Protein AF-0000000084989402 (afdb_homodimer)

Sequence (852 aa):
MFQDAVAAAALVILVGGLLFKSRFPKIPAWSIMAFSSFVVVIGRLIPIDRLASAIDIDVILFLIGMFSIVSMAESSGLLDAIAYWFLWRARSTRGLLLTLSFLFGLLAAFTVNDAVALMGPPIVAAVARVAGIEMAPLLLLLCFAVTIGSVTTPIGNPQNVLIAVQSGMRTPLLTFLEFLLAPTLVNLALLPFLIERWYKLPKKAIAIAYIPAEAIRNKRDAYLAGGGLLAVVLSLLVNDILALMGLPHVENIGYIPFLAAAAIYIFSSNPRRVVEGVNWGTIIFFLTMFITMRGIWVSGLLQPAINFLMPQAEGPIPGIFAIMAESLLFSQLLSNVPFTELFIQYMKGLGYGSGDAWAWLTLAMAATIAGNLTLLGAASNIIVLEVAESKYLTTIKFSEFFKRGIIITSLNAVVYLPFLLLAARLMFQDAVAAAALVILVGGLLFKSRFPKIPAWSIMAFSSFVVVIGRLIPIDRLASAIDIDVILFLIGMFSIVSMAESSGLLDAIAYWFLWRARSTRGLLLTLSFLFGLLAAFTVNDAVALMGPPIVAAVARVAGIEMAPLLLLLCFAVTIGSVTTPIGNPQNVLIAVQSGMRTPLLTFLEFLLAPTLVNLALLPFLIERWYKLPKKAIAIAYIPAEAIRNKRDAYLAGGGLLAVVLSLLVNDILALMGLPHVENIGYIPFLAAAAIYIFSSNPRRVVEGVNWGTIIFFLTMFITMRGIWVSGLLQPAINFLMPQAEGPIPGIFAIMAESLLFSQLLSNVPFTELFIQYMKGLGYGSGDAWAWLTLAMAATIAGNLTLLGAASNIIVLEVAESKYLTTIKFSEFFKRGIIITSLNAVVYLPFLLLAARL

InterPro domains:
  IPR000802 Arsenical pump membrane protein, ArsB [PR00758] (103-127)
  IPR000802 Arsenical pump membrane protein, ArsB [PR00758] (278-302)
  IPR000802 Arsenical pump membrane protein, ArsB [PR00758] (396-420)
  IPR004680 Citrate transporter-like domain [PF03600] (30-367)

Nearest PDB structures (foldseek):
  7jsj-assembly1_A  TM=7.282E-01  e=1.092E-09  Homo sapiens
  4f35-assembly2_B  TM=7.763E-01  e=5.722E-09  Vibrio cholerae
  8r34-assembly1_A  TM=6.438E-01  e=8.519E-10  Saccharomyces cerevisiae
  8w6g-assembly1_B  TM=5.547E-01  e=1.950E-09  Homo sapiens
  8thi-assembly1_A  TM=6.101E-01  e=1.045E-04  Haemophilus influenzae Rd KW20

Secondary structure (DSSP, 8-state):
-HHHHHHHHHHHHHHHHHHTGGG-TTS-HHHHHHHHHHHHHHTTSS-GGGHHHHS-HHHHHHHHHHHHHHHHHHHHTHHHHHHHHHHTT--BHHHHHHHHHHHHHHHHHHH-HHHHHHHHHHHHHHHHHHHT--HHHHHHHHHHHHHHHTTSSTTSSHHHHHHHHHS--S-HHHHHHHHHHHHHHHHHHHHHHHHHHHHT----B------GGGG-S-HHHHHHHHHHHHHHHHHHHHHHHHHHTT----S-TTHHHHHHHHHHGGGSS-HHHHHHTS-HHHHHHHHHHHHHHHHHHHHTSSHHHHHHH-SS---HHHHHHHHHHHHHHHHHHH-HHHHHHHHHHHHHHHT--TT-HHHHHHHHHHHHHGGGTSGGG-HHHHHHHHHHHHHH-----HHHHHHHHHHHHHHHHHHHHHHHHHHHH-/-HHHHHHHHHHHHHHHHHHTGGG-TTS-HHHHHHHHHHHHHHTTSS-GGGHHHHS-HHHHHHHHHHHHHHHHHHHHTHHHHHHHHHHTT--BHHHHHHHHHHHHHHHHHHH-HHHHHHHHHHHHHHHHHHHT--HHHHHHHHHHHHHHHTTSSTTSSHHHHHHHHHS--S-HHHHHHHHHHHHHHHHHHHHHHHHHHHHT----B------GGGG-S-HHHHHHHHHHHHHHHHHHHHHHHHHHTT----S-TTHHHHHHHHHHGGGSS-HHHHHHTS-HHHHHHHHHHHHHHHHHHHHTSSHHHHHHH-SS---HHHHHHHHHHHHHHHHHHH-HHHHHHHHHHHHHHHT--TT-HHHHHHHHHHHHHGGGTSGGG-HHHHHHHHHHHHHH-----HHHHHHHHHHHHHHHHHHHHHHHHHHHH-

Foldseek 3Di:
DLLLVLLVVLLCLLLVCLVCCVVPVVDDSLVSLQVSLVSLDVSPLDDPVCLVVLADVLLLLLQLLLLLLLLLQVVQLVLVLQLVVQCQPQWKPLSNLLSLLCSLLQCLLQSPLQSSLQVVLVVLVLQCVQQVHDSQLVLLSNQLSLLLSNLQACRNYSLSVVLLQLQQALQRGCLSNVQRVVLSSVLSSVSSVVSCVVVVDDIDTTRDDDDSVVSGNHPQSNCLSVVLSVQLSVLSNVLSVCSVVVHDHDSSSSVSSSVSSVVCLVVDPDSVSSSVSRPVSVSSSSSSLSSSLSSSLSSCNCVVVLCVLPVADDAQPSLLVSLLVQLLPCCSRNALRSSSNNVSVVNVVRPRHNLPSLNSSSSSQNSSLSCQQWCSRDPSSVSNQVCCCPPPVDHDDRVNSNVVSVVSSVVSSVSSVVSSVVVSVD/DLLLVLLVVLLCLLLVCLVCCVVPVVDDSLVSLQVSLVSLDVSPLDDPVCLVVLADVLLLLLQLLLLLLLLLQVVQLVLVLQLVVQCQPQWKPLSNLLSLLCSLLQCLLQSPLQSSLQVVLVVLVLQCVQQVHDSQLSLLSNQLSLLLSNLQACRNYSLSVVLLQLQQALQRGCLSNVQRVVLSSVLSSVSSVVSCVVVVDDIDTTRDDDDSVVSGNHPQSNCLSVVLSVQLSVLSNVLSVCSVVVHDHDSSSSVSSSVSSVVCLVVDPDSVSSSVSRPVSVSSSSSSLSSSLSSSLSSCNCVVVLCVLPVADDAQPSLLVSLLVQLLPCCSRNALRSSSNNVSVVNVVRPRHNLPSLNSSSSSQSSSLSCQQWCSNDPSSVSNQVCCCPPPVDHDDGVNSNVVSVVSSVVSSVSSVVSSVVVSVD

Organism: Thermoproteus tenax (strain ATCC 35583 / DSM 2078 / JCM 9277 / NBRC 100435 / Kra 1) (NCBI:txid768679)

pLDDT: mean 93.12, std 5.14, range [68.19, 98.69]

Structure (mmCIF, N/CA/C/O backbone):
data_AF-0000000084989402-model_v1
#
loop_
_entity.id
_entity.type
_entity.pdbx_description
1 polymer 'Arsenite transport protein'
#
loop_
_atom_site.group_PDB
_atom_site.id
_atom_site.type_symbol
_atom_site.label_atom_id
_atom_site.label_alt_id
_atom_site.label_comp_id
_atom_site.label_asym_id
_atom_site.label_entity_id
_atom_site.label_seq_id
_atom_site.pdbx_PDB_ins_code
_atom_site.Cartn_x
_atom_site.Cartn_y
_atom_site.Cartn_z
_atom_site.occupancy
_atom_site.B_iso_or_equiv
_atom_site.auth_seq_id
_atom_site.auth_comp_id
_atom_site.auth_asym_id
_atom_site.auth_atom_id
_atom_site.pdbx_PDB_model_num
ATOM 1 N N . MET A 1 1 ? -13.898 -7.117 31.312 1 73.25 1 MET A N 1
ATOM 2 C CA . MET A 1 1 ? -12.625 -7.074 32.031 1 73.25 1 MET A CA 1
ATOM 3 C C . MET A 1 1 ? -11.469 -7.453 31.109 1 73.25 1 MET A C 1
ATOM 5 O O . MET A 1 1 ? -10.508 -6.695 30.969 1 73.25 1 MET A O 1
ATOM 9 N N . PHE A 1 2 ? -11.594 -8.602 30.406 1 84.25 2 PHE A N 1
ATOM 10 C CA . PHE A 1 2 ? -10.508 -9.047 29.531 1 84.25 2 PHE A C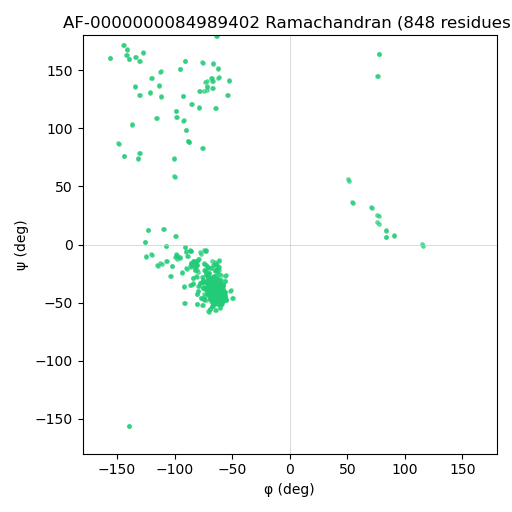A 1
ATOM 11 C C . PHE A 1 2 ? -10.305 -8.07 28.375 1 84.25 2 PHE A C 1
ATOM 13 O O . PHE A 1 2 ? -9.172 -7.691 28.078 1 84.25 2 PHE A O 1
ATOM 20 N N . GLN A 1 3 ? -11.375 -7.523 27.906 1 87.69 3 GLN A N 1
ATOM 21 C CA . GLN A 1 3 ? -11.305 -6.594 26.781 1 87.69 3 GLN A CA 1
ATOM 22 C C . GLN A 1 3 ? -10.672 -5.273 27.188 1 87.69 3 GLN A C 1
ATOM 24 O O . GLN A 1 3 ? -9.914 -4.676 26.422 1 87.69 3 GLN A O 1
ATOM 29 N N . ASP A 1 4 ? -10.93 -4.922 28.375 1 90.06 4 ASP A N 1
ATOM 30 C CA . ASP A 1 4 ? -10.336 -3.693 28.891 1 90.06 4 ASP A CA 1
ATOM 31 C C . ASP A 1 4 ? -8.82 -3.844 29.062 1 90.06 4 ASP A C 1
ATOM 33 O O . ASP A 1 4 ? -8.062 -2.914 28.766 1 90.06 4 ASP A O 1
ATOM 37 N N . ALA A 1 5 ? -8.492 -4.984 29.531 1 92.38 5 ALA A N 1
ATOM 38 C CA . ALA A 1 5 ? -7.074 -5.258 29.719 1 92.38 5 ALA A CA 1
ATOM 39 C C . ALA A 1 5 ? -6.328 -5.262 28.391 1 92.38 5 ALA A C 1
ATOM 41 O O . ALA A 1 5 ? -5.203 -4.766 28.297 1 92.38 5 ALA A O 1
ATOM 42 N N . VAL A 1 6 ? -6.938 -5.828 27.422 1 93.75 6 VAL A N 1
ATOM 43 C CA . VAL A 1 6 ? -6.328 -5.883 26.094 1 93.75 6 VAL A CA 1
ATOM 44 C C . VAL A 1 6 ? -6.211 -4.473 25.516 1 93.75 6 VAL A C 1
ATOM 46 O O . VAL A 1 6 ? -5.176 -4.109 24.953 1 93.75 6 VAL A O 1
ATOM 49 N N . ALA A 1 7 ? -7.27 -3.76 25.656 1 94.62 7 ALA A N 1
ATOM 50 C CA . ALA A 1 7 ? -7.25 -2.379 25.188 1 94.62 7 ALA A CA 1
ATOM 51 C C . ALA A 1 7 ? -6.172 -1.569 25.891 1 94.62 7 ALA A C 1
ATOM 53 O O . ALA A 1 7 ? -5.469 -0.773 25.266 1 94.62 7 ALA A O 1
ATOM 54 N N . ALA A 1 8 ? -6.094 -1.786 27.141 1 94.69 8 ALA A N 1
ATOM 55 C CA . ALA A 1 8 ? -5.066 -1.11 27.922 1 94.69 8 ALA A CA 1
ATOM 56 C C . ALA A 1 8 ? -3.668 -1.515 27.469 1 94.69 8 ALA A C 1
ATOM 58 O O . ALA A 1 8 ? -2.773 -0.672 27.359 1 94.69 8 ALA A O 1
ATOM 59 N N . ALA A 1 9 ? -3.496 -2.75 27.234 1 94.94 9 ALA A N 1
ATOM 60 C CA . ALA A 1 9 ? -2.207 -3.236 26.75 1 94.94 9 ALA A CA 1
ATOM 61 C C . ALA A 1 9 ? -1.853 -2.604 25.406 1 94.94 9 ALA A C 1
ATOM 63 O O . ALA A 1 9 ? -0.71 -2.191 25.188 1 94.94 9 ALA A O 1
ATOM 64 N N . ALA A 1 10 ? -2.832 -2.611 24.516 1 94.31 10 ALA A N 1
ATOM 65 C CA . ALA A 1 10 ? -2.615 -2.002 23.219 1 94.31 10 ALA A CA 1
ATOM 66 C C . ALA A 1 10 ? -2.236 -0.529 23.344 1 94.31 10 ALA A C 1
ATOM 68 O O . ALA A 1 10 ? -1.354 -0.04 22.641 1 94.31 10 ALA A O 1
ATOM 69 N N . LEU A 1 11 ? -2.877 0.136 24.25 1 92.5 11 LEU A N 1
ATOM 70 C CA . LEU A 1 11 ? -2.604 1.55 24.484 1 92.5 11 LEU A CA 1
ATOM 71 C C . LEU A 1 11 ? -1.215 1.744 25.094 1 92.5 11 LEU A C 1
ATOM 73 O O . LEU A 1 11 ? -0.502 2.682 24.719 1 92.5 11 LEU A O 1
ATOM 77 N N . VAL A 1 12 ? -0.851 0.929 25.953 1 93.25 12 VAL A N 1
ATOM 78 C CA . VAL A 1 12 ? 0.464 0.997 26.578 1 93.25 12 VAL A CA 1
ATOM 79 C C . VAL A 1 12 ? 1.55 0.765 25.531 1 93.25 12 VAL A C 1
ATOM 81 O O . VAL A 1 12 ? 2.582 1.441 25.547 1 93.25 12 VAL A O 1
ATOM 84 N N . ILE A 1 13 ? 1.305 -0.145 24.688 1 92.56 13 ILE A N 1
ATOM 85 C CA . ILE A 1 13 ? 2.252 -0.425 23.609 1 92.56 13 ILE A CA 1
ATOM 86 C C . ILE A 1 13 ? 2.367 0.792 22.688 1 92.56 13 ILE A C 1
ATOM 88 O O . ILE A 1 13 ? 3.473 1.212 22.344 1 92.56 13 ILE A O 1
ATOM 92 N N . LEU A 1 14 ? 1.223 1.276 22.391 1 89.69 14 LEU A N 1
ATOM 93 C CA . LEU A 1 14 ? 1.199 2.406 21.469 1 89.69 14 LEU A CA 1
ATOM 94 C C . LEU A 1 14 ? 1.843 3.637 22.094 1 89.69 14 LEU A C 1
ATOM 96 O O . LEU A 1 14 ? 2.768 4.219 21.531 1 89.69 14 LEU A O 1
ATOM 100 N N . VAL A 1 15 ? 1.414 4.047 23.281 1 88.5 15 VAL A N 1
ATOM 101 C CA . VAL A 1 15 ? 1.886 5.25 23.953 1 88.5 15 VAL A CA 1
ATOM 102 C C . VAL A 1 15 ? 3.332 5.059 24.406 1 88.5 15 VAL A C 1
ATOM 104 O O . VAL A 1 15 ? 4.18 5.922 24.172 1 88.5 15 VAL A O 1
ATOM 107 N N . GLY A 1 16 ? 3.59 3.92 25.016 1 87.75 16 GLY A N 1
ATOM 108 C CA . GLY A 1 16 ? 4.949 3.621 25.438 1 87.75 16 GLY A CA 1
ATOM 109 C C . GLY A 1 16 ? 5.93 3.545 24.281 1 87.75 16 GLY A C 1
ATOM 110 O O . GLY A 1 16 ? 7.039 4.074 24.359 1 87.75 16 GLY A O 1
ATOM 111 N N . GLY A 1 17 ? 5.488 2.842 23.266 1 85.88 17 GLY A N 1
ATOM 112 C CA . GLY A 1 17 ? 6.336 2.744 22.078 1 85.88 17 GLY A CA 1
ATOM 113 C C . GLY A 1 17 ? 6.652 4.094 21.469 1 85.88 17 GLY A C 1
ATOM 114 O O . GLY A 1 17 ? 7.793 4.344 21.062 1 85.88 17 GLY A O 1
ATOM 115 N N . LEU A 1 18 ? 5.664 4.926 21.406 1 78.75 18 LEU A N 1
ATOM 116 C CA . LEU A 1 18 ? 5.855 6.242 20.812 1 78.75 18 LEU A CA 1
ATOM 117 C C . LEU A 1 18 ? 6.703 7.133 21.703 1 78.75 18 LEU A C 1
ATOM 119 O O . LEU A 1 18 ? 7.527 7.91 21.219 1 78.75 18 LEU A O 1
ATOM 123 N N . LEU A 1 19 ? 6.574 7.012 23 1 78.06 19 LEU A N 1
ATOM 124 C CA . LEU A 1 19 ? 7.332 7.805 23.969 1 78.06 19 LEU A CA 1
ATOM 125 C C . LEU A 1 19 ? 8.797 7.379 23.984 1 78.06 19 LEU A C 1
ATOM 127 O O . LEU A 1 19 ? 9.688 8.211 24.156 1 78.06 19 LEU A O 1
ATOM 131 N N . PHE A 1 20 ? 9 6.086 23.766 1 79.44 20 PHE A N 1
ATOM 132 C CA . PHE A 1 20 ? 10.359 5.578 23.875 1 79.44 20 PHE A CA 1
ATOM 133 C C . PHE A 1 20 ? 11.008 5.441 22.5 1 79.44 20 PHE A C 1
ATOM 135 O O . PHE A 1 20 ? 12.102 4.895 22.391 1 79.44 20 PHE A O 1
ATOM 142 N N . LYS A 1 21 ? 10.312 5.918 21.625 1 77.31 21 LYS A N 1
ATOM 143 C CA . LYS A 1 21 ? 10.805 5.793 20.25 1 77.31 21 LYS A CA 1
ATOM 144 C C . LYS A 1 21 ? 12.164 6.473 20.094 1 77.31 21 LYS A C 1
ATOM 146 O O . LYS A 1 21 ? 13.008 6.004 19.328 1 77.31 21 LYS A O 1
ATOM 151 N N . SER A 1 22 ? 12.383 7.531 20.797 1 68.44 22 SER A N 1
ATOM 152 C CA . SER A 1 22 ? 13.633 8.273 20.703 1 68.44 22 SER A CA 1
ATOM 153 C C . SER A 1 22 ? 14.812 7.43 21.156 1 68.44 22 SER A C 1
ATOM 155 O O . SER A 1 22 ? 15.938 7.617 20.688 1 68.44 22 SER A O 1
ATOM 157 N N . ARG A 1 23 ? 14.562 6.469 22.031 1 74.19 23 ARG A N 1
ATOM 158 C CA . ARG A 1 23 ? 15.617 5.602 22.547 1 74.19 23 ARG A CA 1
ATOM 159 C C . ARG A 1 23 ? 15.922 4.469 21.562 1 74.19 23 ARG A C 1
ATOM 161 O O . ARG A 1 23 ? 17 3.881 21.609 1 74.19 23 ARG A O 1
ATOM 168 N N . PHE A 1 24 ? 14.914 4.297 20.672 1 79.62 24 PHE A N 1
ATOM 169 C CA . PHE A 1 24 ? 15.086 3.223 19.703 1 79.62 24 PHE A CA 1
ATOM 170 C C . PHE A 1 24 ? 14.812 3.727 18.297 1 79.62 24 PHE A C 1
ATOM 172 O O . PHE A 1 24 ? 13.812 3.359 17.672 1 79.62 24 PHE A O 1
ATOM 179 N N . PRO A 1 25 ? 15.75 4.367 17.781 1 73.75 25 PRO A N 1
ATOM 180 C CA . PRO A 1 25 ? 15.531 5.023 16.5 1 73.75 25 PRO A CA 1
ATOM 181 C C . PRO A 1 25 ? 15.312 4.027 15.359 1 73.75 25 PRO A C 1
ATOM 183 O O . PRO A 1 25 ? 14.742 4.383 14.32 1 73.75 25 PRO A O 1
ATOM 186 N N . LYS A 1 26 ? 15.664 2.852 15.539 1 81.5 26 LYS A N 1
ATOM 187 C CA . LYS A 1 26 ? 15.547 1.863 14.469 1 81.5 26 LYS A CA 1
ATOM 188 C C . LYS A 1 26 ? 14.117 1.337 14.367 1 81.5 26 LYS A C 1
ATOM 190 O O . LYS A 1 26 ? 13.75 0.723 13.359 1 81.5 26 LYS A O 1
ATOM 195 N N . ILE A 1 27 ? 13.336 1.607 15.375 1 88.38 27 ILE A N 1
ATOM 196 C CA . ILE A 1 27 ? 11.961 1.126 15.375 1 88.38 27 ILE A CA 1
ATOM 197 C C . ILE A 1 27 ? 11.023 2.24 14.922 1 88.38 27 ILE A C 1
ATOM 199 O O . ILE A 1 27 ? 10.781 3.201 15.656 1 88.38 27 ILE A O 1
ATOM 203 N N . PRO A 1 28 ? 10.523 2.053 13.781 1 90.25 28 PRO A N 1
ATOM 204 C CA . PRO A 1 28 ? 9.625 3.102 13.305 1 90.25 28 PRO A CA 1
ATOM 205 C C . PRO A 1 28 ? 8.25 3.055 13.977 1 90.25 28 PRO A C 1
ATOM 207 O O . PRO A 1 28 ? 7.844 2.004 14.484 1 90.25 28 PRO A O 1
ATOM 210 N N . ALA A 1 29 ? 7.566 4.203 13.977 1 88.75 29 ALA A N 1
ATOM 211 C CA . ALA A 1 29 ? 6.27 4.344 14.633 1 88.75 29 ALA A CA 1
ATOM 212 C C . ALA A 1 29 ? 5.246 3.375 14.039 1 88.75 29 ALA A C 1
ATOM 214 O O . ALA A 1 29 ? 4.395 2.85 14.75 1 88.75 29 ALA A O 1
ATOM 215 N N . TRP A 1 30 ? 5.355 3.189 12.711 1 93 30 TRP A N 1
ATOM 216 C CA . TRP A 1 30 ? 4.359 2.348 12.055 1 93 30 TRP A CA 1
ATOM 217 C C . TRP A 1 30 ? 4.484 0.898 12.516 1 93 30 TRP A C 1
ATOM 219 O O . TRP A 1 30 ? 3.494 0.164 12.547 1 93 30 TRP A O 1
ATOM 229 N N . SER A 1 31 ? 5.707 0.393 12.883 1 95.88 31 SER A N 1
ATOM 230 C CA . SER A 1 31 ? 5.871 -0.975 13.359 1 95.88 31 SER A CA 1
ATOM 231 C C . SER A 1 31 ? 5.246 -1.155 14.742 1 95.88 31 SER A C 1
ATOM 233 O O . SER A 1 31 ? 4.73 -2.229 15.062 1 95.88 31 SER A O 1
ATOM 235 N N . ILE A 1 32 ? 5.258 -0.112 15.547 1 94.19 32 ILE A N 1
ATOM 236 C CA . ILE A 1 32 ? 4.617 -0.132 16.859 1 94.19 32 ILE A CA 1
ATOM 237 C C . ILE A 1 32 ? 3.102 -0.213 16.688 1 94.19 32 ILE A C 1
ATOM 239 O O . ILE A 1 32 ? 2.438 -1.007 17.359 1 94.19 32 ILE A O 1
ATOM 243 N N . MET A 1 33 ? 2.648 0.627 15.797 1 94.75 33 MET A N 1
ATOM 244 C CA . MET A 1 33 ? 1.22 0.615 15.508 1 94.75 33 MET A CA 1
ATOM 245 C C . MET A 1 33 ? 0.781 -0.755 15 1 94.75 33 MET A C 1
ATOM 247 O O . MET A 1 33 ? -0.278 -1.254 15.383 1 94.75 33 MET A O 1
ATOM 251 N N . ALA A 1 34 ? 1.598 -1.354 14.172 1 97 34 ALA A N 1
ATOM 252 C CA . ALA A 1 34 ? 1.294 -2.67 13.617 1 97 34 ALA A CA 1
ATOM 253 C C . ALA A 1 34 ? 1.207 -3.723 14.719 1 97 34 ALA A C 1
ATOM 255 O O . ALA A 1 34 ? 0.292 -4.551 14.727 1 97 34 ALA A O 1
ATOM 256 N N . PHE A 1 35 ? 2.119 -3.709 15.578 1 97.38 35 PHE A N 1
ATOM 257 C CA . PHE A 1 35 ? 2.098 -4.668 16.672 1 97.38 35 PHE A CA 1
ATOM 258 C C . PHE A 1 35 ? 0.873 -4.457 17.562 1 97.38 35 PHE A C 1
ATOM 260 O O . PHE A 1 35 ? 0.25 -5.422 18 1 97.38 35 PHE A O 1
ATOM 267 N N . SER A 1 36 ? 0.568 -3.23 17.828 1 96.12 36 SER A N 1
ATOM 268 C CA . SER A 1 36 ? -0.635 -2.92 18.594 1 96.12 36 SER A CA 1
ATOM 269 C C . SER A 1 36 ? -1.881 -3.482 17.922 1 96.12 36 SER A C 1
ATOM 271 O O . SER A 1 36 ? -2.791 -3.971 18.594 1 96.12 36 SER A O 1
ATOM 273 N N . SER A 1 37 ? -1.945 -3.326 16.609 1 96.94 37 SER A N 1
ATOM 274 C CA . SER A 1 37 ? -3.072 -3.871 15.859 1 96.94 37 SER A CA 1
ATOM 275 C C . SER A 1 37 ? -3.164 -5.387 16.031 1 96.94 37 SER A C 1
ATOM 277 O O . SER A 1 37 ? -4.262 -5.938 16.125 1 96.94 37 SER A O 1
ATOM 279 N N . PHE A 1 38 ? -2.006 -6.051 15.992 1 97.5 38 PHE A N 1
ATOM 280 C CA . PHE A 1 38 ? -1.961 -7.492 16.219 1 97.5 38 PHE A CA 1
ATOM 281 C C . PHE A 1 38 ? -2.547 -7.848 17.578 1 97.5 38 PHE A C 1
ATOM 283 O O . PHE A 1 38 ? -3.367 -8.766 17.688 1 97.5 38 PHE A O 1
ATOM 290 N N . VAL A 1 39 ? -2.201 -7.137 18.594 1 96.75 39 VAL A N 1
ATOM 291 C CA . VAL A 1 39 ? -2.658 -7.379 19.969 1 96.75 39 VAL A CA 1
ATOM 292 C C . VAL A 1 39 ? -4.172 -7.195 20.047 1 96.75 39 VAL A C 1
ATOM 294 O O . VAL A 1 39 ? -4.867 -8 20.656 1 96.75 39 VAL A O 1
ATOM 297 N N . VAL A 1 40 ? -4.656 -6.223 19.391 1 96.25 40 VAL A N 1
ATOM 298 C CA . VAL A 1 40 ? -6.078 -5.902 19.406 1 96.25 40 VAL A CA 1
ATOM 299 C C . VAL A 1 40 ? -6.871 -7.027 18.75 1 96.25 40 VAL A C 1
ATOM 301 O O . VAL A 1 40 ? -7.953 -7.395 19.219 1 96.25 40 VAL A O 1
ATOM 304 N N . VAL A 1 41 ? -6.359 -7.562 17.719 1 95.75 41 VAL A N 1
ATOM 305 C CA . VAL A 1 41 ? -7.078 -8.586 16.953 1 95.75 41 VAL A CA 1
ATOM 306 C C . VAL A 1 41 ? -7.008 -9.922 17.688 1 95.75 41 VAL A C 1
ATOM 308 O O . VAL A 1 41 ? -8.016 -10.609 17.844 1 95.75 41 VAL A O 1
ATOM 311 N N . ILE A 1 42 ? -5.793 -10.281 18.156 1 94.5 42 ILE A N 1
ATOM 312 C CA . ILE A 1 42 ? -5.621 -11.555 18.844 1 94.5 42 ILE A CA 1
ATOM 313 C C . ILE A 1 42 ? -6.355 -11.523 20.188 1 94.5 42 ILE A C 1
ATOM 315 O O . ILE A 1 42 ? -6.844 -12.555 20.656 1 94.5 42 ILE A O 1
ATOM 319 N N . GLY A 1 43 ? -6.441 -10.359 20.75 1 94.69 43 GLY A N 1
ATOM 320 C CA . GLY A 1 43 ? -7.184 -10.195 21.984 1 94.69 43 GLY A CA 1
ATOM 321 C C . GLY A 1 43 ? -8.688 -10.156 21.781 1 94.69 43 GLY A C 1
ATOM 322 O O . GLY A 1 43 ? -9.445 -10.07 22.75 1 94.69 43 GLY A O 1
ATOM 323 N N . ARG A 1 44 ? -9.219 -10.141 20.562 1 92.81 44 ARG A N 1
ATOM 324 C CA . ARG A 1 44 ? -10.609 -10.297 20.156 1 92.81 44 ARG A CA 1
ATOM 325 C C . ARG A 1 44 ? -11.414 -9.031 20.438 1 92.81 44 ARG A C 1
ATOM 327 O O . ARG A 1 44 ? -12.609 -9.102 20.719 1 92.81 44 ARG A O 1
ATOM 334 N N . LEU A 1 45 ? -10.656 -7.902 20.469 1 93.44 45 LEU A N 1
ATOM 335 C CA . LEU A 1 45 ? -11.391 -6.645 20.547 1 93.44 45 LEU A CA 1
ATOM 336 C C . LEU A 1 45 ? -12.164 -6.398 19.25 1 93.44 45 LEU A C 1
ATOM 338 O O . LEU A 1 45 ? -13.195 -5.723 19.266 1 93.44 45 LEU A O 1
ATOM 342 N N . ILE A 1 46 ? -11.578 -6.863 18.172 1 92.19 46 ILE A N 1
ATOM 343 C CA . ILE A 1 46 ? -12.227 -6.859 16.859 1 92.19 46 ILE A CA 1
ATOM 344 C C . ILE A 1 46 ? -12.117 -8.242 16.219 1 92.19 46 ILE A C 1
ATOM 346 O O . ILE A 1 46 ? -11.039 -8.836 16.203 1 92.19 46 ILE A O 1
ATOM 350 N N . PRO A 1 47 ? -13.328 -8.703 15.797 1 90.75 47 PRO A N 1
ATOM 351 C CA . PRO A 1 47 ? -13.25 -9.984 15.086 1 90.75 47 PRO A CA 1
ATOM 352 C C . PRO A 1 47 ? -12.414 -9.898 13.812 1 90.75 47 PRO A C 1
ATOM 354 O O . PRO A 1 47 ? -12.469 -8.891 13.102 1 90.75 47 PRO A O 1
ATOM 357 N N . ILE A 1 48 ? -11.711 -10.938 13.523 1 89.75 48 ILE A N 1
ATOM 358 C CA . ILE A 1 48 ? -10.805 -10.977 12.383 1 89.75 48 ILE A CA 1
ATOM 359 C C . ILE A 1 48 ? -11.586 -10.734 11.094 1 89.75 48 ILE A C 1
ATOM 361 O O . ILE A 1 48 ? -11.133 -9.992 10.219 1 89.75 48 ILE A O 1
ATOM 365 N N . ASP A 1 49 ? -12.742 -11.227 10.992 1 88 49 ASP A N 1
ATOM 366 C CA . ASP A 1 49 ? -13.523 -11.148 9.758 1 88 49 ASP A CA 1
ATOM 367 C C . ASP A 1 49 ? -14.078 -9.742 9.547 1 88 49 ASP A C 1
ATOM 369 O O . ASP A 1 49 ? -14.578 -9.43 8.461 1 88 49 ASP A O 1
ATOM 373 N N . ARG A 1 50 ? -13.883 -8.82 10.516 1 89.19 50 ARG A N 1
ATOM 374 C CA . ARG A 1 50 ? -14.406 -7.457 10.398 1 89.19 50 ARG A CA 1
ATOM 375 C C . ARG A 1 50 ? -13.273 -6.453 10.188 1 89.19 50 ARG A C 1
ATOM 377 O O . ARG A 1 50 ? -13.477 -5.246 10.328 1 89.19 50 ARG A O 1
ATOM 384 N N . LEU A 1 51 ? -12.148 -6.961 9.883 1 92.31 51 LEU A N 1
ATOM 385 C CA . LEU A 1 51 ? -11 -6.074 9.711 1 92.31 51 LEU A CA 1
ATOM 386 C C . LEU A 1 51 ? -11.211 -5.145 8.523 1 92.31 51 LEU A C 1
ATOM 388 O O . LEU A 1 51 ? -10.852 -3.967 8.578 1 92.31 51 LEU A O 1
ATOM 392 N N . ALA A 1 52 ? -11.805 -5.68 7.52 1 89.94 52 ALA A N 1
ATOM 393 C CA . ALA A 1 52 ? -12.031 -4.875 6.32 1 89.94 52 ALA A CA 1
ATOM 394 C C . ALA A 1 52 ? -12.938 -3.686 6.621 1 89.94 52 ALA A C 1
ATOM 396 O O . ALA A 1 52 ? -12.734 -2.594 6.086 1 89.94 52 ALA A O 1
ATOM 397 N N . SER A 1 53 ? -13.906 -3.939 7.461 1 91.12 53 SER A N 1
ATOM 398 C CA . SER A 1 53 ? -14.867 -2.885 7.777 1 91.12 53 SER A CA 1
ATOM 399 C C . SER A 1 53 ? -14.227 -1.799 8.641 1 91.12 53 SER A C 1
ATOM 401 O O . SER A 1 53 ? -14.734 -0.678 8.711 1 91.12 53 SER A O 1
ATOM 403 N N . ALA A 1 54 ? -13.141 -2.137 9.273 1 93.5 54 ALA A N 1
ATOM 404 C CA . ALA A 1 54 ? -12.445 -1.17 10.117 1 93.5 54 ALA A CA 1
ATOM 405 C C . ALA A 1 54 ? -11.547 -0.26 9.281 1 93.5 54 ALA A C 1
ATOM 407 O O . ALA A 1 54 ? -11.242 0.862 9.688 1 93.5 54 ALA A O 1
ATOM 408 N N . ILE A 1 55 ? -11.188 -0.677 8.148 1 95 55 ILE A N 1
ATOM 409 C CA . ILE A 1 55 ? -10.219 0.036 7.324 1 95 55 ILE A CA 1
ATOM 410 C C . ILE A 1 55 ? -10.945 0.978 6.371 1 95 55 ILE A C 1
ATOM 412 O O . ILE A 1 55 ? -11.898 0.573 5.695 1 95 55 ILE A O 1
ATOM 416 N N . ASP A 1 56 ? -10.602 2.207 6.336 1 94.56 56 ASP A N 1
ATOM 417 C CA . ASP A 1 56 ? -11.156 3.188 5.406 1 94.56 56 ASP A CA 1
ATOM 418 C C . ASP A 1 56 ? -10.344 3.24 4.113 1 94.56 56 ASP A C 1
ATOM 420 O O . ASP A 1 56 ? -9.375 3.994 4.016 1 94.56 56 ASP A O 1
ATOM 424 N N . ILE A 1 57 ? -10.781 2.596 3.119 1 94.44 57 ILE A N 1
ATOM 425 C CA . ILE A 1 57 ? -10.062 2.447 1.856 1 94.44 57 ILE A CA 1
ATOM 426 C C . ILE A 1 57 ? -9.984 3.799 1.15 1 94.44 57 ILE A C 1
ATOM 428 O O . ILE A 1 57 ? -9.047 4.051 0.389 1 94.44 57 ILE A O 1
ATOM 432 N N . ASP A 1 58 ? -10.945 4.652 1.393 1 94.44 58 ASP A N 1
ATOM 433 C CA . ASP A 1 58 ? -10.945 5.988 0.812 1 94.44 58 ASP A CA 1
ATOM 434 C C . ASP A 1 58 ? -9.695 6.77 1.223 1 94.44 58 ASP A C 1
ATOM 436 O O . ASP A 1 58 ? -9.016 7.344 0.376 1 94.44 58 ASP A O 1
ATOM 440 N N . VAL A 1 59 ? -9.367 6.645 2.475 1 94.31 59 VAL A N 1
ATOM 441 C CA . VAL A 1 59 ? -8.203 7.336 3.014 1 94.31 59 VAL A CA 1
ATOM 442 C C . VAL A 1 59 ? -6.926 6.695 2.473 1 94.31 59 VAL A C 1
ATOM 444 O O . VAL A 1 59 ? -5.984 7.398 2.098 1 94.31 59 VAL A O 1
ATOM 447 N N . ILE A 1 60 ? -6.898 5.383 2.391 1 96.06 60 ILE A N 1
ATOM 448 C CA . ILE A 1 60 ? -5.715 4.652 1.955 1 96.06 60 ILE A CA 1
ATOM 449 C C . ILE A 1 60 ? -5.391 5.004 0.506 1 96.06 60 ILE A C 1
ATOM 451 O O . ILE A 1 60 ? -4.238 5.277 0.169 1 96.06 60 ILE A O 1
ATOM 455 N N . LEU A 1 61 ? -6.383 5.012 -0.355 1 96.5 61 LEU A N 1
ATOM 456 C CA . LEU A 1 61 ? -6.168 5.328 -1.763 1 96.5 61 LEU A CA 1
ATOM 457 C C . LEU A 1 61 ? -5.75 6.785 -1.934 1 96.5 61 LEU A C 1
ATOM 459 O O . LEU A 1 61 ? -4.945 7.105 -2.809 1 96.5 61 LEU A O 1
ATOM 463 N N . PHE A 1 62 ? -6.324 7.668 -1.102 1 95.12 62 PHE A N 1
ATOM 464 C CA . PHE A 1 62 ? -5.918 9.07 -1.106 1 95.12 62 PHE A CA 1
ATOM 465 C C . PHE A 1 62 ? -4.414 9.195 -0.875 1 95.12 62 PHE A C 1
ATOM 467 O O . PHE A 1 62 ? -3.721 9.883 -1.626 1 95.12 62 PHE A O 1
ATOM 474 N N . LEU A 1 63 ? -3.965 8.477 0.135 1 95.19 63 LEU A N 1
ATOM 475 C CA . LEU A 1 63 ? -2.568 8.57 0.543 1 95.19 63 LEU A CA 1
ATOM 476 C C . LEU A 1 63 ? -1.651 7.965 -0.515 1 95.19 63 LEU A C 1
ATOM 478 O O . LEU A 1 63 ? -0.617 8.547 -0.851 1 95.19 63 LEU A O 1
ATOM 482 N N . ILE A 1 64 ? -2.043 6.832 -1.048 1 96.88 64 ILE A N 1
ATOM 483 C CA . ILE A 1 64 ? -1.235 6.203 -2.086 1 96.88 64 ILE A CA 1
ATOM 484 C C . ILE A 1 64 ? -1.089 7.152 -3.273 1 96.88 64 ILE A C 1
ATOM 486 O O . ILE A 1 64 ? 0.012 7.336 -3.797 1 96.88 64 ILE A O 1
ATOM 490 N N . GLY A 1 65 ? -2.154 7.723 -3.688 1 97.25 65 GLY A N 1
ATOM 491 C CA . GLY A 1 65 ? -2.129 8.648 -4.809 1 97.25 65 GLY A CA 1
ATOM 492 C C . GLY A 1 65 ? -1.272 9.875 -4.551 1 97.25 65 GLY A C 1
ATOM 493 O O . GLY A 1 65 ? -0.386 10.195 -5.344 1 97.25 65 GLY A O 1
ATOM 494 N N . MET A 1 66 ? -1.513 10.516 -3.43 1 95.69 66 MET A N 1
ATOM 495 C CA . MET A 1 66 ? -0.805 11.75 -3.105 1 95.69 66 MET A CA 1
ATOM 496 C C . MET A 1 66 ? 0.686 11.492 -2.914 1 95.69 66 MET A C 1
ATOM 498 O O . MET A 1 66 ? 1.521 12.242 -3.418 1 95.69 66 MET A O 1
ATOM 502 N N . PHE A 1 67 ? 1.032 10.445 -2.168 1 95.69 67 PHE A N 1
ATOM 503 C CA . PHE A 1 67 ? 2.434 10.125 -1.919 1 95.69 67 PHE A CA 1
ATOM 504 C C . PHE A 1 67 ? 3.156 9.805 -3.221 1 95.69 67 PHE A C 1
ATOM 506 O O . PHE A 1 67 ? 4.34 10.109 -3.373 1 95.69 67 PHE A O 1
ATOM 513 N N . SER A 1 68 ? 2.43 9.203 -4.164 1 97.5 68 SER A N 1
ATOM 514 C CA . SER A 1 68 ? 3.023 8.898 -5.461 1 97.5 68 SER A CA 1
ATOM 515 C C . SER A 1 68 ? 3.369 10.172 -6.223 1 97.5 68 SER A C 1
ATOM 517 O O . SER A 1 68 ? 4.473 10.297 -6.762 1 97.5 68 SER A O 1
ATOM 519 N N . ILE A 1 69 ? 2.461 11.07 -6.25 1 97.5 69 ILE A N 1
ATOM 520 C CA . ILE A 1 69 ? 2.652 12.32 -6.969 1 97.5 69 ILE A CA 1
ATOM 521 C C . ILE A 1 69 ? 3.764 13.133 -6.309 1 97.5 69 ILE A C 1
ATOM 523 O O . ILE A 1 69 ? 4.641 13.672 -6.992 1 97.5 69 ILE A O 1
ATOM 527 N N . VAL A 1 70 ? 3.748 13.148 -5.027 1 96 70 VAL A N 1
ATOM 528 C CA . VAL A 1 70 ? 4.734 13.914 -4.273 1 96 70 VAL A CA 1
ATOM 529 C C . VAL A 1 70 ? 6.113 13.273 -4.43 1 96 70 VAL A C 1
ATOM 531 O O . VAL A 1 70 ? 7.125 13.977 -4.492 1 96 70 VAL A O 1
ATOM 534 N N . SER A 1 71 ? 6.133 11.953 -4.434 1 95.94 71 SER A N 1
ATOM 535 C CA . SER A 1 71 ? 7.387 11.25 -4.68 1 95.94 71 SER A CA 1
ATOM 536 C C . SER A 1 71 ? 8 11.664 -6.012 1 95.94 71 SER A C 1
ATOM 538 O O . SER A 1 71 ? 9.211 11.906 -6.094 1 95.94 71 SER A O 1
ATOM 540 N N . MET A 1 72 ? 7.191 11.734 -7.027 1 96.69 72 MET A N 1
ATOM 541 C CA . MET A 1 72 ? 7.652 12.172 -8.344 1 96.69 72 MET A CA 1
ATOM 542 C C . MET A 1 72 ? 8.141 13.617 -8.305 1 96.69 72 MET A C 1
ATOM 544 O O . MET A 1 72 ? 9.141 13.953 -8.93 1 96.69 72 MET A O 1
ATOM 548 N N . ALA A 1 73 ? 7.48 14.43 -7.59 1 96.12 73 ALA A N 1
ATOM 549 C CA . ALA A 1 73 ? 7.855 15.836 -7.457 1 96.12 73 ALA A CA 1
ATOM 550 C C . ALA A 1 73 ? 9.203 15.984 -6.754 1 96.12 73 ALA A C 1
ATOM 552 O O . ALA A 1 73 ? 10.039 16.781 -7.164 1 96.12 73 ALA A O 1
ATOM 553 N N . GLU A 1 74 ? 9.367 15.25 -5.73 1 93.12 74 GLU A N 1
ATOM 554 C CA . GLU A 1 74 ? 10.609 15.305 -4.961 1 93.12 74 GLU A CA 1
ATOM 555 C C . GLU A 1 74 ? 11.789 14.781 -5.777 1 93.12 74 GLU A C 1
ATOM 557 O O . GLU A 1 74 ? 12.828 15.438 -5.855 1 93.12 74 GLU A O 1
ATOM 562 N N . SER A 1 75 ? 11.602 13.641 -6.434 1 93.19 75 SER A N 1
ATOM 563 C CA . SER A 1 75 ? 12.703 13.008 -7.16 1 93.19 75 SER A CA 1
ATOM 564 C C . SER A 1 75 ? 13.07 13.797 -8.406 1 93.19 75 SER A C 1
ATOM 566 O O . SER A 1 75 ? 14.219 13.773 -8.852 1 93.19 75 SER A O 1
ATOM 568 N N . SER A 1 76 ? 12.109 14.523 -8.945 1 95.94 76 SER A N 1
ATOM 569 C CA . SER A 1 76 ? 12.359 15.297 -10.164 1 95.94 76 SER A CA 1
ATOM 570 C C . SER A 1 76 ? 13.055 16.609 -9.844 1 95.94 76 SER A C 1
ATOM 572 O O . SER A 1 76 ? 13.586 17.266 -10.742 1 95.94 76 SER A O 1
ATOM 574 N N . GLY A 1 77 ? 13.023 17.047 -8.57 1 94.25 77 GLY A N 1
ATOM 575 C CA . GLY A 1 77 ? 13.60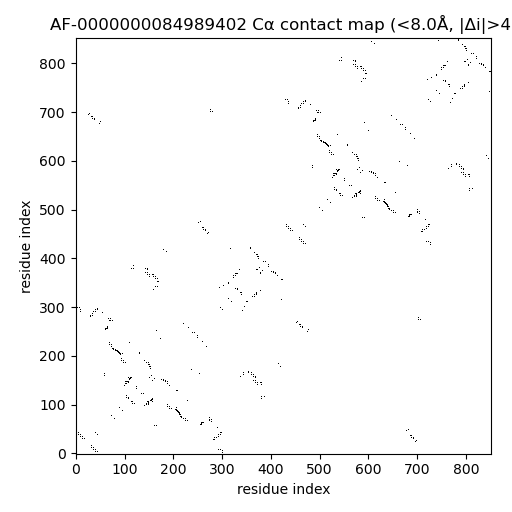9 18.328 -8.172 1 94.25 77 GLY A CA 1
ATOM 576 C C . GLY A 1 77 ? 12.633 19.484 -8.25 1 94.25 77 GLY A C 1
ATOM 577 O O . GLY A 1 77 ? 13.008 20.641 -8.016 1 94.25 77 GLY A O 1
ATOM 578 N N . LEU A 1 78 ? 11.43 19.156 -8.484 1 94.38 78 LEU A N 1
ATOM 579 C CA . LEU A 1 78 ? 10.422 20.203 -8.648 1 94.38 78 LEU A CA 1
ATOM 580 C C . LEU A 1 78 ? 10.266 21.016 -7.367 1 94.38 78 LEU A C 1
ATOM 582 O O . LEU A 1 78 ? 10.195 22.25 -7.406 1 94.38 78 LEU A O 1
ATOM 586 N N . LEU A 1 79 ? 10.227 20.406 -6.234 1 92.44 79 LEU A N 1
ATOM 587 C CA . LEU A 1 79 ? 10.023 21.094 -4.961 1 92.44 79 LEU A CA 1
ATOM 588 C C . LEU A 1 79 ? 11.211 22 -4.645 1 92.44 79 LEU A C 1
ATOM 590 O O . LEU A 1 79 ? 11.016 23.125 -4.164 1 92.44 79 LEU A O 1
ATOM 594 N N . ASP A 1 80 ? 12.359 21.531 -4.941 1 91.31 80 ASP A N 1
ATOM 595 C CA . ASP A 1 80 ? 13.555 22.344 -4.785 1 91.31 80 ASP A CA 1
ATOM 596 C C . ASP A 1 80 ? 13.5 23.578 -5.691 1 91.31 80 ASP A C 1
ATOM 598 O O . ASP A 1 80 ? 13.82 24.688 -5.27 1 91.31 80 ASP A O 1
ATOM 602 N N . ALA A 1 81 ? 13.109 23.328 -6.891 1 92.19 81 ALA A N 1
ATOM 603 C CA . ALA A 1 81 ? 13.039 24.422 -7.863 1 92.19 81 ALA A CA 1
ATOM 604 C C . ALA A 1 81 ? 12.055 25.5 -7.41 1 92.19 81 ALA A C 1
ATOM 606 O O . ALA A 1 81 ? 12.328 26.688 -7.543 1 92.19 81 ALA A O 1
ATOM 607 N N . ILE A 1 82 ? 10.984 25.078 -6.891 1 91.56 82 ILE A N 1
ATOM 608 C CA . ILE A 1 82 ? 9.984 26.016 -6.387 1 91.56 82 ILE A CA 1
ATOM 609 C C . ILE A 1 82 ? 10.562 26.797 -5.211 1 91.56 82 ILE A C 1
ATOM 611 O O . ILE A 1 82 ? 10.414 28.016 -5.145 1 91.56 82 ILE A O 1
ATOM 615 N N . ALA A 1 83 ? 11.203 26.109 -4.336 1 89.31 83 ALA A N 1
ATOM 616 C CA . ALA A 1 83 ? 11.781 26.75 -3.158 1 89.31 83 ALA A CA 1
ATOM 617 C C . ALA A 1 83 ? 12.828 27.781 -3.557 1 89.31 83 ALA A C 1
ATOM 619 O O . ALA A 1 83 ? 12.789 28.922 -3.08 1 89.31 83 ALA A O 1
ATOM 620 N N . TYR A 1 84 ? 13.656 27.453 -4.465 1 88.25 84 TYR A N 1
ATOM 621 C CA . TYR A 1 84 ? 14.727 28.359 -4.875 1 88.25 84 TYR A CA 1
ATOM 622 C C . TYR A 1 84 ? 14.18 29.531 -5.664 1 88.25 84 TYR A C 1
ATOM 624 O O . TYR A 1 84 ? 14.711 30.656 -5.582 1 88.25 84 TYR A O 1
ATOM 632 N N . TRP A 1 85 ? 13.141 29.297 -6.359 1 89.12 85 TRP A N 1
ATOM 633 C CA . TRP A 1 85 ? 12.516 30.391 -7.109 1 89.12 85 TRP A CA 1
ATOM 634 C C . TRP A 1 85 ? 12.031 31.484 -6.172 1 89.12 85 TRP A C 1
ATOM 636 O O . TRP A 1 85 ? 12.164 32.688 -6.477 1 89.12 85 TRP A O 1
ATOM 646 N N . PHE A 1 86 ? 11.562 31.141 -5.016 1 87.38 86 PHE A N 1
ATOM 647 C CA . PHE A 1 86 ? 11.047 32.125 -4.062 1 87.38 86 PHE A CA 1
ATOM 648 C C . PHE A 1 86 ? 12.18 32.719 -3.242 1 87.38 86 PHE A C 1
ATOM 650 O O . PHE A 1 86 ? 12.141 33.906 -2.908 1 87.38 86 PHE A O 1
ATOM 657 N N . LEU A 1 87 ? 13.125 31.969 -2.996 1 86.44 87 LEU A N 1
ATOM 658 C CA . LEU A 1 87 ? 14.227 32.438 -2.154 1 86.44 87 LEU A CA 1
ATOM 659 C C . LEU A 1 87 ? 15.078 33.469 -2.885 1 86.44 87 LEU A C 1
ATOM 661 O O . LEU A 1 87 ? 15.68 34.344 -2.256 1 86.44 87 LEU A O 1
ATOM 665 N N . TRP A 1 88 ? 15.07 33.281 -4.164 1 83.44 88 TRP A N 1
ATOM 666 C CA . TRP A 1 88 ? 15.859 34.219 -4.973 1 83.44 88 TRP A CA 1
ATOM 667 C C . TRP A 1 88 ? 15.359 35.656 -4.816 1 83.44 88 TRP A C 1
ATOM 669 O O . TRP A 1 88 ? 16.109 36.594 -5.039 1 83.44 88 TRP A O 1
ATOM 679 N N . ARG A 1 89 ? 14.211 35.844 -4.266 1 81.5 89 ARG A N 1
ATOM 680 C CA . ARG A 1 89 ? 13.594 37.156 -4.184 1 81.5 89 ARG A CA 1
ATOM 681 C C . ARG A 1 89 ? 13.836 37.812 -2.816 1 81.5 89 ARG A C 1
ATOM 683 O O . ARG A 1 89 ? 13.617 39 -2.637 1 81.5 89 ARG A O 1
ATOM 690 N N . ALA A 1 90 ? 14.312 36.969 -1.92 1 85.75 90 ALA A N 1
ATOM 691 C CA . ALA A 1 90 ? 14.539 37.5 -0.576 1 85.75 90 ALA A CA 1
ATOM 692 C C . ALA A 1 90 ? 15.75 38.438 -0.546 1 85.75 90 ALA A C 1
ATOM 694 O O . ALA A 1 90 ? 16.797 38.125 -1.111 1 85.75 90 ALA A O 1
ATOM 695 N N . ARG A 1 91 ? 15.594 39.656 0.097 1 86.56 91 ARG A N 1
ATOM 696 C CA . ARG A 1 91 ? 16.641 40.656 0.076 1 86.56 91 ARG A CA 1
ATOM 697 C C . ARG A 1 91 ? 17.109 41 1.489 1 86.56 91 ARG A C 1
ATOM 699 O O . ARG A 1 91 ? 18.016 41.812 1.673 1 86.56 91 ARG A O 1
ATOM 706 N N . SER A 1 92 ? 16.469 40.531 2.447 1 89.94 92 SER A N 1
ATOM 707 C CA . SER A 1 92 ? 16.797 40.781 3.846 1 89.94 92 SER A CA 1
ATOM 708 C C . SER A 1 92 ? 16.578 39.562 4.699 1 89.94 92 SER A C 1
ATOM 710 O O . SER A 1 92 ? 15.938 38.594 4.258 1 89.94 92 SER A O 1
ATOM 712 N N . THR A 1 93 ? 17.172 39.625 5.852 1 90.5 93 THR A N 1
ATOM 713 C CA . THR A 1 93 ? 16.984 38.531 6.781 1 90.5 93 THR A CA 1
ATOM 714 C C . THR A 1 93 ? 15.508 38.312 7.094 1 90.5 93 THR A C 1
ATOM 716 O O . THR A 1 93 ? 15.023 37.188 7.098 1 90.5 93 THR A O 1
ATOM 719 N N . ARG A 1 94 ? 14.859 39.406 7.375 1 90.94 94 ARG A N 1
ATOM 720 C CA . ARG A 1 94 ? 13.438 39.312 7.66 1 90.94 94 ARG A CA 1
ATOM 721 C C . ARG A 1 94 ? 12.664 38.812 6.445 1 90.94 94 ARG A C 1
ATOM 723 O O . ARG A 1 94 ? 11.75 38 6.582 1 90.94 94 ARG A O 1
ATOM 730 N N . GLY A 1 95 ? 12.977 39.344 5.336 1 92.38 95 GLY A N 1
ATOM 731 C CA . GLY A 1 95 ? 12.359 38.875 4.109 1 92.38 95 GLY A CA 1
ATOM 732 C C . GLY A 1 95 ? 12.586 37.406 3.855 1 92.38 95 GLY A C 1
ATOM 733 O O . GLY A 1 95 ? 11.703 36.688 3.363 1 92.38 95 GLY A O 1
ATOM 734 N N . LEU A 1 96 ? 13.781 36.969 4.195 1 93.06 96 LEU A N 1
ATOM 735 C CA . LEU A 1 96 ? 14.141 35.594 4.027 1 93.06 96 LEU A CA 1
ATOM 736 C C . LEU A 1 96 ? 13.305 34.688 4.938 1 93.06 96 LEU A C 1
ATOM 738 O O . LEU A 1 96 ? 12.781 33.656 4.5 1 93.06 96 LEU A O 1
ATOM 742 N N . LEU A 1 97 ? 13.141 35.125 6.148 1 95.5 97 LEU A N 1
ATOM 743 C CA . LEU A 1 97 ? 12.367 34.344 7.113 1 95.5 97 LEU A CA 1
ATOM 744 C C . LEU A 1 97 ? 10.898 34.281 6.703 1 95.5 97 LEU A C 1
ATOM 746 O O . LEU A 1 97 ? 10.273 33.219 6.809 1 95.5 97 LEU A O 1
ATOM 750 N N . LEU A 1 98 ? 10.406 35.406 6.242 1 95.75 98 LEU A N 1
ATOM 751 C CA . LEU A 1 98 ? 9.023 35.438 5.777 1 95.75 98 LEU A CA 1
ATOM 752 C C . LEU A 1 98 ? 8.82 34.531 4.57 1 95.75 98 LEU A C 1
ATOM 754 O O . LEU A 1 98 ? 7.844 33.781 4.504 1 95.75 98 LEU A O 1
ATOM 758 N N . THR A 1 99 ? 9.75 34.594 3.697 1 95.25 99 THR A N 1
ATOM 759 C CA . THR A 1 99 ? 9.672 33.781 2.496 1 95.25 99 THR A CA 1
ATOM 760 C C . THR A 1 99 ? 9.711 32.312 2.855 1 95.25 99 THR A C 1
ATOM 762 O O . THR A 1 99 ? 8.906 31.516 2.348 1 95.25 99 THR A O 1
ATOM 765 N N . LEU A 1 100 ? 10.586 31.953 3.719 1 96.44 100 LEU A N 1
ATOM 766 C CA . LEU A 1 100 ? 10.727 30.547 4.125 1 96.44 100 LEU A CA 1
ATOM 767 C C . LEU A 1 100 ? 9.469 30.062 4.836 1 96.44 100 LEU A C 1
ATOM 769 O O . LEU A 1 100 ? 9 28.953 4.59 1 96.44 100 LEU A O 1
ATOM 773 N N . SER A 1 101 ? 9 30.922 5.695 1 97.69 101 SER A N 1
ATOM 774 C CA . SER A 1 101 ? 7.797 30.562 6.445 1 97.69 101 SER A CA 1
ATOM 775 C C . SER A 1 101 ? 6.621 30.297 5.516 1 97.69 101 SER A C 1
ATOM 777 O O . SER A 1 101 ? 5.965 29.25 5.617 1 97.69 101 SER A O 1
ATOM 779 N N . PHE A 1 102 ? 6.367 31.219 4.613 1 97.44 102 PHE A N 1
ATOM 780 C CA . PHE A 1 102 ? 5.258 31.078 3.68 1 97.44 102 PHE A CA 1
ATOM 781 C C . PHE A 1 102 ? 5.504 29.922 2.711 1 97.44 102 PHE A C 1
ATOM 783 O O . PHE A 1 102 ? 4.582 29.172 2.379 1 97.44 102 PHE A O 1
ATOM 790 N N . LEU A 1 103 ? 6.695 29.781 2.312 1 96.19 103 LEU A N 1
ATOM 791 C CA . LEU A 1 103 ? 7.031 28.75 1.348 1 96.19 103 LEU A CA 1
ATOM 792 C C . LEU A 1 103 ? 6.801 27.359 1.939 1 96.19 103 LEU A C 1
ATOM 794 O O . LEU A 1 103 ? 6.07 26.547 1.366 1 96.19 103 LEU A O 1
ATOM 798 N N . PHE A 1 104 ? 7.445 27.078 3.066 1 97.44 104 PHE A N 1
ATOM 799 C CA . PHE A 1 104 ? 7.316 25.766 3.686 1 97.44 104 PHE A CA 1
ATOM 800 C C . PHE A 1 104 ? 5.875 25.5 4.113 1 97.44 104 PHE A C 1
ATOM 802 O O . PHE A 1 104 ? 5.367 24.391 3.957 1 97.44 104 PHE A O 1
ATOM 809 N N . GLY A 1 105 ? 5.25 26.516 4.613 1 97.88 105 GLY A N 1
ATOM 810 C CA . GLY A 1 105 ? 3.867 26.375 5.043 1 97.88 105 GLY A CA 1
ATOM 811 C C . GLY A 1 105 ? 2.916 26.078 3.9 1 97.88 105 GLY A C 1
ATOM 812 O O . GLY A 1 105 ? 2.131 25.125 3.975 1 97.88 105 GLY A O 1
ATOM 813 N N . LEU A 1 106 ? 2.988 26.859 2.875 1 96.62 106 LEU A N 1
ATOM 814 C CA . LEU A 1 106 ? 2.061 26.703 1.76 1 96.62 106 LEU A CA 1
ATOM 815 C C . LEU A 1 106 ? 2.367 25.438 0.97 1 96.62 106 LEU A C 1
ATOM 817 O O . LEU A 1 106 ? 1.456 24.797 0.443 1 96.62 106 LEU A O 1
ATOM 821 N N . LEU A 1 107 ? 3.609 25.109 0.878 1 96.12 107 LEU A N 1
ATOM 822 C CA . LEU A 1 107 ? 3.947 23.844 0.244 1 96.12 107 LEU A CA 1
ATOM 823 C C . LEU A 1 107 ? 3.371 22.672 1.03 1 96.12 107 LEU A C 1
ATOM 825 O O . LEU A 1 107 ? 2.877 21.703 0.442 1 96.12 107 LEU A O 1
ATOM 829 N N . ALA A 1 108 ? 3.477 22.766 2.322 1 96.94 108 ALA A N 1
ATOM 830 C CA . ALA A 1 108 ? 2.943 21.703 3.172 1 96.94 108 ALA A CA 1
ATOM 831 C C . ALA A 1 108 ? 1.433 21.578 3.002 1 96.94 108 ALA A C 1
ATOM 833 O O . ALA A 1 108 ? 0.887 20.469 3.082 1 96.94 108 ALA A O 1
ATOM 834 N N . ALA A 1 109 ? 0.77 22.672 2.762 1 97.19 109 ALA A N 1
ATOM 835 C CA . ALA A 1 109 ? -0.682 22.703 2.598 1 97.19 109 ALA A CA 1
ATOM 836 C C . ALA A 1 109 ? -1.108 21.875 1.38 1 97.19 109 ALA A C 1
ATOM 838 O O . ALA A 1 109 ? -2.195 21.297 1.365 1 97.19 109 ALA A O 1
ATOM 839 N N . PHE A 1 110 ? -0.131 21.703 0.417 1 95.31 110 PHE A N 1
ATOM 840 C CA . PHE A 1 110 ? -0.589 21.109 -0.837 1 95.31 110 PHE A CA 1
ATOM 841 C C . PHE A 1 110 ? 0.228 19.875 -1.184 1 95.31 110 PHE A C 1
ATOM 843 O O . PHE A 1 110 ? -0.103 19.156 -2.125 1 95.31 110 PHE A O 1
ATOM 850 N N . THR A 1 111 ? 1.292 19.562 -0.556 1 92.94 111 THR A N 1
ATOM 851 C CA . THR A 1 111 ? 2.125 18.406 -0.859 1 92.94 111 THR A CA 1
ATOM 852 C C . THR A 1 111 ? 2.279 17.516 0.369 1 92.94 111 THR A C 1
ATOM 854 O O . THR A 1 111 ? 3.139 16.641 0.396 1 92.94 111 THR A O 1
ATOM 857 N N . VAL A 1 112 ? 1.508 17.75 1.354 1 90.12 112 VAL A N 1
ATOM 858 C CA . VAL A 1 112 ? 1.56 17 2.605 1 90.12 112 VAL A CA 1
ATOM 859 C C . VAL A 1 112 ? 2.754 17.453 3.436 1 90.12 112 VAL A C 1
ATOM 861 O O . VAL A 1 112 ? 3.832 17.719 2.893 1 90.12 112 VAL A O 1
ATOM 864 N N . ASN A 1 113 ? 2.637 17.469 4.656 1 94.69 113 ASN A N 1
ATOM 865 C CA . ASN A 1 113 ? 3.643 18.047 5.547 1 94.69 113 ASN A CA 1
ATOM 866 C C . ASN A 1 113 ? 4.902 17.188 5.594 1 94.69 113 ASN A C 1
ATOM 868 O O . ASN A 1 113 ? 6.016 17.703 5.633 1 94.69 113 ASN A O 1
ATOM 872 N N . ASP A 1 114 ? 4.816 15.898 5.387 1 90.19 114 ASP A N 1
ATOM 873 C CA . ASP A 1 114 ? 5.973 15.016 5.457 1 90.19 114 ASP A CA 1
ATOM 874 C C . ASP A 1 114 ? 6.934 15.273 4.297 1 90.19 114 ASP A C 1
ATOM 876 O O . ASP A 1 114 ? 8.156 15.18 4.461 1 90.19 114 ASP A O 1
ATOM 880 N N . ALA A 1 115 ? 6.41 15.508 3.234 1 90.69 115 ALA A N 1
ATOM 881 C CA . ALA A 1 115 ? 7.242 15.766 2.061 1 90.69 115 ALA A CA 1
ATOM 882 C C . ALA A 1 115 ? 8.094 17.016 2.254 1 90.69 115 ALA A C 1
ATOM 884 O O . ALA A 1 115 ? 9.281 17.031 1.925 1 90.69 115 ALA A O 1
ATOM 885 N N . VAL A 1 116 ? 7.488 18.016 2.783 1 94.75 116 VAL A N 1
ATOM 886 C CA . VAL A 1 116 ? 8.188 19.281 3.014 1 94.75 116 VAL A CA 1
ATOM 887 C C . VAL A 1 116 ? 9.195 19.109 4.145 1 94.75 116 VAL A C 1
ATOM 889 O O . VAL A 1 116 ? 10.289 19.672 4.105 1 94.75 116 VAL A O 1
ATOM 892 N N . ALA A 1 117 ? 8.828 18.312 5.09 1 94.62 117 ALA A N 1
ATOM 893 C CA . ALA A 1 117 ? 9.734 18.031 6.195 1 94.62 117 ALA A CA 1
ATOM 894 C C . ALA A 1 117 ? 11.008 17.344 5.699 1 94.62 117 ALA A C 1
ATOM 896 O O . ALA A 1 117 ? 12.094 17.562 6.254 1 94.62 117 ALA A O 1
ATOM 897 N N . LEU A 1 118 ? 10.914 16.609 4.691 1 90.44 118 LEU A N 1
ATOM 898 C CA . LEU A 1 118 ? 12.055 15.883 4.148 1 90.44 118 LEU A CA 1
ATOM 899 C C . LEU A 1 118 ? 12.922 16.797 3.289 1 90.44 118 LEU A C 1
ATOM 901 O O . LEU A 1 118 ? 14.156 16.75 3.359 1 90.44 118 LEU A O 1
ATOM 905 N N . MET A 1 119 ? 12.359 17.609 2.49 1 92.06 119 MET A N 1
ATOM 906 C CA . MET A 1 119 ? 13.125 18.422 1.548 1 92.06 119 MET A CA 1
ATOM 907 C C . MET A 1 119 ? 13.609 19.703 2.211 1 92.06 119 MET A C 1
ATOM 909 O O . MET A 1 119 ? 14.539 20.344 1.719 1 92.06 119 MET A O 1
ATOM 913 N N . GLY A 1 120 ? 13.062 20.078 3.303 1 95.44 120 GLY A N 1
ATOM 914 C CA . GLY A 1 120 ? 13.266 21.359 3.939 1 95.44 120 GLY A CA 1
ATOM 915 C C . GLY A 1 120 ? 14.672 21.547 4.488 1 95.44 120 GLY A C 1
ATOM 916 O O . GLY A 1 120 ? 15.336 22.531 4.195 1 95.44 120 GLY A O 1
ATOM 917 N N . PRO A 1 121 ? 15.164 20.5 5.148 1 95.38 121 PRO A N 1
ATOM 918 C CA . PRO A 1 121 ? 16.453 20.688 5.828 1 95.38 121 PRO A CA 1
ATOM 919 C C . PRO A 1 121 ? 17.594 21.016 4.863 1 95.38 121 PRO A C 1
ATOM 921 O O . PRO A 1 121 ? 18.391 21.922 5.129 1 95.38 121 PRO A O 1
ATOM 924 N N . PRO A 1 122 ? 17.672 20.359 3.752 1 92.94 122 PRO A N 1
ATOM 925 C CA . PRO A 1 122 ? 18.719 20.766 2.812 1 92.94 122 PRO A CA 1
ATOM 926 C C . PRO A 1 122 ? 18.594 22.219 2.357 1 92.94 122 PRO A C 1
ATOM 928 O O . PRO A 1 122 ? 19.594 22.906 2.184 1 92.94 122 PRO A O 1
ATOM 931 N N . ILE A 1 123 ? 17.484 22.641 2.164 1 92.88 123 ILE A N 1
ATOM 932 C CA . ILE A 1 123 ? 17.234 24 1.735 1 92.88 123 ILE A CA 1
ATOM 933 C C . ILE A 1 123 ? 17.609 24.969 2.854 1 92.88 123 ILE A C 1
ATOM 935 O O . ILE A 1 123 ? 18.266 25.984 2.609 1 92.88 123 ILE A O 1
ATOM 939 N N . VAL A 1 124 ? 17.172 24.641 4.016 1 94.81 124 VAL A N 1
ATOM 940 C CA . VAL A 1 124 ? 17.484 25.438 5.195 1 94.81 124 VAL A CA 1
ATOM 941 C C . VAL A 1 124 ? 19 25.531 5.367 1 94.81 124 VAL A C 1
ATOM 943 O O . VAL A 1 124 ? 19.531 26.609 5.672 1 94.81 124 VAL A O 1
ATOM 946 N N . ALA A 1 125 ? 19.688 24.422 5.18 1 94 125 ALA A N 1
ATOM 947 C CA . ALA A 1 125 ? 21.141 24.391 5.305 1 94 125 ALA A CA 1
ATOM 948 C C . ALA A 1 125 ? 21.797 25.312 4.273 1 94 125 ALA A C 1
ATOM 950 O O . ALA A 1 125 ? 22.734 26.047 4.594 1 94 125 ALA A O 1
ATOM 951 N N . ALA A 1 126 ? 21.312 25.234 3.119 1 90.31 126 ALA A N 1
ATOM 952 C CA . ALA A 1 126 ? 21.859 26.062 2.049 1 90.31 126 ALA A CA 1
ATOM 953 C C . ALA A 1 126 ? 21.625 27.547 2.33 1 90.31 126 ALA A C 1
ATOM 955 O O . ALA A 1 126 ? 22.531 28.375 2.16 1 90.31 126 ALA A O 1
ATOM 956 N N . VAL A 1 127 ? 20.5 27.828 2.75 1 91.38 127 VAL A N 1
ATOM 957 C CA . VAL A 1 127 ? 20.125 29.219 3.023 1 91.38 127 VAL A CA 1
ATOM 958 C C . VAL A 1 127 ? 20.922 29.734 4.219 1 91.38 127 VAL A C 1
ATOM 960 O O . VAL A 1 127 ? 21.375 30.891 4.215 1 91.38 127 VAL A O 1
ATOM 963 N N . ALA A 1 128 ? 21.016 28.891 5.191 1 92.69 128 ALA A N 1
ATOM 964 C CA . ALA A 1 128 ? 21.766 29.266 6.379 1 92.69 128 ALA A CA 1
ATOM 965 C C . ALA A 1 128 ? 23.203 29.625 6.02 1 92.69 128 ALA A C 1
ATOM 967 O O . ALA A 1 128 ? 23.75 30.609 6.523 1 92.69 128 ALA A O 1
ATOM 968 N N . ARG A 1 129 ? 23.75 28.875 5.176 1 89.62 129 ARG A N 1
ATOM 969 C CA . ARG A 1 129 ? 25.141 29.094 4.746 1 89.62 129 ARG A CA 1
ATOM 970 C C . ARG A 1 129 ? 25.281 30.406 3.986 1 89.62 129 ARG A C 1
ATOM 972 O O . ARG A 1 129 ? 26.188 31.188 4.254 1 89.62 129 ARG A O 1
ATOM 979 N N . VAL A 1 130 ? 24.422 30.641 3.158 1 85.56 130 VAL A N 1
ATOM 980 C CA . VAL A 1 130 ? 24.516 31.812 2.291 1 85.56 130 VAL A CA 1
ATOM 981 C C . VAL A 1 130 ? 24.203 33.062 3.094 1 85.56 130 VAL A C 1
ATOM 983 O O . VAL A 1 130 ? 24.828 34.125 2.887 1 85.56 130 VAL A O 1
ATOM 986 N N . ALA A 1 131 ? 23.266 32.938 3.957 1 88.88 131 ALA A N 1
ATOM 987 C CA . ALA A 1 131 ? 22.828 34.094 4.73 1 88.88 131 ALA A CA 1
ATOM 988 C C . ALA A 1 131 ? 23.719 34.344 5.938 1 88.88 131 ALA A C 1
ATOM 990 O O . ALA A 1 131 ? 23.688 35.406 6.551 1 88.88 131 ALA A O 1
ATOM 991 N N . GLY A 1 132 ? 24.516 33.344 6.246 1 88.69 132 GLY A N 1
ATOM 992 C CA . GLY A 1 132 ? 25.375 33.469 7.414 1 88.69 132 GLY A CA 1
ATOM 993 C C . GLY A 1 132 ? 24.609 33.406 8.727 1 88.69 132 GLY A C 1
ATOM 994 O O . GLY A 1 132 ? 24.906 34.188 9.648 1 88.69 132 GLY A O 1
ATOM 995 N N . ILE A 1 133 ? 23.594 32.719 8.766 1 91.06 133 ILE A N 1
ATOM 996 C CA . ILE A 1 133 ? 22.766 32.531 9.945 1 91.06 133 ILE A CA 1
ATOM 997 C C . ILE A 1 133 ? 22.891 31.094 10.422 1 91.06 133 ILE A C 1
ATOM 999 O O . ILE A 1 133 ? 23.156 30.188 9.625 1 91.06 133 ILE A O 1
ATOM 1003 N N . GLU A 1 134 ? 22.766 30.906 11.703 1 92.81 134 GLU A N 1
ATOM 1004 C CA . GLU A 1 134 ? 22.766 29.547 12.227 1 92.81 134 GLU A CA 1
ATOM 1005 C C . GLU A 1 134 ? 21.594 28.75 11.688 1 92.81 134 GLU A C 1
ATOM 1007 O O . GLU A 1 134 ? 20.5 29.297 11.477 1 92.81 134 GLU A O 1
ATOM 1012 N N . MET A 1 135 ? 21.75 27.5 11.586 1 94.75 135 MET A N 1
ATOM 1013 C CA . MET A 1 135 ? 20.75 26.625 10.992 1 94.75 135 MET A CA 1
ATOM 1014 C C . MET A 1 135 ? 19.578 26.391 11.961 1 94.75 135 MET A C 1
ATOM 1016 O O . MET A 1 135 ? 18.438 26.219 11.531 1 94.75 135 MET A O 1
ATOM 1020 N N . ALA A 1 136 ? 19.828 26.469 13.242 1 94.12 136 ALA A N 1
ATOM 1021 C CA . ALA A 1 136 ? 18.891 26.062 14.281 1 94.12 136 ALA A CA 1
ATOM 1022 C C . ALA A 1 136 ? 17.609 26.891 14.203 1 94.12 136 ALA A C 1
ATOM 1024 O O . ALA A 1 136 ? 16.5 26.328 14.188 1 94.12 136 ALA A O 1
ATOM 1025 N N . PRO A 1 137 ? 17.734 28.219 14.125 1 95.19 137 PRO A N 1
ATOM 1026 C CA . PRO A 1 137 ? 16.516 29.016 14.031 1 95.19 137 PRO A CA 1
ATOM 1027 C C . PRO A 1 137 ? 15.711 28.719 12.773 1 95.19 137 PRO A C 1
ATOM 1029 O O . PRO A 1 137 ? 14.477 28.734 12.797 1 95.19 137 PRO A O 1
ATOM 1032 N N . LEU A 1 138 ? 16.359 28.391 11.703 1 96.19 138 LEU A N 1
ATOM 1033 C CA . LEU A 1 138 ? 15.68 28.109 10.445 1 96.19 138 LEU A CA 1
ATOM 1034 C C . LEU A 1 138 ? 15.031 26.734 10.469 1 96.19 138 LEU A C 1
ATOM 1036 O O . LEU A 1 138 ? 13.984 26.531 9.844 1 96.19 138 LEU A O 1
ATOM 1040 N N . LEU A 1 139 ? 15.672 25.844 11.18 1 96.62 139 LEU A N 1
ATOM 1041 C CA . LEU A 1 139 ? 15.07 24.516 11.359 1 96.62 139 LEU A CA 1
ATOM 1042 C C . LEU A 1 139 ? 13.789 24.609 12.18 1 96.62 139 LEU A C 1
ATOM 1044 O O . LEU A 1 139 ? 12.805 23.938 11.883 1 96.62 139 LEU A O 1
ATOM 1048 N N . LEU A 1 140 ? 13.883 25.406 13.211 1 96.5 140 LEU A N 1
ATOM 1049 C CA . LEU A 1 140 ? 12.703 25.609 14.039 1 96.5 140 LEU A CA 1
ATOM 1050 C C . LEU A 1 140 ? 11.578 26.25 13.227 1 96.5 140 LEU A C 1
ATOM 1052 O O . LEU A 1 140 ? 10.414 25.875 13.359 1 96.5 140 LEU A O 1
ATOM 1056 N N . LEU A 1 141 ? 11.93 27.219 12.43 1 97.56 141 LEU A N 1
ATOM 1057 C CA . LEU A 1 141 ? 10.969 27.844 11.531 1 97.56 141 LEU A CA 1
ATOM 1058 C C . LEU A 1 141 ? 10.344 26.812 10.594 1 97.56 141 LEU A C 1
ATOM 1060 O O . LEU A 1 141 ? 9.133 26.828 10.375 1 97.56 141 LEU A O 1
ATOM 1064 N N . LEU A 1 142 ? 11.172 25.969 10.07 1 97.69 142 LEU A N 1
ATOM 1065 C CA . LEU A 1 142 ? 10.719 24.922 9.172 1 97.69 142 LEU A CA 1
ATOM 1066 C C . LEU A 1 142 ? 9.688 24.031 9.859 1 97.69 142 LEU A C 1
ATOM 1068 O O . LEU A 1 142 ? 8.609 23.781 9.312 1 97.69 142 LEU A O 1
ATOM 1072 N N . CYS A 1 143 ? 9.969 23.578 11.055 1 97.38 143 CYS A N 1
ATOM 1073 C CA . CYS A 1 143 ? 9.078 22.688 11.797 1 97.38 143 CYS A CA 1
ATOM 1074 C C . CYS A 1 143 ? 7.719 23.344 12.023 1 97.38 143 CYS A C 1
ATOM 1076 O O . CYS A 1 143 ? 6.688 22.766 11.695 1 97.38 143 CYS A O 1
ATOM 1078 N N . PHE A 1 144 ? 7.746 24.547 12.508 1 98.31 144 PHE A N 1
ATOM 1079 C CA . PHE A 1 144 ? 6.504 25.234 12.859 1 98.31 144 PHE A CA 1
ATOM 1080 C C . PHE A 1 144 ? 5.738 25.625 11.602 1 98.31 144 PHE A C 1
ATOM 1082 O O . PHE A 1 144 ? 4.512 25.531 11.562 1 98.31 144 PHE A O 1
ATOM 1089 N N . ALA A 1 145 ? 6.453 26.094 10.586 1 98.31 145 ALA A N 1
ATOM 1090 C CA . ALA A 1 145 ? 5.809 26.531 9.344 1 98.31 145 ALA A CA 1
ATOM 1091 C C . ALA A 1 145 ? 5.09 25.359 8.664 1 98.31 145 ALA A C 1
ATOM 1093 O O . ALA A 1 145 ? 3.977 25.516 8.164 1 98.31 145 ALA A O 1
ATOM 1094 N N . VAL A 1 146 ? 5.691 24.25 8.656 1 97.94 146 VAL A N 1
ATOM 1095 C CA . VAL A 1 146 ? 5.133 23.062 8.031 1 97.94 146 VAL A CA 1
ATOM 1096 C C . VAL A 1 146 ? 3.844 22.656 8.75 1 97.94 146 VAL A C 1
ATOM 1098 O O . VAL A 1 146 ? 2.83 22.391 8.102 1 97.94 146 VAL A O 1
ATOM 1101 N N . THR A 1 147 ? 3.881 22.656 10.031 1 97.88 147 THR A N 1
ATOM 1102 C CA . THR A 1 147 ? 2.711 22.297 10.828 1 97.88 147 THR A CA 1
ATOM 1103 C C . THR A 1 147 ? 1.6 23.328 10.648 1 97.88 147 THR A C 1
ATOM 1105 O O . THR A 1 147 ? 0.45 22.969 10.383 1 97.88 147 THR A O 1
ATOM 1108 N N . ILE A 1 148 ? 1.953 24.578 10.758 1 98.31 148 ILE A N 1
ATOM 1109 C CA . ILE A 1 148 ? 0.982 25.672 10.641 1 98.31 148 ILE A CA 1
ATOM 1110 C C . ILE A 1 148 ? 0.355 25.656 9.25 1 98.31 148 ILE A C 1
ATOM 1112 O O . ILE A 1 148 ? -0.87 25.688 9.109 1 98.31 148 ILE A O 1
ATOM 1116 N N . GLY A 1 149 ? 1.137 25.547 8.273 1 98.25 149 GLY A N 1
ATOM 1117 C CA . GLY A 1 149 ? 0.659 25.578 6.898 1 98.25 149 GLY A CA 1
ATOM 1118 C C . GLY A 1 149 ? -0.24 24.406 6.555 1 98.25 149 GLY A C 1
ATOM 1119 O O . GLY A 1 149 ? -1.21 24.562 5.809 1 98.25 149 GLY A O 1
ATOM 1120 N N . SER A 1 150 ? 0.024 23.281 7.098 1 97.88 150 SER A N 1
ATOM 1121 C CA . SER A 1 150 ? -0.683 22.047 6.75 1 97.88 150 SER A CA 1
ATOM 1122 C C . SER A 1 150 ? -2.098 22.047 7.316 1 97.88 150 SER A C 1
ATOM 1124 O O . SER A 1 150 ? -2.912 21.203 6.961 1 97.88 150 SER A O 1
ATOM 1126 N N . VAL A 1 151 ? -2.479 23.047 8.109 1 98 151 VAL A N 1
ATOM 1127 C CA . VAL A 1 151 ? -3.818 23.188 8.672 1 98 151 VAL A CA 1
ATOM 1128 C C . VAL A 1 151 ? -4.805 23.562 7.57 1 98 151 VAL A C 1
ATOM 1130 O O . VAL A 1 151 ? -5.984 23.203 7.633 1 98 151 VAL A O 1
ATOM 1133 N N . THR A 1 152 ? -4.375 24.141 6.551 1 97.25 152 THR A N 1
ATOM 1134 C CA . THR A 1 152 ? -5.141 24.969 5.629 1 97.25 152 THR A CA 1
ATOM 1135 C C . THR A 1 152 ? -6.016 24.109 4.723 1 97.25 152 THR A C 1
ATOM 1137 O O . THR A 1 152 ? -7.09 24.531 4.301 1 97.25 152 THR A O 1
ATOM 1140 N N . THR A 1 153 ? -5.543 22.906 4.398 1 97.31 153 THR A N 1
ATOM 1141 C CA . THR A 1 153 ? -6.246 22.094 3.402 1 97.31 153 THR A CA 1
ATOM 1142 C C . THR A 1 153 ? -6.406 20.656 3.889 1 97.31 153 THR A C 1
ATOM 1144 O O . THR A 1 153 ? -5.695 20.219 4.797 1 97.31 153 THR A O 1
ATOM 1147 N N . PRO A 1 154 ? -7.359 19.953 3.246 1 95.81 154 PRO A N 1
ATOM 1148 C CA . PRO A 1 154 ? -7.5 18.531 3.557 1 95.81 154 PRO A CA 1
ATOM 1149 C C . PRO A 1 154 ? -6.27 17.719 3.166 1 95.81 154 PRO A C 1
ATOM 1151 O O . PRO A 1 154 ? -6.059 16.609 3.686 1 95.81 154 PRO A O 1
ATOM 1154 N N . ILE A 1 155 ? -5.438 18.266 2.35 1 94.62 155 ILE A N 1
ATOM 1155 C CA . ILE A 1 155 ? -4.293 17.578 1.764 1 94.62 155 ILE A CA 1
ATOM 1156 C C . ILE A 1 155 ? -3.07 17.734 2.664 1 94.62 155 ILE A C 1
ATOM 1158 O O . ILE A 1 155 ? -2.125 16.953 2.596 1 94.62 155 ILE A O 1
ATOM 1162 N N . GLY A 1 156 ? -3.102 18.672 3.455 1 95.69 156 GLY A N 1
ATOM 1163 C CA . GLY A 1 156 ? -1.917 19.172 4.137 1 95.69 156 GLY A CA 1
ATOM 1164 C C . GLY A 1 156 ? -1.295 18.156 5.07 1 95.69 156 GLY A C 1
ATOM 1165 O O . GLY A 1 156 ? -0.079 18.156 5.277 1 95.69 156 GLY A O 1
ATOM 1166 N N . ASN A 1 157 ? -2.115 17.359 5.66 1 95.19 157 ASN A N 1
ATOM 1167 C CA . ASN A 1 157 ? -1.642 16.328 6.574 1 95.19 157 ASN A CA 1
ATOM 1168 C C . ASN A 1 157 ? -2.645 15.18 6.691 1 95.19 157 ASN A C 1
ATOM 1170 O O . ASN A 1 157 ? -3.809 15.328 6.316 1 95.19 157 ASN A O 1
ATOM 1174 N N . PRO A 1 158 ? -2.215 14.047 7.148 1 93.69 158 PRO A N 1
ATOM 1175 C CA . PRO A 1 158 ? -3.07 12.859 7.172 1 93.69 158 PRO A CA 1
ATOM 1176 C C . PRO A 1 158 ? -4.301 13.039 8.062 1 93.69 158 PRO A C 1
ATOM 1178 O O . PRO A 1 158 ? -5.371 12.508 7.75 1 93.69 158 PRO A O 1
ATOM 1181 N N . GLN A 1 159 ? -4.211 13.656 9.18 1 95.31 159 GLN A N 1
ATOM 1182 C CA . GLN A 1 159 ? -5.383 13.812 10.031 1 95.31 159 GLN A CA 1
ATOM 1183 C C . GLN A 1 159 ? -6.445 14.68 9.359 1 95.31 159 GLN A C 1
ATOM 1185 O O . GLN A 1 159 ? -7.641 14.445 9.523 1 95.31 159 GLN A O 1
ATOM 1190 N N . ASN A 1 160 ? -6.008 15.672 8.57 1 97.25 160 ASN A N 1
ATOM 1191 C CA . ASN A 1 160 ? -6.977 16.453 7.801 1 97.25 160 ASN A CA 1
ATOM 1192 C C . ASN A 1 160 ? -7.648 15.602 6.727 1 97.25 160 ASN A C 1
ATOM 1194 O O . ASN A 1 160 ? -8.82 15.797 6.414 1 97.25 160 ASN A O 1
ATOM 1198 N N . VAL A 1 161 ? -6.926 14.688 6.191 1 94.88 161 VAL A N 1
ATOM 1199 C CA . VAL A 1 161 ? -7.508 13.758 5.227 1 94.88 161 VAL A CA 1
ATOM 1200 C C . VAL A 1 161 ? -8.609 12.938 5.898 1 94.88 161 VAL A C 1
ATOM 1202 O O . VAL A 1 161 ? -9.695 12.781 5.344 1 94.88 161 VAL A O 1
ATOM 1205 N N . LEU A 1 162 ? -8.312 12.453 7.047 1 96.44 162 LEU A N 1
ATOM 1206 C CA . LEU A 1 162 ? -9.297 11.68 7.797 1 96.44 162 LEU A CA 1
ATOM 1207 C C . LEU A 1 162 ? -10.578 12.477 8.016 1 96.44 162 LEU A C 1
ATOM 1209 O O . LEU A 1 162 ? -11.672 11.969 7.773 1 96.44 162 LEU A O 1
ATOM 1213 N N . ILE A 1 163 ? -10.383 13.703 8.422 1 97.5 163 ILE A N 1
ATOM 1214 C CA . ILE A 1 163 ? -11.523 14.547 8.75 1 97.5 163 ILE A CA 1
ATOM 1215 C C . ILE A 1 163 ? -12.312 14.867 7.488 1 97.5 163 ILE A C 1
ATOM 1217 O O . ILE A 1 163 ? -13.547 14.766 7.477 1 97.5 163 ILE A O 1
ATOM 1221 N N . ALA A 1 164 ? -11.617 15.195 6.43 1 95.62 164 ALA A N 1
ATOM 1222 C CA . ALA A 1 164 ? -12.273 15.539 5.172 1 95.62 164 ALA A CA 1
ATOM 1223 C C . ALA A 1 164 ? -13.07 14.352 4.629 1 95.62 164 ALA A C 1
ATOM 1225 O O . ALA A 1 164 ? -14.156 14.531 4.078 1 95.62 164 ALA A O 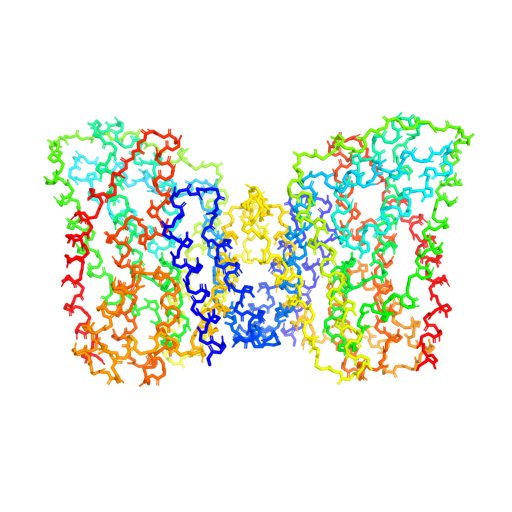1
ATOM 1226 N N . VAL A 1 165 ? -12.57 13.18 4.812 1 92.81 165 VAL A N 1
ATOM 1227 C CA . VAL A 1 165 ? -13.172 11.984 4.227 1 92.81 165 VAL A CA 1
ATOM 1228 C C . VAL A 1 165 ? -14.266 11.453 5.141 1 92.81 165 VAL A C 1
ATOM 1230 O O . VAL A 1 165 ? -15.328 11.031 4.672 1 92.81 165 VAL A O 1
ATOM 1233 N N . GLN A 1 166 ? -14.109 11.562 6.461 1 94.06 166 GLN A N 1
ATOM 1234 C CA . GLN A 1 166 ? -14.984 10.828 7.367 1 94.06 166 GLN A CA 1
ATOM 1235 C C . GLN A 1 166 ? -16.047 11.75 7.957 1 94.06 166 GLN A C 1
ATOM 1237 O O . GLN A 1 166 ? -17.062 11.281 8.492 1 94.06 166 GLN A O 1
ATOM 1242 N N . SER A 1 167 ? -15.859 13.062 7.918 1 93.62 167 SER A N 1
ATOM 1243 C CA . SER A 1 167 ? -16.812 13.992 8.508 1 93.62 167 SER A CA 1
ATOM 1244 C C . SER A 1 167 ? -18.109 14.047 7.707 1 93.62 167 SER A C 1
ATOM 1246 O O . SER A 1 167 ? -19.156 14.422 8.234 1 93.62 167 SER A O 1
ATOM 1248 N N . GLY A 1 168 ? -18 13.75 6.367 1 88.75 168 GLY A N 1
ATOM 1249 C CA . GLY A 1 168 ? -19.156 13.859 5.488 1 88.75 168 GLY A CA 1
ATOM 1250 C C . GLY A 1 168 ? -19.391 15.266 4.977 1 88.75 168 GLY A C 1
ATOM 1251 O O . GLY A 1 168 ? -20.391 15.539 4.316 1 88.75 168 GLY A O 1
ATOM 1252 N N . MET A 1 169 ? -18.469 16.125 5.281 1 91.5 169 MET A N 1
ATOM 1253 C CA . MET A 1 169 ? -18.578 17.5 4.773 1 91.5 169 MET A CA 1
ATOM 1254 C C . MET A 1 169 ? -18.781 17.5 3.262 1 91.5 169 MET A C 1
ATOM 1256 O O . MET A 1 169 ? -18.109 16.75 2.543 1 91.5 169 MET A O 1
ATOM 1260 N N . ARG A 1 170 ? -19.656 18.438 2.838 1 89.19 170 ARG A N 1
ATOM 1261 C CA . ARG A 1 170 ? -20.031 18.469 1.428 1 89.19 170 ARG A CA 1
ATOM 1262 C C . ARG A 1 170 ? -18.922 19.062 0.577 1 89.19 170 ARG A C 1
ATOM 1264 O O . ARG A 1 170 ? -18.734 18.688 -0.578 1 89.19 170 ARG A O 1
ATOM 1271 N N . THR A 1 171 ? -18.25 20.062 1.118 1 95.12 171 THR A N 1
ATOM 1272 C CA . THR A 1 171 ? -17.234 20.812 0.388 1 95.12 171 THR A CA 1
ATOM 1273 C C . THR A 1 171 ? -15.969 20.953 1.225 1 95.12 171 THR A C 1
ATOM 1275 O O . THR A 1 171 ? -15.617 22.062 1.644 1 95.12 171 THR A O 1
ATOM 1278 N N . PRO A 1 172 ? -15.25 19.875 1.346 1 95.69 172 PRO A N 1
ATOM 1279 C CA . PRO A 1 172 ? -14.141 19.891 2.295 1 95.69 172 PRO A CA 1
ATOM 1280 C C . PRO A 1 172 ? -13.055 20.906 1.916 1 95.69 172 PRO A C 1
ATOM 1282 O O . PRO A 1 172 ? -12.625 21.688 2.756 1 95.69 172 PRO A O 1
ATOM 1285 N N . LEU A 1 173 ? -12.609 20.938 0.662 1 96.69 173 LEU A N 1
ATOM 1286 C CA . LEU A 1 173 ? -11.523 21.844 0.291 1 96.69 173 LEU A CA 1
ATOM 1287 C C . LEU A 1 173 ? -11.938 23.297 0.45 1 96.69 173 LEU A C 1
ATOM 1289 O O . LEU A 1 173 ? -11.234 24.094 1.078 1 96.69 173 LEU A O 1
ATOM 1293 N N . LEU A 1 174 ? -13.07 23.656 -0.036 1 96.5 174 LEU A N 1
ATOM 1294 C CA . LEU A 1 174 ? -13.555 25.031 0.033 1 96.5 174 LEU A CA 1
ATOM 1295 C C . LEU A 1 174 ? -13.812 25.453 1.479 1 96.5 174 LEU A C 1
ATOM 1297 O O . LEU A 1 174 ? -13.516 26.578 1.867 1 96.5 174 LEU A O 1
ATOM 1301 N N . THR A 1 175 ? -14.367 24.531 2.225 1 96.38 175 THR A N 1
ATOM 1302 C CA . THR A 1 175 ? -14.664 24.828 3.623 1 96.38 175 THR A CA 1
ATOM 1303 C C . THR A 1 175 ? -13.383 25.078 4.406 1 96.38 175 THR A C 1
ATOM 1305 O O . THR A 1 175 ? -13.305 26.016 5.207 1 96.38 175 THR A O 1
ATOM 1308 N N . PHE A 1 176 ? -12.375 24.25 4.211 1 97.94 176 PHE A N 1
ATOM 1309 C CA . PHE A 1 176 ? -11.086 24.453 4.855 1 97.94 176 PHE A CA 1
ATOM 1310 C C . PHE A 1 176 ? -10.477 25.797 4.461 1 97.94 176 PHE A C 1
ATOM 1312 O O . PHE A 1 176 ? -10.055 26.562 5.324 1 97.94 176 PHE A O 1
ATOM 1319 N N . LEU A 1 177 ? -10.477 26.078 3.176 1 97.31 177 LEU A N 1
ATOM 1320 C CA . LEU A 1 177 ? -9.859 27.297 2.672 1 97.31 177 LEU A CA 1
ATOM 1321 C C . LEU A 1 177 ? -10.609 28.531 3.186 1 97.31 177 LEU A C 1
ATOM 1323 O O . LEU A 1 177 ? -9.984 29.547 3.521 1 97.31 177 LEU A O 1
ATOM 1327 N N . GLU A 1 178 ? -11.852 28.438 3.229 1 96.44 178 GLU A N 1
ATOM 1328 C CA . GLU A 1 178 ? -12.688 29.562 3.607 1 96.44 178 GLU A CA 1
ATOM 1329 C C . GLU A 1 178 ? -12.406 30 5.039 1 96.44 178 GLU A C 1
ATOM 1331 O O . GLU A 1 178 ? -12.359 31.203 5.324 1 96.44 178 GLU A O 1
ATOM 1336 N N . PHE A 1 179 ? -12.141 29.031 5.938 1 97.25 179 PHE A N 1
ATOM 1337 C CA . PHE A 1 179 ? -12.109 29.406 7.344 1 97.25 179 PHE A CA 1
ATOM 1338 C C . PHE A 1 179 ? -10.719 29.234 7.93 1 97.25 179 PHE A C 1
ATOM 1340 O O . PHE A 1 179 ? -10.391 29.828 8.961 1 97.25 179 PHE A O 1
ATOM 1347 N N . LEU A 1 180 ? -9.867 28.469 7.262 1 98.25 180 LEU A N 1
ATOM 1348 C CA . LEU A 1 180 ? -8.586 28.172 7.887 1 98.25 180 LEU A CA 1
ATOM 1349 C C . LEU A 1 180 ? -7.438 28.828 7.137 1 98.25 180 LEU A C 1
ATOM 1351 O O . LEU A 1 180 ? -6.34 28.984 7.676 1 98.25 180 LEU A O 1
ATOM 1355 N N . LEU A 1 181 ? -7.645 29.281 5.91 1 98.19 181 LEU A N 1
ATOM 1356 C CA . LEU A 1 181 ? -6.57 29.859 5.113 1 98.19 181 LEU A CA 1
ATOM 1357 C C . LEU A 1 181 ? -6.105 31.188 5.715 1 98.19 181 LEU A C 1
ATOM 1359 O O . LEU A 1 181 ? -4.914 31.359 5.973 1 98.19 181 LEU A O 1
ATOM 1363 N N . ALA A 1 182 ? -7.027 32.094 5.957 1 98.19 182 ALA A N 1
ATOM 1364 C CA . ALA A 1 182 ? -6.676 33.438 6.426 1 98.19 182 ALA A CA 1
ATOM 1365 C C . ALA A 1 182 ? -5.926 33.375 7.754 1 98.19 182 ALA A C 1
ATOM 1367 O O . ALA A 1 182 ? -4.852 33.969 7.895 1 98.19 182 ALA A O 1
ATOM 1368 N N . PRO A 1 183 ? -6.484 32.656 8.758 1 98.56 183 PRO A N 1
ATOM 1369 C CA . PRO A 1 183 ? -5.734 32.562 10.016 1 98.56 183 PRO A CA 1
ATOM 1370 C C . PRO A 1 183 ? -4.391 31.875 9.859 1 98.56 183 PRO A C 1
ATOM 1372 O O . PRO A 1 183 ? -3.434 32.188 10.57 1 98.56 183 PRO A O 1
ATOM 1375 N N . THR A 1 184 ? -4.293 30.891 9 1 98.69 184 THR A N 1
ATOM 1376 C CA . THR A 1 184 ? -3.018 30.219 8.742 1 98.69 184 THR A CA 1
ATOM 1377 C C . THR A 1 184 ? -1.994 31.203 8.195 1 98.69 184 THR A C 1
ATOM 1379 O O . THR A 1 184 ? -0.834 31.203 8.609 1 98.69 184 THR A O 1
ATOM 1382 N N . LEU A 1 185 ? -2.436 32.062 7.246 1 98.56 185 LEU A N 1
ATOM 1383 C CA . LEU A 1 185 ? -1.542 33.062 6.684 1 98.56 185 LEU A CA 1
ATOM 1384 C C . LEU A 1 185 ? -1.072 34.031 7.762 1 98.56 185 LEU A C 1
ATOM 1386 O O . LEU A 1 185 ? 0.089 34.469 7.766 1 98.56 185 LEU A O 1
ATOM 1390 N N . VAL A 1 186 ? -1.951 34.375 8.656 1 98.56 186 VAL A N 1
ATOM 1391 C CA . VAL A 1 186 ? -1.592 35.25 9.758 1 98.56 186 VAL A CA 1
ATOM 1392 C C . VAL A 1 186 ? -0.553 34.562 10.648 1 98.56 186 VAL A C 1
ATOM 1394 O O . VAL A 1 186 ? 0.443 35.188 11.031 1 98.56 186 VAL A O 1
ATOM 1397 N N . ASN A 1 187 ? -0.789 33.344 10.969 1 98.69 187 ASN A N 1
ATOM 1398 C CA . ASN A 1 187 ? 0.158 32.594 11.789 1 98.69 187 ASN A CA 1
ATOM 1399 C C . ASN A 1 187 ? 1.516 32.469 11.102 1 98.69 187 ASN A C 1
ATOM 1401 O O . ASN A 1 187 ? 2.557 32.562 11.758 1 98.69 187 ASN A O 1
ATOM 1405 N N . LEU A 1 188 ? 1.492 32.188 9.781 1 98.5 188 LEU A N 1
ATOM 1406 C CA . LEU A 1 188 ? 2.734 32.062 9.031 1 98.5 188 LEU A CA 1
ATOM 1407 C C . LEU A 1 188 ? 3.48 33.406 8.984 1 98.5 188 LEU A C 1
ATOM 1409 O O . LEU A 1 188 ? 4.711 33.438 8.93 1 98.5 188 LEU A O 1
ATOM 1413 N N . ALA A 1 189 ? 2.783 34.5 9.023 1 98.06 189 ALA A N 1
ATOM 1414 C CA . ALA A 1 189 ? 3.389 35.812 9.016 1 98.06 189 ALA A CA 1
ATOM 1415 C C . ALA A 1 189 ? 3.975 36.156 10.383 1 98.06 189 ALA A C 1
ATOM 1417 O O . ALA A 1 189 ? 4.977 36.875 10.477 1 98.06 189 ALA A O 1
ATOM 1418 N N . LEU A 1 190 ? 3.4 35.688 11.438 1 98.06 190 LEU A N 1
ATOM 1419 C CA . LEU A 1 190 ? 3.824 36 12.797 1 98.06 190 LEU A CA 1
ATOM 1420 C C . LEU A 1 190 ? 5.023 35.156 13.211 1 98.06 190 LEU A C 1
ATOM 1422 O O . LEU A 1 190 ? 5.848 35.594 14.023 1 98.06 190 LEU A O 1
ATOM 1426 N N . LEU A 1 191 ? 5.121 34 12.641 1 97.94 191 LEU A N 1
ATOM 1427 C CA . LEU A 1 191 ? 6.137 33.031 13.023 1 97.94 191 LEU A CA 1
ATOM 1428 C C . LEU A 1 191 ? 7.539 33.594 12.836 1 97.94 191 LEU A C 1
ATOM 1430 O O . LEU A 1 191 ? 8.367 33.531 13.742 1 97.94 191 LEU A O 1
ATOM 1434 N N . PRO A 1 192 ? 7.855 34.219 11.68 1 96.44 192 PRO A N 1
ATOM 1435 C CA . PRO A 1 192 ? 9.195 34.75 11.469 1 96.44 192 PRO A CA 1
ATOM 1436 C C . PRO A 1 192 ? 9.57 35.812 12.492 1 96.44 192 PRO A C 1
ATOM 1438 O O . PRO A 1 192 ? 10.734 35.906 12.891 1 96.44 192 PRO A O 1
ATOM 1441 N N . PHE A 1 193 ? 8.617 36.594 12.922 1 95.62 193 PHE A N 1
ATOM 1442 C CA . PHE A 1 193 ? 8.875 37.656 13.906 1 95.62 193 PHE A CA 1
ATOM 1443 C C . PHE A 1 193 ? 9.281 37.031 15.242 1 95.62 193 PHE A C 1
ATOM 1445 O O . PHE A 1 193 ? 10.188 37.562 15.906 1 95.62 193 PHE A O 1
ATOM 1452 N N . LEU A 1 194 ? 8.641 36 15.617 1 96.62 194 LEU A N 1
ATOM 1453 C CA . LEU A 1 194 ? 8.977 35.344 16.875 1 96.62 194 LEU A CA 1
ATOM 1454 C C . LEU A 1 194 ? 10.359 34.719 16.797 1 96.62 194 LEU A C 1
ATOM 1456 O O . LEU A 1 194 ? 11.141 34.781 17.75 1 96.62 194 LEU A O 1
ATOM 1460 N N . ILE A 1 195 ? 10.602 34.094 15.672 1 95.81 195 ILE A N 1
ATOM 1461 C CA . ILE A 1 195 ? 11.898 33.438 15.484 1 95.81 195 ILE A CA 1
ATOM 1462 C C . ILE A 1 195 ? 13.008 34.5 15.523 1 95.81 195 ILE A C 1
ATOM 1464 O O . ILE A 1 195 ? 14.039 34.281 16.172 1 95.81 195 ILE A O 1
ATOM 1468 N N . GLU A 1 196 ? 12.828 35.594 14.805 1 94.38 196 GLU A N 1
ATOM 1469 C CA . GLU A 1 196 ? 13.797 36.688 14.781 1 94.38 196 GLU A CA 1
ATOM 1470 C C . GLU A 1 196 ? 14.055 37.219 16.188 1 94.38 196 GLU A C 1
ATOM 1472 O O . GLU A 1 196 ? 15.203 37.5 16.547 1 94.38 196 GLU A O 1
ATOM 1477 N N . ARG A 1 197 ? 13.023 37.375 16.922 1 94.12 197 ARG A N 1
ATOM 1478 C CA . ARG A 1 197 ? 13.125 37.906 18.266 1 94.12 197 ARG A CA 1
ATOM 1479 C C . ARG A 1 197 ? 13.805 36.906 19.203 1 94.12 197 ARG A C 1
ATOM 1481 O O . ARG A 1 197 ? 14.648 37.281 20.031 1 94.12 197 ARG A O 1
ATOM 1488 N N . TRP A 1 198 ? 13.484 35.625 19.141 1 95.31 198 TRP A N 1
ATOM 1489 C CA . TRP A 1 198 ? 14.023 34.625 20.016 1 95.31 198 TRP A CA 1
ATOM 1490 C C . TRP A 1 198 ? 15.516 34.438 19.797 1 95.31 198 TRP A C 1
ATOM 1492 O O . TRP A 1 198 ? 16.266 34.188 20.75 1 95.31 198 TRP A O 1
ATOM 1502 N N . TYR A 1 199 ? 15.938 34.562 18.5 1 94 199 TYR A N 1
ATOM 1503 C CA . TYR A 1 199 ? 17.328 34.219 18.188 1 94 199 TYR A CA 1
ATOM 1504 C C . TYR A 1 199 ? 18.125 35.5 17.906 1 94 199 TYR A C 1
ATOM 1506 O O . TYR A 1 199 ? 19.312 35.438 17.578 1 94 199 TYR A O 1
ATOM 1514 N N . LYS A 1 200 ? 17.5 36.656 17.953 1 92.88 200 LYS A N 1
ATOM 1515 C CA . LYS A 1 200 ? 18.156 37.938 17.703 1 92.88 200 LYS A CA 1
ATOM 1516 C C . LYS A 1 200 ? 18.953 37.906 16.406 1 92.88 200 LYS A C 1
ATOM 1518 O O . LYS A 1 200 ? 20.141 38.25 16.391 1 92.88 200 LYS A O 1
ATOM 1523 N N . LEU A 1 201 ? 18.281 37.594 15.359 1 92 201 LEU A N 1
ATOM 1524 C CA . LEU A 1 201 ? 18.938 37.469 14.062 1 92 201 LEU A CA 1
ATOM 1525 C C . LEU A 1 201 ? 19.297 38.844 13.508 1 92 201 LEU A C 1
ATOM 1527 O O . LEU A 1 201 ? 18.531 39.812 13.68 1 92 201 LEU A O 1
ATOM 1531 N N . PRO A 1 202 ? 20.453 38.906 12.93 1 86.56 202 PRO A N 1
ATOM 1532 C CA . PRO A 1 202 ? 20.891 40.188 12.398 1 86.56 202 PRO A CA 1
ATOM 1533 C C . PRO A 1 202 ? 20.031 40.656 11.219 1 86.56 202 PRO A C 1
ATOM 1535 O O . PRO A 1 202 ? 19.625 39.844 10.391 1 86.56 202 PRO A O 1
ATOM 1538 N N . LYS A 1 203 ? 19.781 41.969 11.211 1 87.75 203 LYS A N 1
ATOM 1539 C CA . LYS A 1 203 ? 19.078 42.562 10.078 1 87.75 203 LYS A CA 1
ATOM 1540 C C . LYS A 1 203 ? 20.047 42.969 8.977 1 87.75 203 LYS A C 1
ATOM 1542 O O . LYS A 1 203 ? 20.641 44.031 9.031 1 87.75 203 LYS A O 1
ATOM 1547 N N . LYS A 1 204 ? 20.297 42.062 8.141 1 86.44 204 LYS A N 1
ATOM 1548 C CA . LYS A 1 204 ? 21.234 42.375 7.074 1 86.44 204 LYS A CA 1
ATOM 1549 C C . LYS A 1 204 ? 20.641 42.062 5.707 1 86.44 204 LYS A C 1
ATOM 1551 O O . LYS A 1 204 ? 19.641 41.344 5.609 1 86.44 204 LYS A O 1
ATOM 1556 N N . ALA A 1 205 ? 21.297 42.594 4.742 1 84.75 205 ALA A N 1
ATOM 1557 C CA . ALA A 1 205 ? 20.953 42.281 3.359 1 84.75 205 ALA A CA 1
ATOM 1558 C C . ALA A 1 205 ? 21.5 40.906 2.945 1 84.75 205 ALA A C 1
ATOM 1560 O O . ALA A 1 205 ? 22.609 40.562 3.33 1 84.75 205 ALA A O 1
ATOM 1561 N N . ILE A 1 206 ? 20.656 40.125 2.35 1 82.62 206 ILE A N 1
ATOM 1562 C CA . ILE A 1 206 ? 21.047 38.812 1.88 1 82.62 206 ILE A CA 1
ATOM 1563 C C . ILE A 1 206 ? 20.812 38.719 0.374 1 82.62 206 ILE A C 1
ATOM 1565 O O . ILE A 1 206 ? 19.812 39.219 -0.141 1 82.62 206 ILE A O 1
ATOM 1569 N N . ALA A 1 207 ? 21.875 38.219 -0.384 1 77.25 207 ALA A N 1
ATOM 1570 C CA . ALA A 1 207 ? 21.734 37.906 -1.803 1 77.25 207 ALA A CA 1
ATOM 1571 C C . ALA A 1 207 ? 21.922 36.438 -2.061 1 77.25 207 ALA A C 1
ATOM 1573 O O . ALA A 1 207 ? 23.031 35.906 -1.872 1 77.25 207 ALA A O 1
ATOM 1574 N N . ILE A 1 208 ? 20.828 35.812 -2.387 1 74.19 208 ILE A N 1
ATOM 1575 C CA . ILE A 1 208 ? 20.891 34.375 -2.66 1 74.19 208 ILE A CA 1
ATOM 1576 C C . ILE A 1 208 ? 20.953 34.156 -4.168 1 74.19 208 ILE A C 1
ATOM 1578 O O . ILE A 1 208 ? 20.078 34.594 -4.91 1 74.19 208 ILE A O 1
ATOM 1582 N N . ALA A 1 209 ? 22.062 33.625 -4.613 1 72.44 209 ALA A N 1
ATOM 1583 C CA . ALA A 1 209 ? 22.266 33.375 -6.035 1 72.44 209 ALA A CA 1
ATOM 1584 C C . ALA A 1 209 ? 22.031 31.906 -6.383 1 72.44 209 ALA A C 1
ATOM 1586 O O . ALA A 1 209 ? 22.953 31.094 -6.352 1 72.44 209 ALA A O 1
ATOM 1587 N N . TYR A 1 210 ? 20.75 31.516 -6.395 1 73.12 210 TYR A N 1
ATOM 1588 C CA . TYR A 1 210 ? 20.453 30.188 -6.895 1 73.12 210 TYR A CA 1
ATOM 1589 C C . TYR A 1 210 ? 19.656 30.25 -8.188 1 73.12 210 TYR A C 1
ATOM 1591 O O . TYR A 1 210 ? 18.797 31.109 -8.352 1 73.12 210 TYR A O 1
ATOM 1599 N N . ILE A 1 211 ? 20.031 29.438 -9.133 1 73.5 211 ILE A N 1
ATOM 1600 C CA . ILE A 1 211 ? 19.25 29.297 -10.359 1 73.5 211 ILE A CA 1
ATOM 1601 C C . ILE A 1 211 ? 18.25 28.156 -10.211 1 73.5 211 ILE A C 1
ATOM 1603 O O . ILE A 1 211 ? 18.641 26.984 -10.227 1 73.5 211 ILE A O 1
ATOM 1607 N N . PRO A 1 212 ? 17.031 28.5 -10.078 1 78.44 212 PRO A N 1
ATOM 1608 C CA . PRO A 1 212 ? 16 27.484 -9.828 1 78.44 212 PRO A CA 1
ATOM 1609 C C . PRO A 1 212 ? 16.047 26.344 -10.836 1 78.44 212 PRO A C 1
ATOM 1611 O O . PRO A 1 212 ? 15.867 25.188 -10.477 1 78.44 212 PRO A O 1
ATOM 1614 N N . ALA A 1 213 ? 16.266 26.562 -12.039 1 78.88 213 ALA A N 1
ATOM 1615 C CA . ALA A 1 213 ? 16.25 25.578 -13.117 1 78.88 213 ALA A CA 1
ATOM 1616 C C . ALA A 1 213 ? 17.312 24.5 -12.883 1 78.88 213 ALA A C 1
ATOM 1618 O O . ALA A 1 213 ? 17.141 23.359 -13.328 1 78.88 213 ALA A O 1
ATOM 1619 N N . GLU A 1 214 ? 18.25 24.891 -12.102 1 82.44 214 GLU A N 1
ATOM 1620 C CA . GLU A 1 214 ? 19.344 23.953 -11.859 1 82.44 214 GLU A CA 1
ATOM 1621 C C . GLU A 1 214 ? 18.938 22.891 -10.844 1 82.44 214 GLU A C 1
ATOM 1623 O O . GLU A 1 214 ? 19.578 21.844 -10.75 1 82.44 214 GLU A O 1
ATOM 1628 N N . ALA A 1 215 ? 17.875 23.188 -10.25 1 88.44 215 ALA A N 1
ATOM 1629 C CA . ALA A 1 215 ? 17.422 22.25 -9.234 1 88.44 215 ALA A CA 1
ATOM 1630 C C . ALA A 1 215 ? 16.594 21.125 -9.852 1 88.44 215 ALA A C 1
ATOM 1632 O O . ALA A 1 215 ? 16.422 20.062 -9.25 1 88.44 215 ALA A O 1
ATOM 1633 N N . ILE A 1 216 ? 16.125 21.281 -11.086 1 92.81 216 ILE A N 1
ATOM 1634 C CA . ILE A 1 216 ? 15.312 20.266 -11.766 1 92.81 216 ILE A CA 1
ATOM 1635 C C . ILE A 1 216 ? 16.203 19.156 -12.289 1 92.81 216 ILE A C 1
ATOM 1637 O O . ILE A 1 216 ? 17.062 19.391 -13.148 1 92.81 216 ILE A O 1
ATOM 1641 N N . ARG A 1 217 ? 16.094 18 -11.898 1 93.38 217 ARG A N 1
ATOM 1642 C CA . ARG A 1 217 ? 16.891 16.828 -12.266 1 93.38 217 ARG A CA 1
ATOM 1643 C C . ARG A 1 217 ? 16.266 16.078 -13.438 1 93.38 217 ARG A C 1
ATOM 1645 O O . ARG A 1 217 ? 16.969 15.375 -14.164 1 93.38 217 ARG A O 1
ATOM 1652 N N . ASN A 1 218 ? 14.875 16.047 -13.461 1 96.12 218 ASN A N 1
ATOM 1653 C CA . ASN A 1 218 ? 14.117 15.414 -14.531 1 96.12 218 ASN A CA 1
ATOM 1654 C C . ASN A 1 218 ? 12.922 16.266 -14.953 1 96.12 218 ASN A C 1
ATOM 1656 O O . ASN A 1 218 ? 11.891 16.266 -14.281 1 96.12 218 ASN A O 1
ATOM 1660 N N . LYS A 1 219 ? 13.023 16.938 -16.078 1 95.69 219 LYS A N 1
ATOM 1661 C CA . LYS A 1 219 ? 12.023 17.891 -16.531 1 95.69 219 LYS A CA 1
ATOM 1662 C C . LYS A 1 219 ? 10.68 17.203 -16.781 1 95.69 219 LYS A C 1
ATOM 1664 O O . LYS A 1 219 ? 9.633 17.719 -16.406 1 95.69 219 LYS A O 1
ATOM 1669 N N . ARG A 1 220 ? 10.734 16.109 -17.359 1 96.12 220 ARG A N 1
ATOM 1670 C CA . ARG A 1 220 ? 9.516 15.375 -17.672 1 96.12 220 ARG A CA 1
ATOM 1671 C C . ARG A 1 220 ? 8.742 15.039 -16.391 1 96.12 220 ARG A C 1
ATOM 1673 O O . ARG A 1 220 ? 7.551 15.328 -16.297 1 96.12 220 ARG A O 1
ATOM 1680 N N . ASP A 1 221 ? 9.453 14.414 -15.516 1 97.06 221 ASP A N 1
ATOM 1681 C CA . ASP A 1 221 ? 8.812 14.016 -14.266 1 97.06 221 ASP A CA 1
ATOM 1682 C C . ASP A 1 221 ? 8.359 15.234 -13.469 1 97.06 221 ASP A C 1
ATOM 1684 O O . ASP A 1 221 ? 7.352 15.18 -12.758 1 97.06 221 ASP A O 1
ATOM 1688 N N . ALA A 1 222 ? 9.086 16.328 -13.57 1 96.94 222 ALA A N 1
ATOM 1689 C CA . ALA A 1 222 ? 8.688 17.562 -12.906 1 96.94 222 ALA A CA 1
ATOM 1690 C C . ALA A 1 222 ? 7.355 18.078 -13.445 1 96.94 222 ALA A C 1
ATOM 1692 O O . ALA A 1 222 ? 6.477 18.469 -12.68 1 96.94 222 ALA A O 1
ATOM 1693 N N . TYR A 1 223 ? 7.207 18.047 -14.75 1 97.06 223 TYR A N 1
ATOM 1694 C CA . TYR A 1 223 ? 5.961 18.484 -15.375 1 97.06 223 TYR A CA 1
ATOM 1695 C C . TYR A 1 223 ? 4.812 17.562 -15.008 1 97.06 223 TYR A C 1
ATOM 1697 O O . TYR A 1 223 ? 3.693 18.016 -14.75 1 97.06 223 TYR A O 1
ATOM 1705 N N . LEU A 1 224 ? 5.098 16.281 -15.008 1 97.44 224 LEU A N 1
ATOM 1706 C CA . LEU A 1 224 ? 4.07 15.305 -14.664 1 97.44 224 LEU A CA 1
ATOM 1707 C C . LEU A 1 224 ? 3.629 15.477 -13.211 1 97.44 224 LEU A C 1
ATOM 1709 O O . LEU A 1 224 ? 2.43 15.469 -12.922 1 97.44 224 LEU A O 1
ATOM 1713 N N . ALA A 1 225 ? 4.594 15.656 -12.359 1 97.31 225 ALA A N 1
ATOM 1714 C CA . ALA A 1 225 ? 4.293 15.828 -10.938 1 97.31 225 ALA A CA 1
ATOM 1715 C C . ALA A 1 225 ? 3.535 17.141 -10.695 1 97.31 225 ALA A C 1
ATOM 1717 O O . ALA A 1 225 ? 2.541 17.156 -9.961 1 97.31 225 ALA A O 1
ATOM 1718 N N . GLY A 1 226 ? 4.09 18.219 -11.25 1 97.19 226 GLY A N 1
ATOM 1719 C CA . GLY A 1 226 ? 3.396 19.484 -11.141 1 97.19 226 GLY A CA 1
ATOM 1720 C C . GLY A 1 226 ? 1.987 19.453 -11.695 1 97.19 226 GLY A C 1
ATOM 1721 O O . GLY A 1 226 ? 1.053 19.969 -11.078 1 97.19 226 GLY A O 1
ATOM 1722 N N . GLY A 1 227 ? 1.856 18.844 -12.859 1 97.38 227 GLY A N 1
ATOM 1723 C CA . GLY A 1 227 ? 0.543 18.656 -13.461 1 97.38 227 GLY A CA 1
ATOM 1724 C C . GLY A 1 227 ? -0.376 17.797 -12.617 1 97.38 227 GLY A C 1
ATOM 1725 O O . GLY A 1 227 ? -1.576 18.062 -12.523 1 97.38 227 GLY A O 1
ATOM 1726 N N . GLY A 1 228 ? 0.169 16.719 -12.062 1 97.69 228 GLY A N 1
ATOM 1727 C CA . GLY A 1 228 ? -0.604 15.852 -11.188 1 97.69 228 GLY A CA 1
ATOM 1728 C C . GLY A 1 228 ? -1.123 16.562 -9.953 1 97.69 228 GLY A C 1
ATOM 1729 O O . GLY A 1 228 ? -2.291 16.422 -9.586 1 97.69 228 GLY A O 1
ATOM 1730 N N . LEU A 1 229 ? -0.227 17.344 -9.312 1 96.75 229 LEU A N 1
ATOM 1731 C CA . LEU A 1 229 ? -0.625 18.125 -8.141 1 96.75 229 LEU A CA 1
ATOM 1732 C C . LEU A 1 229 ? -1.733 19.109 -8.484 1 96.75 229 LEU A C 1
ATOM 1734 O O . LEU A 1 229 ? -2.73 19.203 -7.77 1 96.75 229 LEU A O 1
ATOM 1738 N N . LEU A 1 230 ? -1.554 19.797 -9.539 1 97.12 230 LEU A N 1
ATOM 1739 C CA . LEU A 1 230 ? -2.545 20.766 -9.992 1 97.12 230 LEU A CA 1
ATOM 1740 C C . LEU A 1 230 ? -3.863 20.078 -10.328 1 97.12 230 LEU A C 1
ATOM 1742 O O . LEU A 1 230 ? -4.938 20.594 -10.008 1 97.12 230 LEU A O 1
ATOM 1746 N N . ALA A 1 231 ? -3.744 18.953 -10.984 1 97.38 231 ALA A N 1
ATOM 1747 C CA . ALA A 1 231 ? -4.941 18.219 -11.359 1 97.38 231 ALA A CA 1
ATOM 1748 C C . ALA A 1 231 ? -5.73 17.781 -10.125 1 97.38 231 ALA A C 1
ATOM 1750 O O . ALA A 1 231 ? -6.961 17.828 -10.117 1 97.38 231 ALA A O 1
ATOM 1751 N N . VAL A 1 232 ? -5.055 17.328 -9.133 1 97.12 232 VAL A N 1
ATOM 1752 C CA . VAL A 1 232 ? -5.715 16.891 -7.906 1 97.12 232 VAL A CA 1
ATOM 1753 C C . VAL A 1 232 ? -6.426 18.078 -7.25 1 97.12 232 VAL A C 1
ATOM 1755 O O . VAL A 1 232 ? -7.613 18 -6.922 1 97.12 232 VAL A O 1
ATOM 1758 N N . VAL A 1 233 ? -5.762 19.219 -7.082 1 96.38 233 VAL A N 1
ATOM 1759 C CA . VAL A 1 233 ? -6.32 20.391 -6.43 1 96.38 233 VAL A CA 1
ATOM 1760 C C . VAL A 1 233 ? -7.516 20.906 -7.23 1 96.38 233 VAL A C 1
ATOM 1762 O O . VAL A 1 233 ? -8.57 21.188 -6.66 1 96.38 233 VAL A O 1
ATOM 1765 N N . LEU A 1 234 ? -7.344 21 -8.523 1 97.19 234 LEU A N 1
ATOM 1766 C CA . LEU A 1 234 ? -8.422 21.484 -9.375 1 97.19 234 LEU A CA 1
ATOM 1767 C C . LEU A 1 234 ? -9.609 20.531 -9.352 1 97.19 234 LEU A C 1
ATOM 1769 O O . LEU A 1 234 ? -10.758 20.969 -9.352 1 97.19 234 LEU A O 1
ATOM 1773 N N . SER A 1 235 ? -9.305 19.25 -9.383 1 97 235 SER A N 1
ATOM 1774 C CA . SER A 1 235 ? -10.383 18.266 -9.336 1 97 235 SER A CA 1
ATOM 1775 C C . SER A 1 235 ? -11.164 18.375 -8.023 1 97 235 SER A C 1
ATOM 1777 O O . SER A 1 235 ? -12.391 18.266 -8.023 1 97 235 SER A O 1
ATOM 1779 N N . LEU A 1 236 ? -10.469 18.531 -6.945 1 95.88 236 LEU A N 1
ATOM 1780 C CA . LEU A 1 236 ? -11.125 18.688 -5.656 1 95.88 236 LEU A CA 1
ATOM 1781 C C . LEU A 1 236 ? -11.953 19.969 -5.613 1 95.88 236 LEU A C 1
ATOM 1783 O O . LEU A 1 236 ? -13.062 19.969 -5.074 1 95.88 236 LEU A O 1
ATOM 1787 N N . LEU A 1 237 ? -11.398 21.047 -6.16 1 96 237 LEU A N 1
ATOM 1788 C CA . LEU A 1 237 ? -12.109 22.328 -6.207 1 96 237 LEU A CA 1
ATOM 1789 C C . LEU A 1 237 ? -13.367 22.219 -7.062 1 96 237 LEU A C 1
ATOM 1791 O O . LEU A 1 237 ? -14.445 22.656 -6.648 1 96 237 LEU A O 1
ATOM 1795 N N . VAL A 1 238 ? -13.203 21.672 -8.219 1 96.69 238 VAL A N 1
ATOM 1796 C CA . VAL A 1 238 ? -14.336 21.5 -9.125 1 96.69 238 VAL A CA 1
ATOM 1797 C C . VAL A 1 238 ? -15.391 20.594 -8.469 1 96.69 238 VAL A C 1
ATOM 1799 O O . VAL A 1 238 ? -16.594 20.859 -8.586 1 96.69 238 VAL A O 1
ATOM 1802 N N . ASN A 1 239 ? -14.938 19.531 -7.828 1 95.5 239 ASN A N 1
ATOM 1803 C CA . ASN A 1 239 ? -15.852 18.641 -7.121 1 95.5 239 ASN A CA 1
ATOM 1804 C C . ASN A 1 239 ? -16.672 19.391 -6.066 1 95.5 239 ASN A C 1
ATOM 1806 O O . ASN A 1 239 ? -17.875 19.172 -5.934 1 95.5 239 ASN A O 1
ATOM 1810 N N . ASP A 1 240 ? -16.016 20.266 -5.328 1 96.19 240 ASP A N 1
ATOM 1811 C CA . ASP A 1 240 ? -16.688 21.078 -4.309 1 96.19 240 ASP A CA 1
ATOM 1812 C C . ASP A 1 240 ? -17.703 22.031 -4.941 1 96.19 240 ASP A C 1
ATOM 1814 O O . ASP A 1 240 ? -18.797 22.203 -4.414 1 96.19 240 ASP A O 1
ATOM 1818 N N . ILE A 1 241 ? -17.344 22.609 -6.031 1 96.12 241 ILE A N 1
ATOM 1819 C CA . ILE A 1 241 ? -18.219 23.547 -6.723 1 96.12 241 ILE A CA 1
ATOM 1820 C C . ILE A 1 241 ? -19.453 22.797 -7.242 1 96.12 241 ILE A C 1
ATOM 1822 O O . ILE A 1 241 ? -20.578 23.297 -7.117 1 96.12 241 ILE A O 1
ATOM 1826 N N . LEU A 1 242 ? -19.203 21.656 -7.805 1 95.62 242 LEU A N 1
ATOM 1827 C CA . LEU A 1 242 ? -20.328 20.828 -8.273 1 95.62 242 LEU A CA 1
ATOM 1828 C C . LEU A 1 242 ? -21.266 20.469 -7.125 1 95.62 242 LEU A C 1
ATOM 1830 O O . LEU A 1 242 ? -22.484 20.484 -7.289 1 95.62 242 LEU A O 1
ATOM 1834 N N . ALA A 1 243 ? -20.672 20.156 -6.059 1 93.69 243 ALA A N 1
ATOM 1835 C CA . ALA A 1 243 ? -21.469 19.844 -4.879 1 93.69 243 ALA A CA 1
ATOM 1836 C C . ALA A 1 243 ? -22.328 21.031 -4.461 1 93.69 243 ALA A C 1
ATOM 1838 O O . ALA A 1 243 ? -23.5 20.875 -4.105 1 93.69 243 ALA A O 1
ATOM 1839 N N . LEU A 1 244 ? -21.844 22.266 -4.477 1 93.19 244 LEU A N 1
ATOM 1840 C CA . LEU A 1 244 ? -22.547 23.484 -4.113 1 93.19 244 LEU A CA 1
ATOM 1841 C C . LEU A 1 244 ? -23.703 23.75 -5.074 1 93.19 244 LEU A C 1
ATOM 1843 O O . LEU A 1 244 ? -24.75 24.266 -4.668 1 93.19 244 LEU A O 1
ATOM 1847 N N . MET A 1 245 ? -23.469 23.328 -6.285 1 95.56 245 MET A N 1
ATOM 1848 C CA . MET A 1 245 ? -24.469 23.562 -7.32 1 95.56 245 MET A CA 1
ATOM 1849 C C . MET A 1 245 ? -25.516 22.453 -7.332 1 95.56 245 MET A C 1
ATOM 1851 O O . MET A 1 245 ? -26.469 22.516 -8.117 1 95.56 245 MET A O 1
ATOM 1855 N N . GLY A 1 246 ? -25.328 21.438 -6.539 1 92.19 246 GLY A N 1
ATOM 1856 C CA . GLY A 1 246 ? -26.266 20.328 -6.488 1 92.19 246 GLY A CA 1
ATOM 1857 C C . GLY A 1 246 ? -26.125 19.375 -7.66 1 92.19 246 GLY A C 1
ATOM 1858 O O . GLY A 1 246 ? -27.047 18.625 -7.969 1 92.19 246 GLY A O 1
ATOM 1859 N N . LEU A 1 247 ? -25.047 19.438 -8.312 1 93.69 247 LEU A N 1
ATOM 1860 C CA . LEU A 1 247 ? -24.766 18.562 -9.445 1 93.69 247 LEU A CA 1
ATOM 1861 C C . LEU A 1 247 ? -24.047 17.297 -8.984 1 93.69 247 LEU A C 1
ATOM 1863 O O . LEU A 1 247 ? -23.547 17.234 -7.859 1 93.69 247 LEU A O 1
ATOM 1867 N N . PRO A 1 248 ? -24.156 16.234 -9.844 1 89.88 248 PRO A N 1
ATOM 1868 C CA . PRO A 1 248 ? -23.453 15.008 -9.461 1 89.88 248 PRO A CA 1
ATOM 1869 C C . PRO A 1 248 ? -21.969 15.242 -9.18 1 89.88 248 PRO A C 1
ATOM 1871 O O . PRO A 1 248 ? -21.312 15.969 -9.922 1 89.88 248 PRO A O 1
ATOM 1874 N N . HIS A 1 249 ? -21.516 14.781 -8.039 1 91.81 249 HIS A N 1
ATOM 1875 C CA . HIS A 1 249 ? -20.125 14.922 -7.598 1 91.81 249 HIS A CA 1
ATOM 1876 C C . HIS A 1 249 ? -19.641 13.656 -6.891 1 91.81 249 HIS A C 1
ATOM 1878 O O . HIS A 1 249 ? -20.422 12.719 -6.684 1 91.81 249 HIS A O 1
ATOM 1884 N N . VAL A 1 250 ? -18.375 13.625 -6.691 1 91.31 250 VAL A N 1
ATOM 1885 C CA . VAL A 1 250 ? -17.734 12.477 -6.047 1 91.31 250 VAL A CA 1
ATOM 1886 C C . VAL A 1 250 ? -17.797 12.641 -4.527 1 91.31 250 VAL A C 1
ATOM 1888 O O . VAL A 1 250 ? -17.297 13.633 -3.99 1 91.31 250 VAL A O 1
ATOM 1891 N N . GLU A 1 251 ? -18.391 11.727 -3.885 1 88.75 251 GLU A N 1
ATOM 1892 C CA . GLU A 1 251 ? -18.469 11.781 -2.428 1 88.75 251 GLU A CA 1
ATOM 1893 C C . GLU A 1 251 ? -17.172 11.297 -1.788 1 88.75 251 GLU A C 1
ATOM 1895 O O . GLU A 1 251 ? -16.719 11.867 -0.79 1 88.75 251 GLU A O 1
ATOM 1900 N N . ASN A 1 252 ? -16.625 10.266 -2.361 1 91.56 252 ASN A N 1
ATOM 1901 C CA . ASN A 1 252 ? -15.359 9.719 -1.861 1 91.56 252 ASN A CA 1
ATOM 1902 C C . ASN A 1 252 ? -14.156 10.406 -2.506 1 91.56 252 ASN A C 1
ATOM 1904 O O . ASN A 1 252 ? -13.547 9.859 -3.424 1 91.56 252 ASN A O 1
ATOM 1908 N N . ILE A 1 253 ? -13.719 11.469 -1.883 1 91.88 253 ILE A N 1
ATOM 1909 C CA . ILE A 1 253 ? -12.742 12.352 -2.508 1 91.88 253 ILE A CA 1
ATOM 1910 C C . ILE A 1 253 ? -11.367 11.688 -2.486 1 91.88 253 ILE A C 1
ATOM 1912 O O . ILE A 1 253 ? -10.445 12.125 -3.188 1 91.88 253 ILE A O 1
ATOM 1916 N N . GLY A 1 254 ? -11.211 10.664 -1.673 1 90.75 254 GLY A N 1
ATOM 1917 C CA . GLY A 1 254 ? -9.945 9.945 -1.6 1 90.75 254 GLY A CA 1
ATOM 1918 C C . GLY A 1 254 ? -9.562 9.281 -2.908 1 90.75 254 GLY A C 1
ATOM 1919 O O . GLY A 1 254 ? -8.391 8.992 -3.141 1 90.75 254 GLY A O 1
ATOM 1920 N N . TYR A 1 255 ? -10.484 9.07 -3.824 1 95.44 255 TYR A N 1
ATOM 1921 C CA . TYR A 1 255 ? -10.234 8.367 -5.078 1 95.44 255 TYR A CA 1
ATOM 1922 C C . TYR A 1 255 ? -9.617 9.305 -6.113 1 95.44 255 TYR A C 1
ATOM 1924 O O . TYR A 1 255 ? -9.039 8.852 -7.102 1 95.44 255 TYR A O 1
ATOM 1932 N N . ILE A 1 256 ? -9.711 10.594 -5.836 1 96 256 ILE A N 1
ATOM 1933 C CA . ILE A 1 256 ? -9.297 11.586 -6.82 1 96 256 ILE A CA 1
ATOM 1934 C C . ILE A 1 256 ? -7.777 11.555 -6.98 1 96 256 ILE A C 1
ATOM 1936 O O . ILE A 1 256 ? -7.27 11.367 -8.086 1 96 256 ILE A O 1
ATOM 1940 N N . PRO A 1 257 ? -7.055 11.711 -5.898 1 96.94 257 PRO A N 1
ATOM 1941 C CA . PRO A 1 257 ? -5.602 11.641 -6.078 1 96.94 257 PRO A CA 1
ATOM 1942 C C . PRO A 1 257 ? -5.137 10.281 -6.602 1 96.94 257 PRO A C 1
ATOM 1944 O O . PRO A 1 257 ? -4.16 10.203 -7.348 1 96.94 257 PRO A O 1
ATOM 1947 N N . PHE A 1 258 ? -5.766 9.203 -6.238 1 97.38 258 PHE A N 1
ATOM 1948 C CA . PHE A 1 258 ? -5.395 7.867 -6.688 1 97.38 258 PHE A CA 1
ATOM 1949 C C . PHE A 1 258 ? -5.539 7.746 -8.195 1 97.38 258 PHE A C 1
ATOM 1951 O O . PHE A 1 258 ? -4.652 7.215 -8.875 1 97.38 258 PHE A O 1
ATOM 1958 N N . LEU A 1 259 ? -6.648 8.242 -8.703 1 97.5 259 LEU A N 1
ATOM 1959 C CA . LEU A 1 259 ? -6.898 8.195 -10.141 1 97.5 259 LEU A CA 1
ATOM 1960 C C . LEU A 1 259 ? -5.91 9.078 -10.891 1 97.5 259 LEU A C 1
ATOM 1962 O O . LEU A 1 259 ? -5.477 8.734 -11.992 1 97.5 259 LEU A O 1
ATOM 1966 N N . ALA A 1 260 ? -5.594 10.219 -10.297 1 97.75 260 ALA A N 1
ATOM 1967 C CA . ALA A 1 260 ? -4.594 11.086 -10.914 1 97.75 260 ALA A CA 1
ATOM 1968 C C . ALA A 1 260 ? -3.244 10.383 -11.016 1 97.75 260 ALA A C 1
ATOM 1970 O O . ALA A 1 260 ? -2.58 10.453 -12.055 1 97.75 260 ALA A O 1
ATOM 1971 N N . ALA A 1 261 ? -2.861 9.766 -9.969 1 98.06 261 ALA A N 1
ATOM 1972 C CA . ALA A 1 261 ? -1.607 9.016 -9.984 1 98.06 261 ALA A CA 1
ATOM 1973 C C . ALA A 1 261 ? -1.657 7.879 -11 1 98.06 261 ALA A C 1
ATOM 1975 O O . ALA A 1 261 ? -0.695 7.66 -11.734 1 98.06 261 ALA A O 1
ATOM 1976 N N . ALA A 1 262 ? -2.75 7.16 -11 1 97.62 262 ALA A N 1
ATOM 1977 C CA . ALA A 1 262 ? -2.934 6.047 -11.922 1 97.62 262 ALA A CA 1
ATOM 1978 C C . ALA A 1 262 ? -2.779 6.512 -13.375 1 97.62 262 ALA A C 1
ATOM 1980 O O . ALA A 1 262 ? -2.283 5.766 -14.219 1 97.62 262 ALA A O 1
ATOM 1981 N N . ALA A 1 263 ? -3.111 7.688 -13.664 1 97.38 263 ALA A N 1
ATOM 1982 C CA . ALA A 1 263 ? -3.059 8.242 -15.008 1 97.38 263 ALA A CA 1
ATOM 1983 C C . ALA A 1 263 ? -1.622 8.562 -15.414 1 97.38 263 ALA A C 1
ATOM 1985 O O . ALA A 1 263 ? -1.259 8.438 -16.594 1 97.38 263 ALA A O 1
ATOM 1986 N N . ILE A 1 264 ? -0.796 8.898 -14.461 1 97.19 264 ILE A N 1
ATOM 1987 C CA . ILE A 1 264 ? 0.445 9.531 -14.898 1 97.19 264 ILE A CA 1
ATOM 1988 C C . ILE A 1 264 ? 1.604 8.547 -14.742 1 97.19 264 ILE A C 1
ATOM 1990 O O . ILE A 1 264 ? 2.695 8.781 -15.273 1 97.19 264 ILE A O 1
ATOM 1994 N N . TYR A 1 265 ? 1.445 7.406 -13.992 1 96.44 265 TYR A N 1
ATOM 1995 C CA . TYR A 1 265 ? 2.531 6.465 -13.758 1 96.44 265 TYR A CA 1
ATOM 1996 C C . TYR A 1 265 ? 3.225 6.086 -15.062 1 96.44 265 TYR A C 1
ATOM 1998 O O . TYR A 1 265 ? 4.453 6.129 -15.148 1 96.44 265 TYR A O 1
ATOM 2006 N N . ILE A 1 266 ? 2.428 5.781 -16.062 1 94.75 266 ILE A N 1
ATOM 2007 C CA . ILE A 1 266 ? 2.939 5.191 -17.297 1 94.75 266 ILE A CA 1
ATOM 2008 C C . ILE A 1 266 ? 3.787 6.219 -18.047 1 94.75 266 ILE A C 1
ATOM 2010 O O . ILE A 1 266 ? 4.668 5.852 -18.828 1 94.75 266 ILE A O 1
ATOM 2014 N N . PHE A 1 267 ? 3.645 7.473 -17.781 1 95.75 267 PHE A N 1
ATOM 2015 C CA . PHE A 1 267 ? 4.324 8.531 -18.531 1 95.75 267 PHE A CA 1
ATOM 2016 C C . PHE A 1 267 ? 5.574 8.992 -17.781 1 95.75 267 PHE A C 1
ATOM 2018 O O . PHE A 1 267 ? 6.359 9.781 -18.312 1 95.75 267 PHE A O 1
ATOM 2025 N N . SER A 1 268 ? 5.691 8.523 -16.531 1 96.12 268 SER A N 1
ATOM 2026 C CA . SER A 1 268 ? 6.887 8.867 -15.766 1 96.12 268 SER A CA 1
ATOM 2027 C C . SER A 1 268 ? 8.133 8.227 -16.375 1 96.12 268 SER A C 1
ATOM 2029 O O . SER A 1 268 ? 8.039 7.195 -17.047 1 96.12 268 SER A O 1
ATOM 2031 N N . SER A 1 269 ? 9.344 8.836 -16.109 1 95.06 269 SER A N 1
ATOM 2032 C CA . SER A 1 269 ? 10.609 8.328 -16.625 1 95.06 269 SER A CA 1
ATOM 2033 C C . SER A 1 269 ? 10.977 7.004 -15.977 1 95.06 269 SER A C 1
ATOM 2035 O O . SER A 1 269 ? 11.641 6.164 -16.594 1 95.06 269 SER A O 1
ATOM 2037 N N . ASN A 1 270 ? 10.641 6.852 -14.805 1 93.69 270 ASN A N 1
ATOM 2038 C CA . ASN A 1 270 ? 10.922 5.633 -14.047 1 93.69 270 ASN A CA 1
ATOM 2039 C C . ASN A 1 270 ? 9.836 5.363 -13.008 1 93.69 270 ASN A C 1
ATOM 2041 O O . ASN A 1 270 ? 10.031 5.629 -11.82 1 93.69 270 ASN A O 1
ATOM 2045 N N . PRO A 1 271 ? 8.758 4.672 -13.453 1 95.12 271 PRO A N 1
ATOM 2046 C CA . PRO A 1 271 ? 7.633 4.426 -12.547 1 95.12 271 PRO A CA 1
ATOM 2047 C C . PRO A 1 271 ? 8.047 3.67 -11.289 1 95.12 271 PRO A C 1
ATOM 2049 O O . PRO A 1 271 ? 7.5 3.91 -10.211 1 95.12 271 PRO A O 1
ATOM 2052 N N . ARG A 1 272 ? 8.984 2.785 -11.391 1 93.19 272 ARG A N 1
ATOM 2053 C CA . ARG A 1 272 ? 9.438 2.012 -10.242 1 93.19 272 ARG A CA 1
ATOM 2054 C C . ARG A 1 272 ? 10.055 2.922 -9.18 1 93.19 272 ARG A C 1
ATOM 2056 O O . ARG A 1 272 ? 9.836 2.721 -7.984 1 93.19 272 ARG A O 1
ATOM 2063 N N . ARG A 1 273 ? 10.758 3.883 -9.609 1 93.31 273 ARG A N 1
ATOM 2064 C CA . ARG A 1 273 ? 11.375 4.824 -8.68 1 93.31 273 ARG A CA 1
ATOM 2065 C C . ARG A 1 273 ? 10.32 5.652 -7.957 1 93.31 273 ARG A C 1
ATOM 2067 O O . ARG A 1 273 ? 10.484 6 -6.789 1 93.31 273 ARG A O 1
ATOM 2074 N N . VAL A 1 274 ? 9.234 5.957 -8.672 1 95.44 274 VAL A N 1
ATOM 2075 C CA . VAL A 1 274 ? 8.141 6.715 -8.078 1 95.44 274 VAL A CA 1
ATOM 2076 C C . VAL A 1 274 ? 7.539 5.93 -6.914 1 95.44 274 VAL A C 1
ATOM 2078 O O . VAL A 1 274 ? 7.375 6.469 -5.816 1 95.44 274 VAL A O 1
ATOM 2081 N N . VAL A 1 275 ? 7.301 4.688 -7.125 1 95.69 275 VAL A N 1
ATOM 2082 C CA . VAL A 1 275 ? 6.645 3.852 -6.129 1 95.69 275 VAL A CA 1
ATOM 2083 C C . VAL A 1 275 ? 7.605 3.572 -4.973 1 95.69 275 VAL A C 1
ATOM 2085 O O . VAL A 1 275 ? 7.188 3.484 -3.818 1 95.69 275 VAL A O 1
ATOM 2088 N N . GLU A 1 276 ? 8.898 3.498 -5.32 1 93.38 276 GLU A N 1
ATOM 2089 C CA . GLU A 1 276 ? 9.914 3.297 -4.289 1 93.38 276 GLU A CA 1
ATOM 2090 C C . GLU A 1 276 ? 9.992 4.496 -3.35 1 93.38 276 GLU A C 1
ATOM 2092 O O . GLU A 1 276 ? 10.359 4.355 -2.182 1 93.38 276 GLU A O 1
ATOM 2097 N N . GLY A 1 277 ? 9.633 5.66 -3.832 1 93.38 277 GLY A N 1
ATOM 2098 C CA . GLY A 1 277 ? 9.711 6.875 -3.041 1 93.38 277 GLY A CA 1
ATOM 2099 C C . GLY A 1 277 ? 8.477 7.117 -2.193 1 93.38 277 GLY A C 1
ATOM 2100 O O . GLY A 1 277 ? 8.461 8.023 -1.354 1 93.38 277 GLY A O 1
ATOM 2101 N N . VAL A 1 278 ? 7.461 6.289 -2.355 1 95 278 VAL A N 1
ATOM 2102 C CA . VAL A 1 278 ? 6.238 6.387 -1.569 1 95 278 VAL A CA 1
ATOM 2103 C C . VAL A 1 278 ? 6.504 5.938 -0.135 1 95 278 VAL A C 1
ATOM 2105 O O . VAL A 1 278 ? 7.238 4.969 0.092 1 95 278 VAL A O 1
ATOM 2108 N N . ASN A 1 279 ? 5.992 6.699 0.822 1 92.75 279 ASN A N 1
ATOM 2109 C CA . ASN A 1 279 ? 6.129 6.312 2.223 1 92.75 279 ASN A CA 1
ATOM 2110 C C . ASN A 1 279 ? 5.18 5.176 2.588 1 92.75 279 ASN A C 1
ATOM 2112 O O . ASN A 1 279 ? 4.164 5.398 3.244 1 92.75 279 ASN A O 1
ATOM 2116 N N . TRP A 1 280 ? 5.57 3.982 2.309 1 95 280 TRP A N 1
ATOM 2117 C CA . TRP A 1 280 ? 4.723 2.812 2.521 1 95 280 TRP A CA 1
ATOM 2118 C C . TRP A 1 280 ? 4.594 2.5 4.008 1 95 280 TRP A C 1
ATOM 2120 O O . TRP A 1 280 ? 3.623 1.872 4.438 1 95 280 TRP A O 1
ATOM 2130 N N . GLY A 1 281 ? 5.57 2.898 4.805 1 94 281 GLY A N 1
ATOM 2131 C CA . GLY A 1 281 ? 5.426 2.785 6.246 1 94 281 GLY A CA 1
ATOM 2132 C C . GLY A 1 281 ? 4.199 3.496 6.785 1 94 281 GLY A C 1
ATOM 2133 O O . GLY A 1 281 ? 3.471 2.947 7.617 1 94 281 GLY A O 1
ATOM 2134 N N . THR A 1 282 ? 3.955 4.676 6.219 1 92.06 282 THR A N 1
ATOM 2135 C CA . THR A 1 282 ? 2.791 5.449 6.637 1 92.06 282 THR A CA 1
ATOM 2136 C C . THR A 1 282 ? 1.5 4.754 6.215 1 92.06 282 THR A C 1
ATOM 2138 O O . THR A 1 282 ? 0.506 4.781 6.941 1 92.06 282 THR A O 1
ATOM 2141 N N . ILE A 1 283 ? 1.498 4.125 5.059 1 95.62 283 ILE A N 1
ATOM 2142 C CA . ILE A 1 283 ? 0.318 3.406 4.59 1 95.62 283 ILE A CA 1
ATOM 2143 C C . ILE A 1 283 ? 0.029 2.227 5.52 1 95.62 283 ILE A C 1
ATOM 2145 O O . ILE A 1 283 ? -1.117 2.014 5.922 1 95.62 283 ILE A O 1
ATOM 2149 N N . ILE A 1 284 ? 1.073 1.482 5.891 1 96.56 284 ILE A N 1
ATOM 2150 C CA . ILE A 1 284 ? 0.914 0.382 6.836 1 96.56 284 ILE A CA 1
ATOM 2151 C C . ILE A 1 284 ? 0.438 0.923 8.18 1 96.56 284 ILE A C 1
ATOM 2153 O O . ILE A 1 284 ? -0.394 0.303 8.852 1 96.56 284 ILE A O 1
ATOM 2157 N N . PHE A 1 285 ? 0.988 2.076 8.539 1 94.31 285 PHE A N 1
ATOM 2158 C CA . PHE A 1 285 ? 0.562 2.729 9.773 1 94.31 285 PHE A CA 1
ATOM 2159 C C . PHE A 1 285 ? -0.943 2.969 9.766 1 94.31 285 PHE A C 1
ATOM 2161 O O . PHE A 1 285 ? -1.633 2.639 10.734 1 94.31 285 PHE A O 1
ATOM 2168 N N . PHE A 1 286 ? -1.472 3.461 8.688 1 94.44 286 PHE A N 1
ATOM 2169 C CA . PHE A 1 286 ? -2.889 3.793 8.594 1 94.44 286 PHE A CA 1
ATOM 2170 C C . PHE A 1 286 ? -3.74 2.529 8.578 1 94.44 286 PHE A C 1
ATOM 2172 O O . PHE A 1 286 ? -4.77 2.457 9.25 1 94.44 286 PHE A O 1
ATOM 2179 N N . LEU A 1 287 ? -3.307 1.517 7.809 1 96.69 287 LEU A N 1
ATOM 2180 C CA . LEU A 1 287 ? -4.035 0.253 7.762 1 96.69 287 LEU A CA 1
ATOM 2181 C C . LEU A 1 287 ? -4.195 -0.335 9.156 1 96.69 287 LEU A C 1
ATOM 2183 O O . LEU A 1 287 ? -5.289 -0.756 9.539 1 96.69 287 LEU A O 1
ATOM 2187 N N . THR A 1 288 ? -3.146 -0.301 9.922 1 96.69 288 THR A N 1
ATOM 2188 C CA . THR A 1 288 ? -3.141 -0.933 11.242 1 96.69 288 THR A CA 1
ATOM 2189 C C . THR A 1 288 ? -3.736 -0.001 12.289 1 96.69 288 THR A C 1
ATOM 2191 O O . THR A 1 288 ? -4.336 -0.459 13.266 1 96.69 288 THR A O 1
ATOM 2194 N N . MET A 1 289 ? -3.586 1.304 12.047 1 94.56 289 MET A N 1
ATOM 2195 C CA . MET A 1 289 ? -4.16 2.289 12.961 1 94.56 289 MET A CA 1
ATOM 2196 C C . MET A 1 289 ? -5.68 2.197 12.977 1 94.56 289 MET A C 1
ATOM 2198 O O . MET A 1 289 ? -6.301 2.236 14.039 1 94.56 289 MET A O 1
ATOM 2202 N N . PHE A 1 290 ? -6.293 2.037 11.812 1 95.94 290 PHE A N 1
ATOM 2203 C CA . PHE A 1 290 ? -7.742 1.896 11.734 1 95.94 290 PHE A CA 1
ATOM 2204 C C . PHE A 1 290 ? -8.219 0.707 12.555 1 95.94 290 PHE A C 1
ATOM 2206 O O . PHE A 1 290 ? -9.211 0.803 13.281 1 95.94 290 PHE A O 1
ATOM 2213 N N . ILE A 1 291 ? -7.465 -0.362 12.43 1 96.19 291 ILE A N 1
ATOM 2214 C CA . ILE A 1 291 ? -7.805 -1.58 13.156 1 96.19 291 ILE A CA 1
ATOM 2215 C C . ILE A 1 291 ? -7.645 -1.347 14.664 1 96.19 291 ILE A C 1
ATOM 2217 O O . ILE A 1 291 ? -8.547 -1.653 15.445 1 96.19 291 ILE A O 1
ATOM 2221 N N . THR A 1 292 ? -6.547 -0.778 15.062 1 95.44 292 THR A N 1
ATOM 2222 C CA . THR A 1 292 ? -6.223 -0.564 16.469 1 95.44 292 THR A CA 1
ATOM 2223 C C . THR A 1 292 ? -7.227 0.385 17.109 1 95.44 292 THR A C 1
ATOM 2225 O O . THR A 1 292 ? -7.77 0.091 18.188 1 95.44 292 THR A O 1
ATOM 2228 N N . MET A 1 293 ? -7.48 1.485 16.469 1 94 293 MET A N 1
ATOM 2229 C CA . MET A 1 293 ? -8.344 2.506 17.047 1 94 293 MET A CA 1
ATOM 2230 C C . MET A 1 293 ? -9.797 2.027 17.094 1 94 293 MET A C 1
ATOM 2232 O O . MET A 1 293 ? -10.539 2.379 18.016 1 94 293 MET A O 1
ATOM 2236 N N . ARG A 1 294 ? -10.211 1.22 16.078 1 94 294 ARG A N 1
ATOM 2237 C CA . ARG A 1 294 ? -11.539 0.616 16.141 1 94 294 ARG A CA 1
ATOM 2238 C C . ARG A 1 294 ? -11.664 -0.297 17.359 1 94 294 ARG A C 1
ATOM 2240 O O . ARG A 1 294 ? -12.68 -0.274 18.062 1 94 294 ARG A O 1
ATOM 2247 N N . GLY A 1 295 ? -10.633 -1.086 17.609 1 94.31 295 GLY A N 1
ATOM 2248 C CA . GLY A 1 295 ? -10.633 -1.956 18.781 1 94.31 295 GLY A CA 1
ATOM 2249 C C . GLY A 1 295 ? -10.688 -1.195 20.078 1 94.31 295 GLY A C 1
ATOM 2250 O O . GLY A 1 295 ? -11.469 -1.537 20.969 1 94.31 295 GLY A O 1
ATOM 2251 N N . ILE A 1 296 ? -9.953 -0.194 20.172 1 92.69 296 ILE A N 1
ATOM 2252 C CA . ILE A 1 296 ? -9.914 0.61 21.391 1 92.69 296 ILE A CA 1
ATOM 2253 C C . ILE A 1 296 ? -11.25 1.316 21.578 1 92.69 296 ILE A C 1
ATOM 2255 O O . ILE A 1 296 ? -11.758 1.401 22.703 1 92.69 296 ILE A O 1
ATOM 2259 N N . TRP A 1 297 ? -11.805 1.771 20.531 1 91.94 297 TRP A N 1
ATOM 2260 C CA . TRP A 1 297 ? -13.102 2.43 20.594 1 91.94 297 TRP A CA 1
ATOM 2261 C C . TRP A 1 297 ? -14.172 1.478 21.125 1 91.94 297 TRP A C 1
ATOM 2263 O O . TRP A 1 297 ? -14.961 1.84 22 1 91.94 297 TRP A O 1
ATOM 2273 N N . VAL A 1 298 ? -14.172 0.307 20.594 1 91.81 298 VAL A N 1
ATOM 2274 C CA . VAL A 1 298 ? -15.195 -0.668 20.953 1 91.81 298 VAL A CA 1
ATOM 2275 C C . VAL A 1 298 ? -15.039 -1.083 22.406 1 91.81 298 VAL A C 1
ATOM 2277 O O . VAL A 1 298 ? -16.031 -1.36 23.094 1 91.81 298 VAL A O 1
ATOM 2280 N N . SER A 1 299 ? -13.867 -1.049 22.953 1 92.88 299 SER A N 1
ATOM 2281 C CA . SER A 1 299 ? -13.617 -1.425 24.344 1 92.88 299 SER A CA 1
ATOM 2282 C C . SER A 1 299 ? -14.195 -0.396 25.297 1 92.88 299 SER A C 1
ATOM 2284 O O . SER A 1 299 ? -14.492 -0.715 26.453 1 92.88 299 SER A O 1
ATOM 2286 N N . GLY A 1 300 ? -14.195 0.847 24.859 1 91.94 300 GLY A N 1
ATOM 2287 C CA . GLY A 1 300 ? -14.711 1.926 25.688 1 91.94 300 GLY A CA 1
ATOM 2288 C C . GLY A 1 300 ? -13.695 2.457 26.688 1 91.94 300 GLY A C 1
ATOM 2289 O O . GLY A 1 300 ? -14.031 3.266 27.547 1 91.94 300 GLY A O 1
ATOM 2290 N N . LEU A 1 301 ? -12.547 2.094 26.516 1 91.38 301 LEU A N 1
ATOM 2291 C CA . LEU A 1 301 ? -11.516 2.396 27.5 1 91.38 301 LEU A CA 1
ATOM 2292 C C . LEU A 1 301 ? -11.289 3.9 27.609 1 91.38 301 LEU A C 1
ATOM 2294 O O . LEU A 1 301 ? -11.102 4.43 28.703 1 91.38 301 LEU A O 1
ATOM 2298 N N . LEU A 1 302 ? -11.328 4.637 26.484 1 91.5 302 LEU A N 1
ATOM 2299 C CA . LEU A 1 302 ? -10.922 6.039 26.469 1 91.5 302 LEU A CA 1
ATOM 2300 C C . LEU A 1 302 ? -12.125 6.957 26.641 1 91.5 302 LEU A C 1
ATOM 2302 O O . LEU A 1 302 ? -11.969 8.148 26.922 1 91.5 302 LEU A O 1
ATOM 2306 N N . GLN A 1 303 ? -13.32 6.434 26.547 1 91.38 303 GLN A N 1
ATOM 2307 C CA . GLN A 1 303 ? -14.547 7.219 26.516 1 91.38 303 GLN A CA 1
ATOM 2308 C C . GLN A 1 303 ? -14.75 7.973 27.828 1 91.38 303 GLN A C 1
ATOM 2310 O O . GLN A 1 303 ? -15.133 9.141 27.812 1 91.38 303 GLN A O 1
ATOM 2315 N N . PRO A 1 304 ? -14.406 7.336 28.953 1 92.12 304 PRO A N 1
ATOM 2316 C CA . PRO A 1 304 ? -14.586 8.086 30.203 1 92.12 304 PRO A CA 1
ATOM 2317 C C . PRO A 1 304 ? -13.703 9.328 30.281 1 92.12 304 PRO A C 1
ATOM 2319 O O . PRO A 1 304 ? -14.141 10.375 30.75 1 92.12 304 PRO A O 1
ATOM 2322 N N . ALA A 1 305 ? -12.531 9.273 29.812 1 91.62 305 ALA A N 1
ATOM 2323 C CA . ALA A 1 305 ? -11.625 10.414 29.828 1 91.62 305 ALA A CA 1
ATOM 2324 C C . ALA A 1 305 ? -12.102 11.516 28.891 1 91.62 305 ALA A C 1
ATOM 2326 O O . ALA A 1 305 ? -12.062 12.695 29.234 1 91.62 305 ALA A O 1
ATOM 2327 N N . ILE A 1 306 ? -12.555 11.133 27.734 1 91.5 306 ILE A N 1
ATOM 2328 C CA . ILE A 1 306 ? -13.023 12.078 26.719 1 91.5 306 ILE A CA 1
ATOM 2329 C C . ILE A 1 306 ? -14.352 12.688 27.172 1 91.5 306 ILE A C 1
ATOM 2331 O O . ILE A 1 306 ? -14.586 13.883 26.984 1 91.5 306 ILE A O 1
ATOM 2335 N N . ASN A 1 307 ? -15.172 11.844 27.797 1 93 307 ASN A N 1
ATOM 2336 C CA . ASN A 1 307 ? -16.484 12.266 28.25 1 93 307 ASN A CA 1
ATOM 2337 C C . ASN A 1 307 ? -16.391 13.328 29.344 1 93 307 ASN A C 1
ATOM 2339 O O . ASN A 1 307 ? -17.312 14.125 29.516 1 93 307 ASN A O 1
ATOM 2343 N N . PHE A 1 308 ? -15.305 13.32 29.938 1 91.81 308 PHE A N 1
ATOM 2344 C CA . PHE A 1 308 ? -15.125 14.281 31.016 1 91.81 308 PHE A CA 1
ATOM 2345 C C . PHE A 1 308 ? -15.148 15.711 30.484 1 91.81 308 PHE A C 1
ATOM 2347 O O . PHE A 1 308 ? -15.781 16.594 31.078 1 91.81 308 PHE A O 1
ATOM 2354 N N . LEU A 1 309 ? -14.547 15.984 29.375 1 89.56 309 LEU A N 1
ATOM 2355 C CA . LEU A 1 309 ? -14.461 17.328 28.812 1 89.56 309 LEU A CA 1
ATOM 2356 C C . LEU A 1 309 ? -15.602 17.578 27.828 1 89.56 309 LEU A C 1
ATOM 2358 O O . LEU A 1 309 ? -15.984 18.719 27.594 1 89.56 309 LEU A O 1
ATOM 2362 N N . MET A 1 310 ? -16.141 16.5 27.25 1 92.38 310 MET A N 1
ATOM 2363 C CA . MET A 1 310 ? -17.188 16.625 26.234 1 92.38 310 MET A CA 1
ATOM 2364 C C . MET A 1 310 ? -18.203 15.492 26.359 1 92.38 310 MET A C 1
ATOM 2366 O O . MET A 1 310 ? -18.25 14.594 25.516 1 92.38 310 MET A O 1
ATOM 2370 N N . PRO A 1 311 ? -19.078 15.617 27.391 1 92.56 311 PRO A N 1
ATOM 2371 C CA . PRO A 1 311 ? -20.016 14.531 27.688 1 92.56 311 PRO A CA 1
ATOM 2372 C C . PRO A 1 311 ? -21.156 14.453 26.672 1 92.56 311 PRO A C 1
ATOM 2374 O O . PRO A 1 311 ? -21.844 13.422 26.594 1 92.56 311 PRO A O 1
ATOM 2377 N N . GLN A 1 312 ? -21.406 15.547 26 1 92.56 312 GLN A N 1
ATOM 2378 C CA . GLN A 1 312 ? -22.453 15.609 25 1 92.56 312 GLN A CA 1
ATOM 2379 C C . GLN A 1 312 ? -22.062 16.516 23.844 1 92.56 312 GLN A C 1
ATOM 2381 O O . GLN A 1 312 ? -21.016 17.156 23.875 1 92.56 312 GLN A O 1
ATOM 2386 N N . ALA A 1 313 ? -22.938 16.406 22.906 1 93.06 313 ALA A N 1
ATOM 2387 C CA . ALA A 1 313 ? -22.719 17.359 21.812 1 93.06 313 ALA A CA 1
ATOM 2388 C C . ALA A 1 313 ? -22.906 18.797 22.297 1 93.06 313 ALA A C 1
ATOM 2390 O O . ALA A 1 313 ? -23.969 19.156 22.812 1 93.06 313 ALA A O 1
ATOM 2391 N N . GLU A 1 314 ? -21.828 19.516 22.203 1 91.06 314 GLU A N 1
ATOM 2392 C CA . GLU A 1 314 ? -21.859 20.891 22.672 1 91.06 314 GLU A CA 1
ATOM 2393 C C . GLU A 1 314 ? -22.141 21.859 21.516 1 91.06 314 GLU A C 1
ATOM 2395 O O . GLU A 1 314 ? -21.859 21.562 20.359 1 91.06 314 GLU A O 1
ATOM 2400 N N . GLY A 1 315 ? -22.766 22.953 21.938 1 91.12 315 GLY A N 1
ATOM 2401 C CA . GLY A 1 315 ? -22.875 24.031 20.969 1 91.12 315 GLY A CA 1
ATOM 2402 C C . GLY A 1 315 ? -21.531 24.594 20.531 1 91.12 315 GLY A C 1
ATOM 2403 O O . GLY A 1 315 ? -20.484 24.141 21.016 1 91.12 315 GLY A O 1
ATOM 2404 N N . PRO A 1 316 ? -21.594 25.547 19.656 1 92.69 316 PRO A N 1
ATOM 2405 C CA . PRO A 1 316 ? -20.359 26 19.016 1 92.69 316 PRO A CA 1
ATOM 2406 C C . PRO A 1 316 ? -19.359 26.578 20 1 92.69 316 PRO A C 1
ATOM 2408 O O . PRO A 1 316 ? -18.188 26.188 19.984 1 92.69 316 PRO A O 1
ATOM 2411 N N . ILE A 1 317 ? -19.781 27.406 20.922 1 93.31 317 ILE A N 1
ATOM 2412 C CA . ILE A 1 317 ? -18.812 28.094 21.766 1 93.31 317 ILE A CA 1
ATOM 2413 C C . ILE A 1 317 ? -18.172 27.094 22.734 1 93.31 317 ILE A C 1
ATOM 2415 O O . ILE A 1 317 ? -16.969 26.859 22.703 1 93.31 317 ILE A O 1
ATOM 2419 N N . PRO A 1 318 ? -18.969 26.422 23.516 1 94.81 318 PRO A N 1
ATOM 2420 C CA . PRO A 1 318 ? -18.328 25.438 24.391 1 94.81 318 PRO A CA 1
ATOM 2421 C C . PRO A 1 318 ? -17.688 24.281 23.625 1 94.81 318 PRO A C 1
ATOM 2423 O O . PRO A 1 318 ? -16.672 23.734 24.062 1 94.81 318 PRO A O 1
ATOM 2426 N N . GLY A 1 319 ? -18.266 23.953 22.516 1 96.25 319 GLY A N 1
ATOM 2427 C CA . GLY A 1 319 ? -17.75 22.859 21.719 1 96.25 319 GLY A CA 1
ATOM 2428 C C . GLY A 1 319 ? -16.359 23.125 21.156 1 96.25 319 GLY A C 1
ATOM 2429 O O . GLY A 1 319 ? -15.508 22.25 21.156 1 96.25 319 GLY A O 1
ATOM 2430 N N . ILE A 1 320 ? -16.156 24.344 20.672 1 97.38 320 ILE A N 1
ATOM 2431 C CA . ILE A 1 320 ? -14.859 24.734 20.125 1 97.38 320 ILE A CA 1
ATOM 2432 C C . ILE A 1 320 ? -13.781 24.578 21.188 1 97.38 320 ILE A C 1
ATOM 2434 O O . ILE A 1 320 ? -12.719 24 20.938 1 97.38 320 ILE A O 1
ATOM 2438 N N . PHE A 1 321 ? -14.07 25 22.359 1 96.62 321 PHE A N 1
ATOM 2439 C CA . PHE A 1 321 ? -13.094 24.922 23.438 1 96.62 321 PHE A CA 1
ATOM 2440 C C . PHE A 1 321 ? -12.875 23.484 23.891 1 96.62 321 PHE A C 1
ATOM 2442 O O . PHE A 1 321 ? -11.75 23.078 24.172 1 96.62 321 PHE A O 1
ATOM 2449 N N . ALA A 1 322 ? -13.914 22.734 23.938 1 97.06 322 ALA A N 1
ATOM 2450 C CA . ALA A 1 322 ? -13.805 21.328 24.344 1 97.06 322 ALA A CA 1
ATOM 2451 C C . ALA A 1 322 ? -13.008 20.516 23.328 1 97.06 322 ALA A C 1
ATOM 2453 O O . ALA A 1 322 ? -12.133 19.75 23.703 1 97.06 322 ALA A O 1
ATOM 2454 N N . ILE A 1 323 ? -13.352 20.688 22.078 1 97.94 323 ILE A N 1
ATOM 2455 C CA . ILE A 1 323 ? -12.664 19.969 21 1 97.94 323 ILE A CA 1
ATOM 2456 C C . ILE A 1 323 ? -11.195 20.391 20.969 1 97.94 323 ILE A C 1
ATOM 2458 O O . ILE A 1 323 ? -10.312 19.531 20.812 1 97.94 323 ILE A O 1
ATOM 2462 N N . MET A 1 324 ? -10.961 21.656 21.109 1 97.56 324 MET A N 1
ATOM 2463 C CA . MET A 1 324 ? -9.586 22.156 21.109 1 97.56 324 MET A CA 1
ATOM 2464 C C . MET A 1 324 ? -8.789 21.562 22.266 1 97.56 324 MET A C 1
ATOM 2466 O O . MET A 1 324 ? -7.668 21.094 22.078 1 97.56 324 MET A O 1
ATOM 2470 N N . ALA A 1 325 ? -9.391 21.578 23.438 1 96.38 325 ALA A N 1
ATOM 2471 C CA . ALA A 1 325 ? -8.711 21.062 24.625 1 96.38 325 ALA A CA 1
ATOM 2472 C C . ALA A 1 325 ? -8.422 19.578 24.484 1 96.38 325 ALA A C 1
ATOM 2474 O O . ALA A 1 325 ? -7.316 19.125 24.797 1 96.38 325 ALA A O 1
ATOM 2475 N N . GLU A 1 326 ? -9.383 18.797 24.062 1 96.75 326 GLU A N 1
ATOM 2476 C CA . GLU A 1 326 ? -9.211 17.359 23.859 1 96.75 326 GLU A CA 1
ATOM 2477 C C . GLU A 1 326 ? -8.125 17.078 22.828 1 96.75 326 GLU A C 1
ATOM 2479 O O . GLU A 1 326 ? -7.281 16.203 23.031 1 96.75 326 GLU A O 1
ATOM 2484 N N . SER A 1 327 ? -8.172 17.812 21.734 1 97.12 327 SER A N 1
ATOM 2485 C CA . SER A 1 327 ? -7.219 17.609 20.656 1 97.12 327 SER A CA 1
ATOM 2486 C C . SER A 1 327 ? -5.793 17.906 21.094 1 97.12 327 SER A C 1
ATOM 2488 O O . SER A 1 327 ? -4.875 17.125 20.828 1 97.12 327 SER A O 1
ATOM 2490 N N . LEU A 1 328 ? -5.594 19.047 21.797 1 95.69 328 LEU A N 1
ATOM 2491 C CA . LEU A 1 328 ? -4.266 19.453 22.25 1 95.69 328 LEU A CA 1
ATOM 2492 C C . LEU A 1 328 ? -3.723 18.469 23.281 1 95.69 328 LEU A C 1
ATOM 2494 O O . LEU A 1 328 ? -2.543 18.125 23.25 1 95.69 328 LEU A O 1
ATOM 2498 N N . LEU A 1 329 ? -4.57 17.953 24.109 1 93.69 329 LEU A N 1
ATOM 2499 C CA . LEU A 1 329 ? -4.148 17.078 25.203 1 93.69 329 LEU A CA 1
ATOM 2500 C C . LEU A 1 329 ? -3.916 15.648 24.703 1 93.69 329 LEU A C 1
ATOM 2502 O O . LEU A 1 329 ? -2.824 15.102 24.859 1 93.69 329 LEU A O 1
ATOM 2506 N N . PHE A 1 330 ? -4.879 15.094 24 1 93.75 330 PHE A N 1
ATOM 2507 C CA . PHE A 1 330 ? -4.832 13.672 23.688 1 93.75 330 PHE A CA 1
ATOM 2508 C C . PHE A 1 330 ? -3.939 13.422 22.469 1 93.75 330 PHE A C 1
ATOM 2510 O O . PHE A 1 330 ? -3.467 12.305 22.266 1 93.75 330 PHE A O 1
ATOM 2517 N N . SER A 1 331 ? -3.717 14.438 21.719 1 93.5 331 SER A N 1
ATOM 2518 C CA . SER A 1 331 ? -2.756 14.281 20.625 1 93.5 331 SER A CA 1
ATOM 2519 C C . SER A 1 331 ? -1.344 14.07 21.172 1 93.5 331 SER A C 1
ATOM 2521 O O . SER A 1 331 ? -0.509 13.445 20.516 1 93.5 331 SER A O 1
ATOM 2523 N N . GLN A 1 332 ? -1.096 14.609 22.344 1 89.56 332 GLN A N 1
ATOM 2524 C CA . GLN A 1 332 ? 0.221 14.406 22.938 1 89.56 332 GLN A CA 1
ATOM 2525 C C . GLN A 1 332 ? 0.405 12.961 23.375 1 89.56 332 GLN A C 1
ATOM 2527 O O . GLN A 1 332 ? 1.526 12.445 23.391 1 89.56 332 GLN A O 1
ATOM 2532 N N . LEU A 1 333 ? -0.698 12.359 23.609 1 86.12 333 LEU A N 1
ATOM 2533 C CA . LEU A 1 333 ? -0.652 10.992 24.109 1 86.12 333 LEU A CA 1
ATOM 2534 C C . LEU A 1 333 ? -0.685 9.992 22.969 1 86.12 333 LEU A C 1
ATOM 2536 O O . LEU A 1 333 ? 0.145 9.078 22.906 1 86.12 333 LEU A O 1
ATOM 2540 N N . LEU A 1 334 ? -1.646 10.156 22.047 1 89.12 334 LEU A N 1
ATOM 2541 C CA . LEU A 1 334 ? -1.896 9.18 21 1 89.12 334 LEU A CA 1
ATOM 2542 C C . LEU A 1 334 ? -1.239 9.609 19.688 1 89.12 334 LEU A C 1
ATOM 2544 O O . LEU A 1 334 ? -1.182 8.828 18.734 1 89.12 334 LEU A O 1
ATOM 2548 N N . SER A 1 335 ? -0.73 10.789 19.656 1 88.44 335 SER A N 1
ATOM 2549 C CA . SER A 1 335 ? -0.316 11.414 18.406 1 88.44 335 SER A CA 1
ATOM 2550 C C . SER A 1 335 ? -1.517 11.953 17.625 1 88.44 335 SER A C 1
ATOM 2552 O O . SER A 1 335 ? -2.66 11.602 17.922 1 88.44 335 SER A O 1
ATOM 2554 N N . ASN A 1 336 ? -1.282 12.773 16.703 1 93.69 336 ASN A N 1
ATOM 2555 C CA . ASN A 1 336 ? -2.338 13.539 16.047 1 93.69 336 ASN A CA 1
ATOM 2556 C C . ASN A 1 336 ? -3.264 12.633 15.242 1 93.69 336 ASN A C 1
ATOM 2558 O O . ASN A 1 336 ? -4.488 12.734 15.344 1 93.69 336 ASN A O 1
ATOM 2562 N N . VAL A 1 337 ? -2.711 11.703 14.516 1 93.94 337 VAL A N 1
ATOM 2563 C CA . VAL A 1 337 ? -3.492 10.945 13.547 1 93.94 337 VAL A CA 1
ATOM 2564 C C . VAL A 1 337 ? -4.355 9.914 14.273 1 93.94 337 VAL A C 1
ATOM 2566 O O . VAL A 1 337 ? -5.574 9.891 14.109 1 93.94 337 VAL A O 1
ATOM 2569 N N . PRO A 1 338 ? -3.797 9.086 15.133 1 93.62 338 PRO A N 1
ATOM 2570 C CA . PRO A 1 338 ? -4.629 8.125 15.867 1 93.62 338 PRO A CA 1
ATOM 2571 C C . PRO A 1 338 ? -5.688 8.797 16.734 1 93.62 338 PRO A C 1
ATOM 2573 O O . PRO A 1 338 ? -6.82 8.312 16.828 1 93.62 338 PRO A O 1
ATOM 2576 N N . PHE A 1 339 ? -5.297 9.852 17.359 1 94.75 339 PHE A N 1
ATOM 2577 C CA . PHE A 1 339 ? -6.281 10.578 18.156 1 94.75 339 PHE A CA 1
ATOM 2578 C C . PHE A 1 339 ? -7.434 11.062 17.281 1 94.75 339 PHE A C 1
ATOM 2580 O O . PHE A 1 339 ? -8.602 10.883 17.625 1 94.75 339 PHE A O 1
ATOM 2587 N N . THR A 1 340 ? -7.07 11.68 16.188 1 96.56 340 THR A N 1
ATOM 2588 C CA . THR A 1 340 ? -8.086 12.227 15.289 1 96.56 340 THR A CA 1
ATOM 2589 C C . THR A 1 340 ? -9.047 11.133 14.836 1 96.56 340 THR A C 1
ATOM 2591 O O . THR A 1 340 ? -10.266 11.336 14.82 1 96.56 340 THR A O 1
ATOM 2594 N N . GLU A 1 341 ? -8.523 10.016 14.461 1 95.25 341 GLU A N 1
ATOM 2595 C CA . GLU A 1 341 ? -9.375 8.906 14.031 1 95.25 341 GLU A CA 1
ATOM 2596 C C . GLU A 1 341 ? -10.352 8.5 15.133 1 95.25 341 GLU A C 1
ATOM 2598 O O . GLU A 1 341 ? -11.539 8.32 14.875 1 95.25 341 GLU A O 1
ATOM 2603 N N . LEU A 1 342 ? -9.836 8.383 16.344 1 94.38 342 LEU A N 1
ATOM 2604 C CA . LEU A 1 342 ? -10.664 8 17.484 1 94.38 342 LEU A CA 1
ATOM 2605 C C . LEU A 1 342 ? -11.703 9.07 17.797 1 94.38 342 LEU A C 1
ATOM 2607 O O . LEU A 1 342 ? -12.875 8.758 18.031 1 94.38 342 LEU A O 1
ATOM 2611 N N . PHE A 1 343 ? -11.289 10.273 17.781 1 96.56 343 PHE A N 1
ATOM 2612 C CA . PHE A 1 343 ? -12.156 11.383 18.172 1 96.56 343 PHE A CA 1
ATOM 2613 C C . PHE A 1 343 ? -13.242 11.617 17.125 1 96.56 343 PHE A C 1
ATOM 2615 O O . PHE A 1 343 ? -14.352 12.039 17.469 1 96.56 343 PHE A O 1
ATOM 2622 N N . ILE A 1 344 ? -12.922 11.383 15.883 1 96.94 344 ILE A N 1
ATOM 2623 C CA . ILE A 1 344 ? -13.945 11.453 14.844 1 96.94 344 ILE A CA 1
ATOM 2624 C C . ILE A 1 344 ? -15.094 10.5 15.18 1 96.94 344 ILE A C 1
ATOM 2626 O O . ILE A 1 344 ? -16.266 10.883 15.102 1 96.94 344 ILE A O 1
ATOM 2630 N N . GLN A 1 345 ? -14.75 9.305 15.562 1 94.56 345 GLN A N 1
ATOM 2631 C CA . GLN A 1 345 ? -15.781 8.344 15.922 1 94.56 345 GLN A CA 1
ATOM 2632 C C . GLN A 1 345 ? -16.578 8.812 17.141 1 94.56 345 GLN A C 1
ATOM 2634 O O . GLN A 1 345 ? -17.797 8.656 17.188 1 94.56 345 GLN A O 1
ATOM 2639 N N . TYR A 1 346 ? -15.852 9.367 18.094 1 95.69 346 TYR A N 1
ATOM 2640 C CA . TYR A 1 346 ? -16.484 9.883 19.297 1 95.69 346 TYR A CA 1
ATOM 2641 C C . TYR A 1 346 ? -17.469 10.992 18.953 1 95.69 346 TYR A C 1
ATOM 2643 O O . TYR A 1 346 ? -18.625 10.984 19.406 1 95.69 346 TYR A O 1
ATOM 2651 N N . MET A 1 347 ? -17.031 11.898 18.156 1 97 347 MET A N 1
ATOM 2652 C CA . MET A 1 347 ? -17.859 13.047 17.766 1 97 347 MET A CA 1
ATOM 2653 C C . MET A 1 347 ? -19.078 12.602 16.969 1 97 347 MET A C 1
ATOM 2655 O O . MET A 1 347 ? -20.188 13.094 17.188 1 97 347 MET A O 1
ATOM 2659 N N . LYS A 1 348 ? -18.891 11.688 16.094 1 95.69 348 LYS A N 1
ATOM 2660 C CA . LYS A 1 348 ? -20.016 11.133 15.359 1 95.69 348 LYS A CA 1
ATOM 2661 C C . LYS A 1 348 ? -21.016 10.469 16.297 1 95.69 348 LYS A C 1
ATOM 2663 O O . LYS A 1 348 ? -22.234 10.594 16.109 1 95.69 348 LYS A O 1
ATOM 2668 N N . GLY A 1 349 ? -20.516 9.82 17.234 1 94.38 349 GLY A N 1
ATOM 2669 C CA . GLY A 1 349 ? -21.359 9.188 18.234 1 94.38 349 GLY A CA 1
ATOM 2670 C C . GLY A 1 349 ? -22.188 10.18 19.031 1 94.38 349 GLY A C 1
ATOM 2671 O O . GLY A 1 349 ? -23.297 9.859 19.469 1 94.38 349 GLY A O 1
ATOM 2672 N N . LEU A 1 350 ? -21.688 11.344 19.188 1 95.56 350 LEU A N 1
ATOM 2673 C CA . LEU A 1 350 ? -22.391 12.391 19.922 1 95.56 350 LEU A CA 1
ATOM 2674 C C . LEU A 1 350 ? -23.406 13.094 19.016 1 95.56 350 LEU A C 1
ATOM 2676 O O . LEU A 1 350 ? -24.203 13.898 19.5 1 95.56 350 LEU A O 1
ATOM 2680 N N . GLY A 1 351 ? -23.266 12.852 17.703 1 94.94 351 GLY A N 1
ATOM 2681 C CA . GLY A 1 351 ? -24.266 13.406 16.812 1 94.94 351 GLY A CA 1
ATOM 2682 C C . GLY A 1 351 ? -23.719 14.445 15.867 1 94.94 351 GLY A C 1
ATOM 2683 O O . GLY A 1 351 ? -24.453 15 15.055 1 94.94 351 GLY A O 1
ATOM 2684 N N . TYR A 1 352 ? -22.391 14.727 15.961 1 95.75 352 TYR A N 1
ATOM 2685 C CA . TYR A 1 352 ? -21.812 15.648 14.992 1 95.75 352 TYR A CA 1
ATOM 2686 C C . TYR A 1 352 ? -21.812 15.047 13.594 1 95.75 352 TYR A C 1
ATOM 2688 O O . TYR A 1 352 ? -21.531 13.867 13.422 1 95.75 352 TYR A O 1
ATOM 2696 N N . GLY A 1 353 ? -22.219 15.859 12.617 1 93.5 353 GLY A N 1
ATOM 2697 C CA . GLY A 1 353 ? -22.312 15.367 11.258 1 93.5 353 GLY A CA 1
ATOM 2698 C C . GLY A 1 353 ? -21.828 16.359 10.219 1 93.5 353 GLY A C 1
ATOM 2699 O O . GLY A 1 353 ? -21.031 17.234 10.531 1 93.5 353 GLY A O 1
ATOM 2700 N N . SER A 1 354 ? -22.312 16.188 9.023 1 91.19 354 SER A N 1
ATOM 2701 C CA . SER A 1 354 ? -21.844 16.938 7.863 1 91.19 354 SER A CA 1
ATOM 2702 C C . SER A 1 354 ? -22.141 18.422 8.008 1 91.19 354 SER A C 1
ATOM 2704 O O . SER A 1 354 ? -21.422 19.266 7.453 1 91.19 354 SER A O 1
ATOM 2706 N N . GLY A 1 355 ? -23.078 18.75 8.836 1 91.19 355 GLY A N 1
ATOM 2707 C CA . GLY A 1 355 ? -23.5 20.141 8.992 1 91.19 355 GLY A CA 1
ATOM 2708 C C . GLY A 1 355 ? -22.719 20.875 10.07 1 91.19 355 GLY A C 1
ATOM 2709 O O . GLY A 1 355 ? -22.875 22.094 10.227 1 91.19 355 GLY A O 1
ATOM 2710 N N . ASP A 1 356 ? -21.891 20.203 10.797 1 94.75 356 ASP A N 1
ATOM 2711 C CA . ASP A 1 356 ? -21.141 20.797 11.898 1 94.75 356 ASP A CA 1
ATOM 2712 C C . ASP A 1 356 ? -19.703 21.141 11.469 1 94.75 356 ASP A C 1
ATOM 2714 O O . ASP A 1 356 ? -18.75 20.75 12.125 1 94.75 356 ASP A O 1
ATOM 2718 N N . ALA A 1 357 ? -19.594 21.969 10.445 1 94.81 357 ALA A N 1
ATOM 2719 C CA . ALA A 1 357 ? -18.297 22.312 9.859 1 94.81 357 ALA A CA 1
ATOM 2720 C C . ALA A 1 357 ? -17.359 22.906 10.906 1 94.81 357 ALA A C 1
ATOM 2722 O O . ALA A 1 357 ? -16.172 22.609 10.906 1 94.81 357 ALA A O 1
ATOM 2723 N N . TRP A 1 358 ? -17.953 23.781 11.812 1 96.5 358 TRP A N 1
ATOM 2724 C CA . TRP A 1 358 ? -17.125 24.438 12.82 1 96.5 358 TRP A CA 1
ATOM 2725 C C . TRP A 1 358 ? -16.438 23.422 13.711 1 96.5 358 TRP A C 1
ATOM 2727 O O . TRP A 1 358 ? -15.273 23.594 14.102 1 96.5 358 TRP A O 1
ATOM 2737 N N . ALA A 1 359 ? -17.141 22.328 14.031 1 97.81 359 ALA A N 1
ATOM 2738 C CA . ALA A 1 359 ? -16.594 21.297 14.914 1 97.81 359 ALA A CA 1
ATOM 2739 C C . ALA A 1 359 ? -15.461 20.547 14.234 1 97.81 359 ALA A C 1
ATOM 2741 O O . ALA A 1 359 ? -14.406 20.312 14.836 1 97.81 359 ALA A O 1
ATOM 2742 N N . TRP A 1 360 ? -15.648 20.141 12.969 1 97.94 360 TRP A N 1
ATOM 2743 C CA . TRP A 1 360 ? -14.648 19.406 12.203 1 97.94 360 TRP A CA 1
ATOM 2744 C C . TRP A 1 360 ? -13.422 20.281 11.93 1 97.94 360 TRP A C 1
ATOM 2746 O O . TRP A 1 360 ? -12.289 19.797 12 1 97.94 360 TRP A O 1
ATOM 2756 N N . LEU A 1 361 ? -13.656 21.562 11.633 1 98.12 361 LEU A N 1
ATOM 2757 C CA . LEU A 1 361 ? -12.562 22.5 11.414 1 98.12 361 LEU A CA 1
ATOM 2758 C C . LEU A 1 361 ? -11.758 22.703 12.695 1 98.12 361 LEU A C 1
ATOM 2760 O O . LEU A 1 361 ? -10.531 22.844 12.656 1 98.12 361 LEU A O 1
ATOM 2764 N N . THR A 1 362 ? -12.453 22.766 13.82 1 98.31 362 THR A N 1
ATOM 2765 C CA . THR A 1 362 ? -11.781 22.906 15.102 1 98.31 362 THR A CA 1
ATOM 2766 C C . THR A 1 362 ? -10.883 21.703 15.367 1 98.31 362 THR A C 1
ATOM 2768 O O . THR A 1 362 ? -9.742 21.844 15.805 1 98.31 362 THR A O 1
ATOM 2771 N N . LEU A 1 363 ? -11.422 20.531 15.109 1 98.31 363 LEU A N 1
ATOM 2772 C CA . LEU A 1 363 ? -10.641 19.312 15.273 1 98.31 363 LEU A CA 1
ATOM 2773 C C . LEU A 1 363 ? -9.422 19.312 14.359 1 98.31 363 LEU A C 1
ATOM 2775 O O . LEU A 1 363 ? -8.312 19 14.797 1 98.31 363 LEU A O 1
ATOM 2779 N N . ALA A 1 364 ? -9.602 19.672 13.109 1 98.31 364 ALA A N 1
ATOM 2780 C CA . ALA A 1 364 ? -8.516 19.719 12.133 1 98.31 364 ALA A CA 1
ATOM 2781 C C . ALA A 1 364 ? -7.41 20.656 12.578 1 98.31 364 ALA A C 1
ATOM 2783 O O . ALA A 1 364 ? -6.23 20.297 12.578 1 98.31 364 ALA A O 1
ATOM 2784 N N . MET A 1 365 ? -7.867 21.812 12.969 1 98.25 365 MET A N 1
ATOM 2785 C CA . MET A 1 365 ? -6.926 22.859 13.383 1 98.25 365 MET A CA 1
ATOM 2786 C C . MET A 1 365 ? -6.211 22.469 14.664 1 98.25 365 MET A C 1
ATOM 2788 O O . MET A 1 365 ? -4.977 22.469 14.719 1 98.25 365 MET A O 1
ATOM 2792 N N . ALA A 1 366 ? -6.906 22.047 15.664 1 98.25 366 ALA A N 1
ATOM 2793 C CA . ALA A 1 366 ? -6.355 21.797 16.984 1 98.25 366 ALA A CA 1
ATOM 2794 C C . ALA A 1 366 ? -5.477 20.562 17 1 98.25 366 ALA A C 1
ATOM 2796 O O . ALA A 1 366 ? -4.414 20.547 17.625 1 98.25 366 ALA A O 1
ATOM 2797 N N . ALA A 1 367 ? -5.926 19.516 16.328 1 97.5 367 ALA A N 1
ATOM 2798 C CA . ALA A 1 367 ? -5.109 18.312 16.234 1 97.5 367 ALA A CA 1
ATOM 2799 C C . ALA A 1 367 ? -3.799 18.594 15.5 1 97.5 367 ALA A C 1
ATOM 2801 O O . ALA A 1 367 ? -2.758 18.031 15.844 1 97.5 367 ALA A O 1
ATOM 2802 N N . THR A 1 368 ? -3.838 19.438 14.508 1 97.75 368 THR A N 1
ATOM 2803 C CA . THR A 1 368 ? -2.652 19.734 13.711 1 97.75 368 THR A CA 1
ATOM 2804 C C . THR A 1 368 ? -1.68 20.625 14.492 1 97.75 368 THR A C 1
ATOM 2806 O O . THR A 1 368 ? -0.494 20.297 14.594 1 97.75 368 THR A O 1
ATOM 2809 N N . ILE A 1 369 ? -2.176 21.688 15.117 1 97.88 369 ILE A N 1
ATOM 2810 C CA . ILE A 1 369 ? -1.259 22.609 15.789 1 97.88 369 ILE A CA 1
ATOM 2811 C C . ILE A 1 369 ? -0.729 21.953 17.062 1 97.88 369 ILE A C 1
ATOM 2813 O O . ILE A 1 369 ? 0.266 22.406 17.625 1 97.88 369 ILE A O 1
ATOM 2817 N N . ALA A 1 370 ? -1.403 20.906 17.531 1 96.94 370 ALA A N 1
ATOM 2818 C CA . ALA A 1 370 ? -0.885 20.125 18.656 1 96.94 370 ALA A CA 1
ATOM 2819 C C . ALA A 1 370 ? 0.522 19.609 18.375 1 96.94 370 ALA A C 1
ATOM 2821 O O . ALA A 1 370 ? 1.314 19.406 19.297 1 96.94 370 ALA A O 1
ATOM 2822 N N . GLY A 1 371 ? 0.798 19.469 17.125 1 95.19 371 GLY A N 1
ATOM 2823 C CA . GLY A 1 371 ? 2.107 18.984 16.703 1 95.19 371 GLY A CA 1
ATOM 2824 C C . GLY A 1 371 ? 3.223 19.969 17 1 95.19 371 GLY A C 1
ATOM 2825 O O . GLY A 1 371 ? 4.398 19.594 17.016 1 95.19 371 GLY A O 1
ATOM 2826 N N . ASN A 1 372 ? 2.893 21.172 17.312 1 95.88 372 ASN A N 1
ATOM 2827 C CA . ASN A 1 372 ? 3.883 22.203 17.594 1 95.88 372 ASN A CA 1
ATOM 2828 C C . ASN A 1 372 ? 4.258 22.219 19.078 1 95.88 372 ASN A C 1
ATOM 2830 O O . ASN A 1 372 ? 5.246 22.844 19.469 1 95.88 372 ASN A O 1
ATOM 2834 N N . LEU A 1 373 ? 3.543 21.5 19.875 1 94.38 373 LEU A N 1
ATOM 2835 C CA . LEU A 1 373 ? 3.75 21.562 21.328 1 94.38 373 LEU A CA 1
ATOM 2836 C C . LEU A 1 373 ? 5.039 20.859 21.719 1 94.38 373 LEU A C 1
ATOM 2838 O O . LEU A 1 373 ? 5.809 21.359 22.531 1 94.38 373 LEU A O 1
ATOM 2842 N N . THR A 1 374 ? 5.195 19.688 21.203 1 89.75 374 THR A N 1
ATOM 2843 C CA . THR A 1 374 ? 6.41 18.922 21.469 1 89.75 374 THR A CA 1
ATOM 2844 C C . THR A 1 374 ? 7.027 18.406 20.188 1 89.75 374 THR A C 1
ATOM 2846 O O . THR A 1 374 ? 6.348 18.312 19.156 1 89.75 374 THR A O 1
ATOM 2849 N N . LEU A 1 375 ? 8.273 18.125 20.297 1 82.88 375 LEU A N 1
ATOM 2850 C CA . LEU A 1 375 ? 8.992 17.609 19.141 1 82.88 375 LEU A CA 1
ATOM 2851 C C . LEU A 1 375 ? 8.391 16.281 18.672 1 82.88 375 LEU A C 1
ATOM 2853 O O . LEU A 1 375 ? 8.383 15.992 17.469 1 82.88 375 LEU A O 1
ATOM 2857 N N . LEU A 1 376 ? 7.777 15.609 19.578 1 77.44 376 LEU A N 1
ATOM 2858 C CA . LEU A 1 376 ? 7.195 14.305 19.266 1 77.44 376 LEU A CA 1
ATOM 2859 C C . LEU A 1 376 ? 5.746 14.445 18.812 1 77.44 376 LEU A C 1
ATOM 2861 O O . LEU A 1 376 ? 5.121 13.469 18.406 1 77.44 376 LEU A O 1
ATOM 2865 N N . GLY A 1 377 ? 5.352 15.641 18.844 1 81.81 377 GLY A N 1
ATOM 2866 C CA . GLY A 1 377 ? 3.941 15.867 18.578 1 81.81 377 GLY A CA 1
ATOM 2867 C C . GLY A 1 377 ? 3.572 15.664 17.125 1 81.81 377 GLY A C 1
ATOM 2868 O O . GLY A 1 377 ? 2.406 15.422 16.797 1 81.81 377 GLY A O 1
ATOM 2869 N N . ALA A 1 378 ? 4.547 15.844 16.25 1 85.06 378 ALA A N 1
ATOM 2870 C CA . ALA A 1 378 ? 4.297 15.633 14.828 1 85.06 378 ALA A CA 1
ATOM 2871 C C . ALA A 1 378 ? 5.418 14.82 14.188 1 85.06 378 ALA A C 1
ATOM 2873 O O . ALA A 1 378 ? 6.598 15.062 14.445 1 85.06 378 ALA A O 1
ATOM 2874 N N . ALA A 1 379 ? 5.02 13.914 13.398 1 83.38 379 ALA A N 1
ATOM 2875 C CA . ALA A 1 379 ? 5.992 13.109 12.672 1 83.38 379 ALA A CA 1
ATOM 2876 C C . ALA A 1 379 ? 6.902 13.984 11.812 1 83.38 379 ALA A C 1
ATOM 2878 O O . ALA A 1 379 ? 8.086 13.68 11.641 1 83.38 379 ALA A O 1
ATOM 2879 N N . SER A 1 380 ? 6.406 15.008 11.281 1 90.69 380 SER A N 1
ATOM 2880 C CA . SER A 1 380 ? 7.18 15.914 10.43 1 90.69 380 SER A CA 1
ATOM 2881 C C . SER A 1 380 ? 8.344 16.531 11.195 1 90.69 380 SER A C 1
ATOM 2883 O O . SER A 1 380 ? 9.43 16.719 10.633 1 90.69 380 SER A O 1
ATOM 2885 N N . ASN A 1 381 ? 8.203 16.828 12.469 1 92.06 381 ASN A N 1
ATOM 2886 C CA . ASN A 1 381 ? 9.289 17.359 13.289 1 92.06 381 ASN A CA 1
ATOM 2887 C C . ASN A 1 381 ? 10.438 16.359 13.406 1 92.06 381 ASN A C 1
ATOM 2889 O O . ASN A 1 381 ? 11.609 16.734 13.32 1 92.06 381 ASN A O 1
ATOM 2893 N N . ILE A 1 382 ? 10.047 15.211 13.562 1 84.56 382 ILE A N 1
ATOM 2894 C CA . ILE A 1 382 ? 11.039 14.148 13.711 1 84.56 382 ILE A CA 1
ATOM 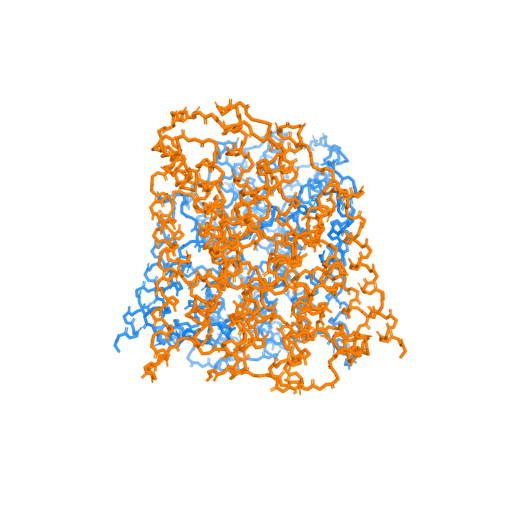2895 C C . ILE A 1 382 ? 11.805 13.961 12.406 1 84.56 382 ILE A C 1
ATOM 2897 O O . ILE A 1 382 ? 13.016 13.766 12.414 1 84.56 382 ILE A O 1
ATOM 2901 N N . ILE A 1 383 ? 11.133 13.992 11.375 1 89.19 383 ILE A N 1
ATOM 2902 C CA . ILE A 1 383 ? 11.766 13.867 10.062 1 89.19 383 ILE A CA 1
ATOM 2903 C C . ILE A 1 383 ? 12.789 14.984 9.875 1 89.19 383 ILE A C 1
ATOM 2905 O O . ILE A 1 383 ? 13.93 14.734 9.477 1 89.19 383 ILE A O 1
ATOM 2909 N N . VAL A 1 384 ? 12.422 16.141 10.156 1 93.62 384 VAL A N 1
ATOM 2910 C CA . VAL A 1 384 ? 13.305 17.297 10.023 1 93.62 384 VAL A CA 1
ATOM 2911 C C . VAL A 1 384 ? 14.547 17.109 10.891 1 93.62 384 VAL A C 1
ATOM 2913 O O . VAL A 1 384 ? 15.672 17.297 10.422 1 93.62 384 VAL A O 1
ATOM 2916 N N . LEU A 1 385 ? 14.375 16.688 12.07 1 88.75 385 LEU A N 1
ATOM 2917 C CA . LEU A 1 385 ? 15.477 16.547 13.008 1 88.75 385 LEU A CA 1
ATOM 2918 C C . LEU A 1 385 ? 16.406 15.414 12.578 1 88.75 385 LEU A C 1
ATOM 2920 O O . LEU A 1 385 ? 17.625 15.516 12.734 1 88.75 385 LEU A O 1
ATOM 2924 N N . GLU A 1 386 ? 15.867 14.414 12.117 1 84.88 386 GLU A N 1
ATOM 2925 C CA . GLU A 1 386 ? 16.672 13.281 11.664 1 84.88 386 GLU A CA 1
ATOM 2926 C C . GLU A 1 386 ? 17.594 13.688 10.516 1 84.88 386 GLU A C 1
ATOM 2928 O O . GLU A 1 386 ? 18.766 13.32 10.484 1 84.88 386 GLU A O 1
ATOM 2933 N N . VAL A 1 387 ? 17.016 14.367 9.602 1 89.12 387 VAL A N 1
ATOM 2934 C CA . VAL A 1 387 ? 17.797 14.812 8.469 1 89.12 387 VAL A CA 1
ATOM 2935 C C . VAL A 1 387 ? 18.859 15.82 8.93 1 89.12 387 VAL A C 1
ATOM 2937 O O . VAL A 1 387 ? 20.016 15.742 8.523 1 89.12 387 VAL A O 1
ATOM 2940 N N . ALA A 1 388 ? 18.484 16.688 9.758 1 92.06 388 ALA A N 1
ATOM 2941 C CA . ALA A 1 388 ? 19.391 17.719 10.266 1 92.06 388 ALA A CA 1
ATOM 2942 C C . ALA A 1 388 ? 20.547 17.109 11.031 1 92.06 388 ALA A C 1
ATOM 2944 O O . ALA A 1 388 ? 21.703 17.516 10.875 1 92.06 388 ALA A O 1
ATOM 2945 N N . GLU A 1 389 ? 20.297 16.156 11.789 1 88.69 389 GLU A N 1
ATOM 2946 C CA . GLU A 1 389 ? 21.312 15.508 12.609 1 88.69 389 GLU A CA 1
ATOM 2947 C C . GLU A 1 389 ? 22.219 14.625 11.766 1 88.69 389 GLU A C 1
ATOM 2949 O O . GLU A 1 389 ? 23.438 14.641 11.93 1 88.69 389 GLU A O 1
ATOM 2954 N N . SER A 1 390 ? 21.656 13.914 10.891 1 85.62 390 SER A N 1
ATOM 2955 C CA . SER A 1 390 ? 22.422 12.938 10.117 1 85.62 390 SER A CA 1
ATOM 2956 C C . SER A 1 390 ? 23.281 13.617 9.055 1 85.62 390 SER A C 1
ATOM 2958 O O . SER A 1 390 ? 24.422 13.211 8.82 1 85.62 390 SER A O 1
ATOM 2960 N N . LYS A 1 391 ? 22.797 14.633 8.477 1 88.94 391 LYS A N 1
ATOM 2961 C CA . LYS A 1 391 ? 23.484 15.211 7.324 1 88.94 391 LYS A CA 1
ATOM 2962 C C . LYS A 1 391 ? 24.219 16.484 7.707 1 88.94 391 LYS A C 1
ATOM 2964 O O . LYS A 1 391 ? 25.234 16.828 7.09 1 88.94 391 LYS A O 1
ATOM 2969 N N . TYR A 1 392 ? 23.672 17.109 8.742 1 91.06 392 TYR A N 1
ATOM 2970 C CA . TYR A 1 392 ? 24.234 18.422 9 1 91.06 392 TYR A CA 1
ATOM 2971 C C . TYR A 1 392 ? 24.719 18.547 10.438 1 91.06 392 TYR A C 1
ATOM 2973 O O . TYR A 1 392 ? 25.141 19.609 10.875 1 91.06 392 TYR A O 1
ATOM 2981 N N . LEU A 1 393 ? 24.625 17.562 11.172 1 87.06 393 LEU A N 1
ATOM 2982 C CA . LEU A 1 393 ? 25.109 17.469 12.539 1 87.06 393 LEU A CA 1
ATOM 2983 C C . LEU A 1 393 ? 24.531 18.594 13.398 1 87.06 393 LEU A C 1
ATOM 2985 O O . LEU A 1 393 ? 25.234 19.188 14.227 1 87.06 393 LEU A O 1
ATOM 2989 N N . THR A 1 394 ? 23.344 18.922 13.117 1 89 394 THR A N 1
ATOM 2990 C CA . THR A 1 394 ? 22.625 19.953 13.867 1 89 394 THR A CA 1
ATOM 2991 C C . THR A 1 394 ? 21.359 19.375 14.508 1 89 394 THR A C 1
ATOM 2993 O O . THR A 1 394 ? 20.719 18.5 13.938 1 89 394 THR A O 1
ATOM 2996 N N . THR A 1 395 ? 21.078 19.891 15.758 1 87.62 395 THR A N 1
ATOM 2997 C CA . THR A 1 395 ? 19.906 19.391 16.469 1 87.62 395 THR A CA 1
ATOM 2998 C C . THR A 1 395 ? 19.172 20.531 17.172 1 87.62 395 THR A C 1
ATOM 3000 O O . THR A 1 395 ? 19.688 21.656 17.234 1 87.62 395 THR A O 1
ATOM 3003 N N . ILE A 1 396 ? 17.953 20.281 17.469 1 89.81 396 ILE A N 1
ATOM 3004 C CA . ILE A 1 396 ? 17.156 21.141 18.344 1 89.81 396 ILE A CA 1
ATOM 3005 C C . ILE A 1 396 ? 16.859 20.422 19.656 1 89.81 396 ILE A C 1
ATOM 3007 O O . ILE A 1 396 ? 16.328 19.297 19.641 1 89.81 396 ILE A O 1
ATOM 3011 N N . LYS A 1 397 ? 17.188 21.109 20.734 1 85.81 397 LYS A N 1
ATOM 3012 C CA . LYS A 1 397 ? 16.906 20.5 22.047 1 85.81 397 LYS A CA 1
ATOM 3013 C C . LYS A 1 397 ? 15.406 20.406 22.297 1 85.81 397 LYS A C 1
ATOM 3015 O O . LYS A 1 397 ? 14.648 21.297 21.922 1 85.81 397 LYS A O 1
ATOM 3020 N N . PHE A 1 398 ? 14.945 19.328 22.938 1 87.06 398 PHE A N 1
ATOM 3021 C CA . PHE A 1 398 ? 13.539 19.094 23.234 1 87.06 398 PHE A CA 1
ATOM 3022 C C . PHE A 1 398 ? 12.969 20.219 24.094 1 87.06 398 PHE A C 1
ATOM 3024 O O . PHE A 1 398 ? 11.844 20.672 23.859 1 87.06 398 PHE A O 1
ATOM 3031 N N . SER A 1 399 ? 13.695 20.594 25.047 1 90.5 399 SER A N 1
ATOM 3032 C CA . SER A 1 399 ? 13.242 21.641 25.938 1 90.5 399 SER A CA 1
ATOM 3033 C C . SER A 1 399 ? 13.07 22.969 25.188 1 90.5 399 SER A C 1
ATOM 3035 O O . SER A 1 399 ? 12.133 23.719 25.453 1 90.5 399 SER A O 1
ATOM 3037 N N . GLU A 1 400 ? 13.977 23.203 24.328 1 91.62 400 GLU A N 1
ATOM 3038 C CA . GLU A 1 400 ? 13.883 24.422 23.531 1 91.62 400 GLU A CA 1
ATOM 3039 C C . GLU A 1 400 ? 12.656 24.391 22.625 1 91.62 400 GLU A C 1
ATOM 3041 O O . GLU A 1 400 ? 11.945 25.391 22.5 1 91.62 400 GLU A O 1
ATOM 3046 N N . PHE A 1 401 ? 12.469 23.281 22.031 1 93.75 401 PHE A N 1
ATOM 3047 C CA . PHE A 1 401 ? 11.305 23.141 21.172 1 93.75 401 PHE A CA 1
ATOM 3048 C C . PHE A 1 401 ? 10.008 23.297 21.969 1 93.75 401 PHE A C 1
ATOM 3050 O O . PHE A 1 401 ? 9.086 23.969 21.516 1 93.75 401 PHE A O 1
ATOM 3057 N N . PHE A 1 402 ? 9.961 22.703 23.109 1 93.88 402 PHE A N 1
ATOM 3058 C CA . PHE A 1 402 ? 8.758 22.719 23.938 1 93.88 402 PHE A CA 1
ATOM 3059 C C . PHE A 1 402 ? 8.445 24.141 24.406 1 93.88 402 PHE A C 1
ATOM 3061 O O . PHE A 1 402 ? 7.289 24.578 24.344 1 93.88 402 PHE A O 1
ATOM 3068 N N . LYS A 1 403 ? 9.398 24.844 24.875 1 95.38 403 LYS A N 1
ATOM 3069 C CA . LYS A 1 403 ? 9.211 26.203 25.375 1 95.38 403 LYS A CA 1
ATOM 3070 C C . LYS A 1 403 ? 8.672 27.109 24.266 1 95.38 403 LYS A C 1
ATOM 3072 O O . LYS A 1 403 ? 7.754 27.906 24.5 1 95.38 403 LYS A O 1
ATOM 3077 N N . ARG A 1 404 ? 9.211 27 23.172 1 96.31 404 ARG A N 1
ATOM 3078 C CA . ARG A 1 404 ? 8.781 27.828 22.047 1 96.31 404 ARG A CA 1
ATOM 3079 C C . ARG A 1 404 ? 7.48 27.297 21.438 1 96.31 404 ARG A C 1
ATOM 3081 O O . ARG A 1 404 ? 6.652 28.078 20.969 1 96.31 404 ARG A O 1
ATOM 3088 N N . GLY A 1 405 ? 7.348 26 21.484 1 96.62 405 GLY A N 1
ATOM 3089 C CA . GLY A 1 405 ? 6.148 25.375 20.953 1 96.62 405 GLY A CA 1
ATOM 3090 C C . GLY A 1 405 ? 4.891 25.766 21.703 1 96.62 405 GLY A C 1
ATOM 3091 O O . GLY A 1 405 ? 3.824 25.922 21.109 1 96.62 405 GLY A O 1
ATOM 3092 N N . ILE A 1 406 ? 5.035 25.922 23 1 96.94 406 ILE A N 1
ATOM 3093 C CA . ILE A 1 406 ? 3.896 26.344 23.812 1 96.94 406 ILE A CA 1
ATOM 3094 C C . ILE A 1 406 ? 3.43 27.734 23.375 1 96.94 406 ILE A C 1
ATOM 3096 O O . ILE A 1 406 ? 2.227 27.984 23.266 1 96.94 406 ILE A O 1
ATOM 3100 N N . ILE A 1 407 ? 4.344 28.547 23.125 1 97.62 407 ILE A N 1
ATOM 3101 C CA . ILE A 1 407 ? 4.035 29.922 22.719 1 97.62 407 ILE A CA 1
ATOM 3102 C C . ILE A 1 407 ? 3.389 29.906 21.328 1 97.62 407 ILE A C 1
ATOM 3104 O O . ILE A 1 407 ? 2.352 30.547 21.125 1 97.62 407 ILE A O 1
ATOM 3108 N N . ILE A 1 408 ? 3.998 29.172 20.469 1 97.69 408 ILE A N 1
ATOM 3109 C CA . ILE A 1 408 ? 3.516 29.125 19.094 1 97.69 408 ILE A CA 1
ATOM 3110 C C . ILE A 1 408 ? 2.121 28.5 19.047 1 97.69 408 ILE A C 1
ATOM 3112 O O . ILE A 1 408 ? 1.225 29.016 18.375 1 97.69 408 ILE A O 1
ATOM 3116 N N . THR A 1 409 ? 1.957 27.391 19.734 1 97.88 409 THR A N 1
ATOM 3117 C CA . THR A 1 409 ? 0.674 26.688 19.75 1 97.88 409 THR A CA 1
ATOM 3118 C C . THR A 1 409 ? -0.416 27.578 20.344 1 97.88 409 THR A C 1
ATOM 3120 O O . THR A 1 409 ? -1.535 27.625 19.828 1 97.88 409 THR A O 1
ATOM 3123 N N . SER A 1 410 ? -0.085 28.297 21.438 1 97.75 410 SER A N 1
ATOM 3124 C CA . SER A 1 410 ? -1.038 29.219 22.047 1 97.75 410 SER A CA 1
ATOM 3125 C C . SER A 1 410 ? -1.404 30.359 21.094 1 97.75 410 SER A C 1
ATOM 3127 O O . SER A 1 410 ? -2.578 30.703 20.969 1 97.75 410 SER A O 1
ATOM 3129 N N . LEU A 1 411 ? -0.406 30.906 20.5 1 97.94 411 LEU A N 1
ATOM 3130 C CA . LEU A 1 411 ? -0.64 31.969 19.531 1 97.94 411 LEU A CA 1
ATOM 3131 C C . LEU A 1 411 ? -1.508 31.469 18.375 1 97.94 411 LEU A C 1
ATOM 3133 O O . LEU A 1 411 ? -2.432 32.156 17.938 1 97.94 411 LEU A O 1
ATOM 3137 N N . ASN A 1 412 ? -1.178 30.281 17.828 1 98.44 412 ASN A N 1
ATOM 3138 C CA . ASN A 1 412 ? -1.977 29.703 16.75 1 98.44 412 ASN A CA 1
ATOM 3139 C C . ASN A 1 412 ? -3.441 29.562 17.156 1 98.44 412 ASN A C 1
ATOM 3141 O O . ASN A 1 412 ? -4.34 29.922 16.406 1 98.44 412 ASN A O 1
ATOM 3145 N N . ALA A 1 413 ? -3.643 29.031 18.344 1 97.81 413 ALA A N 1
ATOM 3146 C CA . ALA A 1 413 ? -5 28.797 18.828 1 97.81 413 ALA A CA 1
ATOM 3147 C C . ALA A 1 413 ? -5.785 30.109 18.891 1 97.81 413 ALA A C 1
ATOM 3149 O O . ALA A 1 413 ? -6.949 30.172 18.484 1 97.81 413 ALA A O 1
ATOM 3150 N N . VAL A 1 414 ? -5.129 31.141 19.391 1 97.88 414 VAL A N 1
ATOM 3151 C CA . VAL A 1 414 ? -5.777 32.438 19.562 1 97.88 414 VAL A CA 1
ATOM 3152 C C . VAL A 1 414 ? -6.129 33.031 18.188 1 97.88 414 VAL A C 1
ATOM 3154 O O . VAL A 1 414 ? -7.207 33.594 18.016 1 97.88 414 VAL A O 1
ATOM 3157 N N . VAL A 1 415 ? -5.25 32.875 17.234 1 98.31 415 VAL A N 1
ATOM 3158 C CA . VAL A 1 415 ? -5.445 33.438 15.906 1 98.31 415 VAL A CA 1
ATOM 3159 C C . VAL A 1 415 ? -6.578 32.719 15.188 1 98.31 415 VAL A C 1
ATOM 3161 O O . VAL A 1 415 ? -7.344 33.312 14.445 1 98.31 415 VAL A O 1
ATOM 3164 N N . TYR A 1 416 ? -6.715 31.406 15.43 1 98.25 416 TYR A N 1
ATOM 3165 C CA . TYR A 1 416 ? -7.719 30.609 14.727 1 98.25 416 TYR A CA 1
ATOM 3166 C C . TYR A 1 416 ? -9.094 30.797 15.359 1 98.25 416 TYR A C 1
ATOM 3168 O O . TYR A 1 416 ? -10.117 30.609 14.688 1 98.25 416 TYR A O 1
ATOM 3176 N N . LEU A 1 417 ? -9.195 31.219 16.609 1 96.94 417 LEU A N 1
ATOM 3177 C CA . LEU A 1 417 ? -10.422 31.203 17.406 1 96.94 417 LEU A CA 1
ATOM 3178 C C . LEU A 1 417 ? -11.492 32.062 16.75 1 96.94 417 LEU A C 1
ATOM 3180 O O . LEU A 1 417 ? -12.633 31.625 16.578 1 96.94 417 LEU A O 1
ATOM 3184 N N . PRO A 1 418 ? -11.211 33.375 16.359 1 96.25 418 PRO A N 1
ATOM 3185 C CA . PRO A 1 418 ? -12.258 34.188 15.758 1 96.25 418 PRO A CA 1
ATOM 3186 C C . PRO A 1 418 ? -12.82 33.594 14.477 1 96.25 418 PRO A C 1
ATOM 3188 O O . PRO A 1 418 ? -14.008 33.75 14.188 1 96.25 418 PRO A O 1
ATOM 3191 N N . PHE A 1 419 ? -12.047 32.906 13.766 1 96.12 419 PHE A N 1
ATOM 3192 C CA . PHE A 1 419 ? -12.469 32.344 12.492 1 96.12 419 PHE A CA 1
ATOM 3193 C C . PHE A 1 419 ? -13.312 31.094 12.703 1 96.12 419 PHE A C 1
ATOM 3195 O O . PHE A 1 419 ? -14.242 30.812 11.938 1 96.12 419 PHE A O 1
ATOM 3202 N N . LEU A 1 420 ? -12.945 30.344 13.711 1 96.5 420 LEU A N 1
ATOM 3203 C CA . LEU A 1 420 ? -13.758 29.172 14.055 1 96.5 420 LEU A CA 1
ATOM 3204 C C . LEU A 1 420 ? -15.125 29.609 14.578 1 96.5 420 LEU A C 1
ATOM 3206 O O . LEU A 1 420 ? -16.141 28.969 14.266 1 96.5 420 LEU A O 1
ATOM 3210 N N . LEU A 1 421 ? -15.133 30.703 15.352 1 94.88 421 LEU A N 1
ATOM 3211 C CA . LEU A 1 421 ? -16.391 31.25 15.844 1 94.88 421 LEU A CA 1
ATOM 3212 C C . LEU A 1 421 ? -17.234 31.781 14.695 1 94.88 421 LEU A C 1
ATOM 3214 O O . LEU A 1 421 ? -18.469 31.656 14.711 1 94.88 421 LEU A O 1
ATOM 3218 N N . LEU A 1 422 ? -16.609 32.344 13.742 1 93.12 422 LEU A N 1
ATOM 3219 C CA . LEU A 1 422 ? -17.312 32.812 12.539 1 93.12 422 LEU A CA 1
ATOM 3220 C C . LEU A 1 422 ? -17.922 31.625 11.789 1 93.12 422 LEU A C 1
ATOM 3222 O O . LEU A 1 422 ? -19.047 31.719 11.297 1 93.12 422 LEU A O 1
ATOM 3226 N N . ALA A 1 423 ? -17.172 30.531 11.68 1 92.38 423 ALA A N 1
ATOM 3227 C CA . ALA A 1 423 ? -17.672 29.328 11.016 1 92.38 423 ALA A CA 1
ATOM 3228 C C . ALA A 1 423 ? -18.906 28.766 11.719 1 92.38 423 ALA A C 1
ATOM 3230 O O . ALA A 1 423 ? -19.766 28.156 11.086 1 92.38 423 ALA A O 1
ATOM 3231 N N . ALA A 1 424 ? -18.969 28.953 12.992 1 91.94 424 ALA A N 1
ATOM 3232 C CA . ALA A 1 424 ? -20.078 28.453 13.805 1 91.94 424 ALA A CA 1
ATOM 3233 C C . ALA A 1 424 ? -21.344 29.281 13.57 1 91.94 424 ALA A C 1
ATOM 3235 O O . ALA A 1 424 ? -22.453 28.828 13.859 1 91.94 424 ALA A O 1
ATOM 3236 N N . ARG A 1 425 ? -21.281 30.469 13.109 1 86.5 425 ARG A N 1
ATOM 3237 C CA . ARG A 1 425 ? -22.422 31.344 12.891 1 86.5 425 ARG A CA 1
ATOM 3238 C C . ARG A 1 425 ? -23.047 31.109 11.523 1 86.5 425 ARG A C 1
ATOM 3240 O O . ARG A 1 425 ? -24.203 31.469 11.289 1 86.5 425 ARG A O 1
ATOM 3247 N N . LEU A 1 426 ? -22.328 30.5 10.633 1 77.38 426 LEU A N 1
ATOM 3248 C CA . LEU A 1 426 ? -22.844 30.234 9.297 1 77.38 426 LEU A CA 1
ATOM 3249 C C . LEU A 1 426 ? -23.531 28.875 9.25 1 77.38 426 LEU A C 1
ATOM 3251 O O . LEU A 1 426 ? -24.484 28.688 8.477 1 77.38 426 LEU A O 1
ATOM 3255 N N . MET B 1 1 ? -22.969 1.301 -26.406 1 72.88 1 MET B N 1
ATOM 3256 C CA . MET B 1 1 ? -21.969 1.568 -27.438 1 72.88 1 MET B CA 1
ATOM 3257 C C . MET B 1 1 ? -20.75 2.268 -26.859 1 72.88 1 MET B C 1
ATOM 3259 O O . MET B 1 1 ? -19.625 1.789 -27 1 72.88 1 MET B O 1
ATOM 3263 N N . PHE B 1 2 ? -20.969 3.375 -26.078 1 84.25 2 PHE B N 1
ATOM 3264 C CA . PHE B 1 2 ? -19.844 4.113 -25.516 1 84.25 2 PHE B CA 1
ATOM 3265 C C . PHE B 1 2 ? -19.094 3.264 -24.5 1 84.25 2 PHE B C 1
ATOM 3267 O O . PHE B 1 2 ? -17.859 3.205 -24.516 1 84.25 2 PHE B O 1
ATOM 3274 N N . GLN B 1 3 ? -19.828 2.475 -23.781 1 87.69 3 GLN B N 1
ATOM 3275 C CA . GLN B 1 3 ? -19.234 1.636 -22.75 1 87.69 3 GLN B CA 1
ATOM 3276 C C . GLN B 1 3 ? -18.406 0.51 -23.375 1 87.69 3 GLN B C 1
ATOM 3278 O O . GLN B 1 3 ? -17.344 0.159 -22.859 1 87.69 3 GLN B O 1
ATOM 3283 N N . ASP B 1 4 ? -18.875 0.063 -24.453 1 90.19 4 ASP B N 1
ATOM 3284 C CA . ASP B 1 4 ? -18.141 -0.988 -25.156 1 90.19 4 ASP B CA 1
ATOM 3285 C C . ASP B 1 4 ? -16.812 -0.46 -25.703 1 90.19 4 ASP B C 1
ATOM 3287 O O . ASP B 1 4 ? -15.797 -1.151 -25.672 1 90.19 4 ASP B O 1
ATOM 3291 N N . ALA B 1 5 ? -16.922 0.709 -26.203 1 92.44 5 ALA B N 1
ATOM 3292 C CA . ALA B 1 5 ? -15.727 1.332 -26.766 1 92.44 5 ALA B CA 1
ATOM 3293 C C . ALA B 1 5 ? -14.68 1.572 -25.672 1 92.44 5 ALA B C 1
ATOM 3295 O O . ALA B 1 5 ? -13.484 1.386 -25.906 1 92.44 5 ALA B O 1
ATOM 3296 N N . VAL B 1 6 ? -15.141 1.99 -24.547 1 93.81 6 VAL B N 1
ATOM 3297 C CA . VAL B 1 6 ? -14.242 2.246 -23.438 1 93.81 6 VAL B CA 1
ATOM 3298 C C . VAL B 1 6 ? -13.617 0.934 -22.969 1 93.81 6 VAL B C 1
ATOM 3300 O O . VAL B 1 6 ? -12.406 0.87 -22.703 1 93.81 6 VAL B O 1
ATOM 3303 N N . ALA B 1 7 ? -14.445 -0.027 -22.844 1 94.69 7 ALA B N 1
ATOM 3304 C CA . ALA B 1 7 ? -13.945 -1.339 -22.438 1 94.69 7 ALA B CA 1
ATOM 3305 C C . ALA B 1 7 ? -12.93 -1.87 -23.438 1 94.69 7 ALA B C 1
ATOM 3307 O O . ALA B 1 7 ? -11.898 -2.436 -23.062 1 94.69 7 ALA B O 1
ATOM 3308 N N . ALA B 1 8 ? -13.242 -1.687 -24.656 1 94.69 8 ALA B N 1
ATOM 3309 C CA . ALA B 1 8 ? -12.32 -2.105 -25.703 1 94.69 8 ALA B CA 1
ATOM 3310 C C . ALA B 1 8 ? -11 -1.342 -25.625 1 94.69 8 ALA B C 1
ATOM 3312 O O . ALA B 1 8 ? -9.93 -1.924 -25.797 1 94.69 8 ALA B O 1
ATOM 3313 N N . ALA B 1 9 ? -11.109 -0.091 -25.406 1 95 9 ALA B N 1
ATOM 3314 C CA . ALA B 1 9 ? -9.906 0.724 -25.266 1 95 9 ALA B CA 1
ATOM 3315 C C . ALA B 1 9 ? -9.055 0.249 -24.094 1 95 9 ALA B C 1
ATOM 3317 O O . ALA B 1 9 ? -7.832 0.151 -24.203 1 95 9 ALA B O 1
ATOM 3318 N N . ALA B 1 10 ? -9.734 0.032 -22.969 1 94.31 10 ALA B N 1
ATOM 3319 C CA . ALA B 1 10 ? -9.023 -0.457 -21.797 1 94.31 10 ALA B CA 1
ATOM 3320 C C . ALA B 1 10 ? -8.336 -1.785 -22.078 1 94.31 10 ALA B C 1
ATOM 3322 O O . ALA B 1 10 ? -7.195 -2.004 -21.656 1 94.31 10 ALA B O 1
ATOM 3323 N N . LEU B 1 11 ? -8.984 -2.627 -22.812 1 92.5 11 LEU B N 1
ATOM 3324 C CA . LEU B 1 11 ? -8.43 -3.93 -23.156 1 92.5 11 LEU B CA 1
ATOM 3325 C C . LEU B 1 11 ? -7.25 -3.779 -24.109 1 92.5 11 LEU B C 1
ATOM 3327 O O . LEU B 1 11 ? -6.25 -4.488 -23.984 1 92.5 11 LEU B O 1
ATOM 3331 N N . VAL B 1 12 ? -7.359 -2.924 -25.016 1 93.25 12 VAL B N 1
ATOM 3332 C CA . VAL B 1 12 ? -6.285 -2.67 -25.969 1 93.25 12 VAL B CA 1
ATOM 3333 C C . VAL B 1 12 ? -5.059 -2.131 -25.234 1 93.25 12 VAL B C 1
ATOM 3335 O O . VAL B 1 12 ? -3.928 -2.52 -25.547 1 93.25 12 VAL B O 1
ATOM 3338 N N . ILE B 1 13 ? -5.305 -1.289 -24.312 1 92.56 13 ILE B N 1
ATOM 3339 C CA . ILE B 1 13 ? -4.211 -0.739 -23.531 1 92.56 13 ILE B CA 1
ATOM 3340 C C . ILE B 1 13 ? -3.545 -1.854 -22.719 1 92.56 13 ILE B C 1
ATOM 3342 O O . ILE B 1 13 ? -2.316 -1.964 -22.703 1 92.56 13 ILE B O 1
ATOM 3346 N N . LEU B 1 14 ? -4.402 -2.611 -22.141 1 89.69 14 LEU B N 1
ATOM 3347 C CA . LEU B 1 14 ? -3.885 -3.678 -21.281 1 89.69 14 LEU B CA 1
ATOM 3348 C C . LEU B 1 14 ? -3.139 -4.719 -22.109 1 89.69 14 LEU B C 1
ATOM 3350 O O . LEU B 1 14 ? -1.976 -5.02 -21.828 1 89.69 14 LEU B O 1
ATOM 3354 N N . VAL B 1 15 ? -3.744 -5.25 -23.156 1 88.44 15 VAL B N 1
ATOM 3355 C CA . VAL B 1 15 ? -3.174 -6.312 -23.984 1 88.44 15 VAL B CA 1
ATOM 3356 C C . VAL B 1 15 ? -1.999 -5.762 -24.781 1 88.44 15 VAL B C 1
ATOM 3358 O O . VAL B 1 15 ? -0.927 -6.375 -24.828 1 88.44 15 VAL B O 1
ATOM 3361 N N . GLY B 1 16 ? -2.213 -4.617 -25.391 1 87.81 16 GLY B N 1
ATOM 3362 C CA . GLY B 1 16 ? -1.138 -3.99 -26.141 1 87.81 16 GLY B CA 1
ATOM 3363 C C . GLY B 1 16 ? 0.059 -3.629 -25.281 1 87.81 16 GLY B C 1
ATOM 3364 O O . GLY B 1 16 ? 1.205 -3.855 -25.672 1 87.81 16 GLY B O 1
ATOM 3365 N N . GLY B 1 17 ? -0.268 -3.045 -24.156 1 85.81 17 GLY B N 1
ATOM 3366 C CA . GLY B 1 17 ? 0.808 -2.697 -23.234 1 85.81 17 GLY B CA 1
ATOM 3367 C C . GLY B 1 17 ? 1.613 -3.898 -22.781 1 85.81 17 GLY B C 1
ATOM 3368 O O . GLY B 1 17 ? 2.842 -3.838 -22.703 1 85.81 17 GLY B O 1
ATOM 3369 N N . LEU B 1 18 ? 0.914 -4.961 -22.5 1 78.56 18 LEU B N 1
ATOM 3370 C CA . LEU B 1 18 ? 1.59 -6.16 -22.031 1 78.56 18 LEU B CA 1
ATOM 3371 C C . LEU B 1 18 ? 2.371 -6.828 -23.156 1 78.56 18 LEU B C 1
ATOM 3373 O O . LEU B 1 18 ? 3.465 -7.352 -22.938 1 78.56 18 LEU B O 1
ATOM 3377 N N . LEU B 1 19 ? 1.883 -6.777 -24.375 1 77.94 19 LEU B N 1
ATOM 3378 C CA . LEU B 1 19 ? 2.537 -7.371 -25.531 1 77.94 19 LEU B CA 1
ATOM 3379 C C . LEU B 1 19 ? 3.785 -6.582 -25.922 1 77.94 19 LEU B C 1
ATOM 3381 O O . LEU B 1 19 ? 4.785 -7.164 -26.344 1 77.94 19 LEU B O 1
ATOM 3385 N N . PHE B 1 20 ? 3.697 -5.281 -25.703 1 79.31 20 PHE B N 1
ATOM 3386 C CA . PHE B 1 20 ? 4.801 -4.441 -26.156 1 79.31 20 PHE B CA 1
ATOM 3387 C C . PHE B 1 20 ? 5.73 -4.102 -25 1 79.31 20 PHE B C 1
ATOM 3389 O O . PHE B 1 20 ? 6.652 -3.297 -25.141 1 79.31 20 PHE B O 1
ATOM 3396 N N . LYS B 1 21 ? 5.445 -4.719 -23.984 1 77 21 LYS B N 1
ATOM 3397 C CA . LYS B 1 21 ? 6.23 -4.434 -22.781 1 77 21 LYS B CA 1
ATOM 3398 C C . LYS B 1 21 ? 7.707 -4.742 -23 1 77 21 LYS B C 1
ATOM 3400 O O . LYS B 1 21 ? 8.578 -4.047 -22.484 1 77 21 LYS B O 1
ATOM 3405 N N . SER B 1 22 ? 7.996 -5.73 -23.797 1 68.19 22 SER B N 1
ATOM 3406 C CA . SER B 1 22 ? 9.375 -6.137 -24.062 1 68.19 22 SER B CA 1
ATOM 3407 C C . SER B 1 22 ? 10.141 -5.035 -24.781 1 68.19 22 SER B C 1
ATOM 3409 O O . SER B 1 22 ? 11.359 -4.922 -24.641 1 68.19 22 SER B O 1
ATOM 3411 N N . ARG B 1 23 ? 9.422 -4.207 -25.516 1 74.31 23 ARG B N 1
ATOM 3412 C CA . ARG B 1 23 ? 10.055 -3.121 -26.266 1 74.31 23 ARG B CA 1
ATOM 3413 C C . ARG B 1 23 ? 10.312 -1.916 -25.359 1 74.31 23 ARG B C 1
ATOM 3415 O O . ARG B 1 23 ? 11.164 -1.08 -25.672 1 74.31 23 ARG B O 1
ATOM 3422 N N . PHE B 1 24 ? 9.57 -1.959 -24.219 1 79.69 24 PHE B N 1
ATOM 3423 C CA . PHE B 1 24 ? 9.719 -0.846 -23.297 1 79.69 24 PHE B CA 1
ATOM 3424 C C . PHE B 1 24 ? 9.961 -1.354 -21.875 1 79.69 24 PHE B C 1
ATOM 3426 O O . PHE B 1 24 ? 9.102 -1.224 -21.016 1 79.69 24 PHE B O 1
ATOM 3433 N N . PRO B 1 25 ? 11.125 -1.724 -21.672 1 73.75 25 PRO B N 1
ATOM 3434 C CA . PRO B 1 25 ? 11.422 -2.371 -20.391 1 73.75 25 PRO B CA 1
ATOM 3435 C C . PRO B 1 25 ? 11.273 -1.423 -19.203 1 73.75 25 PRO B C 1
ATOM 3437 O O . PRO B 1 25 ? 11.109 -1.874 -18.062 1 73.75 25 PRO B O 1
ATOM 3440 N N . LYS B 1 26 ? 11.258 -0.207 -19.422 1 81.25 26 LYS B N 1
ATOM 3441 C CA . LYS B 1 26 ? 11.18 0.755 -18.328 1 81.25 26 LYS B CA 1
ATOM 3442 C C . LYS B 1 26 ? 9.75 0.907 -17.828 1 81.25 26 LYS B C 1
ATOM 3444 O O . LYS B 1 26 ? 9.516 1.438 -16.734 1 81.25 26 LYS B O 1
ATOM 3449 N N . ILE B 1 27 ? 8.828 0.416 -18.609 1 88.31 27 ILE B N 1
ATOM 3450 C CA . ILE B 1 27 ? 7.426 0.533 -18.234 1 88.31 27 ILE B CA 1
ATOM 3451 C C . ILE B 1 27 ? 6.957 -0.766 -17.578 1 88.31 27 ILE B C 1
ATOM 3453 O O . ILE B 1 27 ? 6.793 -1.783 -18.266 1 88.31 27 ILE B O 1
ATOM 3457 N N . PRO B 1 28 ? 6.742 -0.667 -16.344 1 90.06 28 PRO B N 1
ATOM 3458 C CA . PRO B 1 28 ? 6.293 -1.893 -15.68 1 90.06 28 PRO B CA 1
ATOM 3459 C C . PRO B 1 28 ? 4.828 -2.217 -15.969 1 90.06 28 PRO B C 1
ATOM 3461 O O . PRO B 1 28 ? 4.047 -1.322 -16.297 1 90.06 28 PRO B O 1
ATOM 3464 N N . ALA B 1 29 ? 4.484 -3.502 -15.836 1 88.69 29 ALA B N 1
ATOM 3465 C CA . ALA B 1 29 ? 3.139 -3.988 -16.125 1 88.69 29 ALA B CA 1
ATOM 3466 C C . ALA B 1 29 ? 2.102 -3.295 -15.242 1 88.69 29 ALA B C 1
ATOM 3468 O O . ALA B 1 29 ? 0.982 -3.027 -15.688 1 88.69 29 ALA B O 1
ATOM 3469 N N . TRP B 1 30 ? 2.5 -3.041 -13.992 1 92.94 30 TRP B N 1
ATOM 3470 C CA . TRP B 1 30 ? 1.535 -2.459 -13.062 1 92.94 30 TRP B CA 1
ATOM 3471 C C . TRP B 1 30 ? 1.157 -1.044 -13.484 1 92.94 30 TRP B C 1
ATOM 3473 O O . TRP B 1 30 ? 0.041 -0.588 -13.227 1 92.94 30 TRP B O 1
ATOM 3483 N N . SER B 1 31 ? 2.068 -0.257 -14.148 1 95.88 31 SER B N 1
ATOM 3484 C CA . SER B 1 31 ? 1.743 1.09 -14.602 1 95.88 31 SER B CA 1
ATOM 3485 C C . SER B 1 31 ? 0.751 1.056 -15.766 1 95.88 31 SER B C 1
ATOM 3487 O O . SER B 1 31 ? -0.084 1.952 -15.898 1 95.88 31 SER B O 1
ATOM 3489 N N . ILE B 1 32 ? 0.816 0.025 -16.578 1 94.12 32 ILE B N 1
ATOM 3490 C CA . ILE B 1 32 ? -0.133 -0.166 -17.656 1 94.12 32 ILE B CA 1
ATOM 3491 C C . ILE B 1 32 ? -1.518 -0.47 -17.094 1 94.12 32 ILE B C 1
ATOM 3493 O O . ILE B 1 32 ? -2.516 0.105 -17.531 1 94.12 32 ILE B O 1
ATOM 3497 N N . MET B 1 33 ? -1.484 -1.365 -16.156 1 94.75 33 MET B N 1
ATOM 3498 C CA . MET B 1 33 ? -2.74 -1.709 -15.492 1 94.75 33 MET B CA 1
ATOM 3499 C C . MET B 1 33 ? -3.363 -0.481 -14.836 1 94.75 33 MET B C 1
ATOM 3501 O O . MET B 1 33 ? -4.578 -0.283 -14.906 1 94.75 33 MET B O 1
ATOM 3505 N N . ALA B 1 34 ? -2.537 0.336 -14.227 1 97 34 ALA B N 1
ATOM 3506 C CA . ALA B 1 34 ? -3.01 1.55 -13.562 1 97 34 ALA B CA 1
ATOM 3507 C C . ALA B 1 34 ? -3.652 2.506 -14.57 1 97 34 ALA B C 1
ATOM 3509 O O . ALA B 1 34 ? -4.715 3.07 -14.305 1 97 34 ALA B O 1
ATOM 3510 N N . PHE B 1 35 ? -3.027 2.695 -15.641 1 97.38 35 PHE B N 1
ATOM 3511 C CA . PHE B 1 35 ? -3.582 3.58 -16.656 1 97.38 35 PHE B CA 1
ATOM 3512 C C . PHE B 1 35 ? -4.902 3.031 -17.188 1 97.38 35 PHE B C 1
ATOM 3514 O O . PHE B 1 35 ? -5.848 3.791 -17.422 1 97.38 35 PHE B O 1
ATOM 3521 N N . SER B 1 36 ? -4.938 1.756 -17.406 1 96.12 36 SER B N 1
ATOM 3522 C CA . SER B 1 36 ? -6.176 1.122 -17.844 1 96.12 36 SER B CA 1
ATOM 3523 C C . SER B 1 36 ? -7.301 1.371 -16.844 1 96.12 36 SER B C 1
ATOM 3525 O O . SER B 1 36 ? -8.453 1.584 -17.234 1 96.12 36 SER B O 1
ATOM 3527 N N . SER B 1 37 ? -6.977 1.249 -15.57 1 96.94 37 SER B N 1
ATOM 3528 C CA . SER B 1 37 ? -7.969 1.512 -14.531 1 96.94 37 SER B CA 1
ATOM 3529 C C . SER B 1 37 ? -8.484 2.943 -14.609 1 96.94 37 SER B C 1
ATOM 3531 O O . SER B 1 37 ? -9.672 3.193 -14.391 1 96.94 37 SER B O 1
ATOM 3533 N N . PHE B 1 38 ? -7.578 3.887 -14.867 1 97.56 38 PHE B N 1
ATOM 3534 C CA . PHE B 1 38 ? -7.965 5.281 -15.047 1 97.56 38 PHE B CA 1
ATOM 3535 C C . PHE B 1 38 ? -8.961 5.43 -16.188 1 97.56 38 PHE B C 1
ATOM 3537 O O . PHE B 1 38 ? -9.984 6.098 -16.047 1 97.56 38 PHE B O 1
ATOM 3544 N N . VAL B 1 39 ? -8.719 4.797 -17.281 1 96.81 39 VAL B N 1
ATOM 3545 C CA . VAL B 1 39 ? -9.57 4.863 -18.469 1 96.81 39 VAL B CA 1
ATOM 3546 C C . VAL B 1 39 ? -10.953 4.297 -18.156 1 96.81 39 VAL B C 1
ATOM 3548 O O . VAL B 1 39 ? -11.969 4.871 -18.547 1 96.81 39 VAL B O 1
ATOM 3551 N N . VAL B 1 40 ? -10.977 3.256 -17.438 1 96.31 40 VAL B N 1
ATOM 3552 C CA . VAL B 1 40 ? -12.219 2.582 -17.094 1 96.31 40 VAL B CA 1
ATOM 3553 C C . VAL B 1 40 ? -13.07 3.488 -16.203 1 96.31 40 VAL B C 1
ATOM 3555 O O . VAL B 1 40 ? -14.289 3.549 -16.359 1 96.31 40 VAL B O 1
ATOM 3558 N N . VAL B 1 41 ? -12.461 4.172 -15.32 1 95.81 41 VAL B N 1
ATOM 3559 C CA . VAL B 1 41 ? -13.188 5 -14.367 1 95.81 41 VAL B CA 1
ATOM 3560 C C . VAL B 1 41 ? -13.656 6.285 -15.047 1 95.81 41 VAL B C 1
ATOM 3562 O O . VAL B 1 41 ? -14.82 6.68 -14.906 1 95.81 41 VAL B O 1
ATOM 3565 N N . ILE B 1 42 ? -12.75 6.922 -15.805 1 94.5 42 ILE B N 1
ATOM 3566 C CA . ILE B 1 42 ? -13.102 8.172 -16.469 1 94.5 42 ILE B CA 1
ATOM 3567 C C . ILE B 1 42 ? -14.133 7.902 -17.562 1 94.5 42 ILE B C 1
ATOM 3569 O O . ILE B 1 42 ? -14.969 8.758 -17.859 1 94.5 42 ILE B O 1
ATOM 3573 N N . GLY B 1 43 ? -14.062 6.738 -18.125 1 94.69 43 GLY B N 1
ATOM 3574 C CA . GLY B 1 43 ? -15.039 6.34 -19.125 1 94.69 43 GLY B CA 1
ATOM 3575 C C . GLY B 1 43 ? -16.375 5.934 -18.531 1 94.69 43 GLY B C 1
ATOM 3576 O O . GLY B 1 43 ? -17.312 5.617 -19.266 1 94.69 43 GLY B O 1
ATOM 3577 N N . ARG B 1 44 ? -16.531 5.812 -17.219 1 92.75 44 ARG B N 1
ATOM 3578 C CA . ARG B 1 44 ? -17.766 5.625 -16.453 1 92.75 44 ARG B CA 1
ATOM 3579 C C . ARG B 1 44 ? -18.25 4.188 -16.547 1 92.75 44 ARG B C 1
ATOM 3581 O O . ARG B 1 44 ? -19.453 3.932 -16.5 1 92.75 44 ARG B O 1
ATOM 3588 N N . LEU B 1 45 ? -17.281 3.291 -16.828 1 93.5 45 LEU B N 1
ATOM 3589 C CA . LEU B 1 45 ? -17.656 1.885 -16.734 1 93.5 45 LEU B CA 1
ATOM 3590 C C . LEU B 1 45 ? -17.969 1.496 -15.297 1 93.5 45 LEU B C 1
ATOM 3592 O O . LEU B 1 45 ? -18.75 0.572 -15.055 1 93.5 45 LEU B O 1
ATOM 3596 N N . ILE B 1 46 ? -17.266 2.145 -14.391 1 92.12 46 ILE B N 1
ATOM 3597 C CA . ILE B 1 46 ? -17.516 2.016 -12.961 1 92.12 46 ILE B CA 1
ATOM 3598 C C . ILE B 1 46 ? -17.609 3.402 -12.328 1 92.12 46 ILE B C 1
ATOM 3600 O O . ILE B 1 46 ? -16.75 4.254 -12.57 1 92.12 46 ILE B O 1
ATOM 3604 N N . PRO B 1 47 ? -18.719 3.555 -11.586 1 90.88 47 PRO B N 1
ATOM 3605 C CA . PRO B 1 47 ? -18.797 4.836 -10.875 1 90.88 47 PRO B CA 1
ATOM 3606 C C . PRO B 1 47 ? -17.656 5.016 -9.867 1 90.88 47 PRO B C 1
ATOM 3608 O O . PRO B 1 47 ? -17.266 4.055 -9.203 1 90.88 47 PRO B O 1
ATOM 3611 N N . ILE B 1 48 ? -17.188 6.195 -9.75 1 89.94 48 ILE B N 1
ATOM 3612 C CA . ILE B 1 48 ? -16.047 6.504 -8.891 1 89.94 48 ILE B CA 1
ATOM 3613 C C . ILE B 1 48 ? -16.375 6.113 -7.449 1 89.94 48 ILE B C 1
ATOM 3615 O O . ILE B 1 48 ? -15.531 5.547 -6.75 1 89.94 48 ILE B O 1
ATOM 3619 N N . ASP B 1 49 ? -17.531 6.301 -7.023 1 88 49 ASP B N 1
ATOM 3620 C CA . ASP B 1 49 ? -17.922 6.074 -5.633 1 88 49 ASP B CA 1
ATOM 3621 C C . ASP B 1 49 ? -18.016 4.582 -5.328 1 88 49 ASP B C 1
ATOM 3623 O O . ASP B 1 49 ? -18.109 4.184 -4.168 1 88 49 ASP B O 1
ATOM 3627 N N . ARG B 1 50 ? -17.859 3.699 -6.344 1 89.31 50 ARG B N 1
ATOM 3628 C CA . ARG B 1 50 ? -17.969 2.256 -6.145 1 89.31 50 ARG B CA 1
ATOM 3629 C C . ARG B 1 50 ? -16.609 1.584 -6.277 1 89.31 50 ARG B C 1
ATOM 3631 O O . ARG B 1 50 ? -16.516 0.36 -6.395 1 89.31 50 ARG B O 1
ATOM 3638 N N . LEU B 1 51 ? -15.602 2.373 -6.27 1 92.38 51 LEU B N 1
ATOM 3639 C CA . LEU B 1 51 ? -14.266 1.821 -6.43 1 92.38 51 LEU B CA 1
ATOM 3640 C C . LEU B 1 51 ? -13.906 0.91 -5.262 1 92.38 51 LEU B C 1
ATOM 3642 O O . LEU B 1 51 ? -13.281 -0.135 -5.453 1 92.38 51 LEU B O 1
ATOM 3646 N N . ALA B 1 52 ? -14.328 1.314 -4.121 1 90 52 ALA B N 1
ATOM 3647 C CA . ALA B 1 52 ? -14.016 0.523 -2.936 1 90 52 ALA B CA 1
ATOM 3648 C C . ALA B 1 52 ? -14.625 -0.87 -3.025 1 90 52 ALA B C 1
ATOM 3650 O O . ALA B 1 52 ? -14.016 -1.854 -2.602 1 90 52 ALA B O 1
ATOM 3651 N N . SER B 1 53 ? -15.82 -0.896 -3.562 1 91.25 53 SER B N 1
ATOM 3652 C CA . SER B 1 53 ? -16.516 -2.172 -3.648 1 91.25 53 SER B CA 1
ATOM 3653 C C . SER B 1 53 ? -15.883 -3.088 -4.688 1 91.25 53 SER B C 1
ATOM 3655 O O . SER B 1 53 ? -16.078 -4.305 -4.66 1 91.25 53 SER B O 1
ATOM 3657 N N . ALA B 1 54 ? -15.133 -2.51 -5.57 1 93.56 54 ALA B N 1
ATOM 3658 C CA . ALA B 1 54 ? -14.461 -3.297 -6.602 1 93.56 54 ALA B CA 1
ATOM 3659 C C . ALA B 1 54 ? -13.172 -3.916 -6.07 1 93.56 54 ALA B C 1
ATOM 3661 O O . ALA B 1 54 ? -12.703 -4.934 -6.59 1 93.56 54 ALA B O 1
ATOM 3662 N N . ILE B 1 55 ? -12.641 -3.385 -5.062 1 95 55 ILE B N 1
ATOM 3663 C CA . ILE B 1 55 ? -11.344 -3.799 -4.547 1 95 55 ILE B CA 1
ATOM 3664 C C . ILE B 1 55 ? -11.523 -4.859 -3.465 1 95 55 ILE B C 1
ATOM 3666 O O . ILE B 1 55 ? -12.336 -4.684 -2.549 1 95 55 ILE B O 1
ATOM 3670 N N . ASP B 1 56 ? -10.875 -5.949 -3.562 1 94.62 56 ASP B N 1
ATOM 3671 C CA . ASP B 1 56 ? -10.898 -7.004 -2.553 1 94.62 56 ASP B CA 1
ATOM 3672 C C . ASP B 1 56 ? -9.789 -6.805 -1.526 1 94.62 56 ASP B C 1
ATOM 3674 O O . ASP B 1 56 ? -8.664 -7.281 -1.717 1 94.62 56 ASP B O 1
ATOM 3678 N N . ILE B 1 57 ? -10.094 -6.258 -0.43 1 94.44 57 ILE B N 1
ATOM 3679 C CA . ILE B 1 57 ? -9.133 -5.891 0.6 1 94.44 57 ILE B CA 1
ATOM 3680 C C . ILE B 1 57 ? -8.516 -7.148 1.206 1 94.44 57 ILE B C 1
ATOM 3682 O O . ILE B 1 57 ? -7.375 -7.125 1.678 1 94.44 57 ILE B O 1
ATOM 3686 N N . ASP B 1 58 ? -9.266 -8.227 1.196 1 94.44 58 ASP B N 1
ATOM 3687 C CA . ASP B 1 58 ? -8.766 -9.5 1.706 1 94.44 58 ASP B CA 1
ATOM 3688 C C . ASP B 1 58 ? -7.516 -9.945 0.95 1 94.44 58 ASP B C 1
ATOM 3690 O O . ASP B 1 58 ? -6.508 -10.297 1.562 1 94.44 58 ASP B O 1
ATOM 3694 N N . VAL B 1 59 ? -7.57 -9.781 -0.335 1 94.31 59 VAL B N 1
ATOM 3695 C CA . VAL B 1 59 ? -6.453 -10.172 -1.189 1 94.31 59 VAL B CA 1
ATOM 3696 C C . VAL B 1 59 ? -5.285 -9.211 -0.984 1 94.31 59 VAL B C 1
ATOM 3698 O O . VAL B 1 59 ? -4.133 -9.633 -0.9 1 94.31 59 VAL B O 1
ATOM 3701 N N . ILE B 1 60 ? -5.574 -7.93 -0.869 1 96.06 60 ILE B N 1
ATOM 3702 C CA . ILE B 1 60 ? -4.547 -6.902 -0.735 1 96.06 60 ILE B CA 1
ATOM 3703 C C . ILE B 1 60 ? -3.773 -7.113 0.564 1 96.06 60 ILE B C 1
ATOM 3705 O O . ILE B 1 60 ? -2.541 -7.07 0.573 1 96.06 60 ILE B O 1
ATOM 3709 N N . LEU B 1 61 ? -4.469 -7.348 1.656 1 96.5 61 LEU B N 1
ATOM 3710 C CA . LEU B 1 61 ? -3.814 -7.551 2.943 1 96.5 61 LEU B CA 1
ATOM 3711 C C . LEU B 1 61 ? -3.01 -8.844 2.945 1 96.5 61 LEU B C 1
ATOM 3713 O O . LEU B 1 61 ? -1.944 -8.914 3.564 1 96.5 61 LEU B O 1
ATOM 3717 N N . PHE B 1 62 ? -3.535 -9.875 2.271 1 95.12 62 PHE B N 1
ATOM 3718 C CA . PHE B 1 62 ? -2.795 -11.117 2.119 1 95.12 62 PHE B CA 1
ATOM 3719 C C . PHE B 1 62 ? -1.428 -10.859 1.494 1 95.12 62 PHE B C 1
ATOM 3721 O O . PHE B 1 62 ? -0.407 -11.32 2.01 1 95.12 62 PHE B O 1
ATOM 3728 N N . LEU B 1 63 ? -1.46 -10.094 0.425 1 95.25 63 LEU B N 1
ATOM 3729 C CA . LEU B 1 63 ? -0.246 -9.844 -0.343 1 95.25 63 LEU B CA 1
ATOM 3730 C C . LEU B 1 63 ? 0.733 -8.984 0.454 1 95.25 63 LEU B C 1
ATOM 3732 O O . LEU B 1 63 ? 1.933 -9.273 0.483 1 95.25 63 LEU B O 1
ATOM 3736 N N . ILE B 1 64 ? 0.22 -7.973 1.112 1 96.88 64 ILE B N 1
ATOM 3737 C CA . ILE B 1 64 ? 1.087 -7.125 1.922 1 96.88 64 ILE B CA 1
ATOM 3738 C C . ILE B 1 64 ? 1.778 -7.961 2.994 1 96.88 64 ILE B C 1
ATOM 3740 O O . ILE B 1 64 ? 2.986 -7.84 3.203 1 96.88 64 ILE B O 1
ATOM 3744 N N . GLY B 1 65 ? 1.047 -8.773 3.65 1 97.25 65 GLY B N 1
ATOM 3745 C CA . GLY B 1 65 ? 1.603 -9.625 4.691 1 97.25 65 GLY B CA 1
ATOM 3746 C C . GLY B 1 65 ? 2.645 -10.594 4.172 1 97.25 65 GLY B C 1
ATOM 3747 O O . GLY B 1 65 ? 3.764 -10.648 4.684 1 97.25 65 GLY B O 1
ATOM 3748 N N . MET B 1 66 ? 2.285 -11.32 3.131 1 95.69 66 MET B N 1
ATOM 3749 C CA . MET B 1 66 ? 3.174 -12.344 2.588 1 95.69 66 MET B CA 1
ATOM 3750 C C . MET B 1 66 ? 4.441 -11.719 2.018 1 95.69 66 MET B C 1
ATOM 3752 O O . MET B 1 66 ? 5.543 -12.219 2.254 1 95.69 66 MET B O 1
ATOM 3756 N N . PHE B 1 67 ? 4.297 -10.641 1.242 1 95.62 67 PHE B N 1
ATOM 3757 C CA . PHE B 1 67 ? 5.457 -9.984 0.643 1 95.62 67 PHE B CA 1
ATOM 3758 C C . PHE B 1 67 ? 6.387 -9.445 1.719 1 95.62 67 PHE B C 1
ATOM 3760 O O . PHE B 1 67 ? 7.609 -9.43 1.54 1 95.62 67 PHE B O 1
ATOM 3767 N N . SER B 1 68 ? 5.805 -9.023 2.84 1 97.44 68 SER B N 1
ATOM 3768 C CA . SER B 1 68 ? 6.621 -8.531 3.941 1 97.44 68 SER B CA 1
ATOM 3769 C C . SER B 1 68 ? 7.473 -9.648 4.543 1 97.44 68 SER B C 1
ATOM 3771 O O . SER B 1 68 ? 8.672 -9.469 4.762 1 97.44 68 SER B O 1
ATOM 3773 N N . ILE B 1 69 ? 6.863 -10.742 4.777 1 97.5 69 ILE B N 1
ATOM 3774 C CA . ILE B 1 69 ? 7.555 -11.875 5.375 1 97.5 69 ILE B CA 1
ATOM 3775 C C . ILE B 1 69 ? 8.617 -12.398 4.414 1 97.5 69 ILE B C 1
ATOM 3777 O O . ILE B 1 69 ? 9.75 -12.672 4.82 1 97.5 69 ILE B O 1
ATOM 3781 N N . VAL B 1 70 ? 8.266 -12.469 3.182 1 96 70 VAL B N 1
ATOM 3782 C CA . VAL B 1 70 ? 9.18 -12.984 2.164 1 96 70 VAL B CA 1
ATOM 3783 C C . VAL B 1 70 ? 10.336 -12.008 1.973 1 96 70 VAL B C 1
ATOM 3785 O O . VAL B 1 70 ? 11.477 -12.422 1.739 1 96 70 VAL B O 1
ATOM 3788 N N . SER B 1 71 ? 10.023 -10.727 2.023 1 95.94 71 SER B N 1
ATOM 3789 C CA . SER B 1 71 ? 11.078 -9.711 1.951 1 95.94 71 SER B CA 1
ATOM 3790 C C . SER B 1 71 ? 12.109 -9.914 3.055 1 95.94 71 SER B C 1
ATOM 3792 O O . SER B 1 71 ? 13.312 -9.836 2.807 1 95.94 71 SER B O 1
ATOM 3794 N N . MET B 1 72 ? 11.633 -10.156 4.246 1 96.62 72 MET B N 1
ATOM 3795 C CA . MET B 1 72 ? 12.523 -10.414 5.375 1 96.62 72 MET B CA 1
ATOM 3796 C C . MET B 1 72 ? 13.328 -11.688 5.156 1 96.62 72 MET B C 1
ATOM 3798 O O . MET B 1 72 ? 14.516 -11.734 5.48 1 96.62 72 MET B O 1
ATOM 3802 N N . ALA B 1 73 ? 12.742 -12.664 4.609 1 96.06 73 ALA B N 1
ATOM 3803 C CA . ALA B 1 73 ? 13.422 -13.93 4.336 1 96.06 73 ALA B CA 1
ATOM 3804 C C . ALA B 1 73 ? 14.516 -13.75 3.293 1 96.06 73 ALA B C 1
ATOM 3806 O O . ALA B 1 73 ? 15.617 -14.297 3.438 1 96.06 73 ALA B O 1
ATOM 3807 N N . GLU B 1 74 ? 14.211 -13.039 2.299 1 93.12 74 GLU B N 1
ATOM 3808 C CA . GLU B 1 74 ? 15.172 -12.805 1.226 1 93.12 74 GLU B CA 1
ATOM 3809 C C . GLU B 1 74 ? 16.359 -11.969 1.715 1 93.12 74 GLU B C 1
ATOM 3811 O O . GLU B 1 74 ? 17.516 -12.336 1.491 1 93.12 74 GLU B O 1
ATOM 3816 N N . SER B 1 75 ? 16.062 -10.891 2.428 1 93.12 75 SER B N 1
ATOM 3817 C CA . SER B 1 75 ? 17.125 -9.969 2.854 1 93.12 75 SER B CA 1
ATOM 3818 C C . SER B 1 75 ? 18 -10.594 3.934 1 93.12 75 SER B C 1
ATOM 3820 O O . SER B 1 75 ? 19.172 -10.266 4.051 1 93.12 75 SER B O 1
ATOM 3822 N N . SER B 1 76 ? 17.422 -11.523 4.688 1 95.88 76 SER B N 1
ATOM 3823 C CA . SER B 1 76 ? 18.172 -12.156 5.762 1 95.88 76 SER B CA 1
ATOM 3824 C C . SER B 1 76 ? 19.078 -13.266 5.227 1 95.88 76 SER B C 1
ATOM 3826 O O . SER B 1 76 ? 19.984 -13.734 5.93 1 95.88 76 SER B O 1
ATOM 3828 N N . GLY B 1 77 ? 18.828 -13.75 3.998 1 94.25 77 GLY B N 1
ATOM 3829 C CA . GLY B 1 77 ? 19.594 -14.836 3.416 1 94.25 77 GLY B CA 1
ATOM 3830 C C . GLY B 1 77 ? 19 -16.203 3.705 1 94.25 77 GLY B C 1
ATOM 3831 O O . GLY B 1 77 ? 19.578 -17.234 3.34 1 94.25 77 GLY B O 1
ATOM 3832 N N . LEU B 1 78 ? 17.875 -16.188 4.27 1 94.38 78 LEU B N 1
ATOM 3833 C CA . LEU B 1 78 ? 17.25 -17.453 4.652 1 94.38 78 LEU B CA 1
ATOM 3834 C C . LEU B 1 78 ? 16.969 -18.312 3.426 1 94.38 78 LEU B C 1
ATOM 3836 O O . LEU B 1 78 ? 17.234 -19.516 3.438 1 94.38 78 LEU B O 1
ATOM 3840 N N . LEU B 1 79 ? 16.469 -17.781 2.373 1 92.5 79 LEU B N 1
ATOM 3841 C CA . LEU B 1 79 ? 16.125 -18.531 1.176 1 92.5 79 LEU B CA 1
ATOM 3842 C C . LEU B 1 79 ? 17.375 -19.125 0.521 1 92.5 79 LEU B C 1
ATOM 3844 O O . LEU B 1 79 ? 17.344 -20.266 0.069 1 92.5 79 LEU B O 1
ATOM 3848 N N . ASP B 1 80 ? 18.391 -18.344 0.515 1 91.19 80 ASP B N 1
ATOM 3849 C CA . ASP B 1 80 ? 19.672 -18.844 0.015 1 91.19 80 ASP B CA 1
ATOM 3850 C C . ASP B 1 80 ? 20.172 -20.016 0.861 1 91.19 80 ASP B C 1
ATOM 3852 O O . ASP B 1 80 ? 20.656 -21.016 0.324 1 91.19 80 ASP B O 1
ATOM 3856 N N . ALA B 1 81 ? 20.062 -19.844 2.129 1 92.12 81 ALA B N 1
ATOM 3857 C CA . ALA B 1 81 ? 20.547 -20.875 3.041 1 92.12 81 ALA B CA 1
ATOM 3858 C C . ALA B 1 81 ? 19.781 -22.188 2.828 1 92.12 81 ALA B C 1
ATOM 3860 O O . ALA B 1 81 ? 20.375 -23.266 2.838 1 92.12 81 ALA B O 1
ATOM 3861 N N . ILE B 1 82 ? 18.547 -22.062 2.627 1 91.5 82 ILE B N 1
ATOM 3862 C CA . ILE B 1 82 ? 17.719 -23.25 2.369 1 91.5 82 ILE B CA 1
ATOM 3863 C C . ILE B 1 82 ? 18.156 -23.906 1.059 1 91.5 82 ILE B C 1
ATOM 3865 O O . ILE B 1 82 ? 18.312 -25.125 0.989 1 91.5 82 ILE B O 1
ATOM 3869 N N . ALA B 1 83 ? 18.344 -23.094 0.065 1 89.12 83 ALA B N 1
ATOM 3870 C CA . ALA B 1 83 ? 18.719 -23.609 -1.246 1 89.12 83 ALA B CA 1
ATOM 3871 C C . ALA B 1 83 ? 20.062 -24.328 -1.177 1 89.12 83 ALA B C 1
ATOM 3873 O O . ALA B 1 83 ? 20.203 -25.453 -1.67 1 89.12 83 ALA B O 1
ATOM 3874 N N . TYR B 1 84 ? 21 -23.766 -0.508 1 88.12 84 TYR B N 1
ATOM 3875 C CA . TYR B 1 84 ? 22.328 -24.344 -0.431 1 88.12 84 TYR B CA 1
ATOM 3876 C C . TYR B 1 84 ? 22.328 -25.594 0.429 1 88.12 84 TYR B C 1
ATOM 3878 O O . TYR B 1 84 ? 23.094 -26.531 0.166 1 88.12 84 TYR B O 1
ATOM 3886 N N . TRP B 1 85 ? 21.484 -25.625 1.388 1 89.06 85 TRP B N 1
ATOM 3887 C CA . TRP B 1 85 ? 21.391 -26.797 2.234 1 89.06 85 TRP B CA 1
ATOM 3888 C C . TRP B 1 85 ? 20.969 -28.016 1.416 1 89.06 85 TRP B C 1
ATOM 3890 O O . TRP B 1 85 ? 21.484 -29.125 1.625 1 89.06 85 TRP B O 1
ATOM 3900 N N . PHE B 1 86 ? 20.141 -27.844 0.437 1 87.25 86 PHE B N 1
ATOM 3901 C CA . PHE B 1 86 ? 19.656 -28.953 -0.383 1 87.25 86 PHE B CA 1
ATOM 3902 C C . PHE B 1 86 ? 20.641 -29.281 -1.491 1 87.25 86 PHE B C 1
ATOM 3904 O O . PHE B 1 86 ? 20.828 -30.453 -1.845 1 87.25 86 PHE B O 1
ATOM 3911 N N . LEU B 1 87 ? 21.266 -28.312 -1.966 1 86.31 87 LEU B N 1
ATOM 3912 C CA . LEU B 1 87 ? 22.188 -28.5 -3.084 1 86.31 87 LEU B CA 1
ATOM 3913 C C . LEU B 1 87 ? 23.438 -29.25 -2.641 1 86.31 87 LEU B C 1
ATOM 3915 O O . LEU B 1 87 ? 24.062 -29.953 -3.438 1 86.31 87 LEU B O 1
ATOM 3919 N N . TRP B 1 88 ? 23.734 -29.031 -1.389 1 83.25 88 TRP B N 1
ATOM 3920 C CA . TRP B 1 88 ? 24.922 -29.688 -0.85 1 83.25 88 TRP B CA 1
ATOM 3921 C C . TRP B 1 88 ? 24.781 -31.203 -0.916 1 83.25 88 TRP B C 1
ATOM 3923 O O . TRP B 1 88 ? 25.797 -31.922 -0.931 1 83.25 88 TRP B O 1
ATOM 3933 N N . ARG B 1 89 ? 23.625 -31.703 -1.153 1 81.44 89 ARG B N 1
ATOM 3934 C CA . ARG B 1 89 ? 23.375 -33.156 -1.111 1 81.44 89 ARG B CA 1
ATOM 3935 C C . ARG B 1 89 ? 23.375 -33.75 -2.514 1 81.44 89 ARG B C 1
ATOM 3937 O O . ARG B 1 89 ? 23.438 -34.969 -2.672 1 81.44 89 ARG B O 1
ATOM 3944 N N . ALA B 1 90 ? 23.375 -32.875 -3.473 1 85.56 90 ALA B N 1
ATOM 3945 C CA . ALA B 1 90 ? 23.359 -33.375 -4.844 1 85.56 90 ALA B CA 1
ATOM 3946 C C . ALA B 1 90 ? 24.719 -33.938 -5.23 1 85.56 90 ALA B C 1
ATOM 3948 O O . ALA B 1 90 ? 25.766 -33.344 -4.953 1 85.56 90 ALA B O 1
ATOM 3949 N N . ARG B 1 91 ? 24.719 -35.188 -5.848 1 86.5 91 ARG B N 1
ATOM 3950 C CA . ARG B 1 91 ? 25.953 -35.906 -6.145 1 86.5 91 ARG B CA 1
ATOM 3951 C C . ARG B 1 91 ? 26.094 -36.156 -7.641 1 86.5 91 ARG B C 1
ATOM 3953 O O . ARG B 1 91 ? 27.109 -36.719 -8.086 1 86.5 91 ARG B O 1
ATOM 3960 N N . SER B 1 92 ? 25.125 -35.906 -8.367 1 89.81 92 SER B N 1
ATOM 3961 C CA . SER B 1 92 ? 25.125 -36.125 -9.812 1 89.81 92 SER B CA 1
ATOM 3962 C C . SER B 1 92 ? 24.375 -35 -10.539 1 89.81 92 SER B C 1
ATOM 3964 O O . SER B 1 92 ? 23.656 -34.219 -9.906 1 89.81 92 SER B O 1
ATOM 3966 N N . THR B 1 93 ? 24.641 -34.969 -11.812 1 90.44 93 THR B N 1
ATOM 3967 C CA . THR B 1 93 ? 23.953 -33.969 -12.617 1 90.44 93 THR B CA 1
ATOM 3968 C C . THR B 1 93 ? 22.438 -34.156 -12.523 1 90.44 93 THR B C 1
ATOM 3970 O O . THR B 1 93 ? 21.703 -33.188 -12.359 1 90.44 93 THR B O 1
ATOM 3973 N N . ARG B 1 94 ? 22.031 -35.406 -12.664 1 90.88 94 ARG B N 1
ATOM 3974 C CA . ARG B 1 94 ? 20.609 -35.688 -12.555 1 90.88 94 ARG B CA 1
ATOM 3975 C C . ARG B 1 94 ? 20.078 -35.375 -11.164 1 90.88 94 ARG B C 1
ATOM 3977 O O . ARG B 1 94 ? 18.984 -34.812 -11.023 1 90.88 94 ARG B O 1
ATOM 3984 N N . GLY B 1 95 ? 20.812 -35.75 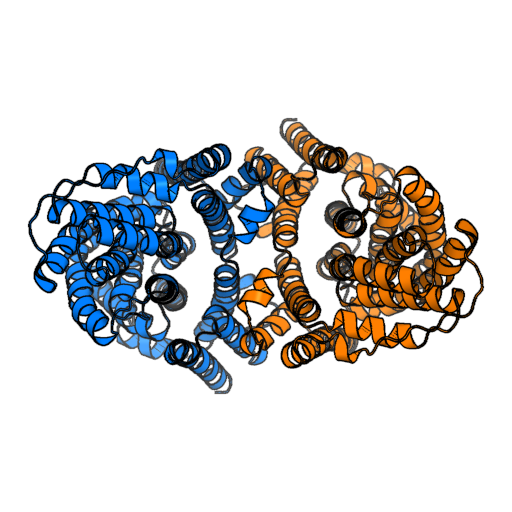-10.195 1 92.38 95 GLY B N 1
ATOM 3985 C CA . GLY B 1 95 ? 20.438 -35.406 -8.836 1 92.38 95 GLY B CA 1
ATOM 3986 C C . GLY B 1 95 ? 20.344 -33.906 -8.602 1 92.38 95 GLY B C 1
ATOM 3987 O O . GLY B 1 95 ? 19.469 -33.438 -7.867 1 92.38 95 GLY B O 1
ATOM 3988 N N . LEU B 1 96 ? 21.25 -33.219 -9.234 1 93 96 LEU B N 1
ATOM 3989 C CA . LEU B 1 96 ? 21.281 -31.766 -9.117 1 93 96 LEU B CA 1
ATOM 3990 C C . LEU B 1 96 ? 20.031 -31.156 -9.742 1 93 96 LEU B C 1
ATOM 3992 O O . LEU B 1 96 ? 19.391 -30.281 -9.148 1 93 96 LEU B O 1
ATOM 3996 N N . LEU B 1 97 ? 19.656 -31.656 -10.883 1 95.5 97 LEU B N 1
ATOM 3997 C CA . LEU B 1 97 ? 18.484 -31.141 -11.57 1 95.5 97 LEU B CA 1
ATOM 3998 C C . LEU B 1 97 ? 17.219 -31.438 -10.789 1 95.5 97 LEU B C 1
ATOM 4000 O O . LEU B 1 97 ? 16.328 -30.578 -10.688 1 95.5 97 LEU B O 1
ATOM 4004 N N . LEU B 1 98 ? 17.156 -32.625 -10.25 1 95.69 98 LEU B N 1
ATOM 4005 C CA . LEU B 1 98 ? 16.016 -33 -9.438 1 95.69 98 LEU B CA 1
ATOM 4006 C C . LEU B 1 98 ? 15.914 -32.156 -8.188 1 95.69 98 LEU B C 1
ATOM 4008 O O . LEU B 1 98 ? 14.828 -31.672 -7.836 1 95.69 98 LEU B O 1
ATOM 4012 N N . THR B 1 99 ? 17.031 -31.953 -7.602 1 95.19 99 THR B N 1
ATOM 4013 C CA . THR B 1 99 ? 17.062 -31.125 -6.395 1 95.19 99 THR B CA 1
ATOM 4014 C C . THR B 1 99 ? 16.625 -29.703 -6.695 1 95.19 99 THR B C 1
ATOM 4016 O O . THR B 1 99 ? 15.812 -29.125 -5.965 1 95.19 99 THR B O 1
ATOM 4019 N N . LEU B 1 100 ? 17.125 -29.156 -7.75 1 96.38 100 LEU B N 1
ATOM 4020 C CA . LEU B 1 100 ? 16.781 -27.797 -8.125 1 96.38 100 LEU B CA 1
ATOM 4021 C C . LEU B 1 100 ? 15.297 -27.672 -8.461 1 96.38 100 LEU B C 1
ATOM 4023 O O . LEU B 1 100 ? 14.648 -26.703 -8.062 1 96.38 100 LEU B O 1
ATOM 4027 N N . SER B 1 101 ? 14.859 -28.641 -9.188 1 97.62 101 SER B N 1
ATOM 4028 C CA . SER B 1 101 ? 13.453 -28.641 -9.586 1 97.62 101 SER B CA 1
ATOM 4029 C C . SER B 1 101 ? 12.539 -28.656 -8.359 1 97.62 101 SER B C 1
ATOM 4031 O O . SER B 1 101 ? 11.633 -27.812 -8.25 1 97.62 101 SER B O 1
ATOM 4033 N N . PHE B 1 102 ? 12.773 -29.562 -7.457 1 97.44 102 PHE B N 1
ATOM 4034 C CA . PHE B 1 102 ? 11.953 -29.688 -6.258 1 97.44 102 PHE B CA 1
ATOM 4035 C C . PHE B 1 102 ? 12.148 -28.469 -5.352 1 97.44 102 PHE B C 1
ATOM 4037 O O . PHE B 1 102 ? 11.188 -27.969 -4.758 1 97.44 102 PHE B O 1
ATOM 4044 N N . LEU B 1 103 ? 13.328 -28.031 -5.273 1 96.19 103 LEU B N 1
ATOM 4045 C CA . LEU B 1 103 ? 13.633 -26.906 -4.398 1 96.19 103 LEU B CA 1
ATOM 4046 C C . LEU B 1 103 ? 12.906 -25.641 -4.855 1 96.19 103 LEU B C 1
ATOM 4048 O O . LEU B 1 103 ? 12.172 -25.031 -4.078 1 96.19 103 LEU B O 1
ATOM 4052 N N . PHE B 1 104 ? 13.133 -25.25 -6.105 1 97.44 104 PHE B N 1
ATOM 4053 C CA . PHE B 1 104 ? 12.508 -24.031 -6.621 1 97.44 104 PHE B CA 1
ATOM 4054 C C . PHE B 1 104 ? 10.992 -24.172 -6.637 1 97.44 104 PHE B C 1
ATOM 4056 O O . PHE B 1 104 ? 10.273 -23.219 -6.312 1 97.44 104 PHE B O 1
ATOM 4063 N N . GLY B 1 105 ? 10.539 -25.328 -6.984 1 97.81 105 GLY B N 1
ATOM 4064 C CA . GLY B 1 105 ? 9.102 -25.547 -7.023 1 97.81 105 GLY B CA 1
ATOM 4065 C C . GLY B 1 105 ? 8.445 -25.469 -5.66 1 97.81 105 GLY B C 1
ATOM 4066 O O . GLY B 1 105 ? 7.457 -24.75 -5.484 1 97.81 105 GLY B O 1
ATOM 4067 N N . LEU B 1 106 ? 8.992 -26.172 -4.715 1 96.69 106 LEU B N 1
ATOM 4068 C CA . LEU B 1 106 ? 8.391 -26.219 -3.385 1 96.69 106 LEU B CA 1
ATOM 4069 C C . LEU B 1 106 ? 8.555 -24.875 -2.662 1 96.69 106 LEU B C 1
ATOM 4071 O O . LEU B 1 106 ? 7.688 -24.469 -1.892 1 96.69 106 LEU B O 1
ATOM 4075 N N . LEU B 1 107 ? 9.656 -24.25 -2.893 1 96.12 107 LEU B N 1
ATOM 4076 C CA . LEU B 1 107 ? 9.812 -22.906 -2.328 1 96.12 107 LEU B CA 1
ATOM 4077 C C . LEU B 1 107 ? 8.766 -21.953 -2.893 1 96.12 107 LEU B C 1
ATOM 4079 O O . LEU B 1 107 ? 8.219 -21.125 -2.162 1 96.12 107 LEU B O 1
ATOM 4083 N N . ALA B 1 108 ? 8.547 -22.078 -4.172 1 97 108 ALA B N 1
ATOM 4084 C CA . ALA B 1 108 ? 7.555 -21.219 -4.812 1 97 108 ALA B CA 1
ATOM 4085 C C . ALA B 1 108 ? 6.164 -21.469 -4.238 1 97 108 ALA B C 1
ATOM 4087 O O . ALA B 1 108 ? 5.352 -20.547 -4.133 1 97 108 ALA B O 1
ATOM 4088 N N . ALA B 1 109 ? 5.891 -22.688 -3.871 1 97.12 109 ALA B N 1
ATOM 4089 C CA . ALA B 1 109 ? 4.594 -23.078 -3.326 1 97.12 109 ALA B CA 1
ATOM 4090 C C . ALA B 1 109 ? 4.312 -22.359 -2.012 1 97.12 109 ALA B C 1
ATOM 4092 O O . ALA B 1 109 ? 3.156 -22.078 -1.685 1 97.12 109 ALA B O 1
ATOM 4093 N N . PHE B 1 110 ? 5.43 -21.906 -1.329 1 95.31 110 PHE B N 1
ATOM 4094 C CA . PHE B 1 110 ? 5.188 -21.406 0.022 1 95.31 110 PHE B CA 1
ATOM 4095 C C . PHE B 1 110 ? 5.719 -19.984 0.184 1 95.31 110 PHE B C 1
ATOM 4097 O O . PHE B 1 110 ? 5.477 -19.344 1.205 1 95.31 110 PHE B O 1
ATOM 4104 N N . THR B 1 111 ? 6.457 -19.438 -0.698 1 93 111 THR B N 1
ATOM 4105 C CA . THR B 1 111 ? 7.02 -18.094 -0.585 1 93 111 THR B CA 1
ATOM 4106 C C . THR B 1 111 ? 6.609 -17.234 -1.777 1 93 111 THR B C 1
ATOM 4108 O O . THR B 1 111 ? 7.168 -16.156 -1.995 1 93 111 THR B O 1
ATOM 4111 N N . VAL B 1 112 ? 5.68 -17.688 -2.525 1 90.25 112 VAL B N 1
ATOM 4112 C CA . VAL B 1 112 ? 5.207 -17 -3.717 1 90.25 112 VAL B CA 1
ATOM 4113 C C . VAL B 1 112 ? 6.215 -17.156 -4.852 1 90.25 112 VAL B C 1
ATOM 4115 O O . VAL B 1 112 ? 7.426 -17.109 -4.625 1 90.25 112 VAL B O 1
ATOM 4118 N N . ASN B 1 113 ? 5.789 -17.25 -6.004 1 94.75 113 ASN B N 1
ATOM 4119 C CA . ASN B 1 113 ? 6.633 -17.562 -7.148 1 94.75 113 ASN B CA 1
ATOM 4120 C C . ASN B 1 113 ? 7.57 -16.422 -7.496 1 94.75 113 ASN B C 1
ATOM 4122 O O . ASN B 1 113 ? 8.727 -16.641 -7.855 1 94.75 113 ASN B O 1
ATOM 4126 N N . ASP B 1 114 ? 7.219 -15.195 -7.219 1 90.12 114 ASP B N 1
ATOM 4127 C CA . ASP B 1 114 ? 8.047 -14.039 -7.566 1 90.12 114 ASP B CA 1
ATOM 4128 C C . ASP B 1 114 ? 9.312 -14.008 -6.715 1 90.12 114 ASP B C 1
ATOM 4130 O O . ASP B 1 114 ? 10.383 -13.609 -7.195 1 90.12 114 ASP B O 1
ATOM 4134 N N . ALA B 1 115 ? 9.172 -14.328 -5.562 1 90.69 115 ALA B N 1
ATOM 4135 C CA . ALA B 1 115 ? 10.32 -14.328 -4.668 1 90.69 115 ALA B CA 1
ATOM 4136 C C . ALA B 1 115 ? 11.383 -15.328 -5.125 1 90.69 115 ALA B C 1
ATOM 4138 O O . ALA B 1 115 ? 12.578 -15.023 -5.121 1 90.69 115 ALA B O 1
ATOM 4139 N N . VAL B 1 116 ? 10.938 -16.453 -5.508 1 94.75 116 VAL B N 1
ATOM 4140 C CA . VAL B 1 116 ? 11.844 -17.5 -5.961 1 94.75 116 VAL B CA 1
ATOM 4141 C C . VAL B 1 116 ? 12.438 -17.125 -7.312 1 94.75 116 VAL B C 1
ATOM 4143 O O . VAL B 1 116 ? 13.609 -17.391 -7.582 1 94.75 116 VAL B O 1
ATOM 4146 N N . ALA B 1 117 ? 11.641 -16.484 -8.094 1 94.62 117 ALA B N 1
ATOM 4147 C CA . ALA B 1 117 ? 12.125 -16.016 -9.398 1 94.62 117 ALA B CA 1
ATOM 4148 C C . ALA B 1 117 ? 13.266 -15.023 -9.234 1 94.62 117 ALA B C 1
ATOM 4150 O O . ALA B 1 117 ? 14.18 -14.977 -10.055 1 94.62 117 ALA B O 1
ATOM 4151 N N . LEU B 1 118 ? 13.25 -14.297 -8.203 1 90.5 118 LEU B N 1
ATOM 4152 C CA . LEU B 1 118 ? 14.273 -13.281 -7.961 1 90.5 118 LEU B CA 1
ATOM 4153 C C . LEU B 1 118 ? 15.539 -13.914 -7.398 1 90.5 118 LEU B C 1
ATOM 4155 O O . LEU B 1 118 ? 16.641 -13.555 -7.793 1 90.5 118 LEU B O 1
ATOM 4159 N N . MET B 1 119 ? 15.438 -14.812 -6.508 1 92.06 119 MET B N 1
ATOM 4160 C CA . MET B 1 119 ? 16.594 -15.375 -5.828 1 92.06 119 MET B CA 1
ATOM 4161 C C . MET B 1 119 ? 17.203 -16.516 -6.645 1 92.06 119 MET B C 1
ATOM 4163 O O . MET B 1 119 ? 18.359 -16.875 -6.438 1 92.06 119 MET B O 1
ATOM 4167 N N . GLY B 1 120 ? 16.5 -17.047 -7.566 1 95.44 120 GLY B N 1
ATOM 4168 C CA . GLY B 1 120 ? 16.859 -18.266 -8.281 1 95.44 120 GLY B CA 1
ATOM 4169 C C . GLY B 1 120 ? 18.062 -18.094 -9.188 1 95.44 120 GLY B C 1
ATOM 4170 O O . GLY B 1 120 ? 19 -18.875 -9.117 1 95.44 120 GLY B O 1
ATOM 4171 N N . PRO B 1 121 ? 18.078 -16.984 -9.914 1 95.31 121 PRO B N 1
ATOM 4172 C CA . PRO B 1 121 ? 19.141 -16.859 -10.922 1 95.31 121 PRO B CA 1
ATOM 4173 C C . PRO B 1 121 ? 20.547 -16.844 -10.305 1 95.31 121 PRO B C 1
ATOM 4175 O O . PRO B 1 121 ? 21.438 -17.531 -10.797 1 95.31 121 PRO B O 1
ATOM 4178 N N . PRO B 1 122 ? 20.75 -16.156 -9.234 1 92.94 122 PRO B N 1
ATOM 4179 C CA . PRO B 1 122 ? 22.078 -16.234 -8.617 1 92.94 122 PRO B CA 1
ATOM 4180 C C . PRO B 1 122 ? 22.438 -17.656 -8.195 1 92.94 122 PRO B C 1
ATOM 4182 O O . PRO B 1 122 ? 23.594 -18.062 -8.32 1 92.94 122 PRO B O 1
ATOM 4185 N N . ILE B 1 123 ? 21.562 -18.344 -7.734 1 92.88 123 ILE B N 1
ATOM 4186 C CA . ILE B 1 123 ? 21.797 -19.719 -7.301 1 92.88 123 ILE B CA 1
ATOM 4187 C C . ILE B 1 123 ? 22.094 -20.594 -8.516 1 92.88 123 ILE B C 1
ATOM 4189 O O . ILE B 1 123 ? 23.031 -21.391 -8.492 1 92.88 123 ILE B O 1
ATOM 4193 N N . VAL B 1 124 ? 21.312 -20.422 -9.5 1 94.81 124 VAL B N 1
ATOM 4194 C CA . VAL B 1 124 ? 21.484 -21.172 -10.75 1 94.81 124 VAL B CA 1
ATOM 4195 C C . VAL B 1 124 ? 22.875 -20.875 -11.32 1 94.81 124 VAL B C 1
ATOM 4197 O O . VAL B 1 124 ? 23.562 -21.797 -11.789 1 94.81 124 VAL B O 1
ATOM 4200 N N . ALA B 1 125 ? 23.266 -19.609 -11.281 1 94 125 ALA B N 1
ATOM 4201 C CA . ALA B 1 125 ? 24.578 -19.219 -11.789 1 94 125 ALA B CA 1
ATOM 4202 C C . ALA B 1 125 ? 25.703 -19.906 -11 1 94 125 ALA B C 1
ATOM 4204 O O . ALA B 1 125 ? 26.672 -20.391 -11.586 1 94 125 ALA B O 1
ATOM 4205 N N . ALA B 1 126 ? 25.531 -19.906 -9.766 1 90.25 126 ALA B N 1
ATOM 4206 C CA . ALA B 1 126 ? 26.547 -20.547 -8.906 1 90.25 126 ALA B CA 1
ATOM 4207 C C . ALA B 1 126 ? 26.625 -22.047 -9.164 1 90.25 126 ALA B C 1
ATOM 4209 O O . ALA B 1 126 ? 27.719 -22.594 -9.273 1 90.25 126 ALA B O 1
ATOM 4210 N N . VAL B 1 127 ? 25.547 -22.625 -9.281 1 91.31 127 VAL B N 1
ATOM 4211 C CA . VAL B 1 127 ? 25.484 -24.062 -9.492 1 91.31 127 VAL B CA 1
ATOM 4212 C C . VAL B 1 127 ? 26.031 -24.406 -10.875 1 91.31 127 VAL B C 1
ATOM 4214 O O . VAL B 1 127 ? 26.75 -25.391 -11.031 1 91.31 127 VAL B O 1
ATOM 4217 N N . ALA B 1 128 ? 25.641 -23.609 -11.797 1 92.69 128 ALA B N 1
ATOM 4218 C CA . ALA B 1 128 ? 26.125 -23.828 -13.164 1 92.69 128 ALA B CA 1
ATOM 4219 C C . ALA B 1 128 ? 27.641 -23.797 -13.211 1 92.69 128 ALA B C 1
ATOM 4221 O O . ALA B 1 128 ? 28.266 -24.625 -13.875 1 92.69 128 ALA B O 1
ATOM 4222 N N . ARG B 1 129 ? 28.188 -22.875 -12.523 1 89.62 129 ARG B N 1
ATOM 4223 C CA . ARG B 1 129 ? 29.641 -22.719 -12.492 1 89.62 129 ARG B CA 1
ATOM 4224 C C . ARG B 1 129 ? 30.312 -23.922 -11.836 1 89.62 129 ARG B C 1
ATOM 4226 O O . ARG B 1 129 ? 31.281 -24.453 -12.367 1 89.62 129 ARG B O 1
ATOM 4233 N N . VAL B 1 130 ? 29.797 -24.344 -10.82 1 85.69 130 VAL B N 1
ATOM 4234 C CA . VAL B 1 130 ? 30.406 -25.422 -10.047 1 85.69 130 VAL B CA 1
ATOM 4235 C C . VAL B 1 130 ? 30.219 -26.75 -10.781 1 85.69 130 VAL B C 1
ATOM 4237 O O . VAL B 1 130 ? 31.125 -27.594 -10.789 1 85.69 130 VAL B O 1
ATOM 4240 N N . ALA B 1 131 ? 29.109 -26.891 -11.359 1 88.94 131 ALA B N 1
ATOM 4241 C CA . ALA B 1 131 ? 28.781 -28.156 -12.031 1 88.94 131 ALA B CA 1
ATOM 4242 C C . ALA B 1 131 ? 29.359 -28.188 -13.438 1 88.94 131 ALA B C 1
ATOM 4244 O O . ALA B 1 131 ? 29.422 -29.25 -14.055 1 88.94 131 ALA B O 1
ATOM 4245 N N . GLY B 1 132 ? 29.766 -27.047 -13.914 1 88.69 132 GLY B N 1
ATOM 4246 C CA . GLY B 1 132 ? 30.281 -27 -15.273 1 88.69 132 GLY B CA 1
ATOM 4247 C C . GLY B 1 132 ? 29.203 -27.188 -16.328 1 88.69 132 GLY B C 1
ATOM 4248 O O . GLY B 1 132 ? 29.422 -27.875 -17.328 1 88.69 132 GLY B O 1
ATOM 4249 N N . ILE B 1 133 ? 28.062 -26.766 -16.078 1 91.06 133 ILE B N 1
ATOM 4250 C CA . ILE B 1 133 ? 26.938 -26.828 -16.984 1 91.06 133 ILE B CA 1
ATOM 4251 C C . ILE B 1 133 ? 26.547 -25.422 -17.422 1 91.06 133 ILE B C 1
ATOM 4253 O O . ILE B 1 133 ? 26.781 -24.453 -16.703 1 91.06 133 ILE B O 1
ATOM 4257 N N . GLU B 1 134 ? 26.047 -25.328 -18.625 1 92.81 134 GLU B N 1
ATOM 4258 C CA . GLU B 1 134 ? 25.562 -24.016 -19.078 1 92.81 134 GLU B CA 1
ATOM 4259 C C . GLU B 1 134 ? 24.406 -23.531 -18.203 1 92.81 134 GLU B C 1
ATOM 4261 O O . GLU B 1 134 ? 23.594 -24.328 -17.734 1 92.81 134 GLU B O 1
ATOM 4266 N N . MET B 1 135 ? 24.266 -22.297 -18.109 1 94.81 135 MET B N 1
ATOM 4267 C CA . MET B 1 135 ? 23.266 -21.672 -17.25 1 94.81 135 MET B CA 1
ATOM 4268 C C . MET B 1 135 ? 21.875 -21.781 -17.859 1 94.81 135 MET B C 1
ATOM 4270 O O . MET B 1 135 ? 20.891 -21.891 -17.141 1 94.81 135 MET B O 1
ATOM 4274 N N . ALA B 1 136 ? 21.781 -21.844 -19.156 1 94.12 136 ALA B N 1
ATOM 4275 C CA . ALA B 1 136 ? 20.531 -21.719 -19.891 1 94.12 136 ALA B CA 1
ATOM 4276 C C . ALA B 1 136 ? 19.562 -22.844 -19.516 1 94.12 136 ALA B C 1
ATOM 4278 O O . ALA B 1 136 ? 18.406 -22.594 -19.172 1 94.12 136 ALA B O 1
ATOM 4279 N N . PRO B 1 137 ? 20.062 -24.109 -19.531 1 95.19 137 PRO B N 1
ATOM 4280 C CA . PRO B 1 137 ? 19.141 -25.188 -19.141 1 95.19 137 PRO B CA 1
ATOM 4281 C C . PRO B 1 137 ? 18.656 -25.047 -17.703 1 95.19 137 PRO B C 1
ATOM 4283 O O . PRO B 1 137 ? 17.5 -25.391 -17.406 1 95.19 137 PRO B O 1
ATOM 4286 N N . LEU B 1 138 ? 19.453 -24.547 -16.828 1 96.19 138 LEU B N 1
ATOM 4287 C CA . LEU B 1 138 ? 19.094 -24.406 -15.422 1 96.19 138 LEU B CA 1
ATOM 4288 C C . LEU B 1 138 ? 18.125 -23.234 -15.227 1 96.19 138 LEU B C 1
ATOM 4290 O O . LEU B 1 138 ? 17.266 -23.281 -14.344 1 96.19 138 LEU B O 1
ATOM 4294 N N . LEU B 1 139 ? 18.297 -22.219 -16.062 1 96.56 139 LEU B N 1
ATOM 4295 C CA . LEU B 1 139 ? 17.359 -21.109 -16.031 1 96.56 139 LEU B CA 1
ATOM 4296 C C . LEU B 1 139 ? 15.977 -21.562 -16.484 1 96.56 139 LEU B C 1
ATOM 4298 O O . LEU B 1 139 ? 14.969 -21.141 -15.906 1 96.56 139 LEU B O 1
ATOM 4302 N N . LEU B 1 140 ? 15.992 -22.344 -17.516 1 96.44 140 LEU B N 1
ATOM 4303 C CA . LEU B 1 140 ? 14.727 -22.875 -18 1 96.44 140 LEU B CA 1
ATOM 4304 C C . LEU B 1 140 ? 14.062 -23.75 -16.953 1 96.44 140 LEU B C 1
ATOM 4306 O O . LEU B 1 140 ? 12.852 -23.672 -16.75 1 96.44 140 LEU B O 1
ATOM 4310 N N . LEU B 1 141 ? 14.844 -24.547 -16.312 1 97.5 141 LEU B N 1
ATOM 4311 C CA . LEU B 1 141 ? 14.352 -25.375 -15.211 1 97.5 141 LEU B CA 1
ATOM 4312 C C . LEU B 1 141 ? 13.758 -24.516 -14.109 1 97.5 141 LEU B C 1
ATOM 4314 O O . LEU B 1 141 ? 12.688 -24.828 -13.57 1 97.5 141 LEU B O 1
ATOM 4318 N N . LEU B 1 142 ? 14.461 -23.469 -13.797 1 97.62 142 LEU B N 1
ATOM 4319 C CA . LEU B 1 142 ? 14.008 -22.531 -12.766 1 97.62 142 LEU B CA 1
ATOM 4320 C C . LEU B 1 142 ? 12.641 -21.953 -13.125 1 97.62 142 LEU B C 1
ATOM 4322 O O . LEU B 1 142 ? 11.719 -21.984 -12.312 1 97.62 142 LEU B O 1
ATOM 4326 N N . CYS B 1 143 ? 12.461 -21.5 -14.344 1 97.31 143 CYS B N 1
ATOM 4327 C CA . CYS B 1 143 ? 11.219 -20.891 -14.789 1 97.31 143 CYS B CA 1
ATOM 4328 C C . CYS B 1 143 ? 10.055 -21.875 -14.672 1 97.31 143 CYS B C 1
ATOM 4330 O O . CYS B 1 143 ? 9.031 -21.562 -14.062 1 97.31 143 CYS B O 1
ATOM 4332 N N . PHE B 1 144 ? 10.258 -23.047 -15.188 1 98.25 144 PHE B N 1
ATOM 4333 C CA . PHE B 1 144 ? 9.188 -24.031 -15.219 1 98.25 144 PHE B CA 1
ATOM 4334 C C . PHE B 1 144 ? 8.906 -24.578 -13.82 1 98.25 144 PHE B C 1
ATOM 4336 O O . PHE B 1 144 ? 7.75 -24.797 -13.453 1 98.25 144 PHE B O 1
ATOM 4343 N N . ALA B 1 145 ? 9.961 -24.797 -13.047 1 98.31 145 ALA B N 1
ATOM 4344 C CA . ALA B 1 145 ? 9.797 -25.344 -11.695 1 98.31 145 ALA B CA 1
ATOM 4345 C C . ALA B 1 145 ? 9.016 -24.375 -10.812 1 98.31 145 ALA B C 1
ATOM 4347 O O . ALA B 1 145 ? 8.156 -24.797 -10.031 1 98.31 145 ALA B O 1
ATOM 4348 N N . VAL B 1 146 ? 9.297 -23.156 -10.922 1 97.88 146 VAL B N 1
ATOM 4349 C CA . VAL B 1 146 ? 8.641 -22.125 -10.133 1 97.88 146 VAL B CA 1
ATOM 4350 C C . VAL B 1 146 ? 7.148 -22.094 -10.461 1 97.88 146 VAL B C 1
ATOM 4352 O O . VAL B 1 146 ? 6.305 -22.062 -9.562 1 97.88 146 VAL B O 1
ATOM 4355 N N . THR B 1 147 ? 6.84 -22.125 -11.711 1 97.88 147 THR B N 1
ATOM 4356 C CA . THR B 1 147 ? 5.449 -22.109 -12.148 1 97.88 147 THR B CA 1
ATOM 4357 C C . THR B 1 147 ? 4.727 -23.375 -11.719 1 97.88 147 THR B C 1
ATOM 4359 O O . THR B 1 147 ? 3.635 -23.312 -11.148 1 97.88 147 THR B O 1
ATOM 4362 N N . ILE B 1 148 ? 5.34 -24.5 -11.961 1 98.31 148 ILE B N 1
ATOM 4363 C CA . ILE B 1 148 ? 4.746 -25.797 -11.625 1 98.31 148 ILE B CA 1
ATOM 4364 C C . ILE B 1 148 ? 4.531 -25.875 -10.117 1 98.31 148 ILE B C 1
ATOM 4366 O O . ILE B 1 148 ? 3.438 -26.219 -9.664 1 98.31 148 ILE B O 1
ATOM 4370 N N . GLY B 1 149 ? 5.488 -25.562 -9.383 1 98.19 149 GLY B N 1
ATOM 4371 C CA . GLY B 1 149 ? 5.418 -25.656 -7.934 1 98.19 149 GLY B CA 1
ATOM 4372 C C . GLY B 1 149 ? 4.371 -24.75 -7.324 1 98.19 149 GLY B C 1
ATOM 4373 O O . GLY B 1 149 ? 3.711 -25.109 -6.352 1 98.19 149 GLY B O 1
ATOM 4374 N N . SER B 1 150 ? 4.191 -23.609 -7.879 1 97.88 150 SER B N 1
ATOM 4375 C CA . SER B 1 150 ? 3.312 -22.594 -7.309 1 97.88 150 SER B CA 1
ATOM 4376 C C . SER B 1 150 ? 1.845 -22.969 -7.48 1 97.88 150 SER B C 1
ATOM 4378 O O . SER B 1 150 ? 0.964 -22.328 -6.891 1 97.88 150 SER B O 1
ATOM 4380 N N . VAL B 1 151 ? 1.543 -24.062 -8.172 1 98 151 VAL B N 1
ATOM 4381 C CA . VAL B 1 151 ? 0.183 -24.562 -8.367 1 98 151 VAL B CA 1
ATOM 4382 C C . VAL B 1 151 ? -0.344 -25.125 -7.051 1 98 151 VAL B C 1
ATOM 4384 O O . VAL B 1 151 ? -1.548 -25.094 -6.789 1 98 151 VAL B O 1
ATOM 4387 N N . THR B 1 152 ? 0.468 -25.531 -6.203 1 97.19 152 THR B N 1
ATOM 4388 C CA . THR B 1 152 ? 0.218 -26.5 -5.141 1 97.19 152 THR B CA 1
ATOM 4389 C C . THR B 1 152 ? -0.573 -25.859 -4.004 1 97.19 152 THR B C 1
ATOM 4391 O O . THR B 1 152 ? -1.354 -26.531 -3.326 1 97.19 152 THR B O 1
ATOM 4394 N N . THR B 1 153 ? -0.364 -24.562 -3.764 1 97.38 153 THR B N 1
ATOM 4395 C CA . THR B 1 153 ? -0.958 -23.938 -2.594 1 97.38 153 THR B CA 1
ATOM 4396 C C . THR B 1 153 ? -1.599 -22.594 -2.969 1 97.38 153 THR B C 1
ATOM 4398 O O . THR B 1 153 ? -1.284 -22.031 -4.016 1 97.38 153 THR B O 1
ATOM 4401 N N . PRO B 1 154 ? -2.498 -22.141 -2.076 1 95.81 154 PRO B N 1
ATOM 4402 C CA . PRO B 1 154 ? -3.07 -20.812 -2.291 1 95.81 154 PRO B CA 1
ATOM 4403 C C . PRO B 1 154 ? -2.027 -19.703 -2.209 1 95.81 154 PRO B C 1
ATOM 4405 O O . PRO B 1 154 ? -2.248 -18.594 -2.725 1 95.81 154 PRO B O 1
ATOM 4408 N N . ILE B 1 155 ? -0.892 -19.984 -1.655 1 94.62 155 ILE B N 1
ATOM 4409 C CA . ILE B 1 155 ? 0.154 -19.016 -1.369 1 94.62 155 ILE B CA 1
ATOM 4410 C C . ILE B 1 155 ? 1.094 -18.906 -2.566 1 94.62 155 ILE B C 1
ATOM 4412 O O . ILE B 1 155 ? 1.789 -17.891 -2.725 1 94.62 155 ILE B O 1
ATOM 4416 N N . GLY B 1 156 ? 1.091 -19.828 -3.359 1 95.75 156 GLY B N 1
ATOM 4417 C CA . GLY B 1 156 ? 2.135 -20.031 -4.352 1 95.75 156 GLY B CA 1
ATOM 4418 C C . GLY B 1 156 ? 2.203 -18.922 -5.379 1 95.75 156 GLY B C 1
ATOM 4419 O O . GLY B 1 156 ? 3.277 -18.609 -5.898 1 95.75 156 GLY B O 1
ATOM 4420 N N . ASN B 1 157 ? 1.075 -18.391 -5.703 1 95.25 157 ASN B N 1
ATOM 4421 C CA . ASN B 1 157 ? 1.01 -17.297 -6.672 1 95.25 157 ASN B CA 1
ATOM 4422 C C . ASN B 1 157 ? -0.247 -16.453 -6.484 1 95.25 157 ASN B C 1
ATOM 4424 O O . ASN B 1 157 ? -1.192 -16.875 -5.816 1 95.25 157 ASN B O 1
ATOM 4428 N N . PRO B 1 158 ? -0.25 -15.266 -6.992 1 93.69 158 PRO B N 1
ATOM 4429 C CA . PRO B 1 158 ? -1.356 -14.336 -6.746 1 93.69 158 PRO B CA 1
ATOM 4430 C C . PRO B 1 158 ? -2.689 -14.852 -7.281 1 93.69 158 PRO B C 1
ATOM 4432 O O . PRO B 1 158 ? -3.738 -14.609 -6.68 1 93.69 158 PRO B O 1
ATOM 4435 N N . GLN B 1 159 ? -2.754 -15.469 -8.406 1 95.25 159 GLN B N 1
ATOM 4436 C CA . GLN B 1 159 ? -4.031 -15.953 -8.922 1 95.25 159 GLN B CA 1
ATOM 4437 C C . GLN B 1 159 ? -4.617 -17.031 -8.023 1 95.25 159 GLN B C 1
ATOM 4439 O O . GLN B 1 159 ? -5.836 -17.125 -7.859 1 95.25 159 GLN B O 1
ATOM 4444 N N . ASN B 1 160 ? -3.744 -17.844 -7.414 1 97.25 160 ASN B N 1
ATOM 4445 C CA . ASN B 1 160 ? -4.242 -18.812 -6.445 1 97.25 160 ASN B CA 1
ATOM 4446 C C . ASN B 1 160 ? -4.801 -18.141 -5.203 1 97.25 160 ASN B C 1
ATOM 4448 O O . ASN B 1 160 ? -5.758 -18.625 -4.598 1 97.25 160 ASN B O 1
ATOM 4452 N N . VAL B 1 161 ? -4.227 -17.047 -4.844 1 94.94 161 VAL B N 1
ATOM 4453 C CA . VAL B 1 161 ? -4.75 -16.266 -3.73 1 94.94 161 VAL B CA 1
ATOM 4454 C C . VAL B 1 161 ? -6.16 -15.773 -4.059 1 94.94 161 VAL B C 1
ATOM 4456 O O . VAL B 1 161 ? -7.07 -15.883 -3.229 1 94.94 161 VAL B O 1
ATOM 4459 N N . LEU B 1 162 ? -6.316 -15.281 -5.227 1 96.44 162 LEU B N 1
ATOM 4460 C CA . LEU B 1 162 ? -7.625 -14.812 -5.668 1 96.44 162 LEU B CA 1
ATOM 4461 C C . LEU B 1 162 ? -8.664 -15.922 -5.562 1 96.44 162 LEU B C 1
ATOM 4463 O O . LEU B 1 162 ? -9.758 -15.711 -5.023 1 96.44 162 LEU B O 1
ATOM 4467 N N . ILE B 1 163 ? -8.281 -17.062 -6.047 1 97.5 163 ILE B N 1
ATOM 4468 C CA . ILE B 1 163 ? -9.211 -18.188 -6.09 1 97.5 163 ILE B CA 1
ATOM 4469 C C . ILE B 1 163 ? -9.531 -18.656 -4.672 1 97.5 163 ILE B C 1
ATOM 4471 O O . ILE B 1 163 ? -10.695 -18.859 -4.332 1 97.5 163 ILE B O 1
ATOM 4475 N N . ALA B 1 164 ? -8.516 -18.75 -3.85 1 95.62 164 ALA B N 1
ATOM 4476 C CA . ALA B 1 164 ? -8.703 -19.203 -2.475 1 95.62 164 ALA B CA 1
ATOM 4477 C C . ALA B 1 164 ? -9.609 -18.25 -1.699 1 95.62 164 ALA B C 1
ATOM 4479 O O . ALA B 1 164 ? -10.43 -18.688 -0.89 1 95.62 164 ALA B O 1
ATOM 4480 N N . VAL B 1 165 ? -9.492 -17 -1.972 1 92.81 165 VAL B N 1
ATOM 4481 C CA . VAL B 1 165 ? -10.195 -15.977 -1.203 1 92.81 165 VAL B CA 1
ATOM 4482 C C . VAL B 1 165 ? -11.602 -15.773 -1.777 1 92.81 165 VAL B C 1
ATOM 4484 O O . VAL B 1 165 ? -12.562 -15.609 -1.029 1 92.81 165 VAL B O 1
ATOM 4487 N N . GLN B 1 166 ? -11.766 -15.891 -3.094 1 94.06 166 GLN B N 1
ATOM 4488 C CA . GLN B 1 166 ? -13.016 -15.445 -3.709 1 94.06 166 GLN B CA 1
ATOM 4489 C C . GLN B 1 166 ? -13.922 -16.625 -4.027 1 94.06 166 GLN B C 1
ATOM 4491 O O . GLN B 1 166 ? -15.117 -16.453 -4.27 1 94.06 166 GLN B O 1
ATOM 4496 N N . SER B 1 167 ? -13.406 -17.844 -4.086 1 93.69 167 SER B N 1
ATOM 4497 C CA . SER B 1 167 ? -14.203 -19 -4.438 1 93.69 167 SER B CA 1
ATOM 4498 C C . SER B 1 167 ? -15.188 -19.359 -3.324 1 93.69 167 SER B C 1
ATOM 4500 O O . SER B 1 167 ? -16.203 -20.016 -3.568 1 93.69 167 SER B O 1
ATOM 4502 N N . GLY B 1 168 ? -14.812 -19 -2.059 1 88.69 168 GLY B N 1
ATOM 4503 C CA . GLY B 1 168 ? -15.625 -19.359 -0.91 1 88.69 168 GLY B CA 1
ATOM 4504 C C . GLY B 1 168 ? -15.344 -20.766 -0.407 1 88.69 168 GLY B C 1
ATOM 4505 O O . GLY B 1 168 ? -16.031 -21.266 0.486 1 88.69 168 GLY B O 1
ATOM 4506 N N . MET B 1 169 ? -14.352 -21.375 -0.972 1 91.56 169 MET B N 1
ATOM 4507 C CA . MET B 1 169 ? -13.977 -22.703 -0.499 1 91.56 169 MET B CA 1
ATOM 4508 C C . MET B 1 169 ? -13.766 -22.703 1.012 1 91.56 169 MET B C 1
ATOM 4510 O O . MET B 1 169 ? -13.148 -21.797 1.558 1 91.56 169 MET B O 1
ATOM 4514 N N . ARG B 1 170 ? -14.227 -23.844 1.614 1 89.31 170 ARG B N 1
ATOM 4515 C CA . ARG B 1 170 ? -14.195 -23.922 3.07 1 89.31 170 ARG B CA 1
ATOM 4516 C C . ARG B 1 170 ? -12.781 -24.172 3.576 1 89.31 170 ARG B C 1
ATOM 4518 O O . ARG B 1 170 ? -12.406 -23.719 4.656 1 89.31 170 ARG B O 1
ATOM 4525 N N . THR B 1 171 ? -12.047 -24.984 2.848 1 95.12 171 THR B N 1
ATOM 4526 C CA . THR B 1 171 ? -10.711 -25.406 3.258 1 95.12 171 THR B CA 1
ATOM 4527 C C . THR B 1 171 ? -9.719 -25.25 2.113 1 95.12 171 THR B C 1
ATOM 4529 O O . THR B 1 171 ? -9.219 -26.234 1.577 1 95.12 171 THR B O 1
ATOM 4532 N N . PRO B 1 172 ? -9.352 -24.031 1.849 1 95.62 172 PRO B N 1
ATOM 4533 C CA . PRO B 1 172 ? -8.562 -23.797 0.639 1 95.62 172 PRO B CA 1
ATOM 4534 C C . PRO B 1 172 ? -7.199 -24.469 0.68 1 95.62 172 PRO B C 1
ATOM 4536 O O . PRO B 1 172 ? -6.82 -25.156 -0.271 1 95.62 172 PRO B O 1
ATOM 4539 N N . LEU B 1 173 ? -6.445 -24.359 1.767 1 96.69 173 LEU B N 1
ATOM 4540 C CA . LEU B 1 173 ? -5.105 -24.938 1.803 1 96.69 173 LEU B CA 1
ATOM 4541 C C . LEU B 1 173 ? -5.164 -26.453 1.71 1 96.69 173 LEU B C 1
ATOM 4543 O O . LEU B 1 173 ? -4.469 -27.047 0.89 1 96.69 173 LEU B O 1
ATOM 4547 N N . LEU B 1 174 ? -5.992 -27.078 2.455 1 96.5 174 LEU B N 1
ATOM 4548 C CA . LEU B 1 174 ? -6.109 -28.531 2.469 1 96.5 174 LEU B CA 1
ATOM 4549 C C . LEU B 1 174 ? -6.625 -29.047 1.129 1 96.5 174 LEU B C 1
ATOM 4551 O O . LEU B 1 174 ? -6.16 -30.078 0.637 1 96.5 174 LEU B O 1
ATOM 4555 N N . THR B 1 175 ? -7.574 -28.344 0.595 1 96.31 175 THR B N 1
ATOM 4556 C CA . THR B 1 175 ? -8.148 -28.734 -0.687 1 96.31 175 THR B CA 1
ATOM 4557 C C . THR B 1 175 ? -7.094 -28.672 -1.791 1 96.31 175 THR B C 1
ATOM 4559 O O . THR B 1 175 ? -6.996 -29.594 -2.613 1 96.31 175 THR B O 1
ATOM 4562 N N . PHE B 1 176 ? -6.32 -27.625 -1.839 1 97.94 176 PHE B N 1
ATOM 4563 C CA . PHE B 1 176 ? -5.238 -27.5 -2.807 1 97.94 176 PHE B CA 1
ATOM 4564 C C . PHE B 1 176 ? -4.227 -28.625 -2.637 1 97.94 176 PHE B C 1
ATOM 4566 O O . PHE B 1 176 ? -3.861 -29.281 -3.609 1 97.94 176 PHE B O 1
ATOM 4573 N N . LEU B 1 177 ? -3.816 -28.859 -1.407 1 97.31 177 LEU B N 1
ATOM 4574 C CA . LEU B 1 177 ? -2.801 -29.859 -1.128 1 97.31 177 LEU B CA 1
ATOM 4575 C C . LEU B 1 177 ? -3.312 -31.266 -1.469 1 97.31 177 LEU B C 1
ATOM 4577 O O . LEU B 1 177 ? -2.566 -32.094 -1.998 1 97.31 177 LEU B O 1
ATOM 4581 N N . GLU B 1 178 ? -4.504 -31.484 -1.177 1 96.38 178 GLU B N 1
ATOM 4582 C CA . GLU B 1 178 ? -5.094 -32.812 -1.359 1 96.38 178 GLU B CA 1
ATOM 4583 C C . GLU B 1 178 ? -5.094 -33.219 -2.83 1 96.38 178 GLU B C 1
ATOM 4585 O O . GLU B 1 178 ? -4.816 -34.375 -3.16 1 96.38 178 GLU B O 1
ATOM 4590 N N . PHE B 1 179 ? -5.336 -32.25 -3.73 1 97.25 179 PHE B N 1
ATOM 4591 C CA . PHE B 1 179 ? -5.59 -32.656 -5.105 1 97.25 179 PHE B CA 1
ATOM 4592 C C . PHE B 1 179 ? -4.488 -32.156 -6.031 1 97.25 179 PHE B C 1
ATOM 4594 O O . PHE B 1 179 ? -4.305 -32.656 -7.133 1 97.25 179 PHE B O 1
ATOM 4601 N N . LEU B 1 180 ? -3.719 -31.156 -5.586 1 98.25 180 LEU B N 1
ATOM 4602 C CA . LEU B 1 180 ? -2.773 -30.562 -6.52 1 98.25 180 LEU B CA 1
ATOM 4603 C C . LEU B 1 180 ? -1.337 -30.891 -6.121 1 98.25 180 LEU B C 1
ATOM 4605 O O . LEU B 1 180 ? -0.42 -30.766 -6.938 1 98.25 180 LEU B O 1
ATOM 4609 N N . LEU B 1 181 ? -1.091 -31.328 -4.902 1 98.19 181 LEU B N 1
ATOM 4610 C CA . LEU B 1 181 ? 0.268 -31.578 -4.441 1 98.19 181 LEU B CA 1
ATOM 4611 C C . LEU B 1 181 ? 0.881 -32.75 -5.191 1 98.19 181 LEU B C 1
ATOM 4613 O O . LEU B 1 181 ? 1.968 -32.625 -5.762 1 98.19 181 LEU B O 1
ATOM 4617 N N . ALA B 1 182 ? 0.198 -33.906 -5.211 1 98.19 182 ALA B N 1
ATOM 4618 C CA . ALA B 1 182 ? 0.742 -35.125 -5.801 1 98.19 182 ALA B CA 1
ATOM 4619 C C . ALA B 1 182 ? 1.069 -34.906 -7.277 1 98.19 182 ALA B C 1
ATOM 4621 O O . ALA B 1 182 ? 2.184 -35.219 -7.719 1 98.19 182 ALA B O 1
ATOM 4622 N N . PRO B 1 183 ? 0.1 -34.375 -8.07 1 98.56 183 PRO B N 1
ATOM 4623 C CA . PRO B 1 183 ? 0.442 -34.156 -9.477 1 98.56 183 PRO B CA 1
ATOM 4624 C C . PRO B 1 183 ? 1.552 -33.125 -9.656 1 98.56 183 PRO B C 1
ATOM 4626 O O . PRO B 1 183 ? 2.336 -33.219 -10.609 1 98.56 183 PRO B O 1
ATOM 4629 N N . THR B 1 184 ? 1.618 -32.125 -8.82 1 98.69 184 THR B N 1
ATOM 4630 C CA . THR B 1 184 ? 2.699 -31.156 -8.898 1 98.69 184 THR B CA 1
ATOM 4631 C C . THR B 1 184 ? 4.051 -31.828 -8.672 1 98.69 184 THR B C 1
ATOM 4633 O O . THR B 1 184 ? 5.016 -31.531 -9.383 1 98.69 184 THR B O 1
ATOM 4636 N N . LEU B 1 185 ? 4.109 -32.719 -7.68 1 98.5 185 LEU B N 1
ATOM 4637 C CA . LEU B 1 185 ? 5.348 -33.438 -7.41 1 98.5 185 LEU B CA 1
ATOM 4638 C C . LEU B 1 185 ? 5.746 -34.312 -8.609 1 98.5 185 LEU B C 1
ATOM 4640 O O . LEU B 1 185 ? 6.93 -34.406 -8.938 1 98.5 185 LEU B O 1
ATOM 4644 N N . VAL B 1 186 ? 4.777 -34.875 -9.25 1 98.56 186 VAL B N 1
ATOM 4645 C CA . VAL B 1 186 ? 5.043 -35.688 -10.438 1 98.56 186 VAL B CA 1
ATOM 4646 C C . VAL B 1 186 ? 5.598 -34.781 -11.547 1 98.56 186 VAL B C 1
ATOM 4648 O O . VAL B 1 186 ? 6.578 -35.156 -12.203 1 98.56 186 VAL B O 1
ATOM 4651 N N . ASN B 1 187 ? 4.973 -33.656 -11.742 1 98.69 187 ASN B N 1
ATOM 4652 C CA . ASN B 1 187 ? 5.441 -32.719 -12.758 1 98.69 187 ASN B CA 1
ATOM 4653 C C . ASN B 1 187 ? 6.855 -32.25 -12.453 1 98.69 187 ASN B C 1
ATOM 4655 O O . ASN B 1 187 ? 7.672 -32.094 -13.367 1 98.69 187 ASN B O 1
ATOM 4659 N N . LEU B 1 188 ? 7.117 -31.938 -11.172 1 98.5 188 LEU B N 1
ATOM 4660 C CA . LEU B 1 188 ? 8.445 -31.469 -10.773 1 98.5 188 LEU B CA 1
ATOM 4661 C C . LEU B 1 188 ? 9.484 -32.562 -10.969 1 98.5 188 LEU B C 1
ATOM 4663 O O . LEU B 1 188 ? 10.648 -32.281 -11.258 1 98.5 188 LEU B O 1
ATOM 4667 N N . ALA B 1 189 ? 9.102 -33.812 -10.867 1 98.06 189 ALA B N 1
ATOM 4668 C CA . ALA B 1 189 ? 10.008 -34.938 -11.062 1 98.06 189 ALA B CA 1
ATOM 4669 C C . ALA B 1 189 ? 10.281 -35.156 -12.547 1 98.06 189 ALA B C 1
ATOM 4671 O O . ALA B 1 189 ? 11.367 -35.594 -12.93 1 98.06 189 ALA B O 1
ATOM 4672 N N . LEU B 1 190 ? 9.336 -34.875 -13.398 1 98 190 LEU B N 1
ATOM 4673 C CA . LEU B 1 190 ? 9.461 -35.125 -14.828 1 98 190 LEU B CA 1
ATOM 4674 C C . LEU B 1 190 ? 10.242 -34.031 -15.516 1 98 190 LEU B C 1
ATOM 4676 O O . LEU B 1 190 ? 10.898 -34.25 -16.531 1 98 190 LEU B O 1
ATOM 4680 N N . LEU B 1 191 ? 10.195 -32.844 -14.945 1 97.94 191 LEU B N 1
ATOM 4681 C CA . LEU B 1 191 ? 10.789 -31.672 -15.555 1 97.94 191 LEU B CA 1
ATOM 4682 C C . LEU B 1 191 ? 12.289 -31.859 -15.766 1 97.94 191 LEU B C 1
ATOM 4684 O O . LEU B 1 191 ? 12.797 -31.609 -16.859 1 97.94 191 LEU B O 1
ATOM 4688 N N . PRO B 1 192 ? 13.047 -32.312 -14.766 1 96.44 192 PRO B N 1
ATOM 4689 C CA . PRO B 1 192 ? 14.492 -32.5 -14.938 1 96.44 192 PRO B CA 1
ATOM 4690 C C . PRO B 1 192 ? 14.836 -33.469 -16.062 1 96.44 192 PRO B C 1
ATOM 4692 O O . PRO B 1 192 ? 15.836 -33.281 -16.766 1 96.44 192 PRO B O 1
ATOM 4695 N N . PHE B 1 193 ? 14.031 -34.469 -16.266 1 95.62 193 PHE B N 1
ATOM 4696 C CA . PHE B 1 193 ? 14.281 -35.469 -17.312 1 95.62 193 PHE B CA 1
ATOM 4697 C C . PHE B 1 193 ? 14.148 -34.812 -18.688 1 95.62 193 PHE B C 1
ATOM 4699 O O . PHE B 1 193 ? 14.945 -35.094 -19.578 1 95.62 193 PHE B O 1
ATOM 4706 N N . LEU B 1 194 ? 13.188 -34 -18.844 1 96.62 194 LEU B N 1
ATOM 4707 C CA . LEU B 1 194 ? 13 -33.312 -20.109 1 96.62 194 LEU B CA 1
ATOM 4708 C C . LEU B 1 194 ? 14.141 -32.344 -20.375 1 96.62 194 LEU B C 1
ATOM 4710 O O . LEU B 1 194 ? 14.633 -32.25 -21.5 1 96.62 194 LEU B O 1
ATOM 4714 N N . ILE B 1 195 ? 14.508 -31.641 -19.344 1 95.75 195 ILE B N 1
ATOM 4715 C CA . ILE B 1 195 ? 15.602 -30.672 -19.484 1 95.75 195 ILE B CA 1
ATOM 4716 C C . ILE B 1 195 ? 16.891 -31.406 -19.859 1 95.75 195 ILE B C 1
ATOM 4718 O O . ILE B 1 195 ? 17.625 -30.969 -20.734 1 95.75 195 ILE B O 1
ATOM 4722 N N . GLU B 1 196 ? 17.188 -32.469 -19.141 1 94.38 196 GLU B N 1
ATOM 4723 C CA . GLU B 1 196 ? 18.375 -33.281 -19.422 1 94.38 196 GLU B CA 1
ATOM 4724 C C . GLU B 1 196 ? 18.391 -33.812 -20.859 1 94.38 196 GLU B C 1
ATOM 4726 O O . GLU B 1 196 ? 19.422 -33.781 -21.516 1 94.38 196 GLU B O 1
ATOM 4731 N N . ARG B 1 197 ? 17.266 -34.219 -21.297 1 94.19 197 ARG B N 1
ATOM 4732 C CA . ARG B 1 197 ? 17.141 -34.75 -22.656 1 94.19 197 ARG B CA 1
ATOM 4733 C C . ARG B 1 197 ? 17.281 -33.656 -23.688 1 94.19 197 ARG B C 1
ATOM 4735 O O . ARG B 1 197 ? 17.938 -33.844 -24.719 1 94.19 197 ARG B O 1
ATOM 4742 N N . TRP B 1 198 ? 16.672 -32.5 -23.5 1 95.25 198 TRP B N 1
ATOM 4743 C CA . TRP B 1 198 ? 16.672 -31.406 -24.453 1 95.25 198 TRP B CA 1
ATOM 4744 C C . TRP B 1 198 ? 18.078 -30.844 -24.625 1 95.25 198 TRP B C 1
ATOM 4746 O O . TRP B 1 198 ? 18.453 -30.453 -25.734 1 95.25 198 TRP B O 1
ATOM 4756 N N . TYR B 1 199 ? 18.844 -30.812 -23.5 1 93.94 199 TYR B N 1
ATOM 4757 C CA . TYR B 1 199 ? 20.141 -30.141 -23.547 1 93.94 199 TYR B CA 1
ATOM 4758 C C . TYR B 1 199 ? 21.281 -31.141 -23.531 1 93.94 199 TYR B C 1
ATOM 4760 O O . TYR B 1 199 ? 22.453 -30.766 -23.516 1 93.94 199 TYR B O 1
ATOM 4768 N N . LYS B 1 200 ? 20.984 -32.406 -23.453 1 92.69 200 LYS B N 1
ATOM 4769 C CA . LYS B 1 200 ? 21.969 -33.469 -23.438 1 92.69 200 LYS B CA 1
ATOM 4770 C C . LYS B 1 200 ? 23.047 -33.219 -22.375 1 92.69 200 LYS B C 1
ATOM 4772 O O . LYS B 1 200 ? 24.234 -33.25 -22.688 1 92.69 200 LYS B O 1
ATOM 4777 N N . LEU B 1 201 ? 22.625 -33.031 -21.188 1 92.06 201 LEU B N 1
ATOM 4778 C CA . LEU B 1 201 ? 23.547 -32.719 -20.109 1 92.06 201 LEU B CA 1
ATOM 4779 C C . LEU B 1 201 ? 24.375 -33.938 -19.719 1 92.06 201 LEU B C 1
ATOM 4781 O O . LEU B 1 201 ? 23.859 -35.062 -19.719 1 92.06 201 LEU B O 1
ATOM 4785 N N . PRO B 1 202 ? 25.609 -33.688 -19.453 1 86.56 202 PRO B N 1
ATOM 4786 C CA . PRO B 1 202 ? 26.484 -34.812 -19.094 1 86.56 202 PRO B CA 1
ATOM 4787 C C . PRO B 1 202 ? 26.109 -35.438 -17.75 1 86.56 202 PRO B C 1
ATOM 4789 O O . PRO B 1 202 ? 25.734 -34.719 -16.828 1 86.56 202 PRO B O 1
ATOM 4792 N N . LYS B 1 203 ? 26.203 -36.75 -17.734 1 87.75 203 LYS B N 1
ATOM 4793 C CA . LYS B 1 203 ? 26 -37.469 -16.469 1 87.75 203 LYS B CA 1
ATOM 4794 C C . LYS B 1 203 ? 27.297 -37.594 -15.688 1 87.75 203 LYS B C 1
ATOM 4796 O O . LYS B 1 203 ? 28.094 -38.5 -15.938 1 87.75 203 LYS B O 1
ATOM 4801 N N . LYS B 1 204 ? 27.531 -36.625 -14.93 1 86.44 204 LYS B N 1
ATOM 4802 C CA . LYS B 1 204 ? 28.781 -36.656 -14.164 1 86.44 204 LYS B CA 1
ATOM 4803 C C . LYS B 1 204 ? 28.5 -36.438 -12.672 1 86.44 204 LYS B C 1
ATOM 4805 O O . LYS B 1 204 ? 27.422 -35.969 -12.289 1 86.44 204 LYS B O 1
ATOM 4810 N N . ALA B 1 205 ? 29.5 -36.75 -11.938 1 85 205 ALA B N 1
ATOM 4811 C CA . ALA B 1 205 ? 29.469 -36.5 -10.5 1 85 205 ALA B CA 1
ATOM 4812 C C . ALA B 1 205 ? 29.75 -35.031 -10.211 1 85 205 ALA B C 1
ATOM 4814 O O . ALA B 1 205 ? 30.578 -34.406 -10.867 1 85 205 ALA B O 1
ATOM 4815 N N . ILE B 1 206 ? 28.938 -34.469 -9.391 1 82.5 206 ILE B N 1
ATOM 4816 C CA . ILE B 1 206 ? 29.094 -33.062 -8.992 1 82.5 206 ILE B CA 1
ATOM 4817 C C . ILE B 1 206 ? 29.25 -32.969 -7.48 1 82.5 206 ILE B C 1
ATOM 4819 O O . ILE B 1 206 ? 28.578 -33.688 -6.73 1 82.5 206 ILE B O 1
ATOM 4823 N N . ALA B 1 207 ? 30.312 -32.219 -7.012 1 77.06 207 ALA B N 1
ATOM 4824 C CA . ALA B 1 207 ? 30.484 -31.906 -5.598 1 77.06 207 ALA B CA 1
ATOM 4825 C C . ALA B 1 207 ? 30.359 -30.406 -5.348 1 77.06 207 ALA B C 1
ATOM 4827 O O . ALA B 1 207 ? 31.188 -29.609 -5.805 1 77.06 207 ALA B O 1
ATOM 4828 N N . ILE B 1 208 ? 29.266 -30.078 -4.719 1 73.81 208 ILE B N 1
ATOM 4829 C CA . ILE B 1 208 ? 29.031 -28.672 -4.422 1 73.81 208 ILE B CA 1
ATOM 4830 C C . ILE B 1 208 ? 29.438 -28.375 -2.977 1 73.81 208 ILE B C 1
ATOM 4832 O O . ILE B 1 208 ? 28.922 -29 -2.045 1 73.81 208 ILE B O 1
ATOM 4836 N N . ALA B 1 209 ? 30.438 -27.562 -2.816 1 72.31 209 ALA B N 1
ATOM 4837 C CA . ALA B 1 209 ? 30.938 -27.219 -1.49 1 72.31 209 ALA B CA 1
ATOM 4838 C C . ALA B 1 209 ? 30.422 -25.859 -1.041 1 72.31 209 ALA B C 1
ATOM 4840 O O . ALA B 1 209 ? 31.062 -24.828 -1.292 1 72.31 209 ALA B O 1
ATOM 4841 N N . TYR B 1 210 ? 29.141 -25.828 -0.675 1 73.25 210 TYR B N 1
ATOM 4842 C CA . TYR B 1 210 ? 28.656 -24.594 -0.064 1 73.25 210 TYR B CA 1
ATOM 4843 C C . TYR B 1 210 ? 28.281 -24.828 1.396 1 73.25 210 TYR B C 1
ATOM 4845 O O . TYR B 1 210 ? 27.75 -25.875 1.753 1 73.25 210 TYR B O 1
ATOM 4853 N N . ILE B 1 211 ? 28.656 -23.906 2.248 1 73.62 211 ILE B N 1
ATOM 4854 C CA . ILE B 1 211 ? 28.234 -23.922 3.643 1 73.62 211 ILE B CA 1
ATOM 4855 C C . ILE B 1 211 ? 26.969 -23.078 3.807 1 73.62 211 ILE B C 1
ATOM 4857 O O . ILE B 1 211 ? 27.047 -21.844 3.76 1 73.62 211 ILE B O 1
ATOM 4861 N N . PRO B 1 212 ? 25.891 -23.734 3.979 1 78.62 212 PRO B N 1
ATOM 4862 C CA . PRO B 1 212 ? 24.609 -23.031 4.043 1 78.62 212 PRO B CA 1
ATOM 4863 C C . PRO B 1 212 ? 24.625 -21.875 5.043 1 78.62 212 PRO B C 1
ATOM 4865 O O . PRO B 1 212 ? 24.062 -20.812 4.777 1 78.62 212 PRO B O 1
ATOM 4868 N N . ALA B 1 213 ? 25.203 -21.969 6.137 1 78.56 213 ALA B N 1
ATOM 4869 C CA . ALA B 1 213 ? 25.203 -20.984 7.207 1 78.56 213 ALA B CA 1
ATOM 4870 C C . ALA B 1 213 ? 25.859 -19.672 6.742 1 78.56 213 ALA B C 1
ATOM 4872 O O . ALA B 1 213 ? 25.531 -18.594 7.25 1 78.56 213 ALA B O 1
ATOM 4873 N N . GLU B 1 214 ? 26.609 -19.859 5.727 1 82 214 GLU B N 1
ATOM 4874 C CA . GLU B 1 214 ? 27.328 -18.672 5.238 1 82 214 GLU B CA 1
ATOM 4875 C C . GLU B 1 214 ? 26.422 -17.781 4.398 1 82 214 GLU B C 1
ATOM 4877 O O . GLU B 1 214 ? 26.719 -16.609 4.176 1 82 214 GLU B O 1
ATOM 4882 N N . ALA B 1 215 ? 25.359 -18.375 4.109 1 88.38 215 ALA B N 1
ATOM 4883 C CA . ALA B 1 215 ? 24.422 -17.625 3.279 1 88.38 215 ALA B CA 1
ATOM 4884 C C . ALA B 1 215 ? 23.531 -16.734 4.137 1 88.38 215 ALA B C 1
ATOM 4886 O O . ALA B 1 215 ? 22.938 -15.766 3.637 1 88.38 215 ALA B O 1
ATOM 4887 N N . ILE B 1 216 ? 23.453 -16.938 5.438 1 92.69 216 ILE B N 1
ATOM 4888 C CA . ILE B 1 216 ? 22.625 -16.156 6.348 1 92.69 216 ILE B CA 1
ATOM 4889 C C . ILE B 1 216 ? 23.312 -14.828 6.66 1 92.69 216 ILE B C 1
ATOM 4891 O O . ILE B 1 216 ? 24.391 -14.805 7.25 1 92.69 216 ILE B O 1
ATOM 4895 N N . ARG B 1 217 ? 22.812 -13.75 6.355 1 93.31 217 ARG B N 1
ATOM 4896 C CA . ARG B 1 217 ? 23.344 -12.406 6.535 1 93.31 217 ARG B CA 1
ATOM 4897 C C . ARG B 1 217 ? 22.891 -11.797 7.855 1 93.31 217 ARG B C 1
ATOM 4899 O O . ARG B 1 217 ? 23.547 -10.906 8.398 1 93.31 217 ARG B O 1
ATOM 4906 N N . ASN B 1 218 ? 21.594 -12.117 8.258 1 96.06 218 ASN B N 1
ATOM 4907 C CA . ASN B 1 218 ? 21 -11.656 9.508 1 96.06 218 ASN B CA 1
ATOM 4908 C C . ASN B 1 218 ? 20.219 -12.773 10.203 1 96.06 218 ASN B C 1
ATOM 4910 O O . ASN B 1 218 ? 19.094 -13.062 9.836 1 96.06 218 ASN B O 1
ATOM 4914 N N . LYS B 1 219 ? 20.797 -13.359 11.227 1 95.56 219 LYS B N 1
ATOM 4915 C CA . LYS B 1 219 ? 20.234 -14.523 11.906 1 95.56 219 LYS B CA 1
ATOM 4916 C C . LYS B 1 219 ? 18.875 -14.188 12.523 1 95.56 219 LYS B C 1
ATOM 4918 O O . LYS B 1 219 ? 17.922 -14.969 12.414 1 95.56 219 LYS B O 1
ATOM 4923 N N . ARG B 1 220 ? 18.797 -13.094 13.102 1 96 220 ARG B N 1
ATOM 4924 C CA . ARG B 1 220 ? 17.547 -12.688 13.75 1 96 220 ARG B CA 1
ATOM 4925 C C . ARG B 1 220 ? 16.406 -12.602 12.742 1 96 220 ARG B C 1
ATOM 4927 O O . ARG B 1 220 ? 15.344 -13.188 12.945 1 96 220 ARG B O 1
ATOM 4934 N N . ASP B 1 221 ? 16.672 -11.852 11.719 1 97 221 ASP B N 1
ATOM 4935 C CA . ASP B 1 221 ? 15.648 -11.672 10.695 1 97 221 ASP B CA 1
ATOM 4936 C C . ASP B 1 221 ? 15.32 -13 10.008 1 97 221 ASP B C 1
ATOM 4938 O O . ASP B 1 221 ? 14.188 -13.227 9.594 1 97 221 ASP B O 1
ATOM 4942 N N . ALA B 1 222 ? 16.312 -13.859 9.883 1 96.94 222 ALA B N 1
ATOM 4943 C CA . ALA B 1 222 ? 16.078 -15.18 9.305 1 96.94 222 ALA B CA 1
ATOM 4944 C C . ALA B 1 222 ? 15.117 -15.992 10.164 1 96.94 222 ALA B C 1
ATOM 4946 O O . ALA B 1 222 ? 14.195 -16.625 9.641 1 96.94 222 ALA B O 1
ATOM 4947 N N . TYR B 1 223 ? 15.32 -15.961 11.461 1 97 223 TYR B N 1
ATOM 4948 C CA . TYR B 1 223 ? 14.438 -16.688 12.367 1 97 223 TYR B CA 1
ATOM 4949 C C . TYR B 1 223 ? 13.031 -16.094 12.359 1 97 223 TYR B C 1
ATOM 4951 O O . TYR B 1 223 ? 12.039 -16.828 12.391 1 97 223 TYR B O 1
ATOM 4959 N N . LEU B 1 224 ? 12.977 -14.789 12.328 1 97.44 224 LEU B N 1
ATOM 4960 C CA . LEU B 1 224 ? 11.68 -14.125 12.305 1 97.44 224 LEU B CA 1
ATOM 4961 C C . LEU B 1 224 ? 10.93 -14.453 11.016 1 97.44 224 LEU B C 1
ATOM 4963 O O . LEU B 1 224 ? 9.734 -14.758 11.055 1 97.44 224 LEU B O 1
ATOM 4967 N N . ALA B 1 225 ? 11.641 -14.406 9.93 1 97.31 225 ALA B N 1
ATOM 4968 C CA . ALA B 1 225 ? 11.023 -14.703 8.641 1 97.31 225 ALA B CA 1
ATOM 4969 C C . ALA B 1 225 ? 10.586 -16.156 8.555 1 97.31 225 ALA B C 1
ATOM 4971 O O . ALA B 1 225 ? 9.477 -16.469 8.117 1 97.31 225 ALA B O 1
ATOM 4972 N N . GLY B 1 226 ? 11.531 -17.047 8.898 1 97.19 226 GLY B N 1
ATOM 4973 C CA . GLY B 1 226 ? 11.188 -18.453 8.93 1 97.19 226 GLY B CA 1
ATOM 4974 C C . GLY B 1 226 ? 10.016 -18.766 9.852 1 97.19 226 GLY B C 1
ATOM 4975 O O . GLY B 1 226 ? 9.109 -19.516 9.484 1 97.19 226 GLY B O 1
ATOM 4976 N N . GLY B 1 227 ? 10.047 -18.172 11.023 1 97.38 227 GLY B N 1
ATOM 4977 C CA . GLY B 1 227 ? 8.938 -18.312 11.953 1 97.38 227 GLY B CA 1
ATOM 4978 C C . GLY B 1 227 ? 7.637 -17.734 11.422 1 97.38 227 GLY B C 1
ATOM 4979 O O . GLY B 1 227 ? 6.566 -18.312 11.648 1 97.38 227 GLY B O 1
ATOM 4980 N N . GLY B 1 228 ? 7.73 -16.578 10.781 1 97.62 228 GLY B N 1
ATOM 4981 C CA . GLY B 1 228 ? 6.559 -15.969 10.172 1 97.62 228 GLY B CA 1
ATOM 4982 C C . GLY B 1 228 ? 5.93 -16.844 9.094 1 97.62 228 GLY B C 1
ATOM 4983 O O . GLY B 1 228 ? 4.711 -17.016 9.062 1 97.62 228 GLY B O 1
ATOM 4984 N N . LEU B 1 229 ? 6.789 -17.391 8.211 1 96.69 229 LEU B N 1
ATOM 4985 C CA . LEU B 1 229 ? 6.305 -18.281 7.164 1 96.69 229 LEU B CA 1
ATOM 4986 C C . LEU B 1 229 ? 5.617 -19.5 7.762 1 96.69 229 LEU B C 1
ATOM 4988 O O . LEU B 1 229 ? 4.527 -19.875 7.332 1 96.69 229 LEU B O 1
ATOM 4992 N N . LEU B 1 230 ? 6.238 -20.094 8.703 1 97.12 230 LEU B N 1
ATOM 4993 C CA . LEU B 1 230 ? 5.688 -21.266 9.367 1 97.12 230 LEU B CA 1
ATOM 4994 C C . LEU B 1 230 ? 4.375 -20.922 10.07 1 97.12 230 LEU B C 1
ATOM 4996 O O . LEU B 1 230 ? 3.42 -21.703 10.023 1 97.12 230 LEU B O 1
ATOM 5000 N N . ALA B 1 231 ? 4.375 -19.781 10.711 1 97.38 231 ALA B N 1
ATOM 5001 C CA . ALA B 1 231 ? 3.17 -19.359 11.414 1 97.38 231 ALA B CA 1
ATOM 5002 C C . ALA B 1 231 ? 2.002 -19.188 10.445 1 97.38 231 ALA B C 1
ATOM 5004 O O . ALA B 1 231 ? 0.866 -19.531 10.766 1 97.38 231 ALA B O 1
ATOM 5005 N N . VAL B 1 232 ? 2.25 -18.609 9.328 1 97.06 232 VAL B N 1
ATOM 5006 C CA . VAL B 1 232 ? 1.199 -18.406 8.336 1 97.06 232 VAL B CA 1
ATOM 5007 C C . VAL B 1 232 ? 0.667 -19.75 7.852 1 97.06 232 VAL B C 1
ATOM 5009 O O . VAL B 1 232 ? -0.544 -19.984 7.855 1 97.06 232 VAL B O 1
ATOM 5012 N N . VAL B 1 233 ? 1.535 -20.688 7.473 1 96.38 233 VAL B N 1
ATOM 5013 C CA . VAL B 1 233 ? 1.145 -21.984 6.953 1 96.38 233 VAL B CA 1
ATOM 5014 C C . VAL B 1 233 ? 0.376 -22.766 8.023 1 96.38 233 VAL B C 1
ATOM 5016 O O . VAL B 1 233 ? -0.69 -23.312 7.746 1 96.38 233 VAL B O 1
ATOM 5019 N N . LEU B 1 234 ? 0.901 -22.75 9.219 1 97.19 234 LEU B N 1
ATOM 5020 C CA . LEU B 1 234 ? 0.251 -23.469 10.312 1 97.19 234 LEU B CA 1
ATOM 5021 C C . LEU B 1 234 ? -1.105 -22.859 10.633 1 97.19 234 LEU B C 1
ATOM 5023 O O . LEU B 1 234 ? -2.064 -23.562 10.922 1 97.19 234 LEU B O 1
ATOM 5027 N N . SER B 1 235 ? -1.145 -21.531 10.633 1 97 235 SER B N 1
ATOM 5028 C CA . SER B 1 235 ? -2.412 -20.875 10.906 1 97 235 SER B CA 1
ATOM 5029 C C . SER B 1 235 ? -3.457 -21.203 9.852 1 97 235 SER B C 1
ATOM 5031 O O . SER B 1 235 ? -4.625 -21.422 10.172 1 97 235 SER B O 1
ATOM 5033 N N . LEU B 1 236 ? -3.055 -21.234 8.625 1 95.88 236 LEU B N 1
ATOM 5034 C CA . LEU B 1 236 ? -3.975 -21.594 7.547 1 95.88 236 LEU B CA 1
ATOM 5035 C C . LEU B 1 236 ? -4.43 -23.047 7.68 1 95.88 236 LEU B C 1
ATOM 5037 O O . LEU B 1 236 ? -5.602 -23.359 7.457 1 95.88 236 LEU B O 1
ATOM 5041 N N . LEU B 1 237 ? -3.492 -23.922 8.016 1 96 237 LEU B N 1
ATOM 5042 C CA . LEU B 1 237 ? -3.812 -25.344 8.203 1 96 237 LEU B CA 1
ATOM 5043 C C . LEU B 1 237 ? -4.781 -25.531 9.359 1 96 237 LEU B C 1
ATOM 5045 O O . LEU B 1 237 ? -5.781 -26.234 9.234 1 96 237 LEU B O 1
ATOM 5049 N N . VAL B 1 238 ? -4.461 -24.906 10.461 1 96.62 238 VAL B N 1
ATOM 5050 C CA . VAL B 1 238 ? -5.316 -25 11.641 1 96.62 238 VAL B CA 1
ATOM 5051 C C . VAL B 1 238 ? -6.695 -24.422 11.32 1 96.62 238 VAL B C 1
ATOM 5053 O O . VAL B 1 238 ? -7.719 -24.969 11.734 1 96.62 238 VAL B O 1
ATOM 5056 N N . ASN B 1 239 ? -6.727 -23.297 10.617 1 95.44 239 ASN B N 1
ATOM 5057 C CA . ASN B 1 239 ? -7.992 -22.703 10.211 1 95.44 239 ASN B CA 1
ATOM 5058 C C . ASN B 1 239 ? -8.828 -23.672 9.383 1 95.44 239 ASN B C 1
ATOM 5060 O O . ASN B 1 239 ? -10.047 -23.766 9.57 1 95.44 239 ASN B O 1
ATOM 5064 N N . ASP B 1 240 ? -8.195 -24.391 8.461 1 96.12 240 ASP B N 1
ATOM 5065 C CA . ASP B 1 240 ? -8.875 -25.359 7.629 1 96.12 240 ASP B CA 1
ATOM 5066 C C . ASP B 1 240 ? -9.414 -26.516 8.469 1 96.12 240 ASP B C 1
ATOM 5068 O O . ASP B 1 240 ? -10.531 -26.984 8.25 1 96.12 240 ASP B O 1
ATOM 5072 N N . ILE B 1 241 ? -8.641 -26.953 9.406 1 96.12 241 ILE B N 1
ATOM 5073 C CA . ILE B 1 241 ? -9.039 -28.062 10.281 1 96.12 241 ILE B CA 1
ATOM 5074 C C . ILE B 1 241 ? -10.234 -27.641 11.133 1 96.12 241 ILE B C 1
ATOM 5076 O O . ILE B 1 241 ? -11.188 -28.406 11.297 1 96.12 241 ILE B O 1
ATOM 5080 N N . LEU B 1 242 ? -10.148 -26.453 11.641 1 95.62 242 LEU B N 1
ATOM 5081 C CA . LEU B 1 242 ? -11.273 -25.922 12.422 1 95.62 242 LEU B CA 1
ATOM 5082 C C . LEU B 1 242 ? -12.539 -25.859 11.578 1 95.62 242 LEU B C 1
ATOM 5084 O O . LEU B 1 242 ? -13.625 -26.172 12.055 1 95.62 242 LEU B O 1
ATOM 5088 N N . ALA B 1 243 ? -12.352 -25.438 10.406 1 93.69 243 ALA B N 1
ATOM 5089 C CA . ALA B 1 243 ? -13.492 -25.391 9.492 1 93.69 243 ALA B CA 1
ATOM 5090 C C . ALA B 1 243 ? -14.094 -26.766 9.273 1 93.69 243 ALA B C 1
ATOM 5092 O O . ALA B 1 243 ? -15.312 -26.922 9.258 1 93.69 243 ALA B O 1
ATOM 5093 N N . LEU B 1 244 ? -13.328 -27.828 9.109 1 93.12 244 LEU B N 1
ATOM 5094 C CA . LEU B 1 244 ? -13.766 -29.203 8.906 1 93.12 244 LEU B CA 1
ATOM 5095 C C . LEU B 1 244 ? -14.516 -29.719 10.133 1 93.12 244 LEU B C 1
ATOM 5097 O O . LEU B 1 244 ? -15.461 -30.5 10 1 93.12 244 LEU B O 1
ATOM 5101 N N . MET B 1 245 ? -14.078 -29.203 11.25 1 95.5 245 MET B N 1
ATOM 5102 C CA . MET B 1 245 ? -14.672 -29.656 12.508 1 95.5 245 MET B CA 1
ATOM 5103 C C . MET B 1 245 ? -15.922 -28.859 12.844 1 95.5 245 MET B C 1
ATOM 5105 O O . MET B 1 245 ? -16.594 -29.125 13.844 1 95.5 245 MET B O 1
ATOM 5109 N N . GLY B 1 246 ? -16.234 -27.859 12.07 1 92.12 246 GLY B N 1
ATOM 5110 C CA . GLY B 1 246 ? -17.391 -27.016 12.305 1 92.12 246 GLY B CA 1
ATOM 5111 C C . GLY B 1 246 ? -17.203 -26.031 13.43 1 92.12 246 GLY B C 1
ATOM 5112 O O . GLY B 1 246 ? -18.172 -25.516 14 1 92.12 246 GLY B O 1
ATOM 5113 N N . LEU B 1 247 ? -16 -25.781 13.766 1 93.62 247 LEU B N 1
ATOM 5114 C CA . LEU B 1 247 ? -15.664 -24.828 14.812 1 93.62 247 LEU B CA 1
ATOM 5115 C C . LEU B 1 247 ? -15.453 -23.438 14.227 1 93.62 247 LEU B C 1
ATOM 5117 O O . LEU B 1 247 ? -15.305 -23.281 13.016 1 93.62 247 LEU B O 1
ATOM 5121 N N . PRO B 1 248 ? -15.609 -22.422 15.117 1 89.94 248 PRO B N 1
ATOM 5122 C CA . PRO B 1 248 ? -15.375 -21.062 14.609 1 89.94 248 PRO B CA 1
ATOM 5123 C C . PRO B 1 248 ? -14.008 -20.922 13.93 1 89.94 248 PRO B C 1
ATOM 5125 O O . PRO B 1 248 ? -13.008 -21.422 14.438 1 89.94 248 PRO B O 1
ATOM 5128 N N . HIS B 1 249 ? -14 -20.391 12.727 1 91.81 249 HIS B N 1
ATOM 5129 C CA . HIS B 1 249 ? -12.797 -20.188 11.93 1 91.81 249 HIS B CA 1
ATOM 5130 C C . HIS B 1 249 ? -12.859 -18.859 11.164 1 91.81 249 HIS B C 1
ATOM 5132 O O . HIS B 1 249 ? -13.867 -18.156 11.203 1 91.81 249 HIS B O 1
ATOM 5138 N N . VAL B 1 250 ? -11.734 -18.5 10.641 1 91.38 250 VAL B N 1
ATOM 5139 C CA . VAL B 1 250 ? -11.609 -17.266 9.891 1 91.38 250 VAL B CA 1
ATOM 5140 C C . VAL B 1 250 ? -12.016 -17.5 8.438 1 91.38 250 VAL B C 1
ATOM 5142 O O . VAL B 1 250 ? -11.43 -18.328 7.75 1 91.38 250 VAL B O 1
ATOM 5145 N N . GLU B 1 251 ? -12.984 -16.797 8.008 1 88.81 251 GLU B N 1
ATOM 5146 C CA . GLU B 1 251 ? -13.43 -16.922 6.621 1 88.81 251 GLU B CA 1
ATOM 5147 C C . GLU B 1 251 ? -12.516 -16.141 5.68 1 88.81 251 GLU B C 1
ATOM 5149 O O . GLU B 1 251 ? -12.211 -16.609 4.578 1 88.81 251 GLU B O 1
ATOM 5154 N N . ASN B 1 252 ? -12.109 -14.977 6.129 1 91.56 252 ASN B N 1
ATOM 5155 C CA . ASN B 1 252 ? -11.211 -14.148 5.336 1 91.56 252 ASN B CA 1
ATOM 5156 C C . ASN B 1 252 ? -9.75 -14.484 5.609 1 91.56 252 ASN B C 1
ATOM 5158 O O . ASN B 1 252 ? -9.07 -13.758 6.34 1 91.56 252 ASN B O 1
ATOM 5162 N N . ILE B 1 253 ? -9.242 -15.414 4.855 1 91.81 253 ILE B N 1
ATOM 5163 C CA . ILE B 1 253 ? -7.941 -15.992 5.168 1 91.81 253 ILE B CA 1
ATOM 5164 C C . ILE B 1 253 ? -6.836 -15 4.797 1 91.81 253 ILE B C 1
ATOM 5166 O O . ILE B 1 253 ? -5.688 -15.164 5.215 1 91.81 253 ILE B O 1
ATOM 5170 N N . GLY B 1 254 ? -7.168 -14.023 4.004 1 90.69 254 GLY B N 1
ATOM 5171 C CA . GLY B 1 254 ? -6.199 -13.008 3.619 1 90.69 254 GLY B CA 1
ATOM 5172 C C . GLY B 1 254 ? -5.664 -12.219 4.797 1 90.69 254 GLY B C 1
ATOM 5173 O O . GLY B 1 254 ? -4.586 -11.625 4.715 1 90.69 254 GLY B O 1
ATOM 5174 N N . TYR B 1 255 ? -6.32 -12.203 5.93 1 95.44 255 TYR B N 1
ATOM 5175 C CA . TYR B 1 255 ? -5.934 -11.414 7.094 1 95.44 255 TYR B CA 1
ATOM 5176 C C . TYR B 1 255 ? -4.855 -12.125 7.898 1 95.44 255 TYR B C 1
ATOM 5178 O O . TYR B 1 255 ? -4.164 -11.5 8.711 1 95.44 255 TYR B O 1
ATOM 5186 N N . ILE B 1 256 ? -4.688 -13.406 7.613 1 96 256 ILE B N 1
ATOM 5187 C CA . ILE B 1 256 ? -3.791 -14.227 8.422 1 96 256 ILE B CA 1
ATOM 5188 C C . ILE B 1 256 ? -2.344 -13.805 8.18 1 96 256 ILE B C 1
ATOM 5190 O O . ILE B 1 256 ? -1.626 -13.453 9.117 1 96 256 ILE B O 1
ATOM 5194 N N . PRO B 1 257 ? -1.914 -13.805 6.938 1 96.88 257 PRO B N 1
ATOM 5195 C CA . PRO B 1 257 ? -0.535 -13.359 6.727 1 96.88 257 PRO B CA 1
ATOM 5196 C C . PRO B 1 257 ? -0.311 -11.914 7.16 1 96.88 257 PRO B C 1
ATOM 5198 O O . PRO B 1 257 ? 0.779 -11.562 7.621 1 96.88 257 PRO B O 1
ATOM 5201 N N . PHE B 1 258 ? -1.263 -11.047 7.008 1 97.38 258 PHE B N 1
ATOM 5202 C CA . PHE B 1 258 ? -1.141 -9.641 7.391 1 97.38 258 PHE B CA 1
ATOM 5203 C C . PHE B 1 258 ? -0.907 -9.508 8.891 1 97.38 258 PHE B C 1
ATOM 5205 O O . PHE B 1 258 ? -0.039 -8.75 9.328 1 97.38 258 PHE B O 1
ATOM 5212 N N . LEU B 1 259 ? -1.673 -10.25 9.656 1 97.44 259 LEU B N 1
ATOM 5213 C CA . LEU B 1 259 ? -1.54 -10.219 11.109 1 97.44 259 LEU B CA 1
ATOM 5214 C C . LEU B 1 259 ? -0.197 -10.797 11.539 1 97.44 259 LEU B C 1
ATOM 5216 O O . LEU B 1 259 ? 0.41 -10.312 12.5 1 97.44 259 LEU B O 1
ATOM 5220 N N . ALA B 1 260 ? 0.226 -11.828 10.844 1 97.75 260 ALA B N 1
ATOM 5221 C CA . ALA B 1 260 ? 1.539 -12.391 11.141 1 97.75 260 ALA B CA 1
ATOM 5222 C C . ALA B 1 260 ? 2.645 -11.367 10.906 1 97.75 260 ALA B C 1
ATOM 5224 O O . ALA B 1 260 ? 3.555 -11.227 11.727 1 97.75 260 ALA B O 1
ATOM 5225 N N . ALA B 1 261 ? 2.572 -10.719 9.82 1 98 261 ALA B N 1
ATOM 5226 C CA . ALA B 1 261 ? 3.551 -9.672 9.523 1 98 261 ALA B CA 1
ATOM 5227 C C . ALA B 1 261 ? 3.484 -8.555 10.555 1 98 261 ALA B C 1
ATOM 5229 O O . ALA B 1 261 ? 4.52 -8.07 11.023 1 98 261 ALA B O 1
ATOM 5230 N N . ALA B 1 262 ? 2.279 -8.133 10.867 1 97.62 262 ALA B N 1
ATOM 5231 C CA . ALA B 1 262 ? 2.072 -7.078 11.852 1 97.62 262 ALA B CA 1
ATOM 5232 C C . ALA B 1 262 ? 2.717 -7.438 13.188 1 97.62 262 ALA B C 1
ATOM 5234 O O . ALA B 1 262 ? 3.219 -6.562 13.898 1 97.62 262 ALA B O 1
ATOM 5235 N N . ALA B 1 263 ? 2.783 -8.641 13.516 1 97.44 263 ALA B N 1
ATOM 5236 C CA . ALA B 1 263 ? 3.334 -9.125 14.781 1 97.44 263 ALA B CA 1
ATOM 5237 C C . ALA B 1 263 ? 4.855 -9.047 14.781 1 97.44 263 ALA B C 1
ATOM 5239 O O . ALA B 1 263 ? 5.473 -8.797 15.82 1 97.44 263 ALA B O 1
ATOM 5240 N N . ILE B 1 264 ? 5.457 -9.18 13.633 1 97.12 264 ILE B N 1
ATOM 5241 C CA . ILE B 1 264 ? 6.887 -9.461 13.695 1 97.12 264 ILE B CA 1
ATOM 5242 C C . ILE B 1 264 ? 7.672 -8.219 13.273 1 97.12 264 ILE B C 1
ATOM 5244 O O . ILE B 1 264 ? 8.883 -8.148 13.484 1 97.12 264 ILE B O 1
ATOM 5248 N N . TYR B 1 265 ? 7.035 -7.191 12.641 1 96.38 265 TYR B N 1
ATOM 5249 C CA . TYR B 1 265 ? 7.738 -6.008 12.148 1 96.38 265 TYR B CA 1
ATOM 5250 C C . TYR B 1 265 ? 8.633 -5.422 13.234 1 96.38 265 TYR B C 1
ATOM 5252 O O . TYR B 1 265 ? 9.805 -5.141 13 1 96.38 265 TYR B O 1
ATOM 5260 N N . ILE B 1 266 ? 8.078 -5.297 14.43 1 94.81 266 ILE B N 1
ATOM 5261 C CA . ILE B 1 266 ? 8.734 -4.551 15.5 1 94.81 266 ILE B CA 1
ATOM 5262 C C . ILE B 1 266 ? 9.984 -5.297 15.961 1 94.81 266 ILE B C 1
ATOM 5264 O O . ILE B 1 266 ? 10.914 -4.688 16.484 1 94.81 266 ILE B O 1
ATOM 5268 N N . PHE B 1 267 ? 10.102 -6.555 15.703 1 95.75 267 PHE B N 1
ATOM 5269 C CA . PHE B 1 267 ? 11.203 -7.375 16.188 1 95.75 267 PHE B CA 1
ATOM 5270 C C . PHE B 1 267 ? 12.289 -7.523 15.133 1 95.75 267 PHE B C 1
ATOM 5272 O O . PHE B 1 267 ? 13.359 -8.07 15.406 1 95.75 267 PHE B O 1
ATOM 5279 N N . SER B 1 268 ? 11.953 -7.086 13.914 1 96.12 268 SER B N 1
ATOM 5280 C CA . SER B 1 268 ? 12.953 -7.141 12.852 1 96.12 268 SER B CA 1
ATOM 5281 C C . SER B 1 268 ? 14.102 -6.18 13.125 1 96.12 268 SER B C 1
ATOM 5283 O O . SER B 1 268 ? 13.93 -5.188 13.836 1 96.12 268 SER B O 1
ATOM 5285 N N . SER B 1 269 ? 15.305 -6.465 12.547 1 95 269 SER B N 1
ATOM 5286 C CA . SER B 1 269 ? 16.484 -5.633 12.727 1 95 269 SER B CA 1
ATOM 5287 C C . SER B 1 269 ? 16.328 -4.277 12.047 1 95 269 SER B C 1
ATOM 5289 O O . SER B 1 269 ? 16.891 -3.277 12.492 1 95 269 SER B O 1
ATOM 5291 N N . ASN B 1 270 ? 15.656 -4.266 11 1 93.69 270 ASN B N 1
ATOM 5292 C CA . ASN B 1 270 ? 15.398 -3.043 10.25 1 93.69 270 ASN B CA 1
ATOM 5293 C C . ASN B 1 270 ? 14.047 -3.102 9.539 1 93.69 270 ASN B C 1
ATOM 5295 O O . ASN B 1 270 ? 13.984 -3.35 8.336 1 93.69 270 ASN B O 1
ATOM 5299 N N . PRO B 1 271 ? 12.977 -2.693 10.273 1 95.19 271 PRO B N 1
ATOM 5300 C CA . PRO B 1 271 ? 11.633 -2.779 9.703 1 95.19 271 PRO B CA 1
ATOM 5301 C C . PRO B 1 271 ? 11.492 -1.986 8.406 1 95.19 271 PRO B C 1
ATOM 5303 O O . PRO B 1 271 ? 10.758 -2.396 7.504 1 95.19 271 PRO B O 1
ATOM 5306 N N . ARG B 1 272 ? 12.164 -0.88 8.289 1 93.25 272 ARG B N 1
ATOM 5307 C CA . ARG B 1 272 ? 12.086 -0.057 7.09 1 93.25 272 ARG B CA 1
ATOM 5308 C C . ARG B 1 272 ? 12.609 -0.815 5.871 1 93.25 272 ARG B C 1
ATOM 5310 O O . ARG B 1 272 ? 12.039 -0.716 4.781 1 93.25 272 ARG B O 1
ATOM 5317 N N . ARG B 1 273 ? 13.625 -1.546 6.059 1 93.31 273 ARG B N 1
ATOM 5318 C CA . ARG B 1 273 ? 14.195 -2.332 4.969 1 93.31 273 ARG B CA 1
ATOM 5319 C C . ARG B 1 273 ? 13.234 -3.428 4.523 1 93.31 273 ARG B C 1
ATOM 5321 O O . ARG B 1 273 ? 13.172 -3.762 3.34 1 93.31 273 ARG B O 1
ATOM 5328 N N . VAL B 1 274 ? 12.484 -3.975 5.492 1 95.56 274 VAL B N 1
ATOM 5329 C CA . VAL B 1 274 ? 11.5 -5.004 5.188 1 95.56 274 VAL B CA 1
ATOM 5330 C C . VAL B 1 274 ? 10.438 -4.441 4.246 1 95.56 274 VAL B C 1
ATOM 5332 O O . VAL B 1 274 ? 10.133 -5.043 3.213 1 95.56 274 VAL B O 1
ATOM 5335 N N . VAL B 1 275 ? 9.953 -3.307 4.559 1 95.69 275 VAL B N 1
ATOM 5336 C CA . VAL B 1 275 ? 8.867 -2.697 3.797 1 95.69 275 VAL B CA 1
ATOM 5337 C C . VAL B 1 275 ? 9.383 -2.227 2.441 1 95.69 275 VAL B C 1
ATOM 5339 O O . VAL B 1 275 ? 8.672 -2.289 1.439 1 95.69 275 VAL B O 1
ATOM 5342 N N . GLU B 1 276 ? 10.664 -1.81 2.428 1 93.38 276 GLU B N 1
ATOM 5343 C CA . GLU B 1 276 ? 11.281 -1.395 1.174 1 93.38 276 GLU B CA 1
ATOM 5344 C C . GLU B 1 276 ? 11.414 -2.568 0.208 1 93.38 276 GLU B C 1
ATOM 5346 O O . GLU B 1 276 ? 11.414 -2.381 -1.011 1 93.38 276 GLU B O 1
ATOM 5351 N N . GLY B 1 277 ? 11.508 -3.768 0.737 1 93.31 277 GLY B N 1
ATOM 5352 C CA . GLY B 1 277 ? 11.68 -4.953 -0.089 1 93.31 277 GLY B CA 1
ATOM 5353 C C . GLY B 1 277 ? 10.367 -5.527 -0.589 1 93.31 277 GLY B C 1
ATOM 5354 O O . GLY B 1 277 ? 10.359 -6.434 -1.425 1 93.31 277 GLY B O 1
ATOM 5355 N N . VAL B 1 278 ? 9.258 -4.984 -0.137 1 94.94 278 VAL B N 1
ATOM 5356 C CA . VAL B 1 278 ? 7.938 -5.418 -0.576 1 94.94 278 VAL B CA 1
ATOM 5357 C C . VAL B 1 278 ? 7.695 -4.965 -2.014 1 94.94 278 VAL B C 1
ATOM 5359 O O . VAL B 1 278 ? 8.07 -3.854 -2.391 1 94.94 278 VAL B O 1
ATOM 5362 N N . ASN B 1 279 ? 7.152 -5.863 -2.82 1 92.69 279 ASN B N 1
ATOM 5363 C CA . ASN B 1 279 ? 6.812 -5.504 -4.191 1 92.69 279 ASN B CA 1
ATOM 5364 C C . ASN B 1 279 ? 5.543 -4.656 -4.254 1 92.69 279 ASN B C 1
ATOM 5366 O O . ASN B 1 279 ? 4.477 -5.152 -4.625 1 92.69 279 ASN B O 1
ATOM 5370 N N . TRP B 1 280 ? 5.672 -3.396 -4.051 1 94.94 280 TRP B N 1
ATOM 5371 C CA . TRP B 1 280 ? 4.531 -2.49 -3.99 1 94.94 280 TRP B CA 1
ATOM 5372 C C . TRP B 1 280 ? 3.938 -2.271 -5.379 1 94.94 280 TRP B C 1
ATOM 5374 O O . TRP B 1 280 ? 2.762 -1.922 -5.508 1 94.94 280 TRP B O 1
ATOM 5384 N N . GLY B 1 281 ? 4.73 -2.434 -6.414 1 93.94 281 GLY B N 1
ATOM 5385 C CA . GLY B 1 281 ? 4.188 -2.41 -7.762 1 93.94 281 GLY B CA 1
ATOM 5386 C C . GLY B 1 281 ? 3.084 -3.43 -7.977 1 93.94 281 GLY B C 1
ATOM 5387 O O . GLY B 1 281 ? 2.047 -3.115 -8.57 1 93.94 281 GLY B O 1
ATOM 5388 N N . THR B 1 282 ? 3.309 -4.617 -7.406 1 92 282 THR B N 1
ATOM 5389 C CA . THR B 1 282 ? 2.312 -5.676 -7.523 1 92 282 THR B CA 1
ATOM 5390 C C . THR B 1 282 ? 1.049 -5.316 -6.75 1 92 282 THR B C 1
ATOM 5392 O O . THR B 1 282 ? -0.062 -5.625 -7.184 1 92 282 THR B O 1
ATOM 5395 N N . ILE B 1 283 ? 1.194 -4.668 -5.621 1 95.62 283 ILE B N 1
ATOM 5396 C CA . ILE B 1 283 ? 0.039 -4.258 -4.832 1 95.62 283 ILE B CA 1
ATOM 5397 C C . ILE B 1 283 ? -0.778 -3.227 -5.609 1 95.62 283 ILE B C 1
ATOM 5399 O O . ILE B 1 283 ? -2.004 -3.332 -5.691 1 95.62 283 ILE B O 1
ATOM 5403 N N . ILE B 1 284 ? -0.096 -2.252 -6.219 1 96.5 284 ILE B N 1
ATOM 5404 C CA . ILE B 1 284 ? -0.775 -1.264 -7.047 1 96.5 284 ILE B CA 1
ATOM 5405 C C . ILE B 1 284 ? -1.438 -1.956 -8.234 1 96.5 284 ILE B C 1
ATOM 5407 O O . ILE B 1 284 ? -2.547 -1.593 -8.633 1 96.5 284 ILE B O 1
ATOM 5411 N N . PHE B 1 285 ? -0.73 -2.943 -8.766 1 94.25 285 PHE B N 1
ATOM 5412 C CA . PHE B 1 285 ? -1.286 -3.727 -9.867 1 94.25 285 PHE B CA 1
ATOM 5413 C C . PHE B 1 285 ? -2.623 -4.34 -9.469 1 94.25 285 PHE B C 1
ATOM 5415 O O . PHE B 1 285 ? -3.605 -4.234 -10.211 1 94.25 285 PHE B O 1
ATOM 5422 N N . PHE B 1 286 ? -2.699 -4.918 -8.305 1 94.44 286 PHE B N 1
ATOM 5423 C CA . PHE B 1 286 ? -3.906 -5.598 -7.848 1 94.44 286 PHE B CA 1
ATOM 5424 C C . PHE B 1 286 ? -5.016 -4.594 -7.559 1 94.44 286 PHE B C 1
ATOM 5426 O O . PHE B 1 286 ? -6.172 -4.812 -7.93 1 94.44 286 PHE B O 1
ATOM 5433 N N . LEU B 1 287 ? -4.672 -3.473 -6.902 1 96.69 287 LEU B N 1
ATOM 5434 C CA . LEU B 1 287 ? -5.656 -2.436 -6.621 1 96.69 287 LEU B CA 1
ATOM 5435 C C . LEU B 1 287 ? -6.328 -1.958 -7.906 1 96.69 287 LEU B C 1
ATOM 5437 O O . LEU B 1 287 ? -7.555 -1.848 -7.969 1 96.69 287 LEU B O 1
ATOM 5441 N N . THR B 1 288 ? -5.547 -1.751 -8.922 1 96.69 288 THR B N 1
ATOM 5442 C CA . THR B 1 288 ? -6.051 -1.185 -10.172 1 96.69 288 THR B CA 1
ATOM 5443 C C . THR B 1 288 ? -6.645 -2.273 -11.055 1 96.69 288 THR B C 1
ATOM 5445 O O . THR B 1 288 ? -7.574 -2.018 -11.82 1 96.69 288 THR B O 1
ATOM 5448 N N . MET B 1 289 ? -6.113 -3.488 -10.906 1 94.5 289 MET B N 1
ATOM 5449 C CA . MET B 1 289 ? -6.637 -4.617 -11.672 1 94.5 289 MET B CA 1
ATOM 5450 C C . MET B 1 289 ? -8.078 -4.918 -11.273 1 94.5 289 MET B C 1
ATOM 5452 O O . MET B 1 289 ? -8.93 -5.152 -12.141 1 94.5 289 MET B O 1
ATOM 5456 N N . PHE B 1 290 ? -8.383 -4.879 -9.984 1 95.94 290 PHE B N 1
ATOM 5457 C CA . PHE B 1 290 ? -9.742 -5.105 -9.516 1 95.94 290 PHE B CA 1
ATOM 5458 C C . PHE B 1 290 ? -10.703 -4.105 -10.148 1 95.94 290 PHE B C 1
ATOM 5460 O O . PHE B 1 290 ? -11.797 -4.48 -10.586 1 95.94 290 PHE B O 1
ATOM 5467 N N . ILE B 1 291 ? -10.242 -2.881 -10.188 1 96.25 291 ILE B N 1
ATOM 5468 C CA . ILE B 1 291 ? -11.062 -1.815 -10.758 1 96.25 291 ILE B CA 1
ATOM 5469 C C . ILE B 1 291 ? -11.25 -2.053 -12.25 1 96.25 291 ILE B C 1
ATOM 5471 O O . ILE B 1 291 ? -12.375 -2.014 -12.758 1 96.25 291 ILE B O 1
ATOM 5475 N N . THR B 1 292 ? -10.195 -2.336 -12.953 1 95.5 292 THR B N 1
ATOM 5476 C CA . THR B 1 292 ? -10.211 -2.51 -14.406 1 95.5 292 THR B CA 1
ATOM 5477 C C . THR B 1 292 ? -11.078 -3.705 -14.789 1 95.5 292 THR B C 1
ATOM 5479 O O . THR B 1 292 ? -11.938 -3.596 -15.664 1 95.5 292 THR B O 1
ATOM 5482 N N . MET B 1 293 ? -10.859 -4.809 -14.141 1 93.94 293 MET B N 1
ATOM 5483 C CA . MET B 1 293 ? -11.555 -6.039 -14.5 1 93.94 293 MET B CA 1
ATOM 5484 C C . MET B 1 293 ? -13.039 -5.945 -14.141 1 93.94 293 MET B C 1
ATOM 5486 O O . MET B 1 293 ? -13.883 -6.508 -14.844 1 93.94 293 MET B O 1
ATOM 5490 N N . ARG B 1 294 ? -13.359 -5.234 -13.031 1 94.06 294 ARG B N 1
ATOM 5491 C CA . ARG B 1 294 ? -14.766 -4.992 -12.719 1 94.06 294 ARG B CA 1
ATOM 5492 C C . ARG B 1 294 ? -15.438 -4.184 -13.82 1 94.06 294 ARG B C 1
ATOM 5494 O O . ARG B 1 294 ? -16.562 -4.488 -14.227 1 94.06 294 ARG B O 1
ATOM 5501 N N . GLY B 1 295 ? -14.75 -3.164 -14.305 1 94.38 295 GLY B N 1
ATOM 5502 C CA . GLY B 1 295 ? -15.281 -2.365 -15.391 1 94.38 295 GLY B CA 1
ATOM 5503 C C . GLY B 1 295 ? -15.492 -3.162 -16.672 1 94.38 295 GLY B C 1
ATOM 5504 O O . GLY B 1 295 ? -16.547 -3.062 -17.297 1 94.38 295 GLY B O 1
ATOM 5505 N N . ILE B 1 296 ? -14.57 -3.945 -16.984 1 92.81 296 ILE B N 1
ATOM 5506 C CA . ILE B 1 296 ? -14.656 -4.754 -18.188 1 92.81 296 ILE B CA 1
ATOM 5507 C C . ILE B 1 296 ? -15.773 -5.785 -18.047 1 92.81 296 ILE B C 1
ATOM 5509 O O . ILE B 1 296 ? -16.516 -6.035 -19 1 92.81 296 ILE B O 1
ATOM 5513 N N . TRP B 1 297 ? -15.891 -6.332 -16.906 1 92 297 TRP B N 1
ATOM 5514 C CA . TRP B 1 297 ? -16.953 -7.305 -16.641 1 92 297 TRP B CA 1
ATOM 5515 C C . TRP B 1 297 ? -18.328 -6.676 -16.828 1 92 297 TRP B C 1
ATOM 5517 O O . TRP B 1 2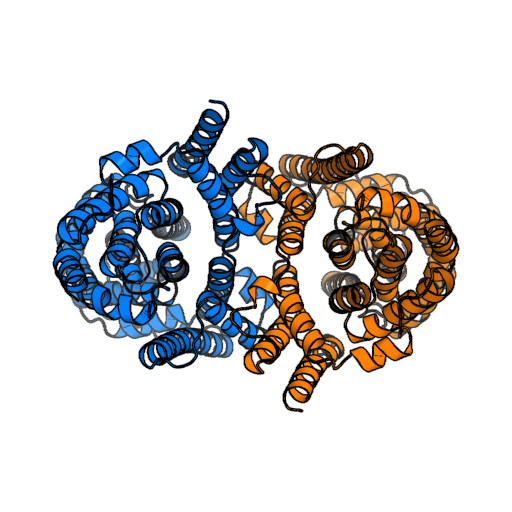97 ? -19.203 -7.258 -17.484 1 92 297 TRP B O 1
ATOM 5527 N N . VAL B 1 298 ? -18.484 -5.523 -16.281 1 91.88 298 VAL B N 1
ATOM 5528 C CA . VAL B 1 298 ? -19.781 -4.855 -16.312 1 91.88 298 VAL B CA 1
ATOM 5529 C C . VAL B 1 298 ? -20.125 -4.465 -17.75 1 91.88 298 VAL B C 1
ATOM 5531 O O . VAL B 1 298 ? -21.297 -4.473 -18.141 1 91.88 298 VAL B O 1
ATOM 5534 N N . SER B 1 299 ? -19.172 -4.219 -18.594 1 92.88 299 SER B N 1
ATOM 5535 C CA . SER B 1 299 ? -19.406 -3.84 -19.969 1 92.88 299 SER B CA 1
ATOM 5536 C C . SER B 1 299 ? -19.938 -5.016 -20.781 1 92.88 299 SER B C 1
ATOM 5538 O O . SER B 1 299 ? -20.609 -4.824 -21.812 1 92.88 299 SER B O 1
ATOM 5540 N N . GLY B 1 300 ? -19.5 -6.199 -20.406 1 91.88 300 GLY B N 1
ATOM 5541 C CA . GLY B 1 300 ? -19.938 -7.402 -21.109 1 91.88 300 GLY B CA 1
ATOM 5542 C C . GLY B 1 300 ? -19.125 -7.688 -22.359 1 91.88 300 GLY B C 1
ATOM 5543 O O . GLY B 1 300 ? -19.453 -8.586 -23.125 1 91.88 300 GLY B O 1
ATOM 5544 N N . LEU B 1 301 ? -18.109 -7.035 -22.484 1 91.31 301 LEU B N 1
ATOM 5545 C CA . LEU B 1 301 ? -17.344 -7.098 -23.719 1 91.31 301 LEU B CA 1
ATOM 5546 C C . LEU B 1 301 ? -16.766 -8.5 -23.938 1 91.31 301 LEU B C 1
ATOM 5548 O O . LEU B 1 301 ? -16.75 -9 -25.062 1 91.31 301 LEU B O 1
ATOM 5552 N N . LEU B 1 302 ? -16.312 -9.172 -22.875 1 91.44 302 LEU B N 1
ATOM 5553 C CA . LEU B 1 302 ? -15.57 -10.422 -23.031 1 91.44 302 LEU B CA 1
ATOM 5554 C C . LEU B 1 302 ? -16.5 -11.625 -22.891 1 91.44 302 LEU B C 1
ATOM 5556 O O . LEU B 1 302 ? -16.125 -12.75 -23.25 1 91.44 302 LEU B O 1
ATOM 5560 N N . GLN B 1 303 ? -17.719 -11.414 -22.453 1 91.19 303 GLN B N 1
ATOM 5561 C CA . GLN B 1 303 ? -18.641 -12.492 -22.125 1 91.19 303 GLN B CA 1
ATOM 5562 C C . GLN B 1 303 ? -18.984 -13.32 -23.359 1 91.19 303 GLN B C 1
ATOM 5564 O O . GLN B 1 303 ? -19.047 -14.547 -23.281 1 91.19 303 GLN B O 1
ATOM 5569 N N . PRO B 1 304 ? -19.125 -12.656 -24.516 1 91.94 304 PRO B N 1
ATOM 5570 C CA . PRO B 1 304 ? -19.438 -13.469 -25.703 1 91.94 304 PRO B CA 1
ATOM 5571 C C . PRO B 1 304 ? -18.312 -14.445 -26.047 1 91.94 304 PRO B C 1
ATOM 5573 O O . PRO B 1 304 ? -18.594 -15.594 -26.422 1 91.94 304 PRO B O 1
ATOM 5576 N N . ALA B 1 305 ? -17.125 -14.086 -25.922 1 91.38 305 ALA B N 1
ATOM 5577 C CA . ALA B 1 305 ? -16 -14.961 -26.219 1 91.38 305 ALA B CA 1
ATOM 5578 C C . ALA B 1 305 ? -15.906 -16.109 -25.219 1 91.38 305 ALA B C 1
ATOM 5580 O O . ALA B 1 305 ? -15.664 -17.25 -25.594 1 91.38 305 ALA B O 1
ATOM 5581 N N . ILE B 1 306 ? -16.125 -15.812 -23.969 1 91.25 306 ILE B N 1
ATOM 5582 C CA . ILE B 1 306 ? -16.031 -16.812 -22.906 1 91.25 306 ILE B CA 1
ATOM 5583 C C . ILE B 1 306 ? -17.234 -17.75 -23 1 91.25 306 ILE B C 1
ATOM 5585 O O . ILE B 1 306 ? -17.094 -18.969 -22.797 1 91.25 306 ILE B O 1
ATOM 5589 N N . ASN B 1 307 ? -18.375 -17.156 -23.344 1 92.81 307 ASN B N 1
ATOM 5590 C CA . ASN B 1 307 ? -19.609 -17.922 -23.453 1 92.81 307 ASN B CA 1
ATOM 5591 C C . ASN B 1 307 ? -19.547 -18.953 -24.562 1 92.81 307 ASN B C 1
ATOM 5593 O O . ASN B 1 307 ? -20.25 -19.969 -24.516 1 92.81 307 ASN B O 1
ATOM 5597 N N . PHE B 1 308 ? -18.703 -18.688 -25.438 1 91.56 308 PHE B N 1
ATOM 5598 C CA . PHE B 1 308 ? -18.594 -19.609 -26.562 1 91.56 308 PHE B CA 1
ATOM 5599 C C . PHE B 1 308 ? -18.094 -20.969 -26.094 1 91.56 308 PHE B C 1
ATOM 5601 O O . PHE B 1 308 ? -18.609 -22 -26.531 1 91.56 308 PHE B O 1
ATOM 5608 N N . LEU B 1 309 ? -17.172 -21.047 -25.203 1 89.19 309 LEU B N 1
ATOM 5609 C CA . LEU B 1 309 ? -16.594 -22.312 -24.734 1 89.19 309 LEU B CA 1
ATOM 5610 C C . LEU B 1 309 ? -17.312 -22.812 -23.484 1 89.19 309 LEU B C 1
ATOM 5612 O O . LEU B 1 309 ? -17.312 -24 -23.203 1 89.19 309 LEU B O 1
ATOM 5616 N N . MET B 1 310 ? -17.953 -21.875 -22.734 1 92.12 310 MET B N 1
ATOM 5617 C CA . MET B 1 310 ? -18.625 -22.234 -21.484 1 92.12 310 MET B CA 1
ATOM 5618 C C . MET B 1 310 ? -19.891 -21.422 -21.297 1 92.12 310 MET B C 1
ATOM 5620 O O . MET B 1 310 ? -19.938 -20.531 -20.438 1 92.12 310 MET B O 1
ATOM 5624 N N . PRO B 1 311 ? -20.938 -21.812 -22.062 1 92.19 311 PRO B N 1
ATOM 5625 C CA . PRO B 1 311 ? -22.172 -21.016 -22.062 1 92.19 311 PRO B CA 1
ATOM 5626 C C . PRO B 1 311 ? -22.984 -21.188 -20.781 1 92.19 311 PRO B C 1
ATOM 5628 O O . PRO B 1 311 ? -23.859 -20.375 -20.484 1 92.19 311 PRO B O 1
ATOM 5631 N N . GLN B 1 312 ? -22.75 -22.297 -20.109 1 92.25 312 GLN B N 1
ATOM 5632 C CA . GLN B 1 312 ? -23.438 -22.594 -18.859 1 92.25 312 GLN B CA 1
ATOM 5633 C C . GLN B 1 312 ? -22.516 -23.312 -17.891 1 92.25 312 GLN B C 1
ATOM 5635 O O . GLN B 1 312 ? -21.391 -23.672 -18.234 1 92.25 312 GLN B O 1
ATOM 5640 N N . ALA B 1 313 ? -23.109 -23.391 -16.75 1 92.88 313 ALA B N 1
ATOM 5641 C CA . ALA B 1 313 ? -22.375 -24.203 -15.781 1 92.88 313 ALA B CA 1
ATOM 5642 C C . ALA B 1 313 ? -22.297 -25.656 -16.25 1 92.88 313 ALA B C 1
ATOM 5644 O O . ALA B 1 313 ? -23.344 -26.297 -16.469 1 92.88 313 ALA B O 1
ATOM 5645 N N . GLU B 1 314 ? -21.109 -26.078 -16.469 1 90.94 314 GLU B N 1
ATOM 5646 C CA . GLU B 1 314 ? -20.906 -27.438 -16.953 1 90.94 314 GLU B CA 1
ATOM 5647 C C . GLU B 1 314 ? -20.609 -28.406 -15.805 1 90.94 314 GLU B C 1
ATOM 5649 O O . GLU B 1 314 ? -20.094 -27.984 -14.766 1 90.94 314 GLU B O 1
ATOM 5654 N N . GLY B 1 315 ? -21.016 -29.625 -16.078 1 91.06 315 GLY B N 1
ATOM 5655 C CA . GLY B 1 315 ? -20.578 -30.656 -15.141 1 91.06 315 GLY B CA 1
ATOM 5656 C C . GLY B 1 315 ? -19.078 -30.844 -15.117 1 91.06 315 GLY B C 1
ATOM 5657 O O . GLY B 1 315 ? -18.359 -30.156 -15.844 1 91.06 315 GLY B O 1
ATOM 5658 N N . PRO B 1 316 ? -18.672 -31.75 -14.289 1 92.62 316 PRO B N 1
ATOM 5659 C CA . PRO B 1 316 ? -17.234 -31.859 -14.008 1 92.62 316 PRO B CA 1
ATOM 5660 C C . PRO B 1 316 ? -16.406 -32.188 -15.242 1 92.62 316 PRO B C 1
ATOM 5662 O O . PRO B 1 316 ? -15.422 -31.516 -15.539 1 92.62 316 PRO B O 1
ATOM 5665 N N . ILE B 1 317 ? -16.844 -33.156 -16.047 1 93.25 317 ILE B N 1
ATOM 5666 C CA . ILE B 1 317 ? -16 -33.594 -17.141 1 93.25 317 ILE B CA 1
ATOM 5667 C C . ILE B 1 317 ? -15.93 -32.5 -18.203 1 93.25 317 ILE B C 1
ATOM 5669 O O . ILE B 1 317 ? -14.852 -31.969 -18.5 1 93.25 317 ILE B O 1
ATOM 5673 N N . PRO B 1 318 ? -17.031 -32.094 -18.734 1 94.62 318 PRO B N 1
ATOM 5674 C CA . PRO B 1 318 ? -16.938 -31 -19.719 1 94.62 318 PRO B CA 1
ATOM 5675 C C . PRO B 1 318 ? -16.422 -29.703 -19.109 1 94.62 318 PRO B C 1
ATOM 5677 O O . PRO B 1 318 ? -15.734 -28.922 -19.781 1 94.62 318 PRO B O 1
ATOM 5680 N N . GLY B 1 319 ? -16.75 -29.484 -17.875 1 96.19 319 GLY B N 1
ATOM 5681 C CA . GLY B 1 319 ? -16.328 -28.266 -17.203 1 96.19 319 GLY B CA 1
ATOM 5682 C C . GLY B 1 319 ? -14.828 -28.156 -17.047 1 96.19 319 GLY B C 1
ATOM 5683 O O . GLY B 1 319 ? -14.258 -27.078 -17.25 1 96.19 319 GLY B O 1
ATOM 5684 N N . ILE B 1 320 ? -14.195 -29.25 -16.688 1 97.31 320 ILE B N 1
ATOM 5685 C CA . ILE B 1 320 ? -12.75 -29.281 -16.516 1 97.31 320 ILE B CA 1
ATOM 5686 C C . ILE B 1 320 ? -12.062 -28.906 -17.828 1 97.31 320 ILE B C 1
ATOM 5688 O O . ILE B 1 320 ? -11.156 -28.062 -17.844 1 97.31 320 ILE B O 1
ATOM 5692 N N . PHE B 1 321 ? -12.539 -29.422 -18.875 1 96.5 321 PHE B N 1
ATOM 5693 C CA . PHE B 1 321 ? -11.93 -29.141 -20.172 1 96.5 321 PHE B CA 1
ATOM 5694 C C . PHE B 1 321 ? -12.219 -27.719 -20.625 1 96.5 321 PHE B C 1
ATOM 5696 O O . PHE B 1 321 ? -11.352 -27.047 -21.188 1 96.5 321 PHE B O 1
ATOM 5703 N N . ALA B 1 322 ? -13.391 -27.25 -20.359 1 96.94 322 ALA B N 1
ATOM 5704 C CA . ALA B 1 322 ? -13.758 -25.891 -20.734 1 96.94 322 ALA B CA 1
ATOM 5705 C C . ALA B 1 322 ? -12.953 -24.859 -19.953 1 96.94 322 ALA B C 1
ATOM 5707 O O . ALA B 1 322 ? -12.43 -23.891 -20.516 1 96.94 322 ALA B O 1
ATOM 5708 N N . ILE B 1 323 ? -12.891 -25.078 -18.656 1 97.88 323 ILE B N 1
ATOM 5709 C CA . ILE B 1 323 ? -12.148 -24.156 -17.781 1 97.88 323 ILE B CA 1
ATOM 5710 C C . ILE B 1 323 ? -10.672 -24.188 -18.156 1 97.88 323 ILE B C 1
ATOM 5712 O O . ILE B 1 323 ? -10.023 -23.125 -18.219 1 97.88 323 ILE B O 1
ATOM 5716 N N . MET B 1 324 ? -10.164 -25.359 -18.391 1 97.5 324 MET B N 1
ATOM 5717 C CA . MET B 1 324 ? -8.758 -25.484 -18.781 1 97.5 324 MET B CA 1
ATOM 5718 C C . MET B 1 324 ? -8.484 -24.75 -20.094 1 97.5 324 MET B C 1
ATOM 5720 O O . MET B 1 324 ? -7.508 -24.016 -20.188 1 97.5 324 MET B O 1
ATOM 5724 N N . ALA B 1 325 ? -9.344 -24.969 -21.062 1 96.25 325 ALA B N 1
ATOM 5725 C CA . ALA B 1 325 ? -9.164 -24.328 -22.359 1 96.25 325 ALA B CA 1
ATOM 5726 C C . ALA B 1 325 ? -9.234 -22.812 -22.25 1 96.25 325 ALA B C 1
ATOM 5728 O O . ALA B 1 325 ? -8.406 -22.109 -22.828 1 96.25 325 ALA B O 1
ATOM 5729 N N . GLU B 1 326 ? -10.211 -22.297 -21.562 1 96.69 326 GLU B N 1
ATOM 5730 C CA . GLU B 1 326 ? -10.367 -20.859 -21.359 1 96.69 326 GLU B CA 1
ATOM 5731 C C . GLU B 1 326 ? -9.156 -20.266 -20.656 1 96.69 326 GLU B C 1
ATOM 5733 O O . GLU B 1 326 ? -8.656 -19.219 -21.047 1 96.69 326 GLU B O 1
ATOM 5738 N N . SER B 1 327 ? -8.727 -20.953 -19.609 1 97.06 327 SER B N 1
ATOM 5739 C CA . SER B 1 327 ? -7.605 -20.469 -18.812 1 97.06 327 SER B CA 1
ATOM 5740 C C . SER B 1 327 ? -6.324 -20.406 -19.641 1 97.06 327 SER B C 1
ATOM 5742 O O . SER B 1 327 ? -5.594 -19.422 -19.594 1 97.06 327 SER B O 1
ATOM 5744 N N . LEU B 1 328 ? -6.023 -21.5 -20.406 1 95.62 328 LEU B N 1
ATOM 5745 C CA . LEU B 1 328 ? -4.805 -21.562 -21.203 1 95.62 328 LEU B CA 1
ATOM 5746 C C . LEU B 1 328 ? -4.828 -20.516 -22.312 1 95.62 328 LEU B C 1
ATOM 5748 O O . LEU B 1 328 ? -3.812 -19.859 -22.578 1 95.62 328 LEU B O 1
ATOM 5752 N N . LEU B 1 329 ? -5.973 -20.266 -22.875 1 93.56 329 LEU B N 1
ATOM 5753 C CA . LEU B 1 329 ? -6.098 -19.344 -24 1 93.56 329 LEU B CA 1
ATOM 5754 C C . LEU B 1 329 ? -6.113 -17.891 -23.531 1 93.56 329 LEU B C 1
ATOM 5756 O O . LEU B 1 329 ? -5.281 -17.094 -23.969 1 93.56 329 LEU B O 1
ATOM 5760 N N . PHE B 1 330 ? -6.961 -17.578 -22.578 1 93.69 330 PHE B N 1
ATOM 5761 C CA . PHE B 1 330 ? -7.199 -16.172 -22.234 1 93.69 330 PHE B CA 1
ATOM 5762 C C . PHE B 1 330 ? -6.117 -15.656 -21.297 1 93.69 330 PHE B C 1
ATOM 5764 O O . PHE B 1 330 ? -5.906 -14.453 -21.188 1 93.69 330 PHE B O 1
ATOM 5771 N N . SER B 1 331 ? -5.445 -16.547 -20.672 1 93.5 331 SER B N 1
ATOM 5772 C CA . SER B 1 331 ? -4.305 -16.125 -19.875 1 93.5 331 SER B CA 1
ATOM 5773 C C . SER B 1 331 ? -3.184 -15.578 -20.766 1 93.5 331 SER B C 1
ATOM 5775 O O . SER B 1 331 ? -2.391 -14.742 -20.328 1 93.5 331 SER B O 1
ATOM 5777 N N . GLN B 1 332 ? -3.127 -16.062 -21.969 1 89.38 332 GLN B N 1
ATOM 5778 C CA . GLN B 1 332 ? -2.113 -15.547 -22.891 1 89.38 332 GLN B CA 1
ATOM 5779 C C . GLN B 1 332 ? -2.43 -14.117 -23.312 1 89.38 332 GLN B C 1
ATOM 5781 O O . GLN B 1 332 ? -1.523 -13.344 -23.625 1 89.38 332 GLN B O 1
ATOM 5786 N N . LEU B 1 333 ? -3.672 -13.836 -23.219 1 85.88 333 LEU B N 1
ATOM 5787 C CA . LEU B 1 333 ? -4.113 -12.523 -23.672 1 85.88 333 LEU B CA 1
ATOM 5788 C C . LEU B 1 333 ? -4.094 -11.523 -22.516 1 85.88 333 LEU B C 1
ATOM 5790 O O . LEU B 1 333 ? -3.535 -10.43 -22.641 1 85.88 333 LEU B O 1
ATOM 5794 N N . LEU B 1 334 ? -4.699 -11.891 -21.391 1 88.88 334 LEU B N 1
ATOM 5795 C CA . LEU B 1 334 ? -4.902 -10.977 -20.266 1 88.88 334 LEU B CA 1
ATOM 5796 C C . LEU B 1 334 ? -3.828 -11.172 -19.203 1 88.88 334 LEU B C 1
ATOM 5798 O O . LEU B 1 334 ? -3.719 -10.375 -18.266 1 88.88 334 LEU B O 1
ATOM 5802 N N . SER B 1 335 ? -3.047 -12.188 -19.359 1 88.25 335 SER B N 1
ATOM 5803 C CA . SER B 1 335 ? -2.166 -12.648 -18.281 1 88.25 335 SER B CA 1
ATOM 5804 C C . SER B 1 335 ? -2.936 -13.445 -17.234 1 88.25 335 SER B C 1
ATOM 5806 O O . SER B 1 335 ? -4.168 -13.422 -17.219 1 88.25 335 SER B O 1
ATOM 5808 N N . ASN B 1 336 ? -2.264 -14.148 -16.438 1 93.5 336 ASN B N 1
ATOM 5809 C CA . ASN B 1 336 ? -2.875 -15.133 -15.547 1 93.5 336 ASN B CA 1
ATOM 5810 C C . ASN B 1 336 ? -3.752 -14.461 -14.492 1 93.5 336 ASN B C 1
ATOM 5812 O O . ASN B 1 336 ? -4.891 -14.875 -14.273 1 93.5 336 ASN B O 1
ATOM 5816 N N . VAL B 1 337 ? -3.281 -13.398 -13.906 1 93.81 337 VAL B N 1
ATOM 5817 C CA . VAL B 1 337 ? -3.945 -12.828 -12.734 1 93.81 337 VAL B CA 1
ATOM 5818 C C . VAL B 1 337 ? -5.203 -12.078 -13.172 1 93.81 337 VAL B C 1
ATOM 5820 O O . VAL B 1 337 ? -6.301 -12.359 -12.688 1 93.81 337 VAL B O 1
ATOM 5823 N N . PRO B 1 338 ? -5.129 -11.164 -14.117 1 93.56 338 PRO B N 1
ATOM 5824 C CA . PRO B 1 338 ? -6.34 -10.477 -14.562 1 93.56 338 PRO B CA 1
ATOM 5825 C C . PRO B 1 338 ? -7.383 -11.43 -15.141 1 93.56 338 PRO B C 1
ATOM 5827 O O . PRO B 1 338 ? -8.586 -11.258 -14.914 1 93.56 338 PRO B O 1
ATOM 5830 N N . PHE B 1 339 ? -6.918 -12.375 -15.883 1 94.75 339 PHE B N 1
ATOM 5831 C CA . PHE B 1 339 ? -7.863 -13.352 -16.406 1 94.75 339 PHE B CA 1
ATOM 5832 C C . PHE B 1 339 ? -8.578 -14.086 -15.281 1 94.75 339 PHE B C 1
ATOM 5834 O O . PHE B 1 339 ? -9.805 -14.227 -15.297 1 94.75 339 PHE B O 1
ATOM 5841 N N . THR B 1 340 ? -7.785 -14.547 -14.344 1 96.56 340 THR B N 1
ATOM 5842 C CA . THR B 1 340 ? -8.352 -15.305 -13.227 1 96.56 340 THR B CA 1
ATOM 5843 C C . THR B 1 340 ? -9.406 -14.477 -12.5 1 96.56 340 THR B C 1
ATOM 5845 O O . THR B 1 340 ? -10.477 -14.984 -12.164 1 96.56 340 THR B O 1
ATOM 5848 N N . GLU B 1 341 ? -9.102 -13.242 -12.242 1 95.19 341 GLU B N 1
ATOM 5849 C CA . GLU B 1 341 ? -10.062 -12.375 -11.562 1 95.19 341 GLU B CA 1
ATOM 5850 C C . GLU B 1 341 ? -11.367 -12.273 -12.352 1 95.19 341 GLU B C 1
ATOM 5852 O O . GLU B 1 341 ? -12.453 -12.398 -11.781 1 95.19 341 GLU B O 1
ATOM 5857 N N . LEU B 1 342 ? -11.242 -12.07 -13.648 1 94.31 342 LEU B N 1
ATOM 5858 C CA . LEU B 1 342 ? -12.414 -11.953 -14.508 1 94.31 342 LEU B CA 1
ATOM 5859 C C . LEU B 1 342 ? -13.188 -13.266 -14.562 1 94.31 342 LEU B C 1
ATOM 5861 O O . LEU B 1 342 ? -14.422 -13.273 -14.477 1 94.31 342 LEU B O 1
ATOM 5865 N N . PHE B 1 343 ? -12.492 -14.32 -14.703 1 96.5 343 PHE B N 1
ATOM 5866 C CA . PHE B 1 343 ? -13.117 -15.625 -14.891 1 96.5 343 PHE B CA 1
ATOM 5867 C C . PHE B 1 343 ? -13.789 -16.094 -13.609 1 96.5 343 PHE B C 1
ATOM 5869 O O . PHE B 1 343 ? -14.805 -16.797 -13.648 1 96.5 343 PHE B O 1
ATOM 5876 N N . ILE B 1 344 ? -13.227 -15.742 -12.484 1 96.94 344 ILE B N 1
ATOM 5877 C CA . ILE B 1 344 ? -13.875 -16.031 -11.211 1 96.94 344 ILE B CA 1
ATOM 5878 C C . ILE B 1 344 ? -15.273 -15.414 -11.195 1 96.94 344 ILE B C 1
ATOM 5880 O O . ILE B 1 344 ? -16.25 -16.078 -10.82 1 96.94 344 ILE B O 1
ATOM 5884 N N . GLN B 1 345 ? -15.359 -14.188 -11.609 1 94.56 345 GLN B N 1
ATOM 5885 C CA . GLN B 1 345 ? -16.656 -13.523 -11.648 1 94.56 345 GLN B CA 1
ATOM 5886 C C . GLN B 1 345 ? -17.594 -14.227 -12.625 1 94.56 345 GLN B C 1
ATOM 5888 O O . GLN B 1 345 ? -18.781 -14.391 -12.344 1 94.56 345 GLN B O 1
ATOM 5893 N N . TYR B 1 346 ? -17.047 -14.617 -13.75 1 95.69 346 TYR B N 1
ATOM 5894 C CA . TYR B 1 346 ? -17.828 -15.32 -14.75 1 95.69 346 TYR B CA 1
ATOM 5895 C C . TYR B 1 346 ? -18.359 -16.641 -14.203 1 95.69 346 TYR B C 1
ATOM 5897 O O . TYR B 1 346 ? -19.562 -16.938 -14.336 1 95.69 346 TYR B O 1
ATOM 5905 N N . MET B 1 347 ? -17.516 -17.375 -13.594 1 96.94 347 MET B N 1
ATOM 5906 C CA . MET B 1 347 ? -17.891 -18.672 -13.055 1 96.94 347 MET B CA 1
ATOM 5907 C C . MET B 1 347 ? -18.922 -18.531 -11.945 1 96.94 347 MET B C 1
ATOM 5909 O O . MET B 1 347 ? -19.875 -19.297 -11.875 1 96.94 347 MET B O 1
ATOM 5913 N N . LYS B 1 348 ? -18.734 -17.562 -11.109 1 95.69 348 LYS B N 1
ATOM 5914 C CA . LYS B 1 348 ? -19.734 -17.297 -10.078 1 95.69 348 LYS B CA 1
ATOM 5915 C C . LYS B 1 348 ? -21.094 -16.938 -10.695 1 95.69 348 LYS B C 1
ATOM 5917 O O . LYS B 1 348 ? -22.141 -17.359 -10.203 1 95.69 348 LYS B O 1
ATOM 5922 N N . GLY B 1 349 ? -21.031 -16.203 -11.719 1 94.38 349 GLY B N 1
ATOM 5923 C CA . GLY B 1 349 ? -22.25 -15.852 -12.43 1 94.38 349 GLY B CA 1
ATOM 5924 C C . GLY B 1 349 ? -22.969 -17.047 -13.008 1 94.38 349 GLY B C 1
ATOM 5925 O O . GLY B 1 349 ? -24.203 -17.047 -13.133 1 94.38 349 GLY B O 1
ATOM 5926 N N . LEU B 1 350 ? -22.25 -18.047 -13.336 1 95.5 350 LEU B N 1
ATOM 5927 C CA . LEU B 1 350 ? -22.828 -19.266 -13.891 1 95.5 350 LEU B CA 1
ATOM 5928 C C . LEU B 1 350 ? -23.359 -20.172 -12.789 1 95.5 350 LEU B C 1
ATOM 5930 O O . LEU B 1 350 ? -24.031 -21.172 -13.07 1 95.5 350 LEU B O 1
ATOM 5934 N N . GLY B 1 351 ? -22.938 -19.859 -11.547 1 94.88 351 GLY B N 1
ATOM 5935 C CA . GLY B 1 351 ? -23.5 -20.625 -10.445 1 94.88 351 GLY B CA 1
ATOM 5936 C C . GLY B 1 351 ? -22.469 -21.453 -9.711 1 94.88 351 GLY B C 1
ATOM 5937 O O . GLY B 1 351 ? -22.797 -22.156 -8.75 1 94.88 351 GLY B O 1
ATOM 5938 N N . TYR B 1 352 ? -21.188 -21.406 -10.156 1 95.69 352 TYR B N 1
ATOM 5939 C CA . TYR B 1 352 ? -20.156 -22.109 -9.414 1 95.69 352 TYR B CA 1
ATOM 5940 C C . TYR B 1 352 ? -19.938 -21.469 -8.039 1 95.69 352 TYR B C 1
ATOM 5942 O O . TYR B 1 352 ? -19.922 -20.25 -7.914 1 95.69 352 TYR B O 1
ATOM 5950 N N . GLY B 1 353 ? -19.844 -22.312 -7.023 1 93.44 353 GLY B N 1
ATOM 5951 C CA . GLY B 1 353 ? -19.703 -21.812 -5.664 1 93.44 353 GLY B CA 1
ATOM 5952 C C . GLY B 1 353 ? -18.719 -22.609 -4.832 1 93.44 353 GLY B C 1
ATOM 5953 O O . GLY B 1 353 ? -17.828 -23.266 -5.375 1 93.44 353 GLY B O 1
ATOM 5954 N N . SER B 1 354 ? -18.906 -22.531 -3.551 1 91.12 354 SER B N 1
ATOM 5955 C CA . SER B 1 354 ? -17.969 -23.109 -2.58 1 91.12 354 SER B CA 1
ATOM 5956 C C . SER B 1 354 ? -17.906 -24.625 -2.697 1 91.12 354 SER B C 1
ATOM 5958 O O . SER B 1 354 ? -16.875 -25.234 -2.377 1 91.12 354 SER B O 1
ATOM 5960 N N . GLY B 1 355 ? -18.906 -25.219 -3.252 1 91.19 355 GLY B N 1
ATOM 5961 C CA . GLY B 1 355 ? -18.984 -26.672 -3.34 1 91.19 355 GLY B CA 1
ATOM 5962 C C . GLY B 1 355 ? -18.359 -27.219 -4.609 1 91.19 355 GLY B C 1
ATOM 5963 O O . GLY B 1 355 ? -18.234 -28.438 -4.77 1 91.19 355 GLY B O 1
ATOM 5964 N N . ASP B 1 356 ? -17.938 -26.375 -5.512 1 94.81 356 ASP B N 1
ATOM 5965 C CA . ASP B 1 356 ? -17.391 -26.797 -6.793 1 94.81 356 ASP B CA 1
ATOM 5966 C C . ASP B 1 356 ? -15.859 -26.75 -6.77 1 94.81 356 ASP B C 1
ATOM 5968 O O . ASP B 1 356 ? -15.234 -26.141 -7.648 1 94.81 356 ASP B O 1
ATOM 5972 N N . ALA B 1 357 ? -15.273 -27.5 -5.84 1 94.75 357 ALA B N 1
ATOM 5973 C CA . ALA B 1 357 ? -13.828 -27.469 -5.629 1 94.75 357 ALA B CA 1
ATOM 5974 C C . ALA B 1 357 ? -13.086 -27.844 -6.906 1 94.75 357 ALA B C 1
ATOM 5976 O O . ALA B 1 357 ? -12.047 -27.25 -7.219 1 94.75 357 ALA B O 1
ATOM 5977 N N . TRP B 1 358 ? -13.641 -28.859 -7.66 1 96.5 358 TRP B N 1
ATOM 5978 C CA . TRP B 1 358 ? -12.969 -29.312 -8.875 1 96.5 358 TRP B CA 1
ATOM 5979 C C . TRP B 1 358 ? -12.836 -28.172 -9.883 1 96.5 358 TRP B C 1
ATOM 5981 O O . TRP B 1 358 ? -11.812 -28.078 -10.57 1 96.5 358 TRP B O 1
ATOM 5991 N N . ALA B 1 359 ? -13.844 -27.328 -9.961 1 97.75 359 ALA B N 1
ATOM 5992 C CA . ALA B 1 359 ? -13.844 -26.234 -10.914 1 97.75 359 ALA B CA 1
ATOM 5993 C C . ALA B 1 359 ? -12.797 -25.188 -10.531 1 97.75 359 ALA B C 1
ATOM 5995 O O . ALA B 1 359 ? -12.031 -24.719 -11.383 1 97.75 359 ALA B O 1
ATOM 5996 N N . TRP B 1 360 ? -12.734 -24.797 -9.25 1 97.94 360 TRP B N 1
ATOM 5997 C CA . TRP B 1 360 ? -11.789 -23.812 -8.758 1 97.94 360 TRP B CA 1
ATOM 5998 C C . TRP B 1 360 ? -10.359 -24.328 -8.852 1 97.94 360 TRP B C 1
ATOM 6000 O O . TRP B 1 360 ? -9.445 -23.578 -9.203 1 97.94 360 TRP B O 1
ATOM 6010 N N . LEU B 1 361 ? -10.172 -25.625 -8.547 1 98.12 361 LEU B N 1
ATOM 6011 C CA . LEU B 1 361 ? -8.859 -26.234 -8.664 1 98.12 361 LEU B CA 1
ATOM 6012 C C . LEU B 1 361 ? -8.398 -26.281 -10.117 1 98.12 361 LEU B C 1
ATOM 6014 O O . LEU B 1 361 ? -7.219 -26.094 -10.406 1 98.12 361 LEU B O 1
ATOM 6018 N N . THR B 1 362 ? -9.328 -26.547 -11.008 1 98.31 362 THR B N 1
ATOM 6019 C CA . THR B 1 362 ? -9.008 -26.562 -12.43 1 98.31 362 THR B CA 1
ATOM 6020 C C . THR B 1 362 ? -8.555 -25.172 -12.891 1 98.31 362 THR B C 1
ATOM 6022 O O . THR B 1 362 ? -7.574 -25.047 -13.617 1 98.31 362 THR B O 1
ATOM 6025 N N . LEU B 1 363 ? -9.289 -24.172 -12.445 1 98.31 363 LEU B N 1
ATOM 6026 C CA . LEU B 1 363 ? -8.922 -22.797 -12.773 1 98.31 363 LEU B CA 1
ATOM 6027 C C . LEU B 1 363 ? -7.539 -22.453 -12.219 1 98.31 363 LEU B C 1
ATOM 6029 O O . LEU B 1 363 ? -6.707 -21.875 -12.922 1 98.31 363 LEU B O 1
ATOM 6033 N N . ALA B 1 364 ? -7.281 -22.797 -10.977 1 98.31 364 ALA B N 1
ATOM 6034 C CA . ALA B 1 364 ? -6.004 -22.531 -10.328 1 98.31 364 ALA B CA 1
ATOM 6035 C C . ALA B 1 364 ? -4.848 -23.172 -11.086 1 98.31 364 ALA B C 1
ATOM 6037 O O . ALA B 1 364 ? -3.85 -22.516 -11.383 1 98.31 364 ALA B O 1
ATOM 6038 N N . MET B 1 365 ? -5.082 -24.422 -11.383 1 98.25 365 MET B N 1
ATOM 6039 C CA . MET B 1 365 ? -4.047 -25.188 -12.055 1 98.25 365 MET B CA 1
ATOM 6040 C C . MET B 1 365 ? -3.824 -24.688 -13.477 1 98.25 365 MET B C 1
ATOM 6042 O O . MET B 1 365 ? -2.695 -24.375 -13.859 1 98.25 365 MET B O 1
ATOM 6046 N N . ALA B 1 366 ? -4.844 -24.5 -14.242 1 98.25 366 ALA B N 1
ATOM 6047 C CA . ALA B 1 366 ? -4.75 -24.172 -15.664 1 98.25 366 ALA B CA 1
ATOM 6048 C C . ALA B 1 366 ? -4.25 -22.734 -15.859 1 98.25 366 ALA B C 1
ATOM 6050 O O . ALA B 1 366 ? -3.439 -22.469 -16.75 1 98.25 366 ALA B O 1
ATOM 6051 N N . ALA B 1 367 ? -4.758 -21.828 -15.047 1 97.44 367 ALA B N 1
ATOM 6052 C CA . ALA B 1 367 ? -4.281 -20.453 -15.141 1 97.44 367 ALA B CA 1
ATOM 6053 C C . ALA B 1 367 ? -2.801 -20.359 -14.789 1 97.44 367 ALA B C 1
ATOM 6055 O O . ALA B 1 367 ? -2.068 -19.547 -15.367 1 97.44 367 ALA B O 1
ATOM 6056 N N . THR B 1 368 ? -2.355 -21.156 -13.859 1 97.69 368 THR B N 1
ATOM 6057 C CA . THR B 1 368 ? -0.966 -21.109 -13.422 1 97.69 368 THR B CA 1
ATOM 6058 C C . THR B 1 368 ? -0.044 -21.734 -14.461 1 97.69 368 THR B C 1
ATOM 6060 O O . THR B 1 368 ? 0.948 -21.125 -14.867 1 97.69 368 THR B O 1
ATOM 6063 N N . ILE B 1 369 ? -0.392 -22.922 -14.961 1 97.81 369 ILE B N 1
ATOM 6064 C CA . ILE B 1 369 ? 0.518 -23.594 -15.891 1 97.81 369 ILE B CA 1
ATOM 6065 C C . ILE B 1 369 ? 0.501 -22.875 -17.234 1 97.81 369 ILE B C 1
ATOM 6067 O O . ILE B 1 369 ? 1.389 -23.078 -18.062 1 97.81 369 ILE B O 1
ATOM 6071 N N . ALA B 1 370 ? -0.516 -22.062 -17.469 1 96.88 370 ALA B N 1
ATOM 6072 C CA . ALA B 1 370 ? -0.535 -21.219 -18.672 1 96.88 370 ALA B CA 1
ATOM 6073 C C . ALA B 1 370 ? 0.716 -20.344 -18.75 1 96.88 370 ALA B C 1
ATOM 6075 O O . ALA B 1 370 ? 1.148 -19.969 -19.828 1 96.88 370 ALA B O 1
ATOM 6076 N N . GLY B 1 371 ? 1.262 -20.062 -17.609 1 95.06 371 GLY B N 1
ATOM 6077 C CA . GLY B 1 371 ? 2.469 -19.266 -17.531 1 95.06 371 GLY B CA 1
ATOM 6078 C C . GLY B 1 371 ? 3.676 -19.938 -18.156 1 95.06 371 GLY B C 1
ATOM 6079 O O . GLY B 1 371 ? 4.672 -19.266 -18.469 1 95.06 371 GLY B O 1
ATOM 6080 N N . ASN B 1 372 ? 3.604 -21.188 -18.406 1 95.75 372 ASN B N 1
ATOM 6081 C CA . ASN B 1 372 ? 4.711 -21.953 -18.984 1 95.75 372 ASN B CA 1
ATOM 6082 C C . ASN B 1 372 ? 4.668 -21.922 -20.516 1 95.75 372 ASN B C 1
ATOM 6084 O O . ASN B 1 372 ? 5.645 -22.281 -21.172 1 95.75 372 ASN B O 1
ATOM 6088 N N . LEU B 1 373 ? 3.602 -21.422 -21.062 1 94.19 373 LEU B N 1
ATOM 6089 C CA . LEU B 1 373 ? 3.432 -21.5 -22.516 1 94.19 373 LEU B CA 1
ATOM 6090 C C . LEU B 1 373 ? 4.34 -20.484 -23.219 1 94.19 373 LEU B C 1
ATOM 6092 O O . LEU B 1 373 ? 4.973 -20.812 -24.219 1 94.19 373 LEU B O 1
ATOM 6096 N N . THR B 1 374 ? 4.324 -19.297 -22.703 1 89.44 374 THR B N 1
ATOM 6097 C CA . THR B 1 374 ? 5.184 -18.266 -23.266 1 89.44 374 THR B CA 1
ATOM 6098 C C . THR B 1 374 ? 5.969 -17.547 -22.172 1 89.44 374 THR B C 1
ATOM 6100 O O . THR B 1 374 ? 5.578 -17.594 -21 1 89.44 374 THR B O 1
ATOM 6103 N N . LEU B 1 375 ? 7.023 -16.969 -22.594 1 82.44 375 LEU B N 1
ATOM 6104 C CA . LEU B 1 375 ? 7.867 -16.234 -21.656 1 82.44 375 LEU B CA 1
ATOM 6105 C C . LEU B 1 375 ? 7.09 -15.109 -21 1 82.44 375 LEU B C 1
ATOM 6107 O O . LEU B 1 375 ? 7.336 -14.781 -19.828 1 82.44 375 LEU B O 1
ATOM 6111 N N . LEU B 1 376 ? 6.098 -14.641 -21.672 1 76.88 376 LEU B N 1
ATOM 6112 C CA . LEU B 1 376 ? 5.309 -13.523 -21.172 1 76.88 376 LEU B CA 1
ATOM 6113 C C . LEU B 1 376 ? 4.121 -14.016 -20.344 1 76.88 376 LEU B C 1
ATOM 6115 O O . LEU B 1 376 ? 3.404 -13.211 -19.75 1 76.88 376 LEU B O 1
ATOM 6119 N N . GLY B 1 377 ? 4.055 -15.281 -20.312 1 81.5 377 GLY B N 1
ATOM 6120 C CA . GLY B 1 377 ? 2.877 -15.852 -19.688 1 81.5 377 GLY B CA 1
ATOM 6121 C C . GLY B 1 377 ? 2.873 -15.695 -18.172 1 81.5 377 GLY B C 1
ATOM 6122 O O . GLY B 1 377 ? 1.818 -15.758 -17.547 1 81.5 377 GLY B O 1
ATOM 6123 N N . ALA B 1 378 ? 4.055 -15.594 -17.625 1 84.88 378 ALA B N 1
ATOM 6124 C CA . ALA B 1 378 ? 4.156 -15.406 -16.172 1 84.88 378 ALA B CA 1
ATOM 6125 C C . ALA B 1 378 ? 5.156 -14.312 -15.828 1 84.88 378 ALA B C 1
ATOM 6127 O O . ALA B 1 378 ? 6.246 -14.25 -16.406 1 84.88 378 ALA B O 1
ATOM 6128 N N . ALA B 1 379 ? 4.758 -13.508 -14.93 1 83.44 379 ALA B N 1
ATOM 6129 C CA . ALA B 1 379 ? 5.652 -12.453 -14.461 1 83.44 379 ALA B CA 1
ATOM 6130 C C . ALA B 1 379 ? 6.949 -13.039 -13.914 1 83.44 379 ALA B C 1
ATOM 6132 O O . ALA B 1 379 ? 8.016 -12.43 -14.047 1 83.44 379 ALA B O 1
ATOM 6133 N N . SER B 1 380 ? 6.895 -14.141 -13.305 1 90.56 380 SER B N 1
ATOM 6134 C CA . SER B 1 380 ? 8.07 -14.781 -12.719 1 90.56 380 SER B CA 1
ATOM 6135 C C . SER B 1 380 ? 9.109 -15.102 -13.789 1 90.56 380 SER B C 1
ATOM 6137 O O . SER B 1 380 ? 10.312 -14.984 -13.547 1 90.56 380 SER B O 1
ATOM 6139 N N . ASN B 1 381 ? 8.719 -15.461 -14.992 1 91.81 381 ASN B N 1
ATOM 6140 C CA . ASN B 1 381 ? 9.648 -15.727 -16.078 1 91.81 381 ASN B CA 1
ATOM 6141 C C . ASN B 1 381 ? 10.43 -14.469 -16.469 1 91.81 381 ASN B C 1
ATOM 6143 O O . ASN B 1 381 ? 11.641 -14.539 -16.703 1 91.81 381 ASN B O 1
ATOM 6147 N N . ILE B 1 382 ? 9.727 -13.469 -16.469 1 84.25 382 ILE B N 1
ATOM 6148 C CA . ILE B 1 382 ? 10.328 -12.188 -16.844 1 84.25 382 ILE B CA 1
ATOM 6149 C C . ILE B 1 382 ? 11.344 -11.773 -15.773 1 84.25 382 ILE B C 1
ATOM 6151 O O . ILE B 1 382 ? 12.422 -11.273 -16.094 1 84.25 382 ILE B O 1
ATOM 6155 N N . ILE B 1 383 ? 11 -11.938 -14.602 1 89.06 383 ILE B N 1
ATOM 6156 C CA . ILE B 1 383 ? 11.906 -11.617 -13.508 1 89.06 383 ILE B CA 1
ATOM 6157 C C . ILE B 1 383 ? 13.195 -12.43 -13.641 1 89.06 383 ILE B C 1
ATOM 6159 O O . ILE B 1 383 ? 14.297 -11.875 -13.555 1 89.06 383 ILE B O 1
ATOM 6163 N N . VAL B 1 384 ? 13.078 -13.648 -13.859 1 93.5 384 VAL B N 1
ATOM 6164 C CA . VAL B 1 384 ? 14.234 -14.531 -14.008 1 93.5 384 VAL B CA 1
ATOM 6165 C C . VAL B 1 384 ? 15.109 -14.055 -15.164 1 93.5 384 VAL B C 1
ATOM 6167 O O . VAL B 1 384 ? 16.328 -13.938 -15.023 1 93.5 384 VAL B O 1
ATOM 6170 N N . LEU B 1 385 ? 14.523 -13.742 -16.234 1 88.56 385 LEU B N 1
ATOM 6171 C CA . LEU B 1 385 ? 15.266 -13.344 -17.438 1 88.56 385 LEU B CA 1
ATOM 6172 C C . LEU B 1 385 ? 15.953 -12 -17.234 1 88.56 385 LEU B C 1
ATOM 6174 O O . LEU B 1 385 ? 17.078 -11.797 -17.703 1 88.56 385 LEU B O 1
ATOM 6178 N N . GLU B 1 386 ? 15.305 -11.156 -16.594 1 84.62 386 GLU B N 1
ATOM 6179 C CA . GLU B 1 386 ? 15.891 -9.852 -16.344 1 84.62 386 GLU B CA 1
ATOM 6180 C C . GLU B 1 386 ? 17.156 -9.961 -15.484 1 84.62 386 GLU B C 1
ATOM 6182 O O . GLU B 1 386 ? 18.156 -9.305 -15.758 1 84.62 386 GLU B O 1
ATOM 6187 N N . VAL B 1 387 ? 17.031 -10.734 -14.477 1 89 387 VAL B N 1
ATOM 6188 C CA . VAL B 1 387 ? 18.188 -10.93 -13.609 1 89 387 VAL B CA 1
ATOM 6189 C C . VAL B 1 387 ? 19.297 -11.648 -14.367 1 89 387 VAL B C 1
ATOM 6191 O O . VAL B 1 387 ? 20.469 -11.266 -14.289 1 89 387 VAL B O 1
ATOM 6194 N N . ALA B 1 388 ? 18.953 -12.617 -15.102 1 92 388 ALA B N 1
ATOM 6195 C CA . ALA B 1 388 ? 19.922 -13.398 -15.867 1 92 388 ALA B CA 1
ATOM 6196 C C . ALA B 1 388 ? 20.641 -12.531 -16.891 1 92 388 ALA B C 1
ATOM 6198 O O . ALA B 1 388 ? 21.859 -12.641 -17.062 1 92 388 ALA B O 1
ATOM 6199 N N . GLU B 1 389 ? 19.969 -11.719 -17.516 1 88.56 389 GLU B N 1
ATOM 6200 C CA . GLU B 1 389 ? 20.516 -10.859 -18.547 1 88.56 389 GLU B CA 1
ATOM 6201 C C . GLU B 1 389 ? 21.359 -9.742 -17.938 1 88.56 389 GLU B C 1
ATOM 6203 O O . GLU B 1 389 ? 22.469 -9.453 -18.438 1 88.56 389 GLU B O 1
ATOM 6208 N N . SER B 1 390 ? 20.891 -9.156 -16.938 1 85.19 390 SER B N 1
ATOM 6209 C CA . SER B 1 390 ? 21.562 -7.988 -16.359 1 85.19 390 SER B CA 1
ATOM 6210 C C . SER B 1 390 ? 22.812 -8.391 -15.578 1 85.19 390 SER B C 1
ATOM 6212 O O . SER B 1 390 ? 23.828 -7.703 -15.641 1 85.19 390 SER B O 1
ATOM 6214 N N . LYS B 1 391 ? 22.766 -9.477 -14.93 1 88.75 391 LYS B N 1
ATOM 6215 C CA . LYS B 1 391 ? 23.859 -9.82 -14.023 1 88.75 391 LYS B CA 1
ATOM 6216 C C . LYS B 1 391 ? 24.781 -10.875 -14.641 1 88.75 391 LYS B C 1
ATOM 6218 O O . LYS B 1 391 ? 25.969 -10.93 -14.32 1 88.75 391 LYS B O 1
ATOM 6223 N N . TYR B 1 392 ? 24.156 -11.641 -15.508 1 91.06 392 TYR B N 1
ATOM 6224 C CA . TYR B 1 392 ? 24.938 -12.789 -15.961 1 91.06 392 TYR B CA 1
ATOM 6225 C C . TYR B 1 392 ? 25.031 -12.828 -17.484 1 91.06 392 TYR B C 1
ATOM 6227 O O . TYR B 1 392 ? 25.594 -13.766 -18.047 1 91.06 392 TYR B O 1
ATOM 6235 N N . LEU B 1 393 ? 24.516 -11.938 -18.109 1 86.94 393 LEU B N 1
ATOM 6236 C CA . LEU B 1 393 ? 24.578 -11.766 -19.562 1 86.94 393 LEU B CA 1
ATOM 6237 C C . LEU B 1 393 ? 24.109 -13.031 -20.281 1 86.94 393 LEU B C 1
ATOM 6239 O O . LEU B 1 393 ? 24.688 -13.438 -21.281 1 86.94 393 LEU B O 1
ATOM 6243 N N . THR B 1 394 ? 23.141 -13.656 -19.703 1 89 394 THR B N 1
ATOM 6244 C CA . THR B 1 394 ? 22.547 -14.859 -20.281 1 89 394 THR B CA 1
ATOM 6245 C C . THR B 1 394 ? 21.062 -14.648 -20.531 1 89 394 THR B C 1
ATOM 6247 O O . THR B 1 394 ? 20.375 -13.945 -19.781 1 89 394 THR B O 1
ATOM 6250 N N . THR B 1 395 ? 20.594 -15.266 -21.688 1 87.5 395 THR B N 1
ATOM 6251 C CA . THR B 1 395 ? 19.188 -15.109 -22.047 1 87.5 395 THR B CA 1
ATOM 6252 C C . THR B 1 395 ? 18.609 -16.422 -22.578 1 87.5 395 THR B C 1
ATOM 6254 O O . THR B 1 395 ? 19.344 -17.375 -22.797 1 87.5 395 THR B O 1
ATOM 6257 N N . ILE B 1 396 ? 17.328 -16.484 -22.516 1 89.62 396 ILE B N 1
ATOM 6258 C CA . ILE B 1 396 ? 16.578 -17.547 -23.172 1 89.62 396 ILE B CA 1
ATOM 6259 C C . ILE B 1 396 ? 15.766 -16.969 -24.328 1 89.62 396 ILE B C 1
ATOM 6261 O O . ILE B 1 396 ? 14.992 -16.031 -24.141 1 89.62 396 ILE B O 1
ATOM 6265 N N . LYS B 1 397 ? 15.953 -17.594 -25.5 1 85.94 397 LYS B N 1
ATOM 6266 C CA . LYS B 1 397 ? 15.203 -17.125 -26.656 1 85.94 397 LYS B CA 1
ATOM 6267 C C . LYS B 1 397 ? 13.711 -17.422 -26.5 1 85.94 397 LYS B C 1
ATOM 6269 O O . LYS B 1 397 ? 13.336 -18.469 -25.969 1 85.94 397 LYS B O 1
ATOM 6274 N N . PHE B 1 398 ? 12.844 -16.531 -26.953 1 86.81 398 PHE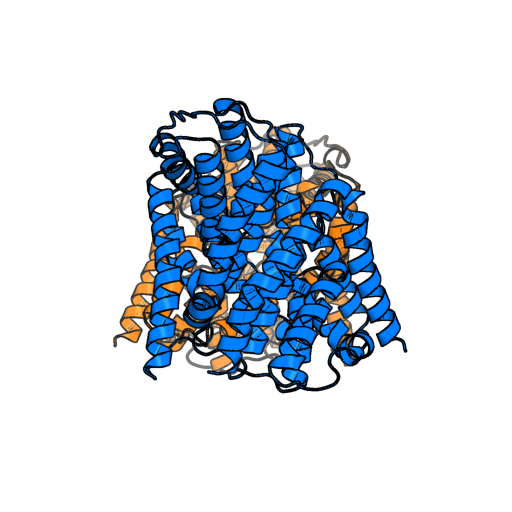 B N 1
ATOM 6275 C CA . PHE B 1 398 ? 11.391 -16.672 -26.875 1 86.81 398 PHE B CA 1
ATOM 6276 C C . PHE B 1 398 ? 10.93 -17.922 -27.578 1 86.81 398 PHE B C 1
ATOM 6278 O O . PHE B 1 398 ? 10.07 -18.656 -27.062 1 86.81 398 PHE B O 1
ATOM 6285 N N . SER B 1 399 ? 11.438 -18.141 -28.703 1 90.38 399 SER B N 1
ATOM 6286 C CA . SER B 1 399 ? 11.055 -19.312 -29.484 1 90.38 399 SER B CA 1
ATOM 6287 C C . SER B 1 399 ? 11.43 -20.609 -28.766 1 90.38 399 SER B C 1
ATOM 6289 O O . SER B 1 399 ? 10.672 -21.578 -28.797 1 90.38 399 SER B O 1
ATOM 6291 N N . GLU B 1 400 ? 12.547 -20.562 -28.188 1 91.5 400 GLU B N 1
ATOM 6292 C CA . GLU B 1 400 ? 12.984 -21.734 -27.438 1 91.5 400 GLU B CA 1
ATOM 6293 C C . GLU B 1 400 ? 12.078 -22 -26.234 1 91.5 400 GLU B C 1
ATOM 6295 O O . GLU B 1 400 ? 11.703 -23.141 -25.969 1 91.5 400 GLU B O 1
ATOM 6300 N N . PHE B 1 401 ? 11.789 -20.953 -25.562 1 93.56 401 PHE B N 1
ATOM 6301 C CA . PHE B 1 401 ? 10.898 -21.062 -24.422 1 93.56 401 PHE B CA 1
ATOM 6302 C C . PHE B 1 401 ? 9.523 -21.578 -24.859 1 93.56 401 PHE B C 1
ATOM 6304 O O . PHE B 1 401 ? 8.953 -22.453 -24.203 1 93.56 401 PHE B O 1
ATOM 6311 N N . PHE B 1 402 ? 9.023 -21.062 -25.922 1 93.75 402 PHE B N 1
ATOM 6312 C CA . PHE B 1 402 ? 7.691 -21.422 -26.406 1 93.75 402 PHE B CA 1
ATOM 6313 C C . PHE B 1 402 ? 7.633 -22.875 -26.828 1 93.75 402 PHE B C 1
ATOM 6315 O O . PHE B 1 402 ? 6.691 -23.594 -26.469 1 93.75 402 PHE B O 1
ATOM 6322 N N . LYS B 1 403 ? 8.578 -23.328 -27.562 1 95.31 403 LYS B N 1
ATOM 6323 C CA . LYS B 1 403 ? 8.617 -24.703 -28.031 1 95.31 403 LYS B CA 1
ATOM 6324 C C . LYS B 1 403 ? 8.641 -25.688 -26.859 1 95.31 403 LYS B C 1
ATOM 6326 O O . LYS B 1 403 ? 7.93 -26.688 -26.875 1 95.31 403 LYS B O 1
ATOM 6331 N N . ARG B 1 404 ? 9.406 -25.406 -25.938 1 96.19 404 ARG B N 1
ATOM 6332 C CA . ARG B 1 404 ? 9.516 -26.281 -24.766 1 96.19 404 ARG B CA 1
ATOM 6333 C C . ARG B 1 404 ? 8.336 -26.078 -23.812 1 96.19 404 ARG B C 1
ATOM 6335 O O . ARG B 1 404 ? 7.891 -27.031 -23.172 1 96.19 404 ARG B O 1
ATOM 6342 N N . GLY B 1 405 ? 7.875 -24.875 -23.781 1 96.62 405 GLY B N 1
ATOM 6343 C CA . GLY B 1 405 ? 6.734 -24.547 -22.938 1 96.62 405 GLY B CA 1
ATOM 6344 C C . GLY B 1 405 ? 5.469 -25.281 -23.344 1 96.62 405 GLY B C 1
ATOM 6345 O O . GLY B 1 405 ? 4.68 -25.672 -22.484 1 96.62 405 GLY B O 1
ATOM 6346 N N . ILE B 1 406 ? 5.305 -25.438 -24.641 1 96.88 406 ILE B N 1
ATOM 6347 C CA . ILE B 1 406 ? 4.137 -26.156 -25.125 1 96.88 406 ILE B CA 1
ATOM 6348 C C . ILE B 1 406 ? 4.176 -27.594 -24.625 1 96.88 406 ILE B C 1
ATOM 6350 O O . ILE B 1 406 ? 3.15 -28.156 -24.219 1 96.88 406 ILE B O 1
ATOM 6354 N N . ILE B 1 407 ? 5.305 -28.156 -24.656 1 97.62 407 ILE B N 1
ATOM 6355 C CA . ILE B 1 407 ? 5.477 -29.547 -24.234 1 97.62 407 ILE B CA 1
ATOM 6356 C C . ILE B 1 407 ? 5.238 -29.656 -22.719 1 97.62 407 ILE B C 1
ATOM 6358 O O . ILE B 1 407 ? 4.496 -30.516 -22.266 1 97.62 407 ILE B O 1
ATOM 6362 N N . ILE B 1 408 ? 5.84 -28.734 -22.031 1 97.69 408 ILE B N 1
ATOM 6363 C CA . ILE B 1 408 ? 5.746 -28.766 -20.578 1 97.69 408 ILE B CA 1
ATOM 6364 C C . ILE B 1 408 ? 4.305 -28.531 -20.141 1 97.69 408 ILE B C 1
ATOM 6366 O O . ILE B 1 408 ? 3.781 -29.234 -19.266 1 97.69 408 ILE B O 1
ATOM 6370 N N . THR B 1 409 ? 3.691 -27.531 -20.719 1 97.88 409 THR B N 1
ATOM 6371 C CA . THR B 1 409 ? 2.316 -27.188 -20.375 1 97.88 409 THR B CA 1
ATOM 6372 C C . THR B 1 409 ? 1.377 -28.344 -20.672 1 97.88 409 THR B C 1
ATOM 6374 O O . THR B 1 409 ? 0.483 -28.656 -19.891 1 97.88 409 THR B O 1
ATOM 6377 N N . SER B 1 410 ? 1.575 -28.984 -21.844 1 97.69 410 SER B N 1
ATOM 6378 C CA . SER B 1 410 ? 0.761 -30.141 -22.203 1 97.69 410 SER B CA 1
ATOM 6379 C C . SER B 1 410 ? 0.965 -31.297 -21.234 1 97.69 410 SER B C 1
ATOM 6381 O O . SER B 1 410 ? -0.002 -31.922 -20.812 1 97.69 410 SER B O 1
ATOM 6383 N N . LEU B 1 411 ? 2.188 -31.547 -20.938 1 97.94 411 LEU B N 1
ATOM 6384 C CA . LEU B 1 411 ? 2.502 -32.594 -19.984 1 97.94 411 LEU B CA 1
ATOM 6385 C C . LEU B 1 411 ? 1.874 -32.312 -18.625 1 97.94 411 LEU B C 1
ATOM 6387 O O . LEU B 1 411 ? 1.307 -33.188 -17.984 1 97.94 411 LEU B O 1
ATOM 6391 N N . ASN B 1 412 ? 2.018 -31.062 -18.141 1 98.38 412 ASN B N 1
ATOM 6392 C CA . ASN B 1 412 ? 1.413 -30.672 -16.875 1 98.38 412 ASN B CA 1
ATOM 6393 C C . ASN B 1 412 ? -0.093 -30.922 -16.875 1 98.38 412 ASN B C 1
ATOM 6395 O O . ASN B 1 412 ? -0.629 -31.484 -15.922 1 98.38 412 ASN B O 1
ATOM 6399 N N . ALA B 1 413 ? -0.722 -30.5 -17.938 1 97.81 413 ALA B N 1
ATOM 6400 C CA . ALA B 1 413 ? -2.172 -30.641 -18.031 1 97.81 413 ALA B CA 1
ATOM 6401 C C . ALA B 1 413 ? -2.584 -32.125 -17.938 1 97.81 413 ALA B C 1
ATOM 6403 O O . ALA B 1 413 ? -3.543 -32.438 -17.25 1 97.81 413 ALA B O 1
ATOM 6404 N N . VAL B 1 414 ? -1.849 -32.969 -18.625 1 97.88 414 VAL B N 1
ATOM 6405 C CA . VAL B 1 414 ? -2.164 -34.375 -18.656 1 97.88 414 VAL B CA 1
ATOM 6406 C C . VAL B 1 414 ? -1.975 -34.969 -17.266 1 97.88 414 VAL B C 1
ATOM 6408 O O . VAL B 1 414 ? -2.781 -35.812 -16.828 1 97.88 414 VAL B O 1
ATOM 6411 N N . VAL B 1 415 ? -0.95 -34.562 -16.594 1 98.31 415 VAL B N 1
ATOM 6412 C CA . VAL B 1 415 ? -0.628 -35.125 -15.273 1 98.31 415 VAL B CA 1
ATOM 6413 C C . VAL B 1 415 ? -1.679 -34.688 -14.258 1 98.31 415 VAL B C 1
ATOM 6415 O O . VAL B 1 415 ? -2.035 -35.438 -13.359 1 98.31 415 VAL B O 1
ATOM 6418 N N . TYR B 1 416 ? -2.197 -33.5 -14.391 1 98.25 416 TYR B N 1
ATOM 6419 C CA . TYR B 1 416 ? -3.148 -32.938 -13.422 1 98.25 416 TYR B CA 1
ATOM 6420 C C . TYR B 1 416 ? -4.547 -33.5 -13.672 1 98.25 416 TYR B C 1
ATOM 6422 O O . TYR B 1 416 ? -5.363 -33.562 -12.75 1 98.25 416 TYR B O 1
ATOM 6430 N N . LEU B 1 417 ? -4.863 -33.969 -14.875 1 96.94 417 LEU B N 1
ATOM 6431 C CA . LEU B 1 417 ? -6.211 -34.312 -15.32 1 96.94 417 LEU B CA 1
ATOM 6432 C C . LEU B 1 417 ? -6.82 -35.406 -14.438 1 96.94 417 LEU B C 1
ATOM 6434 O O . LEU B 1 417 ? -7.938 -35.25 -13.938 1 96.94 417 LEU B O 1
ATOM 6438 N N . PRO B 1 418 ? -6.121 -36.562 -14.172 1 96.25 418 PRO B N 1
ATOM 6439 C CA . PRO B 1 418 ? -6.723 -37.594 -13.344 1 96.25 418 PRO B CA 1
ATOM 6440 C C . PRO B 1 418 ? -7.059 -37.125 -11.93 1 96.25 418 PRO B C 1
ATOM 6442 O O . PRO B 1 418 ? -8.047 -37.562 -11.344 1 96.25 418 PRO B O 1
ATOM 6445 N N . PHE B 1 419 ? -6.32 -36.219 -11.43 1 96.06 419 PHE B N 1
ATOM 6446 C CA . PHE B 1 419 ? -6.523 -35.75 -10.07 1 96.06 419 PHE B CA 1
ATOM 6447 C C . PHE B 1 419 ? -7.684 -34.75 -10.008 1 96.06 419 PHE B C 1
ATOM 6449 O O . PHE B 1 419 ? -8.406 -34.719 -9.016 1 96.06 419 PHE B O 1
ATOM 6456 N N . LEU B 1 420 ? -7.801 -33.969 -11.047 1 96.44 420 LEU B N 1
ATOM 6457 C CA . LEU B 1 420 ? -8.945 -33.094 -11.125 1 96.44 420 LEU B CA 1
ATOM 6458 C C . LEU B 1 420 ? -10.242 -33.875 -11.273 1 96.44 420 LEU B C 1
ATOM 6460 O O . LEU B 1 420 ? -11.266 -33.5 -10.68 1 96.44 420 LEU B O 1
ATOM 6464 N N . LEU B 1 421 ? -10.172 -34.938 -12.047 1 94.75 421 LEU B N 1
ATOM 6465 C CA . LEU B 1 421 ? -11.336 -35.812 -12.211 1 94.75 421 LEU B CA 1
ATOM 6466 C C . LEU B 1 421 ? -11.68 -36.5 -10.891 1 94.75 421 LEU B C 1
ATOM 6468 O O . LEU B 1 421 ? -12.852 -36.719 -10.578 1 94.75 421 LEU B O 1
ATOM 6472 N N . LEU B 1 422 ? -10.703 -36.844 -10.164 1 93.06 422 LEU B N 1
ATOM 6473 C CA . LEU B 1 422 ? -10.914 -37.438 -8.836 1 93.06 422 LEU B CA 1
ATOM 6474 C C . LEU B 1 422 ? -11.594 -36.438 -7.91 1 93.06 422 LEU B C 1
ATOM 6476 O O . LEU B 1 422 ? -12.484 -36.781 -7.141 1 93.06 422 LEU B O 1
ATOM 6480 N N . ALA B 1 423 ? -11.148 -35.188 -7.969 1 92.19 423 ALA B N 1
ATOM 6481 C CA . ALA B 1 423 ? -11.742 -34.125 -7.156 1 92.19 423 ALA B CA 1
ATOM 6482 C C . ALA B 1 423 ? -13.219 -33.938 -7.488 1 92.19 423 ALA B C 1
ATOM 6484 O O . ALA B 1 423 ? -14.016 -33.531 -6.629 1 92.19 423 ALA B O 1
ATOM 6485 N N . ALA B 1 424 ? -13.562 -34.156 -8.711 1 91.88 424 ALA B N 1
ATOM 6486 C CA . ALA B 1 424 ? -14.93 -34 -9.172 1 91.88 424 ALA B CA 1
ATOM 6487 C C . ALA B 1 424 ? -15.836 -35.125 -8.641 1 91.88 424 ALA B C 1
ATOM 6489 O O . ALA B 1 424 ? -17.062 -34.969 -8.602 1 91.88 424 ALA B O 1
ATOM 6490 N N . ARG B 1 425 ? -15.344 -36.219 -8.258 1 86.31 425 ARG B N 1
ATOM 6491 C CA . ARG B 1 425 ? -16.109 -37.344 -7.773 1 86.31 425 ARG B CA 1
ATOM 6492 C C . ARG B 1 425 ? -16.391 -37.219 -6.281 1 86.31 425 ARG B C 1
ATOM 6494 O O . ARG B 1 425 ? -17.312 -37.875 -5.762 1 86.31 425 ARG B O 1
ATOM 6501 N N . LEU B 1 426 ? -15.672 -36.438 -5.586 1 78 426 LEU B N 1
ATOM 6502 C CA . LEU B 1 426 ? -15.875 -36.25 -4.152 1 78 426 LEU B CA 1
ATOM 6503 C C . LEU B 1 426 ? -16.891 -35.156 -3.887 1 78 426 LEU B C 1
ATOM 6505 O O . LEU B 1 426 ? -17.625 -35.188 -2.896 1 78 426 LEU B O 1
#

Radius of gyration: 28.43 Å; Cα contacts (8 Å, |Δi|>4): 1447; chains: 2; bounding box: 57×80×62 Å

Solvent-accessible surface area (backbone atoms only — not comparable to full-atom values): 41155 Å² total; per-residue (Å²): 109,70,49,48,51,40,40,48,50,29,46,47,44,39,36,49,43,62,70,44,26,81,82,35,74,66,54,52,70,36,31,40,35,20,32,23,22,32,48,28,41,77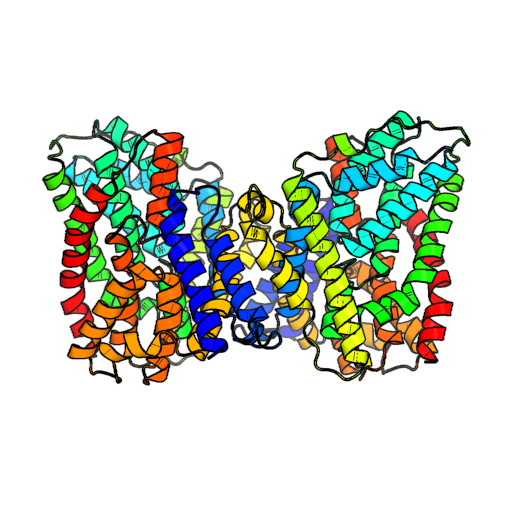,58,59,51,35,59,75,76,47,48,66,80,41,40,61,61,47,59,53,37,23,50,54,12,46,35,32,33,43,24,28,18,56,72,10,16,38,58,54,20,53,51,33,55,56,48,44,68,26,54,27,43,65,45,39,37,41,49,50,21,46,47,42,5,55,45,2,19,70,52,19,25,55,54,43,26,62,58,40,44,63,51,42,49,53,49,17,61,71,62,71,44,71,47,57,66,47,50,52,44,50,44,48,18,20,41,48,22,15,48,23,26,41,55,1,33,71,46,28,35,49,47,45,66,70,42,54,42,74,32,43,56,61,53,31,41,71,49,34,34,63,38,36,53,52,45,35,61,49,46,39,57,52,50,38,63,76,66,62,60,70,88,42,78,34,80,51,90,59,65,28,75,74,42,45,75,31,67,67,33,22,52,52,18,53,48,38,51,49,48,38,54,51,50,51,49,50,36,27,50,28,41,76,70,70,42,93,56,72,82,56,60,23,49,50,31,27,43,47,34,23,55,45,35,62,76,38,85,45,40,66,61,24,59,67,54,30,63,57,58,57,52,50,22,50,55,21,38,31,43,28,44,50,20,36,58,70,54,45,72,60,50,63,68,52,34,69,70,48,74,55,71,55,57,63,70,66,27,47,54,34,43,32,52,49,26,43,54,44,15,66,55,58,26,31,48,59,33,44,59,44,47,50,55,52,41,43,71,51,61,55,45,45,83,39,54,32,59,56,50,35,40,39,43,27,27,40,40,29,24,40,36,34,56,80,21,26,71,37,40,46,46,30,44,50,52,26,37,74,75,62,72,39,76,78,58,61,68,60,42,28,61,52,12,48,52,51,34,51,50,45,51,59,54,41,44,65,38,44,55,52,48,54,74,108,108,72,48,48,50,40,40,48,49,29,46,46,43,40,38,49,43,61,70,46,26,80,82,36,74,66,53,52,70,35,30,37,34,20,31,24,22,31,49,27,41,77,58,58,51,35,60,76,76,49,47,68,77,40,40,60,61,48,59,52,37,23,48,55,12,46,36,32,34,42,24,29,18,56,71,10,15,38,56,56,20,56,50,33,55,56,48,44,68,27,53,27,41,66,45,40,39,42,47,49,22,46,48,43,6,55,46,3,19,70,52,20,25,57,55,42,24,62,58,40,43,64,51,42,49,52,48,18,63,71,61,71,44,70,49,57,66,48,49,52,45,48,44,48,18,21,42,48,23,16,47,23,25,41,54,1,31,71,47,27,36,50,46,45,66,69,43,55,42,75,34,44,55,59,54,28,41,71,49,33,34,64,40,34,52,50,44,33,61,48,47,38,57,52,51,38,62,75,65,62,59,70,87,42,78,34,82,52,90,58,64,29,75,74,41,46,74,31,68,66,32,21,51,51,17,53,50,40,52,50,48,40,55,50,50,51,50,50,36,27,52,28,40,76,71,71,42,92,56,70,81,56,60,24,49,49,31,27,42,48,34,24,56,44,35,62,74,38,83,46,39,66,59,25,60,66,54,29,64,57,57,57,51,50,22,50,55,21,39,30,43,29,44,48,20,36,57,70,52,44,70,60,50,64,68,52,33,70,68,50,74,56,69,56,56,61,72,67,28,47,55,34,43,30,50,49,25,43,55,44,15,68,56,56,25,31,48,59,32,45,58,45,47,50,55,51,41,43,72,51,63,56,44,46,83,40,54,33,58,55,49,35,40,41,42,26,25,39,40,28,24,39,36,32,59,80,21,25,71,38,41,46,44,29,44,50,50,26,37,74,74,62,73,39,75,78,56,62,66,60,42,27,62,52,12,47,53,50,34,51,50,44,51,60,55,40,45,65,36,43,55,51,47,52,74,108